Protein AF-A0A7C5YAL6-F1 (afdb_monomer)

pLDDT: mean 74.04, std 15.98, range [24.23, 96.44]

Nearest PDB structures (foldseek):
  4av2-assembly1_A  TM=3.042E-01  e=3.851E-07  Neisseria meningitidis MC58
  3ezj-assembly4_G  TM=4.293E-01  e=1.978E-04  Escherichia coli ETEC H10407
  3ezj-assembly2_A  TM=4.273E-01  e=3.752E-04  Escherichia coli ETEC H10407
  5tcr-assembly1_A  TM=2.934E-01  e=7.506E-04  Salmonella enterica subsp. enterica serovar Typhimurium
  8co1-assembly1_O1  TM=2.064E-01  e=2.201E-04  Deinococcus radiodurans R1 = ATCC 13939 = DSM 20539

Foldseek 3Di:
DDDVVVVVVVVVVVPPPFKAWDDWDWDDDPWKIKIKTFIPWFKDFPDWDAALLQQKIKTKIQHDDDDKDKAADLFQFWGIKIWFDDDNIIIIMTGGPARWDWDWDIDTRMIIIMTTSAPDPDFDWDWFFFDWQVVVVVVLCVVGVAAEDEDPQRTRFGAGDGGDRHGSSRVVVRCCVRRQKFWKAASVNHIYIHHPQVLLQVVCVLLVVVVSDQALQVLLVSCDPVVSDDDDPCVNSQRRIDHDVNVVRSVSNVRPDDPFDWDKDAADDALVLLVVLVVVLCVVVVNDPPQWDRDHPRRIITGTPPDDVVSVVVSVVSSVLVVVQDWDKDAADDDQVVLVVLVVVVVVPFQWPDWDQPRVRRIITTGGPDPVCVVVSNVSRVVVVVVVVVVVVVVVVVVVVVPPDDDDDDDDDDDDDDDDDDDDDDDDDDDDDDDDDDDDDPPQDKDKAAAQQQVLLQVVCCVVPVPQPWDADPNIIITGPPCRVVSVVQLVACQGNNWDKDKAQQDDPVQLVVLCVVLVNDPVQKDWDQDPNIIIITGRDDPVSVVSSVVSRVVVQKDKDKDQEFPVLVVVFPWDFPDADLQRITIIMDGPVRVVVSVVVCVPFKDKDKDAADPQADDVSVLCQQVSFRWDDDPRMIITIYTPVCNVVSVVSRVVRSVCPPQQKDKDFPPADPQLQVVLCQQQVWDWDDDPRMIITGGRCSVVSVVSRVCVNDPQQKDKDKDFADDPVLQVVLCVPLVWHWDGDPGIIITIHHPVSVVVSRVVVVVVVDDWDQDPDADDVVNQVVCCVPVVWHWDADRVSSTIDTGD

Solvent-accessible surface area (backbone atoms only — not comparable to full-atom values): 46173 Å² total; per-residue (Å²): 140,70,71,60,63,58,52,50,55,54,59,66,67,68,61,74,87,68,40,36,75,74,47,76,52,74,49,79,54,94,64,31,31,31,42,37,39,34,36,76,37,66,72,44,76,76,43,76,53,56,25,59,26,27,32,43,37,40,34,36,28,68,26,39,57,94,63,65,52,77,45,84,59,72,44,50,33,37,40,30,38,39,38,36,48,51,96,70,21,32,41,38,38,40,36,31,82,48,66,62,68,77,49,74,49,72,56,71,34,28,43,39,38,38,31,50,20,45,100,56,93,64,60,40,71,46,77,46,69,73,40,36,39,50,60,51,52,51,54,48,20,66,74,72,72,50,52,69,46,73,42,78,76,36,42,78,44,60,36,73,51,73,46,72,72,28,42,65,51,57,51,49,51,52,49,32,64,68,59,63,40,35,50,27,40,31,61,87,53,35,37,36,32,17,29,58,66,56,44,44,35,53,34,12,59,76,70,68,42,87,83,41,77,79,46,31,67,61,48,30,62,74,58,41,89,65,73,80,64,81,94,59,83,67,63,35,66,78,53,31,57,38,36,75,68,53,51,50,34,49,53,54,24,70,35,70,76,79,72,85,46,69,47,77,46,79,60,86,73,55,68,66,59,49,52,49,53,50,59,50,49,32,65,76,68,68,50,61,84,84,45,51,47,79,41,74,97,72,44,31,39,36,34,35,64,87,60,56,70,70,55,54,51,51,52,52,50,53,53,51,60,56,65,69,64,56,74,44,76,44,77,61,87,68,56,70,71,57,50,52,62,46,47,68,52,46,52,78,78,46,63,47,77,47,72,48,79,40,72,97,74,40,32,37,38,36,34,51,81,46,83,77,54,53,62,56,55,54,48,50,56,54,49,53,46,52,56,50,52,54,53,51,50,50,51,49,61,53,52,70,71,68,74,83,70,80,86,86,79,85,90,80,90,81,89,82,88,84,86,90,79,92,80,90,88,84,88,85,85,85,90,86,90,80,82,83,83,81,74,81,79,78,82,80,55,69,43,78,49,92,43,93,35,22,67,46,32,34,52,51,44,40,69,79,37,70,84,48,69,52,43,72,56,98,68,33,24,31,31,39,68,92,41,61,72,57,53,53,52,41,30,64,32,29,63,46,25,41,52,48,76,47,79,43,78,57,58,54,73,64,58,52,51,51,52,34,53,75,72,68,48,53,78,91,38,45,50,78,45,80,55,94,86,26,36,40,36,39,35,38,39,54,75,66,57,50,52,49,50,52,57,52,50,57,58,68,23,41,44,74,48,81,44,71,51,30,69,76,66,50,71,77,50,83,57,47,77,79,44,79,47,93,67,34,35,32,38,31,36,28,43,40,64,54,51,53,51,47,55,52,48,46,76,72,43,48,42,74,51,76,46,77,62,54,99,80,52,77,63,63,64,56,54,23,64,74,71,49,30,19,48,45,79,59,97,62,30,37,39,34,30,41,46,65,90,47,48,73,60,50,53,53,52,52,54,50,49,54,75,28,49,84,56,26,35,38,77,48,73,62,73,71,54,72,68,54,49,54,48,42,28,66,74,49,69,24,51,75,45,82,52,94,69,24,31,39,29,38,28,97,38,12,61,60,42,49,59,54,54,52,44,52,68,40,98,67,50,33,44,72,46,85,44,71,65,63,53,75,66,57,39,52,50,40,30,71,74,47,63,31,49,68,49,79,60,85,85,30,18,40,40,39,27,35,52,70,36,44,51,52,44,52,53,52,58,68,59,59,77,54,84,86,57,88,49,98,59,82,79,49,71,70,53,51,54,49,51,27,70,73,69,67,25,55,72,55,72,41,74,98,73,43,38,54,49,78,46,116

Sequence (808 aa):
MTKKLIVALFLIFVVSVFSELSDVNFVTSTDQVTVVLSFTKAPKVLYYGKNENRTVHYFLIDDVIKNSAYLPVSSGTVEGVQIVPIDNQVNLFVYTLMPVNATYEVKSTKLYIRFPYSISSKRLTANFVNIKTDVFFKDLAEFFGLKIVLYDSAKNKNINFKANNSSLEEILRMTLSVSGLSYAYSTNQTMYIGSPEEVQKNFATYWQIYDGQVNADKLRQILGTGTYAGVSKDKSKLFVFGGLNEYKMLTEALTPPAKESWRYMSYDISDEEMKNIMSQISKVYNLPQDSYQVIEGQRKLALKNIVPKEVENTINQMIANAKQKQWVYLNYEISDTEVEQLMEKLKKIYSIRDYVVISATRRLAVLLDNPADLKQIEQALKTAKTIKAEEEAKKQALATQEEQKQTTGAQAAGGGGEGATTTAGAGGAAGGAVSPIQMPEPEIKYTFVDVLYAQRVANAMQILYPKSNPKVLNGRLYVASGYENFAENLAKDPMIGNPWKIIIEDVSEETVKSAAEYLGIEKENYDVKIINEKLIVTLFSSQEMYKKLLSFLDVLGNTSYVVKVDEEYLKKFNVTVLQRFSDGTKLITGRTKEIEKLKKAISEDITTYVVSQLPTDPAPEVFAKLTGCPVEINGGLMFFTVSKSRVEFLKAQIEEIRSSYSSNIIIVDDKFKPEEKDAVEKIYKVKIYNLDDKIIIYGALANEAAKVLENFAKDNNQVVELVQPVNENLSKMLKELFKVNVYNLGNVSYIVGNQKNVEEAKKYISSFVSVEVSSNAELSQVHIDYITKVYNVQIDYFANLKKARVQG

Structure (mmCIF, N/CA/C/O backbone):
data_AF-A0A7C5YAL6-F1
#
_entry.id   AF-A0A7C5YAL6-F1
#
loop_
_atom_site.group_PDB
_atom_site.id
_atom_site.type_symbol
_atom_site.label_atom_id
_atom_site.label_alt_id
_atom_site.label_comp_id
_atom_site.label_asym_id
_atom_site.label_entity_id
_atom_site.label_seq_id
_atom_site.pdbx_PDB_ins_code
_atom_site.Cartn_x
_atom_site.Cartn_y
_atom_site.Cartn_z
_atom_site.occupancy
_atom_site.B_iso_or_equiv
_atom_site.auth_seq_id
_atom_site.auth_comp_id
_atom_site.auth_asym_id
_atom_site.auth_atom_id
_atom_site.pdbx_PDB_model_num
ATOM 1 N N . MET A 1 1 ? 24.756 -24.021 -59.878 1.00 47.62 1 MET A N 1
ATOM 2 C CA . MET A 1 1 ? 23.683 -23.847 -58.871 1.00 47.62 1 MET A CA 1
ATOM 3 C C . MET A 1 1 ? 24.273 -23.075 -57.707 1.00 47.62 1 MET A C 1
ATOM 5 O O . MET A 1 1 ? 25.381 -23.388 -57.295 1.00 47.62 1 MET A O 1
ATOM 9 N N . THR A 1 2 ? 23.649 -21.961 -57.320 1.00 43.91 2 THR A N 1
ATOM 10 C CA . THR A 1 2 ? 24.460 -20.762 -57.044 1.00 43.91 2 THR A CA 1
ATOM 11 C C . THR A 1 2 ? 23.787 -19.835 -56.036 1.00 43.91 2 THR A C 1
ATOM 13 O O . THR A 1 2 ? 22.671 -19.408 -56.308 1.00 43.91 2 THR A O 1
ATOM 16 N N . LYS A 1 3 ? 24.482 -19.506 -54.931 1.00 43.34 3 LYS A N 1
ATOM 17 C CA . LYS A 1 3 ? 24.235 -18.481 -53.876 1.00 43.34 3 LYS A CA 1
ATOM 18 C C . LYS A 1 3 ? 22.789 -18.237 -53.387 1.00 43.34 3 LYS A C 1
ATOM 20 O O . LYS A 1 3 ? 22.557 -18.337 -52.188 1.00 43.34 3 LYS A O 1
ATOM 25 N N . LYS A 1 4 ? 21.817 -17.985 -54.271 1.00 46.94 4 LYS A N 1
ATOM 26 C CA . LYS A 1 4 ? 20.375 -17.868 -53.981 1.00 46.94 4 LYS A CA 1
ATOM 27 C C . LYS A 1 4 ? 19.829 -19.021 -53.125 1.00 46.94 4 LYS A C 1
ATOM 29 O O . LYS A 1 4 ? 19.010 -18.761 -52.259 1.00 46.94 4 LYS A O 1
ATOM 34 N N . LEU A 1 5 ? 20.303 -20.260 -53.312 1.00 48.06 5 LEU A N 1
ATOM 35 C CA . LEU A 1 5 ? 19.870 -21.404 -52.490 1.00 48.06 5 LEU A CA 1
ATOM 36 C C . LEU A 1 5 ? 20.322 -21.279 -51.022 1.00 48.06 5 LEU A C 1
ATOM 38 O O . LEU A 1 5 ? 19.550 -21.566 -50.116 1.00 48.06 5 LEU A O 1
ATOM 42 N N . ILE A 1 6 ? 21.547 -20.799 -50.785 1.00 54.06 6 ILE A N 1
ATOM 43 C CA . ILE A 1 6 ? 22.081 -20.574 -49.432 1.00 54.06 6 ILE A CA 1
ATOM 44 C C . ILE A 1 6 ? 21.361 -19.388 -48.780 1.00 54.06 6 ILE A C 1
ATOM 46 O O . ILE A 1 6 ? 20.961 -19.479 -47.627 1.00 54.06 6 ILE A O 1
ATOM 50 N N . VAL A 1 7 ? 21.116 -18.312 -49.537 1.00 52.84 7 VAL A N 1
ATOM 51 C CA . VAL A 1 7 ? 20.321 -17.160 -49.074 1.00 52.84 7 VAL A CA 1
ATOM 52 C C . VAL A 1 7 ? 18.879 -17.569 -48.741 1.00 52.84 7 VAL A C 1
ATOM 54 O O . VAL A 1 7 ? 18.342 -17.105 -47.742 1.00 52.84 7 VAL A O 1
ATOM 57 N N . ALA A 1 8 ? 18.271 -18.478 -49.511 1.00 49.75 8 ALA A N 1
ATOM 58 C CA . ALA A 1 8 ? 16.949 -19.027 -49.213 1.00 49.75 8 ALA A CA 1
ATOM 59 C C . ALA A 1 8 ? 16.943 -19.877 -47.929 1.00 49.75 8 ALA A C 1
ATOM 61 O O . ALA A 1 8 ? 16.070 -19.674 -47.090 1.00 49.75 8 ALA A O 1
ATOM 62 N N . LEU A 1 9 ? 17.931 -20.761 -47.722 1.00 46.03 9 LEU A N 1
ATOM 63 C CA . LEU A 1 9 ? 18.065 -21.491 -46.450 1.00 46.03 9 LEU A CA 1
ATOM 64 C C . LEU A 1 9 ? 18.278 -20.545 -45.257 1.00 46.03 9 LEU A C 1
ATOM 66 O O . LEU A 1 9 ? 17.712 -20.779 -44.193 1.00 46.03 9 LEU A O 1
ATOM 70 N N . PHE A 1 10 ? 19.055 -19.472 -45.428 1.00 44.16 10 PHE A N 1
ATOM 71 C CA . PHE A 1 10 ? 19.305 -18.502 -44.358 1.00 44.16 10 PHE A CA 1
ATOM 72 C C . PHE A 1 10 ? 18.056 -17.670 -44.024 1.00 44.16 10 PHE A C 1
ATOM 74 O O . PHE A 1 10 ? 17.778 -17.435 -42.854 1.00 44.16 10 PHE A O 1
ATOM 81 N N . LEU A 1 11 ? 17.255 -17.290 -45.029 1.00 40.81 11 LEU A N 1
ATOM 82 C CA . LEU A 1 11 ? 15.959 -16.622 -44.834 1.00 40.81 11 LEU A CA 1
ATOM 83 C C . LEU A 1 11 ? 14.920 -17.524 -44.152 1.00 40.81 11 LEU A C 1
ATOM 85 O O . LEU A 1 11 ? 14.148 -17.041 -43.329 1.00 40.81 11 LEU A O 1
ATOM 89 N N . ILE A 1 12 ? 14.929 -18.831 -44.431 1.00 41.03 12 ILE A N 1
ATOM 90 C CA . ILE A 1 12 ? 14.068 -19.813 -43.748 1.00 41.03 12 ILE A CA 1
ATOM 91 C C . ILE A 1 12 ? 14.474 -19.998 -42.271 1.00 41.03 12 ILE A C 1
ATOM 93 O O . ILE A 1 12 ? 13.642 -20.379 -41.452 1.00 41.03 12 ILE A O 1
ATOM 97 N N . PHE A 1 13 ? 15.712 -19.662 -41.892 1.00 37.62 13 PHE A N 1
ATOM 98 C CA . PHE A 1 13 ? 16.169 -19.706 -40.498 1.00 37.62 13 PHE A CA 1
ATOM 99 C C . PHE A 1 13 ? 15.795 -18.471 -39.655 1.00 37.62 13 PHE A C 1
ATOM 101 O O . PHE A 1 13 ? 16.050 -18.466 -38.452 1.00 37.62 13 PHE A O 1
ATOM 108 N N . VAL A 1 14 ? 15.141 -17.456 -40.237 1.00 39.38 14 VAL A N 1
ATOM 109 C CA . VAL A 1 14 ? 14.603 -16.284 -39.509 1.00 39.38 14 VAL A CA 1
ATOM 110 C C . VAL A 1 14 ? 13.100 -16.445 -39.216 1.00 39.38 14 VAL A C 1
ATOM 112 O O . VAL A 1 14 ? 12.329 -15.489 -39.231 1.00 39.38 14 VAL A O 1
ATOM 115 N N . VAL A 1 15 ? 12.659 -17.672 -38.921 1.00 37.69 15 VAL A N 1
ATOM 116 C CA . VAL A 1 15 ? 11.363 -17.901 -38.263 1.00 37.69 15 VAL A CA 1
ATOM 117 C C . VAL A 1 15 ? 11.538 -17.579 -36.780 1.00 37.69 15 VAL A C 1
ATOM 119 O O . VAL A 1 15 ? 12.337 -18.228 -36.105 1.00 37.69 15 VAL A O 1
ATOM 122 N N . SER A 1 16 ? 10.812 -16.565 -36.293 1.00 40.81 16 SER A N 1
ATOM 123 C CA . SER A 1 16 ? 10.915 -15.974 -34.949 1.00 40.81 16 SER A CA 1
ATOM 124 C C . SER A 1 16 ? 11.315 -16.977 -33.867 1.00 40.81 16 SER A C 1
ATOM 126 O O . SER A 1 16 ? 10.586 -17.932 -33.608 1.00 40.81 16 SER A O 1
ATOM 128 N N . VAL A 1 17 ? 12.467 -16.762 -33.220 1.00 46.25 17 VAL A N 1
ATOM 129 C CA . VAL A 1 17 ? 13.035 -17.703 -32.232 1.00 46.25 17 VAL A CA 1
ATOM 130 C C . VAL A 1 17 ? 12.185 -17.770 -30.959 1.00 46.25 17 VAL A C 1
ATOM 132 O O . VAL A 1 17 ? 12.049 -18.844 -30.374 1.00 46.25 17 VAL A O 1
ATOM 135 N N . PHE A 1 18 ? 11.532 -16.664 -30.607 1.00 49.59 18 PHE A N 1
ATOM 136 C CA . PHE A 1 18 ? 10.608 -16.536 -29.481 1.00 49.59 18 PHE A CA 1
ATOM 137 C C . PHE A 1 18 ? 9.467 -17.561 -29.524 1.00 49.59 18 PHE A C 1
ATOM 139 O O . PHE A 1 18 ? 9.021 -17.986 -30.595 1.00 49.59 18 PHE A O 1
ATOM 146 N N . SER A 1 19 ? 9.010 -17.963 -28.342 1.00 53.91 19 SER A N 1
ATOM 147 C CA . SER A 1 19 ? 7.652 -18.469 -28.161 1.00 53.91 19 SER A CA 1
ATOM 148 C C . SER A 1 19 ? 6.681 -17.273 -28.125 1.00 53.91 19 SER A C 1
ATOM 150 O O . SER A 1 19 ? 7.102 -16.127 -27.953 1.00 53.91 19 SER A O 1
ATOM 152 N N . GLU A 1 20 ? 5.399 -17.546 -28.340 1.00 73.00 20 GLU A N 1
ATOM 153 C CA . GLU A 1 20 ? 4.305 -16.597 -28.126 1.00 73.00 20 GLU A CA 1
ATOM 154 C C . GLU A 1 20 ? 3.086 -17.386 -27.625 1.00 73.00 20 GLU A C 1
ATOM 156 O O . GLU A 1 20 ? 2.714 -18.406 -28.225 1.00 73.00 20 GLU A O 1
ATOM 161 N N . LEU A 1 21 ? 2.491 -16.947 -26.514 1.00 79.12 21 LEU A N 1
ATOM 162 C CA . LEU A 1 21 ? 1.225 -17.458 -25.986 1.00 79.12 21 LEU A CA 1
ATOM 163 C C . LEU A 1 21 ? 0.085 -17.188 -26.981 1.00 79.12 21 LEU A C 1
ATOM 165 O O . LEU A 1 21 ? -0.130 -16.049 -27.393 1.00 79.12 21 LEU A O 1
ATOM 169 N N . SER A 1 22 ? -0.662 -18.229 -27.349 1.00 79.75 22 SER A N 1
ATOM 170 C CA . SER A 1 22 ? -1.712 -18.163 -28.375 1.00 79.75 22 SER A CA 1
ATOM 171 C C . SER A 1 22 ? -3.137 -18.308 -27.836 1.00 79.75 22 SER A C 1
ATOM 173 O O . SER A 1 22 ? -4.063 -17.795 -28.458 1.00 79.75 22 SER A O 1
ATOM 175 N N . ASP A 1 23 ? -3.330 -18.983 -26.700 1.00 81.81 23 ASP A N 1
ATOM 176 C CA . ASP A 1 23 ? -4.644 -19.199 -26.077 1.00 81.81 23 ASP A CA 1
ATOM 177 C C . ASP A 1 23 ? -4.500 -19.494 -24.572 1.00 81.81 23 ASP A C 1
ATOM 179 O O . ASP A 1 23 ? -3.529 -20.124 -24.146 1.00 81.81 23 ASP A O 1
ATOM 183 N N . VAL A 1 24 ? -5.475 -19.054 -23.770 1.00 83.69 24 VAL A N 1
ATOM 184 C CA . VAL A 1 24 ? -5.607 -19.406 -22.349 1.00 83.69 24 VAL A CA 1
ATOM 185 C C . VAL A 1 24 ? -7.055 -19.745 -22.053 1.00 83.69 24 VAL A C 1
ATOM 187 O O . VAL A 1 24 ? -7.960 -18.943 -22.272 1.00 83.69 24 VAL A O 1
ATOM 190 N N . ASN A 1 25 ? -7.251 -20.944 -21.520 1.00 85.44 25 ASN A N 1
ATOM 191 C CA . ASN A 1 25 ? -8.551 -21.567 -21.338 1.00 85.44 25 ASN A CA 1
ATOM 192 C C . ASN A 1 25 ? -8.578 -22.342 -20.008 1.00 85.44 25 ASN A C 1
ATOM 194 O O . ASN A 1 25 ? -7.547 -22.494 -19.345 1.00 85.44 25 ASN A O 1
ATOM 198 N N . PHE A 1 26 ? -9.733 -22.870 -19.606 1.00 91.38 26 PHE A N 1
ATOM 199 C CA . PHE A 1 26 ? -9.829 -23.769 -18.458 1.00 91.38 26 PHE A CA 1
ATOM 200 C C . PHE A 1 26 ? -10.771 -24.945 -18.721 1.00 91.38 26 PHE A C 1
ATOM 202 O O . PHE A 1 26 ? -11.728 -24.854 -19.483 1.00 91.38 26 PHE A O 1
ATOM 209 N N . VAL A 1 27 ? -10.488 -26.070 -18.068 1.00 90.50 27 VAL A N 1
ATOM 210 C CA . VAL A 1 27 ? -11.301 -27.286 -18.116 1.00 90.50 27 VAL A CA 1
ATOM 211 C C . VAL A 1 27 ? -11.642 -27.697 -16.692 1.00 90.50 27 VAL A C 1
ATOM 213 O O . VAL A 1 27 ? -10.756 -28.011 -15.893 1.00 90.50 27 VAL A O 1
ATOM 216 N N . THR A 1 28 ? -12.934 -27.711 -16.383 1.00 90.69 28 THR A N 1
ATOM 217 C CA . THR A 1 28 ? -13.464 -28.153 -15.092 1.00 90.69 28 THR A CA 1
ATOM 218 C C . THR A 1 28 ? -13.905 -29.614 -15.170 1.00 90.69 28 THR A C 1
ATOM 220 O O . THR A 1 28 ? -14.531 -30.041 -16.137 1.00 90.69 28 THR A O 1
ATOM 223 N N . SER A 1 29 ? -13.583 -30.379 -14.130 1.00 89.06 29 SER A N 1
ATOM 224 C CA . SER A 1 29 ? -14.010 -31.765 -13.907 1.00 89.06 29 SER A CA 1
ATOM 225 C C . SER A 1 29 ? -14.567 -31.913 -12.485 1.00 89.06 29 SER A C 1
ATOM 227 O O . SER A 1 29 ? -14.560 -30.946 -11.728 1.00 89.06 29 SER A O 1
ATOM 229 N N . THR A 1 30 ? -15.033 -33.103 -12.099 1.00 83.19 30 THR A N 1
ATOM 230 C CA . THR A 1 30 ? -15.552 -33.371 -10.740 1.00 83.19 30 THR A CA 1
ATOM 231 C C . THR A 1 30 ? -14.523 -33.121 -9.634 1.00 83.19 30 THR A C 1
ATOM 233 O O . THR A 1 30 ? -14.887 -32.689 -8.540 1.00 83.19 30 THR A O 1
ATOM 236 N N . ASP A 1 31 ? -13.246 -33.372 -9.938 1.00 88.00 31 ASP A N 1
ATOM 237 C CA . ASP A 1 31 ? -12.180 -33.504 -8.938 1.00 88.00 31 ASP A CA 1
ATOM 238 C C . ASP A 1 31 ? -11.164 -32.356 -9.019 1.00 88.00 31 ASP A C 1
ATOM 240 O O . ASP A 1 31 ? -10.509 -32.026 -8.029 1.00 88.00 31 ASP A O 1
ATOM 244 N N . GLN A 1 32 ? -11.032 -31.727 -10.193 1.00 93.94 32 GLN A N 1
ATOM 245 C CA . GLN A 1 32 ? -10.050 -30.675 -10.463 1.00 93.94 32 GLN A CA 1
ATOM 246 C C . GLN A 1 32 ? -10.526 -29.630 -11.482 1.00 93.94 32 GLN A C 1
ATOM 248 O O . GLN A 1 32 ? -11.293 -29.924 -12.404 1.00 93.94 32 GLN A O 1
ATOM 253 N N . VAL A 1 33 ? -9.976 -28.424 -11.356 1.00 94.88 33 VAL A N 1
ATOM 254 C CA . VAL A 1 33 ? -10.026 -27.348 -12.351 1.00 94.88 33 VAL A CA 1
ATOM 255 C C . VAL A 1 33 ? -8.632 -27.207 -12.950 1.00 94.88 33 VAL A C 1
ATOM 257 O O . VAL A 1 33 ? -7.648 -27.054 -12.227 1.00 94.88 33 VAL A O 1
ATOM 260 N N . THR A 1 34 ? -8.535 -27.299 -14.275 1.00 94.75 34 THR A N 1
ATOM 261 C CA . THR A 1 34 ? -7.265 -27.236 -15.007 1.00 94.75 34 THR A CA 1
ATOM 262 C C . THR A 1 34 ? -7.224 -25.984 -15.868 1.00 94.75 34 THR A C 1
ATOM 264 O O . THR A 1 34 ? -7.937 -25.909 -16.863 1.00 94.75 34 THR A O 1
ATOM 267 N N . VAL A 1 35 ? -6.368 -25.023 -15.527 1.00 92.44 35 VAL A N 1
ATOM 268 C CA . VAL A 1 35 ? -6.010 -23.922 -16.431 1.00 92.44 35 VAL A CA 1
ATOM 269 C C . VAL A 1 35 ? -5.070 -24.480 -17.500 1.00 92.44 35 VAL A C 1
ATOM 271 O O . VAL A 1 35 ? -4.134 -25.221 -17.186 1.00 92.44 35 VAL A O 1
ATOM 274 N N . VAL A 1 36 ? -5.328 -24.153 -18.763 1.00 92.00 36 VAL A N 1
ATOM 275 C CA . VAL A 1 36 ? -4.561 -24.618 -19.922 1.00 92.00 36 VAL A CA 1
ATOM 276 C C . VAL A 1 36 ? -4.083 -23.406 -20.704 1.00 92.00 36 VAL A C 1
ATOM 278 O O . VAL A 1 36 ? -4.892 -22.635 -21.212 1.00 92.00 36 VAL A O 1
ATOM 281 N N . LEU A 1 37 ? -2.767 -23.261 -20.820 1.00 89.69 37 LEU A N 1
ATOM 282 C CA . LEU A 1 37 ? -2.131 -22.251 -21.656 1.00 89.69 37 LEU A CA 1
ATOM 283 C C . LEU A 1 37 ? -1.549 -22.933 -22.891 1.00 89.69 37 LEU A C 1
ATOM 285 O O . LEU A 1 37 ? -0.788 -23.897 -22.770 1.00 89.69 37 LEU A O 1
ATOM 289 N N . SER A 1 38 ? -1.920 -22.437 -24.066 1.00 88.94 38 SER A N 1
ATOM 290 C CA . SER A 1 38 ? -1.461 -22.907 -25.370 1.00 88.94 38 SER A CA 1
ATOM 291 C C . SER A 1 38 ? -0.464 -21.903 -25.952 1.00 88.94 38 SER A C 1
ATOM 293 O O . SER A 1 38 ? -0.729 -20.705 -25.970 1.00 88.94 38 SER A O 1
ATOM 295 N N . PHE A 1 39 ? 0.667 -22.391 -26.451 1.00 87.31 39 PHE A N 1
ATOM 296 C CA . PHE A 1 39 ? 1.765 -21.585 -26.988 1.00 87.31 39 PHE A CA 1
ATOM 297 C C . PHE A 1 39 ? 2.106 -22.022 -28.420 1.00 87.31 39 PHE A C 1
ATOM 299 O O . PHE A 1 39 ? 1.690 -23.089 -28.884 1.00 87.31 39 PHE A O 1
ATOM 306 N N . THR A 1 40 ? 2.903 -21.223 -29.129 1.00 84.06 40 THR A N 1
ATOM 307 C CA . THR A 1 40 ? 3.461 -21.600 -30.444 1.00 84.06 40 THR A CA 1
ATOM 308 C C . THR A 1 40 ? 4.590 -22.637 -30.356 1.00 84.06 40 THR A C 1
ATOM 310 O O . THR A 1 40 ? 4.842 -23.350 -31.328 1.00 84.06 40 THR A O 1
ATOM 313 N N . LYS A 1 41 ? 5.263 -22.752 -29.203 1.00 82.94 41 LYS A N 1
ATOM 314 C CA . LYS A 1 41 ? 6.356 -23.704 -28.914 1.00 82.94 41 LYS A CA 1
ATOM 315 C C . LYS A 1 41 ? 6.193 -24.298 -27.512 1.00 82.94 41 LYS A C 1
ATOM 317 O O . LYS A 1 41 ? 5.236 -23.981 -26.819 1.00 82.94 41 LYS A O 1
ATOM 322 N N . ALA A 1 42 ? 7.086 -25.195 -27.091 1.00 84.00 42 ALA A N 1
ATOM 323 C CA . ALA A 1 42 ? 7.062 -25.727 -25.728 1.00 84.00 42 ALA A CA 1
ATOM 324 C C . ALA A 1 42 ? 7.442 -24.626 -24.711 1.00 84.00 42 ALA A C 1
ATOM 326 O O . ALA A 1 42 ? 8.570 -24.132 -24.779 1.00 84.00 42 ALA A O 1
ATOM 327 N N . PRO A 1 43 ? 6.544 -24.228 -23.787 1.00 85.88 43 PRO A N 1
ATOM 328 C CA . PRO A 1 43 ? 6.832 -23.184 -22.808 1.00 85.88 43 PRO A CA 1
ATOM 329 C C . PRO A 1 43 ? 7.798 -23.687 -21.732 1.00 85.88 43 PRO A C 1
ATOM 331 O O . PRO A 1 43 ? 7.722 -24.836 -21.291 1.00 85.88 43 PRO A O 1
ATOM 334 N N . LYS A 1 44 ? 8.666 -22.803 -21.242 1.00 84.50 44 LYS A N 1
ATOM 335 C CA . LYS A 1 44 ? 9.573 -23.084 -20.124 1.00 84.50 44 LYS A CA 1
ATOM 336 C C . LYS A 1 44 ? 9.163 -22.251 -18.915 1.00 84.50 44 LYS A C 1
ATOM 338 O O . LYS A 1 44 ? 9.317 -21.034 -18.910 1.00 84.50 44 LYS A O 1
ATOM 343 N N . VAL A 1 45 ? 8.643 -22.914 -17.884 1.00 84.38 45 VAL A N 1
ATOM 344 C CA . VAL A 1 45 ? 8.374 -22.286 -16.583 1.00 84.38 45 VAL A CA 1
ATOM 345 C C . VAL A 1 45 ? 9.718 -22.035 -15.895 1.00 84.38 45 VAL A C 1
ATOM 347 O O . VAL A 1 45 ? 10.435 -22.975 -15.563 1.00 84.38 45 VAL A O 1
ATOM 350 N N . LEU A 1 46 ? 10.071 -20.763 -15.722 1.00 79.75 46 LEU A N 1
ATOM 351 C CA . LEU A 1 46 ? 11.289 -20.306 -15.046 1.00 79.75 46 LEU A CA 1
ATOM 352 C C . LEU A 1 46 ? 11.135 -20.329 -13.524 1.00 79.75 46 LEU A C 1
ATOM 354 O O . LEU A 1 46 ? 12.093 -20.598 -12.803 1.00 79.75 46 LEU A O 1
ATOM 358 N N . TYR A 1 47 ? 9.928 -20.039 -13.039 1.00 80.06 47 TYR A N 1
ATOM 359 C CA . TYR A 1 47 ? 9.608 -19.998 -11.618 1.00 80.06 47 TYR A CA 1
ATOM 360 C C . TYR A 1 47 ? 8.130 -20.333 -11.391 1.00 80.06 47 TYR A C 1
ATOM 362 O O . TYR A 1 47 ? 7.275 -19.931 -12.176 1.00 80.06 47 TYR A O 1
ATOM 370 N N . TYR A 1 48 ? 7.831 -21.016 -10.286 1.00 83.38 48 TYR A N 1
ATOM 371 C CA . TYR A 1 48 ? 6.484 -21.162 -9.733 1.00 83.38 48 TYR A CA 1
ATOM 372 C C . TYR A 1 48 ? 6.530 -20.853 -8.236 1.00 83.38 48 TYR A C 1
ATOM 374 O O . TYR A 1 48 ? 7.367 -21.397 -7.512 1.00 83.38 48 TYR A O 1
ATOM 382 N N . GLY A 1 49 ? 5.605 -20.018 -7.774 1.00 78.88 49 GLY A N 1
ATOM 383 C CA . GLY A 1 49 ? 5.400 -19.722 -6.365 1.00 78.88 49 GLY A CA 1
ATOM 384 C C . GLY A 1 49 ? 3.937 -19.466 -6.030 1.00 78.88 49 GLY A C 1
ATOM 385 O O . GLY A 1 49 ? 3.036 -19.554 -6.865 1.00 78.88 49 GLY A O 1
ATOM 386 N N . LYS A 1 50 ? 3.708 -19.166 -4.756 1.00 80.88 50 LYS A N 1
ATOM 387 C CA . LYS A 1 50 ? 2.413 -18.768 -4.206 1.00 80.88 50 LYS A CA 1
ATOM 388 C C . LYS A 1 50 ? 2.624 -17.839 -3.017 1.00 80.88 50 LYS A C 1
ATOM 390 O O . LYS A 1 50 ? 3.711 -17.826 -2.436 1.00 80.88 50 LYS A O 1
ATOM 395 N N . ASN A 1 51 ? 1.604 -17.076 -2.666 1.00 73.31 51 ASN A N 1
ATOM 396 C CA . ASN A 1 51 ? 1.599 -16.248 -1.464 1.00 73.31 51 ASN A CA 1
ATOM 397 C C . ASN A 1 51 ? 1.442 -17.075 -0.171 1.00 73.31 51 ASN A C 1
ATOM 399 O O . ASN A 1 51 ? 1.138 -18.269 -0.203 1.00 73.31 51 ASN A O 1
ATOM 403 N N . GLU A 1 52 ? 1.659 -16.446 0.989 1.00 73.69 52 GLU A N 1
ATOM 404 C CA . GLU A 1 52 ? 1.667 -17.134 2.295 1.00 73.69 52 GLU A CA 1
ATOM 405 C C . GLU A 1 52 ? 0.325 -17.799 2.637 1.00 73.69 52 GLU A C 1
ATOM 407 O O . GLU A 1 52 ? 0.284 -18.942 3.105 1.00 73.69 52 GLU A O 1
ATOM 412 N N . ASN A 1 53 ? -0.777 -17.109 2.332 1.00 77.19 53 ASN A N 1
ATOM 413 C CA . ASN A 1 53 ? -2.136 -17.612 2.526 1.00 77.19 53 ASN A CA 1
ATOM 414 C C . ASN A 1 53 ? -2.580 -18.616 1.430 1.00 77.19 53 ASN A C 1
ATOM 416 O O . ASN A 1 53 ? -3.589 -19.287 1.608 1.00 77.19 53 ASN A O 1
ATOM 420 N N . ARG A 1 54 ? -1.802 -18.779 0.347 1.00 84.56 54 ARG A N 1
ATOM 421 C CA . ARG A 1 54 ? -2.019 -19.719 -0.771 1.00 84.56 54 ARG A CA 1
ATOM 422 C C . ARG A 1 54 ? -3.289 -19.494 -1.611 1.00 84.56 54 ARG A C 1
ATOM 424 O O . ARG A 1 54 ? -3.841 -20.462 -2.131 1.00 84.56 54 ARG A O 1
ATOM 431 N N . THR A 1 55 ? -3.742 -18.249 -1.746 1.00 83.81 55 THR A N 1
ATOM 432 C CA . THR A 1 55 ? -4.840 -17.843 -2.651 1.00 83.81 55 THR A CA 1
ATOM 433 C C . THR A 1 55 ? -4.370 -17.258 -3.987 1.00 83.81 55 THR A C 1
ATOM 435 O O . THR A 1 55 ? -5.169 -17.084 -4.905 1.00 83.81 55 THR A O 1
ATOM 438 N N . VAL A 1 56 ? -3.080 -16.935 -4.117 1.00 83.69 56 VAL A N 1
ATOM 439 C CA . VAL A 1 56 ? -2.477 -16.390 -5.340 1.00 83.69 56 VAL A CA 1
ATOM 440 C C . VAL A 1 56 ? -1.287 -17.255 -5.724 1.00 83.69 56 VAL A C 1
ATOM 442 O O . VAL A 1 56 ? -0.279 -17.299 -5.016 1.00 83.69 56 VAL A O 1
ATOM 445 N N . HIS A 1 57 ? -1.398 -17.931 -6.863 1.00 85.94 57 HIS A N 1
ATOM 446 C CA . HIS A 1 57 ? -0.331 -18.716 -7.478 1.00 85.94 57 HIS A CA 1
ATOM 447 C C . HIS A 1 57 ? 0.267 -17.923 -8.635 1.00 85.94 57 HIS A C 1
ATOM 449 O O . HIS A 1 57 ? -0.482 -17.379 -9.442 1.00 85.94 57 HIS A O 1
ATOM 455 N N . TYR A 1 58 ? 1.594 -17.861 -8.733 1.00 83.00 58 TYR A N 1
ATOM 456 C CA . TYR A 1 58 ? 2.277 -17.090 -9.770 1.00 83.00 58 TYR A CA 1
ATOM 457 C C . TYR A 1 58 ? 3.372 -17.900 -10.465 1.00 83.00 58 TYR A C 1
ATOM 459 O O . TYR A 1 58 ? 4.131 -18.634 -9.826 1.00 83.00 58 TYR A O 1
ATOM 467 N N . PHE A 1 59 ? 3.432 -17.772 -11.789 1.00 84.62 59 PHE A N 1
ATOM 468 C CA . PHE A 1 59 ? 4.331 -18.503 -12.674 1.00 84.62 59 PHE A CA 1
ATOM 469 C C . PHE A 1 59 ? 5.040 -17.514 -13.598 1.00 84.62 59 PHE A C 1
ATOM 471 O O . PHE A 1 59 ? 4.382 -16.729 -14.277 1.00 84.62 59 PHE A O 1
ATOM 478 N N . LEU A 1 60 ? 6.367 -17.588 -13.652 1.00 81.81 60 LEU A N 1
ATOM 479 C CA . LEU A 1 60 ? 7.182 -16.855 -14.619 1.00 81.81 60 LEU A CA 1
ATOM 480 C C . LEU A 1 60 ? 7.534 -17.803 -15.766 1.00 81.81 60 LEU A C 1
ATOM 482 O O . LEU A 1 60 ? 8.023 -18.907 -15.516 1.00 81.81 60 LEU A O 1
ATOM 486 N N . ILE A 1 61 ? 7.286 -17.392 -17.006 1.00 83.81 61 ILE A N 1
ATOM 487 C CA . ILE A 1 61 ? 7.433 -18.224 -18.205 1.00 83.81 61 ILE A CA 1
ATOM 488 C C . ILE A 1 61 ? 8.346 -17.510 -19.215 1.00 83.81 61 ILE A C 1
ATOM 490 O O . ILE A 1 61 ? 8.218 -16.307 -19.439 1.00 83.81 61 ILE A O 1
ATOM 494 N N . ASP A 1 62 ? 9.270 -18.270 -19.805 1.00 80.44 62 ASP A N 1
ATOM 495 C CA . ASP A 1 62 ? 10.263 -17.858 -20.813 1.00 80.44 62 ASP A CA 1
ATOM 496 C C . ASP A 1 62 ? 9.577 -17.647 -22.188 1.00 80.44 62 ASP A C 1
ATOM 498 O O . ASP A 1 62 ? 9.701 -18.465 -23.103 1.00 80.44 62 ASP A O 1
ATOM 502 N N . ASP A 1 63 ? 8.729 -16.619 -22.288 1.00 74.19 63 ASP A N 1
ATOM 503 C CA . ASP A 1 63 ? 7.762 -16.415 -23.377 1.00 74.19 63 ASP A CA 1
ATOM 504 C C . ASP A 1 63 ? 7.433 -14.925 -23.596 1.00 74.19 63 ASP A C 1
ATOM 506 O O . ASP A 1 63 ? 7.571 -14.117 -22.680 1.00 74.19 63 ASP A O 1
ATOM 510 N N . VAL A 1 64 ? 6.967 -14.545 -24.793 1.00 65.06 64 VAL A N 1
ATOM 511 C CA . VAL A 1 64 ? 6.674 -13.141 -25.135 1.00 65.06 64 VAL A CA 1
ATOM 512 C C . VAL A 1 64 ? 5.184 -12.933 -25.411 1.00 65.06 64 VAL A C 1
ATOM 514 O O . VAL A 1 64 ? 4.622 -13.555 -26.308 1.00 65.06 64 VAL A O 1
ATOM 517 N N . ILE A 1 65 ? 4.569 -11.970 -24.714 1.00 65.38 65 ILE A N 1
ATOM 518 C CA . ILE A 1 65 ? 3.245 -11.418 -25.052 1.00 65.38 65 ILE A CA 1
ATOM 519 C C . ILE A 1 65 ? 3.300 -9.895 -25.147 1.00 65.38 65 ILE A C 1
ATOM 521 O O . ILE A 1 65 ? 4.159 -9.248 -24.551 1.00 65.38 65 ILE A O 1
ATOM 525 N N . LYS A 1 66 ? 2.365 -9.316 -25.906 1.00 57.84 66 LYS A N 1
ATOM 526 C CA . LYS A 1 66 ? 2.316 -7.869 -26.184 1.00 57.84 66 LYS A CA 1
ATOM 527 C C . LYS A 1 66 ? 1.391 -7.097 -25.235 1.00 57.84 66 LYS A C 1
ATOM 529 O O . LYS A 1 66 ? 1.647 -5.932 -24.957 1.00 57.84 66 LYS A O 1
ATOM 534 N N . ASN A 1 67 ? 0.346 -7.756 -24.731 1.00 59.22 67 ASN A N 1
ATOM 535 C CA . ASN A 1 67 ? -0.709 -7.172 -23.901 1.00 59.22 67 ASN A CA 1
ATOM 536 C C . ASN A 1 67 ? -0.897 -8.004 -22.624 1.00 59.22 67 ASN A C 1
ATOM 538 O O . ASN A 1 67 ? -0.639 -9.208 -22.630 1.00 59.22 67 ASN A O 1
ATOM 542 N N . SER A 1 68 ? -1.410 -7.387 -21.560 1.00 68.00 68 SER A N 1
ATOM 543 C CA . SER A 1 68 ? -1.985 -8.114 -20.424 1.00 68.00 68 SER A CA 1
ATOM 544 C C . SER A 1 68 ? -3.380 -8.663 -20.759 1.00 68.00 68 SER A C 1
ATOM 546 O O . SER A 1 68 ? -4.041 -8.198 -21.690 1.00 68.00 68 SER A O 1
ATOM 548 N N . ALA A 1 69 ? -3.834 -9.662 -20.001 1.00 70.19 69 ALA A N 1
ATOM 549 C CA . ALA A 1 69 ? -5.161 -10.261 -20.148 1.00 70.19 69 ALA A CA 1
ATOM 550 C C . ALA A 1 69 ? -5.720 -10.729 -18.795 1.00 70.19 69 ALA A C 1
ATOM 552 O O . ALA A 1 69 ? -4.959 -11.004 -17.866 1.00 70.19 69 ALA A O 1
ATOM 553 N N . TYR A 1 70 ? -7.045 -10.848 -18.694 1.00 74.69 70 TYR A N 1
ATOM 554 C CA . TYR A 1 70 ? -7.738 -11.410 -17.533 1.00 74.69 70 TYR A CA 1
ATOM 555 C C . TYR A 1 70 ? -8.877 -12.327 -17.993 1.00 74.69 70 TYR A C 1
ATOM 557 O O . TYR A 1 70 ? -9.706 -11.924 -18.808 1.00 74.69 70 TYR A O 1
ATOM 565 N N . LEU A 1 71 ? -8.923 -13.540 -17.447 1.00 78.00 71 LEU A N 1
ATOM 566 C CA . LEU A 1 71 ? -9.937 -14.559 -17.695 1.00 78.00 71 LEU A CA 1
ATOM 567 C C . LEU A 1 71 ? -10.657 -14.873 -16.369 1.00 78.00 71 LEU A C 1
ATOM 569 O O . LEU A 1 71 ? -10.036 -15.465 -15.481 1.00 78.00 71 LEU A O 1
ATOM 573 N N . PRO A 1 72 ? -11.940 -14.501 -16.197 1.00 76.69 72 PRO A N 1
ATOM 574 C CA . PRO A 1 72 ? -12.739 -14.990 -15.077 1.00 76.69 72 PRO A CA 1
ATOM 575 C C . PRO A 1 72 ? -12.987 -16.497 -15.227 1.00 76.69 72 PRO A C 1
ATOM 577 O O . PRO A 1 72 ? -13.226 -16.985 -16.331 1.00 76.69 72 PRO A O 1
ATOM 580 N N . VAL A 1 73 ? -12.937 -17.226 -14.111 1.00 83.75 73 VAL A N 1
ATOM 581 C CA . VAL A 1 73 ? -13.117 -18.688 -14.063 1.00 83.75 73 VAL A CA 1
ATOM 582 C C . VAL A 1 73 ? -14.244 -19.069 -13.103 1.00 83.75 73 VAL A C 1
ATOM 584 O O . VAL A 1 73 ? -15.119 -19.841 -13.485 1.00 83.75 73 VAL A O 1
ATOM 587 N N . SER A 1 74 ? -14.229 -18.525 -11.878 1.00 85.50 74 SER A N 1
ATOM 588 C CA . SER A 1 74 ? -15.223 -18.719 -10.804 1.00 85.50 74 SER A CA 1
ATOM 589 C C . SER A 1 74 ? -15.766 -20.157 -10.686 1.00 85.50 74 SER A C 1
ATOM 591 O O . SER A 1 74 ? -16.965 -20.383 -10.522 1.00 85.50 74 SER A O 1
ATOM 593 N N . SER A 1 75 ? -14.873 -21.147 -10.784 1.00 88.06 75 SER A N 1
ATOM 594 C CA . SER A 1 75 ? -15.189 -22.574 -10.907 1.00 88.06 75 SER A CA 1
ATOM 595 C C . SER A 1 75 ? -14.298 -23.393 -9.977 1.00 88.06 75 SER A C 1
ATOM 597 O O . SER A 1 75 ? -13.094 -23.145 -9.890 1.00 88.06 75 SER A O 1
ATOM 599 N N . GLY A 1 76 ? -14.875 -24.364 -9.258 1.00 90.75 76 GLY A N 1
ATOM 600 C CA . GLY A 1 76 ? -14.164 -25.124 -8.223 1.00 90.75 76 GLY A CA 1
ATOM 601 C C . GLY A 1 76 ? -13.461 -24.189 -7.234 1.00 90.75 76 GLY A C 1
ATOM 602 O O . GLY A 1 76 ? -14.085 -23.258 -6.725 1.00 90.75 76 GLY A O 1
ATOM 603 N N . THR A 1 77 ? -12.153 -24.353 -7.025 1.00 92.31 77 THR A N 1
ATOM 604 C CA . THR A 1 77 ? -11.345 -23.438 -6.196 1.00 92.31 77 THR A CA 1
ATOM 605 C C . THR A 1 77 ? -10.826 -22.192 -6.923 1.00 92.31 77 THR A C 1
ATOM 607 O O . THR A 1 77 ? -10.368 -21.277 -6.245 1.00 92.31 77 THR A O 1
ATOM 610 N N . VAL A 1 78 ? -10.910 -22.098 -8.256 1.00 91.94 78 VAL A N 1
ATOM 611 C CA . VAL A 1 78 ? -10.281 -21.028 -9.058 1.00 91.94 78 VAL A CA 1
ATOM 612 C C . VAL A 1 78 ? -11.257 -19.878 -9.331 1.00 91.94 78 VAL A C 1
ATOM 614 O O . VAL A 1 78 ? -12.341 -20.090 -9.868 1.00 91.94 78 VAL A O 1
ATOM 617 N N . GLU A 1 79 ? -10.855 -18.648 -9.011 1.00 85.56 79 GLU A N 1
ATOM 618 C CA . GLU A 1 79 ? -11.617 -17.425 -9.305 1.00 85.56 79 GLU A CA 1
ATOM 619 C C . GLU A 1 79 ? -11.302 -16.847 -10.683 1.00 85.56 79 GLU A C 1
ATOM 621 O O . GLU A 1 79 ? -12.209 -16.490 -11.434 1.00 85.56 79 GLU A O 1
ATOM 626 N N . GLY A 1 80 ? -10.023 -16.768 -11.044 1.00 83.38 80 GLY A N 1
ATOM 627 C CA . GLY A 1 80 ? -9.609 -16.126 -12.284 1.00 83.38 80 GLY A CA 1
ATOM 628 C C . GLY A 1 80 ? -8.127 -16.288 -12.577 1.00 83.38 80 GLY A C 1
ATOM 629 O O . GLY A 1 80 ? -7.344 -16.713 -11.727 1.00 83.38 80 GLY A O 1
ATOM 630 N N . VAL A 1 81 ? -7.754 -15.941 -13.803 1.00 84.19 81 VAL A N 1
ATOM 631 C CA . VAL A 1 81 ? -6.393 -16.034 -14.334 1.00 84.19 81 VAL A CA 1
ATOM 632 C C . VAL A 1 81 ? -6.015 -14.683 -14.933 1.00 84.19 81 VAL A C 1
ATOM 634 O O . VAL A 1 81 ? -6.756 -14.149 -15.754 1.00 84.19 81 VAL A O 1
ATOM 637 N N . GLN A 1 82 ? -4.869 -14.125 -14.546 1.00 79.88 82 GLN A N 1
ATOM 638 C CA . GLN A 1 82 ? -4.351 -12.860 -15.073 1.00 79.88 82 GLN A CA 1
ATOM 639 C C . GLN A 1 82 ? -2.968 -13.057 -15.684 1.00 79.88 82 GLN A C 1
ATOM 641 O O . GLN A 1 82 ? -2.156 -13.826 -15.178 1.00 79.88 82 GLN A O 1
ATOM 646 N N . ILE A 1 83 ? -2.699 -12.348 -16.774 1.00 79.38 83 ILE A N 1
ATOM 647 C CA . ILE A 1 83 ? -1.479 -12.481 -17.565 1.00 79.38 83 ILE A CA 1
ATOM 648 C C . ILE A 1 83 ? -0.855 -11.097 -17.730 1.00 79.38 83 ILE A C 1
ATOM 650 O O . ILE A 1 83 ? -1.558 -10.144 -18.072 1.00 79.38 83 ILE A O 1
ATOM 654 N N . VAL A 1 84 ? 0.448 -10.986 -17.477 1.00 74.06 84 VAL A N 1
ATOM 655 C CA . VAL A 1 84 ? 1.201 -9.726 -17.454 1.00 74.06 84 VAL A CA 1
ATOM 656 C C . VAL A 1 84 ? 2.519 -9.888 -18.227 1.00 74.06 84 VAL A C 1
ATOM 658 O O . VAL A 1 84 ? 3.316 -10.757 -17.865 1.00 74.06 84 VAL A O 1
ATOM 661 N N . PRO A 1 85 ? 2.797 -9.068 -19.258 1.00 69.81 85 PRO A N 1
ATOM 662 C CA . PRO A 1 85 ? 4.117 -9.012 -19.882 1.00 69.81 85 PRO A CA 1
ATOM 663 C C . PRO A 1 85 ? 5.133 -8.303 -18.978 1.00 69.81 85 PRO A C 1
ATOM 665 O O . PRO A 1 85 ? 4.863 -7.210 -18.478 1.00 69.81 85 PRO A O 1
ATOM 668 N N . ILE A 1 86 ? 6.326 -8.881 -18.822 1.00 66.88 86 ILE A N 1
ATOM 669 C CA . ILE A 1 86 ? 7.486 -8.231 -18.191 1.00 66.88 86 ILE A CA 1
ATOM 670 C C . ILE A 1 86 ? 8.734 -8.577 -19.010 1.00 66.88 86 ILE A C 1
ATOM 672 O O . ILE A 1 86 ? 9.144 -9.727 -19.015 1.00 66.88 86 ILE A O 1
ATOM 676 N N . ASP A 1 87 ? 9.317 -7.596 -19.710 1.00 61.06 87 ASP A N 1
ATOM 677 C CA . ASP A 1 87 ? 10.612 -7.667 -20.420 1.00 61.06 87 ASP A CA 1
ATOM 678 C C . ASP A 1 87 ? 10.982 -9.049 -21.015 1.00 61.06 87 ASP A C 1
ATOM 680 O O . ASP A 1 87 ? 11.914 -9.722 -20.579 1.00 61.06 87 ASP A O 1
ATOM 684 N N . ASN A 1 88 ? 10.246 -9.442 -22.063 1.00 65.56 88 ASN A N 1
ATOM 685 C CA . ASN A 1 88 ? 10.362 -10.717 -22.795 1.00 65.56 88 ASN A CA 1
ATOM 686 C C . ASN A 1 88 ? 10.048 -11.990 -21.980 1.00 65.56 88 ASN A C 1
ATOM 688 O O . ASN A 1 88 ? 10.465 -13.080 -22.371 1.00 65.56 88 ASN A O 1
ATOM 692 N N . GLN A 1 89 ? 9.308 -11.858 -20.878 1.00 75.25 89 GLN A N 1
ATOM 693 C CA . GLN A 1 89 ? 8.771 -12.957 -20.075 1.00 75.25 89 GLN A CA 1
ATOM 694 C C . GLN A 1 89 ? 7.269 -12.759 -19.812 1.00 75.25 89 GLN A C 1
ATOM 696 O O . GLN A 1 89 ? 6.753 -11.633 -19.791 1.00 75.25 89 GLN A O 1
ATOM 701 N N . VAL A 1 90 ? 6.561 -13.864 -19.570 1.00 76.75 90 VAL A N 1
ATOM 702 C CA . VAL A 1 90 ? 5.150 -13.870 -19.161 1.00 76.75 90 VAL A CA 1
ATOM 703 C C . VAL A 1 90 ? 5.053 -14.152 -17.671 1.00 76.75 90 VAL A C 1
ATOM 705 O O . VAL A 1 90 ? 5.468 -15.213 -17.205 1.00 76.75 90 VAL A O 1
ATOM 708 N N . ASN A 1 91 ? 4.443 -13.228 -16.933 1.00 78.06 91 ASN A N 1
ATOM 709 C CA . ASN A 1 91 ? 3.996 -13.452 -15.566 1.00 78.06 91 ASN A CA 1
ATOM 710 C C . ASN A 1 91 ? 2.515 -13.859 -15.592 1.00 78.06 91 ASN A C 1
ATOM 712 O O . ASN A 1 91 ? 1.649 -13.088 -16.008 1.00 78.06 91 ASN A O 1
ATOM 716 N N . LEU A 1 92 ? 2.227 -15.077 -15.150 1.00 83.94 92 LEU A N 1
ATOM 717 C CA . LEU A 1 92 ? 0.885 -15.636 -15.038 1.00 83.94 92 LEU A CA 1
ATOM 718 C C . LEU A 1 92 ? 0.489 -15.717 -13.564 1.00 83.94 92 LEU A C 1
ATOM 720 O O . LEU A 1 92 ? 1.187 -16.349 -12.775 1.00 83.94 92 LEU A O 1
ATOM 724 N N . PHE A 1 93 ? -0.666 -15.162 -13.219 1.00 84.06 93 PHE A N 1
ATOM 725 C CA . PHE A 1 93 ? -1.281 -15.254 -11.900 1.00 84.06 93 PHE A CA 1
ATOM 726 C C . PHE A 1 93 ? -2.564 -16.082 -11.987 1.00 84.06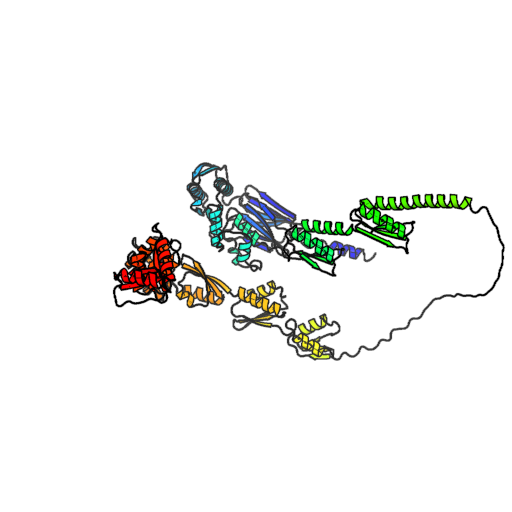 93 PHE A C 1
ATOM 728 O O . PHE A 1 93 ? -3.360 -15.906 -12.909 1.00 84.06 93 PHE A O 1
ATOM 735 N N . VAL A 1 94 ? -2.784 -16.967 -11.019 1.00 87.69 94 VAL A N 1
ATOM 736 C CA . VAL A 1 94 ? -4.044 -17.695 -10.839 1.00 87.69 94 VAL A CA 1
ATOM 737 C C . VAL A 1 94 ? -4.549 -17.444 -9.424 1.00 87.69 94 VAL A C 1
ATOM 739 O O . VAL A 1 94 ? -3.849 -17.723 -8.448 1.00 87.69 94 VAL A O 1
ATOM 742 N N . TYR A 1 95 ? -5.761 -16.907 -9.334 1.00 86.50 95 TYR A N 1
ATOM 743 C CA . TYR A 1 95 ? -6.432 -16.552 -8.090 1.00 86.50 95 TYR A CA 1
ATOM 744 C C . TYR A 1 95 ? -7.382 -17.670 -7.671 1.00 86.50 95 TYR A C 1
ATOM 746 O O . TYR A 1 95 ? -8.119 -18.205 -8.504 1.00 86.50 95 TYR A O 1
ATOM 754 N N . THR A 1 96 ? -7.403 -18.007 -6.384 1.00 89.69 96 THR A N 1
ATOM 755 C CA . THR A 1 96 ? -8.264 -19.053 -5.825 1.00 89.69 96 THR A CA 1
ATOM 756 C C . THR A 1 96 ? -9.068 -18.538 -4.633 1.00 89.69 96 THR A C 1
ATOM 758 O O . THR A 1 96 ? -8.595 -17.731 -3.833 1.00 89.69 96 THR A O 1
ATOM 761 N N . LEU A 1 97 ? -10.312 -19.007 -4.514 1.00 87.94 97 LEU A N 1
ATOM 762 C CA . LEU A 1 97 ? -11.241 -18.625 -3.444 1.00 87.94 97 LEU A CA 1
ATOM 763 C C . LEU A 1 97 ? -10.791 -19.151 -2.072 1.00 87.94 97 LEU A C 1
ATOM 765 O O . LEU A 1 97 ? -11.016 -18.509 -1.046 1.00 87.94 97 LEU A O 1
ATOM 769 N N . MET A 1 98 ? -10.138 -20.315 -2.071 1.00 88.69 98 MET A N 1
ATOM 770 C CA . MET A 1 98 ? -9.615 -20.986 -0.883 1.00 88.69 98 MET A CA 1
ATOM 771 C C . MET A 1 98 ? -8.091 -21.182 -0.984 1.00 88.69 98 MET A C 1
ATOM 773 O O . MET A 1 98 ? -7.573 -21.326 -2.097 1.00 88.69 98 MET A O 1
ATOM 777 N N . PRO A 1 99 ? -7.378 -21.261 0.157 1.00 89.12 99 PRO A N 1
ATOM 778 C CA . PRO A 1 99 ? -5.983 -21.695 0.242 1.00 89.12 99 PRO A CA 1
ATOM 779 C C . PRO A 1 99 ? -5.744 -23.088 -0.366 1.00 89.12 99 PRO A C 1
ATOM 781 O O . PRO A 1 99 ? -6.226 -24.088 0.167 1.00 89.12 99 PRO A O 1
ATOM 784 N N . VAL A 1 100 ? -4.968 -23.187 -1.451 1.00 90.75 100 VAL A N 1
ATOM 785 C CA . VAL A 1 100 ? -4.736 -24.462 -2.166 1.00 90.75 100 VAL A CA 1
ATOM 786 C C . VAL A 1 100 ? -3.276 -24.686 -2.581 1.00 90.75 100 VAL A C 1
ATOM 788 O O . VAL A 1 100 ? -2.359 -23.934 -2.255 1.00 90.75 100 VAL A O 1
ATOM 791 N N . ASN A 1 101 ? -3.025 -25.806 -3.260 1.00 89.94 101 ASN A N 1
ATOM 792 C CA . ASN A 1 101 ? -1.767 -26.093 -3.934 1.00 89.94 101 ASN A CA 1
ATOM 793 C C . ASN A 1 101 ? -2.063 -26.387 -5.407 1.00 89.94 101 ASN A C 1
ATOM 795 O O . ASN A 1 101 ? -2.767 -27.352 -5.699 1.00 89.94 101 ASN A O 1
ATOM 799 N N . ALA A 1 102 ? -1.488 -25.605 -6.320 1.00 93.25 102 ALA A N 1
ATOM 800 C CA . ALA A 1 102 ? -1.434 -25.984 -7.725 1.00 93.25 102 ALA A CA 1
ATOM 801 C C . ALA A 1 102 ? -0.371 -27.070 -7.940 1.00 93.25 102 ALA A C 1
ATOM 803 O O . ALA A 1 102 ? 0.716 -27.004 -7.351 1.00 93.25 102 ALA A O 1
ATOM 804 N N . THR A 1 103 ? -0.655 -28.005 -8.844 1.00 94.31 103 THR A N 1
ATOM 805 C CA . THR A 1 103 ? 0.370 -28.786 -9.559 1.00 94.31 103 THR A CA 1
ATOM 806 C C . THR A 1 103 ? 0.427 -28.305 -11.008 1.00 94.31 103 THR A C 1
ATOM 808 O O . THR A 1 103 ? -0.561 -27.769 -11.509 1.00 94.31 103 THR A O 1
ATOM 811 N N . TYR A 1 104 ? 1.560 -28.458 -11.696 1.00 94.06 104 TYR A N 1
ATOM 812 C CA . TYR A 1 104 ? 1.662 -28.070 -13.104 1.00 94.06 104 TYR A CA 1
ATOM 813 C C . TYR A 1 104 ? 2.490 -29.059 -13.927 1.00 94.06 104 TYR A C 1
ATOM 815 O O . TYR A 1 104 ? 3.292 -29.819 -13.388 1.00 94.06 104 TYR A O 1
ATOM 823 N N . GLU A 1 105 ? 2.261 -29.063 -15.238 1.00 94.50 105 GLU A N 1
ATOM 824 C CA . GLU A 1 105 ? 2.887 -29.978 -16.192 1.00 94.50 105 GLU A CA 1
ATOM 825 C C . GLU A 1 105 ? 2.948 -29.330 -17.583 1.00 94.50 105 GLU A C 1
ATOM 827 O O . GLU A 1 105 ? 1.950 -28.787 -18.058 1.00 94.50 105 GLU A O 1
ATOM 832 N N . VAL A 1 106 ? 4.092 -29.418 -18.266 1.00 91.00 106 VAL A N 1
ATOM 833 C CA . VAL A 1 106 ? 4.220 -29.022 -19.678 1.00 91.00 106 VAL A CA 1
ATOM 834 C C . VAL A 1 106 ? 4.145 -30.272 -20.557 1.00 91.00 106 VAL A C 1
ATOM 836 O O . VAL A 1 106 ? 4.922 -31.206 -20.366 1.00 91.00 106 VAL A O 1
ATOM 839 N N . LYS A 1 107 ? 3.237 -30.292 -21.542 1.00 91.12 107 LYS A N 1
ATOM 840 C CA . LYS A 1 107 ? 3.196 -31.312 -22.606 1.00 91.12 107 LYS A CA 1
ATOM 841 C C . LYS A 1 107 ? 3.177 -30.640 -23.968 1.00 91.12 107 LYS A C 1
ATOM 843 O O . LYS A 1 107 ? 2.211 -29.952 -24.298 1.00 91.12 107 LYS A O 1
ATOM 848 N N . SER A 1 108 ? 4.197 -30.906 -24.786 1.00 89.62 108 SER A N 1
ATOM 849 C CA . SER A 1 108 ? 4.361 -30.252 -26.091 1.00 89.62 108 SER A CA 1
ATOM 850 C C . SER A 1 108 ? 4.233 -28.725 -25.931 1.00 89.62 108 SER A C 1
ATOM 852 O O . SER A 1 108 ? 4.853 -28.162 -25.033 1.00 89.62 108 SER A O 1
ATOM 854 N N . THR A 1 109 ? 3.406 -28.055 -26.732 1.00 89.50 109 THR A N 1
ATOM 855 C CA . THR A 1 109 ? 3.183 -26.602 -26.683 1.00 89.50 109 THR A CA 1
ATOM 856 C C . THR A 1 109 ? 2.145 -26.135 -25.650 1.00 89.50 109 THR A C 1
ATOM 858 O O . THR A 1 109 ? 1.602 -25.038 -25.781 1.00 89.50 109 THR A O 1
ATOM 861 N N . LYS A 1 110 ? 1.825 -26.946 -24.628 1.00 90.62 110 LYS A N 1
ATOM 862 C CA . LYS A 1 110 ? 0.819 -26.600 -23.608 1.00 90.62 110 LYS A CA 1
ATOM 863 C C . LYS A 1 110 ? 1.324 -26.741 -22.175 1.00 90.62 110 LYS A C 1
ATOM 865 O O . LYS A 1 110 ? 1.904 -27.766 -21.814 1.00 90.62 110 LYS A O 1
ATOM 870 N N . LEU A 1 111 ? 1.024 -25.738 -21.350 1.00 91.81 111 LEU A N 1
ATOM 871 C CA . LEU A 1 111 ? 1.172 -25.766 -19.893 1.00 91.81 111 LEU A CA 1
ATOM 872 C C . LEU A 1 111 ? -0.201 -26.030 -19.261 1.00 91.81 111 LEU A C 1
ATOM 874 O O . LEU A 1 111 ? -1.157 -25.297 -19.507 1.00 91.81 111 LEU A O 1
ATOM 878 N N . TYR A 1 112 ? -0.281 -27.070 -18.437 1.00 93.75 112 TYR A N 1
ATOM 879 C CA . TYR A 1 112 ? -1.458 -27.438 -17.655 1.00 93.75 112 TYR A CA 1
ATOM 880 C C . TYR A 1 112 ? -1.191 -27.112 -16.189 1.00 93.75 112 TYR A C 1
ATOM 882 O O . TYR A 1 112 ? -0.183 -27.560 -15.644 1.00 93.75 112 TYR A O 1
ATOM 890 N N . ILE A 1 113 ? -2.091 -26.376 -15.541 1.00 95.75 113 ILE A N 1
ATOM 891 C CA . ILE A 1 113 ? -2.005 -26.023 -14.118 1.00 95.75 113 ILE A CA 1
ATOM 892 C C . ILE A 1 113 ? -3.290 -26.500 -13.444 1.00 95.75 113 ILE A C 1
ATOM 894 O O . ILE A 1 113 ? -4.382 -26.076 -13.813 1.00 95.75 113 ILE A O 1
ATOM 898 N N . ARG A 1 114 ? -3.165 -27.418 -12.486 1.00 96.12 114 ARG A N 1
ATOM 899 C CA . ARG A 1 114 ? -4.274 -28.175 -11.892 1.00 96.12 114 ARG A CA 1
ATOM 900 C C . ARG A 1 114 ? -4.474 -27.794 -10.435 1.00 96.12 114 ARG A C 1
ATOM 902 O O . ARG A 1 114 ? -3.532 -27.852 -9.641 1.00 96.12 114 ARG A O 1
ATOM 909 N N . PHE A 1 115 ? -5.719 -27.483 -10.102 1.00 96.44 115 PHE A N 1
ATOM 910 C CA . PHE A 1 115 ? -6.211 -27.168 -8.766 1.00 96.44 115 PHE A CA 1
ATOM 911 C C . PHE A 1 115 ? -7.310 -28.165 -8.381 1.00 96.44 115 PHE A C 1
ATOM 913 O O . PHE A 1 115 ? -8.067 -28.572 -9.263 1.00 96.44 115 PHE A O 1
ATOM 920 N N . PRO A 1 116 ? -7.453 -28.556 -7.103 1.00 95.19 116 PRO A N 1
ATOM 921 C CA . PRO A 1 116 ? -8.573 -29.394 -6.678 1.00 95.19 116 PRO A CA 1
ATOM 922 C C . PRO A 1 116 ? -9.905 -28.652 -6.874 1.00 95.19 116 PRO A C 1
ATOM 924 O O . PRO A 1 116 ? -9.965 -27.430 -6.729 1.00 95.19 116 PRO A O 1
ATOM 927 N N . TYR A 1 117 ? -10.989 -29.368 -7.184 1.00 92.38 117 TYR A N 1
ATOM 928 C CA . TYR A 1 117 ? -12.311 -28.747 -7.338 1.00 92.38 117 TYR A CA 1
ATOM 929 C C . TYR A 1 117 ? -12.800 -28.133 -6.021 1.00 92.38 117 TYR A C 1
ATOM 931 O O . TYR A 1 117 ? -13.400 -27.063 -6.026 1.00 92.38 117 TYR A O 1
ATOM 939 N N . SER A 1 118 ? -12.505 -28.791 -4.898 1.00 93.75 118 SER A N 1
ATOM 940 C CA . SER A 1 118 ? -12.802 -28.304 -3.553 1.00 93.75 118 SER A CA 1
ATOM 941 C C . SER A 1 118 ? -11.673 -28.642 -2.589 1.00 93.75 118 SER A C 1
ATOM 943 O O . SER A 1 118 ? -10.990 -29.651 -2.769 1.00 93.75 118 SER A O 1
ATOM 945 N N . ILE A 1 119 ? -11.501 -27.841 -1.535 1.00 90.75 119 ILE A N 1
ATOM 946 C CA . ILE A 1 119 ? -10.606 -28.189 -0.420 1.00 90.75 119 ILE A CA 1
ATOM 947 C C . ILE A 1 119 ? -11.186 -29.276 0.497 1.00 90.75 119 ILE A C 1
ATOM 949 O O . ILE A 1 119 ? -10.477 -29.788 1.362 1.00 90.75 119 ILE A O 1
ATOM 953 N N . SER A 1 120 ? -12.466 -29.629 0.331 1.00 90.44 120 SER A N 1
ATOM 954 C CA . SER A 1 120 ? -13.147 -30.646 1.129 1.00 90.44 120 SER A CA 1
ATOM 955 C C . SER A 1 120 ? -13.876 -31.658 0.249 1.00 90.44 120 SER A C 1
ATOM 957 O O . SER A 1 120 ? -14.503 -31.308 -0.746 1.00 90.44 120 SER A O 1
ATOM 959 N N . SER A 1 121 ? -13.861 -32.927 0.655 1.00 88.69 121 SER A N 1
ATOM 960 C CA . SER A 1 121 ? -14.731 -33.958 0.078 1.00 88.69 121 SER A CA 1
ATOM 961 C C . SER A 1 121 ? -16.182 -33.855 0.568 1.00 88.69 121 SER A C 1
ATOM 963 O O . SER A 1 121 ? -17.067 -34.484 -0.012 1.00 88.69 121 SER A O 1
ATOM 965 N N . LYS A 1 122 ? -16.448 -33.066 1.620 1.00 89.75 122 LYS A N 1
ATOM 966 C CA . LYS A 1 122 ? -17.801 -32.818 2.131 1.00 89.75 122 LYS A CA 1
ATOM 967 C C . LYS A 1 122 ? -18.626 -32.041 1.099 1.00 89.75 122 LYS A C 1
ATOM 969 O O . LYS A 1 122 ? -18.160 -31.050 0.540 1.00 89.75 122 LYS A O 1
ATOM 974 N N . ARG A 1 123 ? -19.876 -32.460 0.901 1.00 87.56 123 ARG A N 1
ATOM 975 C CA . ARG A 1 123 ? -20.882 -31.772 0.077 1.00 87.56 123 ARG A CA 1
ATOM 976 C C . ARG A 1 123 ? -22.096 -31.416 0.929 1.00 87.56 123 ARG A C 1
ATOM 978 O O . ARG A 1 123 ? -22.394 -32.129 1.887 1.00 87.56 123 ARG A O 1
ATOM 985 N N . LEU A 1 124 ? -22.790 -30.331 0.588 1.00 84.94 124 LEU A N 1
ATOM 986 C CA . LEU A 1 124 ? -23.951 -29.846 1.339 1.00 84.94 124 LEU A CA 1
ATOM 987 C C . LEU A 1 124 ? -25.222 -29.817 0.483 1.00 84.94 124 LEU A C 1
ATOM 989 O O . LEU A 1 124 ? -25.243 -29.255 -0.611 1.00 84.94 124 LEU A O 1
ATOM 993 N N . THR A 1 125 ? -26.307 -30.352 1.038 1.00 84.94 125 THR A N 1
ATOM 994 C CA . THR A 1 125 ? -27.672 -30.166 0.534 1.00 84.94 125 THR A CA 1
ATOM 995 C C . THR A 1 125 ? -28.488 -29.538 1.653 1.00 84.94 125 THR A C 1
ATOM 997 O O . THR A 1 125 ? -28.738 -30.180 2.669 1.00 84.94 125 THR A O 1
ATOM 1000 N N . ALA A 1 126 ? -28.856 -28.268 1.494 1.00 82.06 126 ALA A N 1
ATOM 1001 C CA . ALA A 1 126 ? -29.503 -27.469 2.531 1.00 82.06 126 ALA A CA 1
ATOM 1002 C C . ALA A 1 126 ? -30.337 -26.346 1.903 1.00 82.06 126 ALA A C 1
ATOM 1004 O O . ALA A 1 126 ? -30.003 -25.839 0.832 1.00 82.06 126 ALA A O 1
ATOM 1005 N N . ASN A 1 127 ? -31.412 -25.938 2.575 1.00 84.12 127 ASN A N 1
ATOM 1006 C CA . ASN A 1 127 ? -32.237 -24.807 2.163 1.00 84.12 127 ASN A CA 1
ATOM 1007 C C . ASN A 1 127 ? -32.156 -23.714 3.231 1.00 84.12 127 ASN A C 1
ATOM 1009 O O . ASN A 1 127 ? -32.762 -23.841 4.293 1.00 84.12 127 ASN A O 1
ATOM 1013 N N . PHE A 1 128 ? -31.390 -22.662 2.956 1.00 83.62 128 PHE A N 1
ATOM 1014 C CA . PHE A 1 128 ? -31.209 -21.536 3.860 1.00 83.62 128 PHE A CA 1
ATOM 1015 C C . PHE A 1 128 ? -32.294 -20.499 3.593 1.00 83.62 128 PHE A C 1
ATOM 1017 O O . PHE A 1 128 ? -32.384 -19.959 2.491 1.00 83.62 128 PHE A O 1
ATOM 1024 N N . VAL A 1 129 ? -33.124 -20.236 4.604 1.00 83.94 129 VAL A N 1
ATOM 1025 C CA . VAL A 1 129 ? -34.225 -19.269 4.548 1.00 83.94 129 VAL A CA 1
ATOM 1026 C C . VAL A 1 129 ? -34.099 -18.337 5.743 1.00 83.94 129 VAL A C 1
ATOM 1028 O O . VAL A 1 129 ? -34.172 -18.780 6.885 1.00 83.94 129 VAL A O 1
ATOM 1031 N N . ASN A 1 130 ? -33.896 -17.050 5.467 1.00 85.44 130 ASN A N 1
ATOM 1032 C CA . ASN A 1 130 ? -33.778 -15.966 6.441 1.00 85.44 130 ASN A CA 1
ATOM 1033 C C . ASN A 1 130 ? -32.754 -16.206 7.577 1.00 85.44 130 ASN A C 1
ATOM 1035 O O . ASN A 1 130 ? -32.875 -15.623 8.654 1.00 85.44 130 ASN A O 1
ATOM 1039 N N . ILE A 1 131 ? -31.744 -17.054 7.348 1.00 88.50 131 ILE A N 1
ATOM 1040 C CA . ILE A 1 131 ? -30.669 -17.295 8.318 1.00 88.50 131 ILE A CA 1
ATOM 1041 C C . ILE A 1 131 ? -29.753 -16.067 8.386 1.00 88.50 131 ILE A C 1
ATOM 1043 O O . ILE A 1 131 ? -29.526 -15.389 7.378 1.00 88.50 131 ILE A O 1
ATOM 1047 N N . LYS A 1 132 ? -29.233 -15.775 9.582 1.00 89.56 132 LYS A N 1
ATOM 1048 C CA . LYS A 1 132 ? -28.243 -14.716 9.791 1.00 89.56 132 LYS A CA 1
ATOM 1049 C C . LYS A 1 132 ? -26.865 -15.154 9.307 1.00 89.56 132 LYS A C 1
ATOM 1051 O O . LYS A 1 132 ? -26.466 -16.293 9.536 1.00 89.56 132 LYS A O 1
ATOM 1056 N N . THR A 1 133 ? -26.129 -14.247 8.672 1.00 90.38 133 THR A N 1
ATOM 1057 C CA . THR A 1 133 ? -24.755 -14.484 8.200 1.00 90.38 133 THR A CA 1
ATOM 1058 C C . THR A 1 133 ? -23.799 -14.908 9.311 1.00 90.38 133 THR A C 1
ATOM 1060 O O . THR A 1 133 ? -22.964 -15.773 9.075 1.00 90.38 133 THR A O 1
ATOM 1063 N N . ASP A 1 134 ? -23.926 -14.355 10.517 1.00 89.38 134 ASP A N 1
ATOM 1064 C CA . ASP A 1 134 ? -23.110 -14.725 11.680 1.00 89.38 134 ASP A CA 1
ATOM 1065 C C . ASP A 1 134 ? -23.331 -16.172 12.143 1.00 89.38 134 ASP A C 1
ATOM 1067 O O . ASP A 1 134 ? -22.356 -16.909 12.300 1.00 89.38 134 ASP A O 1
ATOM 1071 N N . VAL A 1 135 ? -24.587 -16.613 12.262 1.00 87.44 135 VAL A N 1
ATOM 1072 C CA . VAL A 1 135 ? -24.932 -18.026 12.495 1.00 87.44 135 VAL A CA 1
ATOM 1073 C C . VAL A 1 135 ? -24.425 -18.898 11.343 1.00 87.44 135 VAL A C 1
ATOM 1075 O O . VAL A 1 135 ? -23.680 -19.848 11.565 1.00 87.44 135 VAL A O 1
ATOM 1078 N N . PHE A 1 136 ? -24.749 -18.535 10.099 1.00 92.38 136 PHE A N 1
ATOM 1079 C CA . PHE A 1 136 ? -24.383 -19.316 8.918 1.00 92.38 136 PHE A CA 1
ATOM 1080 C C . PHE A 1 136 ? -22.871 -19.532 8.784 1.00 92.38 136 PHE A C 1
ATOM 1082 O O . PHE A 1 136 ? -22.433 -20.657 8.563 1.00 92.38 136 PHE A O 1
ATOM 1089 N N . PHE A 1 137 ? -22.057 -18.478 8.898 1.00 91.88 137 PHE A N 1
ATOM 1090 C CA . PHE A 1 137 ? -20.609 -18.603 8.733 1.00 91.88 137 PHE A CA 1
ATOM 1091 C C . PHE A 1 137 ? -19.951 -19.326 9.909 1.00 91.88 137 PHE A C 1
ATOM 1093 O O . PHE A 1 137 ? -18.950 -20.008 9.693 1.00 91.88 137 PHE A O 1
ATOM 1100 N N . LYS A 1 138 ? -20.515 -19.240 11.122 1.00 88.12 138 LYS A N 1
ATOM 1101 C CA . LYS A 1 138 ? -20.092 -20.070 12.256 1.00 88.12 138 LYS A CA 1
ATOM 1102 C C . LYS A 1 138 ? -20.353 -21.552 11.962 1.00 88.12 138 LYS A C 1
ATOM 1104 O O . LYS A 1 138 ? -19.424 -22.352 12.033 1.00 88.12 138 LYS A O 1
ATOM 1109 N N . ASP A 1 139 ? -21.577 -21.903 11.574 1.00 87.06 139 ASP A N 1
ATOM 1110 C CA . ASP A 1 139 ? -21.969 -23.287 11.288 1.00 87.06 139 ASP A CA 1
ATOM 1111 C C . ASP A 1 139 ? -21.191 -23.854 10.082 1.00 87.06 139 ASP A C 1
ATOM 1113 O O . ASP A 1 139 ? -20.764 -25.010 10.089 1.00 87.06 139 ASP A O 1
ATOM 1117 N N . LEU A 1 140 ? -20.925 -23.025 9.063 1.00 89.81 140 LEU A N 1
ATOM 1118 C CA . LEU A 1 140 ? -20.076 -23.363 7.917 1.00 89.81 140 LEU A CA 1
ATOM 1119 C C . LEU A 1 140 ? -18.618 -23.606 8.339 1.00 89.81 140 LEU A C 1
ATOM 1121 O O . LEU A 1 140 ? -17.996 -24.564 7.873 1.00 89.81 140 LEU A O 1
ATOM 1125 N N . ALA A 1 141 ? -18.073 -22.760 9.219 1.00 89.50 141 ALA A N 1
ATOM 1126 C CA . ALA A 1 141 ? -16.721 -22.907 9.743 1.00 89.50 141 ALA A CA 1
ATOM 1127 C C . ALA A 1 141 ? -16.570 -24.186 10.576 1.00 89.50 141 ALA A C 1
ATOM 1129 O O . ALA A 1 141 ? -15.603 -24.921 10.384 1.00 89.50 141 ALA A O 1
ATOM 1130 N N . GLU A 1 142 ? -17.548 -24.499 11.428 1.00 88.19 142 GLU A N 1
ATOM 1131 C CA . GLU A 1 142 ? -17.580 -25.730 12.221 1.00 88.19 142 GLU A CA 1
ATOM 1132 C C . GLU A 1 142 ? -17.718 -26.974 11.322 1.00 88.19 142 GLU A C 1
ATOM 1134 O O . GLU A 1 142 ? -16.934 -27.919 11.433 1.00 88.19 142 GLU A O 1
ATOM 1139 N N . PHE A 1 143 ? -18.641 -26.957 10.352 1.00 83.69 143 PHE A N 1
ATOM 1140 C CA . PHE A 1 143 ? -18.873 -28.094 9.458 1.00 83.69 143 PHE A CA 1
ATOM 1141 C C . PHE A 1 143 ? -17.694 -28.377 8.515 1.00 83.69 143 PHE A C 1
ATOM 1143 O O . PHE A 1 143 ? -17.361 -29.545 8.295 1.00 83.69 143 PHE A O 1
ATOM 1150 N N . PHE A 1 144 ? -17.043 -27.353 7.953 1.00 85.38 144 PHE A N 1
ATOM 1151 C CA . PHE A 1 144 ? -15.921 -27.529 7.018 1.00 85.38 144 PHE A CA 1
ATOM 1152 C C . PHE A 1 144 ? -14.526 -27.455 7.669 1.00 85.38 144 PHE A C 1
ATOM 1154 O O . PHE A 1 144 ? -13.548 -27.802 7.009 1.00 85.38 144 PHE A O 1
ATOM 1161 N N . GLY A 1 145 ? -14.414 -27.086 8.951 1.00 87.56 145 GLY A N 1
ATOM 1162 C CA . GLY A 1 145 ? -13.136 -26.972 9.670 1.00 87.56 145 GLY A CA 1
ATOM 1163 C C . GLY A 1 145 ? -12.341 -25.708 9.319 1.00 87.56 145 GLY A C 1
ATOM 1164 O O . GLY A 1 145 ? -11.115 -25.751 9.218 1.00 87.56 145 GLY A O 1
ATOM 1165 N N . LEU A 1 146 ? -13.036 -24.595 9.078 1.00 88.62 146 LEU A N 1
ATOM 1166 C CA . LEU A 1 146 ? -12.457 -23.345 8.581 1.00 88.62 146 LEU A CA 1
ATOM 1167 C C . LEU A 1 146 ? -12.157 -22.370 9.720 1.00 88.62 146 LEU A C 1
ATOM 1169 O O . LEU A 1 146 ? -12.861 -22.316 10.724 1.00 88.62 146 LEU A O 1
ATOM 1173 N N . LYS A 1 147 ? -11.148 -21.522 9.520 1.00 89.88 147 LYS A N 1
ATOM 1174 C CA . LYS A 1 147 ? -10.921 -20.343 10.358 1.00 89.88 147 LYS A CA 1
ATOM 1175 C C . LYS A 1 147 ? -11.619 -19.154 9.705 1.00 89.88 147 LYS A C 1
ATOM 1177 O O . LYS A 1 147 ? -11.114 -18.642 8.709 1.00 89.88 147 LYS A O 1
ATOM 1182 N N . ILE A 1 148 ? -12.758 -18.730 10.246 1.00 89.56 148 ILE A N 1
ATOM 1183 C CA . ILE A 1 148 ? -13.495 -17.549 9.773 1.00 89.56 148 ILE A CA 1
ATOM 1184 C C . ILE A 1 148 ? -13.561 -16.507 10.894 1.00 89.56 148 ILE A C 1
ATOM 1186 O O . ILE A 1 148 ? -13.835 -16.843 12.044 1.00 89.56 148 ILE A O 1
ATOM 1190 N N . VAL A 1 149 ? -13.326 -15.243 10.547 1.00 87.38 149 VAL A N 1
ATOM 1191 C CA . VAL A 1 149 ? -13.555 -14.067 11.392 1.00 87.38 149 VAL A CA 1
ATOM 1192 C C . VAL A 1 149 ? -14.534 -13.146 10.670 1.00 87.38 149 VAL A C 1
ATOM 1194 O O . VAL A 1 149 ? -14.365 -12.847 9.490 1.00 87.38 149 VAL A O 1
ATOM 1197 N N . LEU A 1 150 ? -15.565 -12.693 11.381 1.00 87.81 150 LEU A N 1
ATOM 1198 C CA . LEU A 1 150 ? -16.580 -11.789 10.844 1.00 87.81 150 LEU A CA 1
ATOM 1199 C C . LEU A 1 150 ? -16.402 -10.398 11.443 1.00 87.81 150 LEU A C 1
ATOM 1201 O O . LEU A 1 150 ? -16.521 -10.231 12.661 1.00 87.81 150 LEU A O 1
ATOM 1205 N N . TYR A 1 151 ? -16.170 -9.409 10.585 1.00 86.56 151 TYR A N 1
ATOM 1206 C CA . TYR A 1 151 ? -16.289 -8.008 10.971 1.00 86.56 151 TYR A CA 1
ATOM 1207 C C . TYR A 1 151 ? -17.756 -7.648 11.254 1.00 86.56 151 TYR A C 1
ATOM 1209 O O . TYR A 1 151 ? -18.674 -8.380 10.870 1.00 86.56 151 TYR A O 1
ATOM 1217 N N . ASP A 1 152 ? -18.011 -6.528 11.930 1.00 87.06 152 ASP A N 1
ATOM 1218 C CA . ASP A 1 152 ? -19.376 -6.161 12.330 1.00 87.06 152 ASP A CA 1
ATOM 1219 C C . ASP A 1 152 ? -20.303 -5.892 11.133 1.00 87.06 152 ASP A C 1
ATOM 1221 O O . ASP A 1 152 ? -21.475 -6.267 11.180 1.00 87.06 152 ASP A O 1
ATOM 1225 N N . SER A 1 153 ? -19.776 -5.383 10.012 1.00 89.81 153 SER A N 1
ATOM 1226 C CA . SER A 1 153 ? -20.541 -5.205 8.764 1.00 89.81 153 SER A CA 1
ATOM 1227 C C . SER A 1 153 ? -21.001 -6.517 8.100 1.00 89.81 153 SER A C 1
ATOM 1229 O O . SER A 1 153 ? -21.896 -6.503 7.247 1.00 89.81 153 SER A O 1
ATOM 1231 N N . ALA A 1 154 ? -20.416 -7.660 8.483 1.00 87.75 154 ALA A N 1
ATOM 1232 C CA . ALA A 1 154 ? -20.816 -8.986 8.014 1.00 87.75 154 ALA A CA 1
ATOM 1233 C C . ALA A 1 154 ? -21.899 -9.649 8.874 1.00 87.75 154 ALA A C 1
ATOM 1235 O O . ALA A 1 154 ? -22.438 -10.674 8.458 1.00 87.75 154 ALA A O 1
ATOM 1236 N N . LYS A 1 155 ? -22.232 -9.105 10.048 1.00 91.00 155 LYS A N 1
ATOM 1237 C CA . LYS A 1 155 ? -23.204 -9.696 10.985 1.00 91.00 155 LYS A CA 1
ATOM 1238 C C . LYS A 1 155 ? -24.635 -9.280 10.632 1.00 91.00 155 LYS A C 1
ATOM 1240 O O . LYS A 1 155 ? -24.865 -8.300 9.930 1.00 91.00 155 LYS A O 1
ATOM 1245 N N . ASN A 1 156 ? -25.618 -10.023 11.131 1.00 88.81 156 ASN A N 1
ATOM 1246 C CA . ASN A 1 156 ? -27.056 -9.754 11.044 1.00 88.81 156 ASN A CA 1
ATOM 1247 C C . ASN A 1 156 ? -27.684 -9.641 9.638 1.00 88.81 156 ASN A C 1
ATOM 1249 O O . ASN A 1 156 ? -28.905 -9.453 9.556 1.00 88.81 156 ASN A O 1
ATOM 1253 N N . LYS A 1 157 ? -26.938 -9.805 8.539 1.00 89.88 157 LYS A N 1
ATOM 1254 C CA . LYS A 1 157 ? -27.508 -9.873 7.183 1.00 89.88 157 LYS A CA 1
ATOM 1255 C C . LYS A 1 157 ? -28.313 -11.168 7.018 1.00 89.88 157 LYS A C 1
ATOM 1257 O O . LYS A 1 157 ? -27.908 -12.220 7.507 1.00 89.88 157 LYS A O 1
ATOM 1262 N N . ASN A 1 158 ? -29.450 -11.096 6.326 1.00 86.19 158 ASN A N 1
ATOM 1263 C CA . ASN A 1 158 ? -30.271 -12.270 6.007 1.00 86.19 158 ASN A CA 1
ATOM 1264 C C . ASN A 1 158 ? -29.806 -12.871 4.675 1.00 86.19 158 ASN A C 1
ATOM 1266 O O . ASN A 1 158 ? -29.686 -12.136 3.696 1.00 86.19 158 ASN A O 1
ATOM 1270 N N . ILE A 1 159 ? -29.622 -14.190 4.603 1.00 86.69 159 ILE A N 1
ATOM 1271 C CA . ILE A 1 159 ? -29.342 -14.896 3.342 1.00 86.69 159 ILE A CA 1
ATOM 1272 C C . ILE A 1 159 ? -30.421 -15.936 3.031 1.00 86.69 159 ILE A C 1
ATOM 1274 O O . ILE A 1 159 ? -30.994 -16.561 3.926 1.00 86.69 159 ILE A O 1
ATOM 1278 N N . ASN A 1 160 ? -30.708 -16.092 1.737 1.00 84.25 160 ASN A N 1
ATOM 1279 C CA . ASN A 1 160 ? -31.734 -16.989 1.213 1.00 84.25 160 ASN A CA 1
ATOM 1280 C C . ASN A 1 160 ? -31.194 -17.698 -0.036 1.00 84.25 160 ASN A C 1
ATOM 1282 O O . ASN A 1 160 ? -31.067 -17.064 -1.081 1.00 84.25 160 ASN A O 1
ATOM 1286 N N . PHE A 1 161 ? -30.858 -18.986 0.062 1.00 86.81 161 PHE A N 1
ATOM 1287 C CA . PHE A 1 161 ? -30.442 -19.807 -1.083 1.00 86.81 161 PHE A CA 1
ATOM 1288 C C . PHE A 1 161 ? -30.560 -21.308 -0.783 1.00 86.81 161 PHE A C 1
ATOM 1290 O O . PHE A 1 161 ? -30.628 -21.731 0.372 1.00 86.81 161 PHE A O 1
ATOM 1297 N N . LYS A 1 162 ? -30.544 -22.131 -1.836 1.00 85.75 162 LYS A N 1
ATOM 1298 C CA . LYS A 1 162 ? -30.603 -23.594 -1.742 1.00 85.75 162 LYS A CA 1
ATOM 1299 C C . LYS A 1 162 ? -29.315 -24.220 -2.276 1.00 85.75 162 LYS A C 1
ATOM 1301 O O . LYS A 1 162 ? -29.049 -24.144 -3.470 1.00 85.75 162 LYS A O 1
ATOM 1306 N N . ALA A 1 163 ? -28.558 -24.877 -1.402 1.00 85.56 163 ALA A N 1
ATOM 1307 C CA . ALA A 1 163 ? -27.445 -25.748 -1.770 1.00 85.56 163 ALA A CA 1
ATOM 1308 C C . ALA A 1 163 ? -27.962 -27.153 -2.128 1.00 85.56 163 ALA A C 1
ATOM 1310 O O . ALA A 1 163 ? -28.895 -27.657 -1.494 1.00 85.56 163 ALA A O 1
ATOM 1311 N N . ASN A 1 164 ? -27.354 -27.804 -3.121 1.00 89.88 164 ASN A N 1
ATOM 1312 C CA . ASN A 1 164 ? -27.738 -29.146 -3.560 1.00 89.88 164 ASN A CA 1
ATOM 1313 C C . ASN A 1 164 ? -26.505 -29.929 -4.025 1.00 89.88 164 ASN A C 1
ATOM 1315 O O . ASN A 1 164 ? -26.011 -29.703 -5.127 1.00 89.88 164 ASN A O 1
ATOM 1319 N N . ASN A 1 165 ? -26.018 -30.841 -3.180 1.00 89.88 165 ASN A N 1
ATOM 1320 C CA . ASN A 1 165 ? -24.743 -31.549 -3.338 1.00 89.88 165 ASN A CA 1
ATOM 1321 C C . ASN A 1 165 ? -23.532 -30.608 -3.554 1.00 89.88 165 ASN A C 1
ATOM 1323 O O . ASN A 1 165 ? -22.552 -30.957 -4.218 1.00 89.88 165 ASN A O 1
ATOM 1327 N N . SER A 1 166 ? -23.606 -29.397 -2.999 1.00 90.81 166 SER A N 1
ATOM 1328 C CA . SER A 1 166 ? -22.698 -28.302 -3.335 1.00 90.81 166 SER A CA 1
ATOM 1329 C C . SER A 1 166 ? -21.348 -28.400 -2.626 1.00 90.81 166 SER A C 1
ATOM 1331 O O . SER A 1 166 ? -21.277 -28.889 -1.495 1.00 90.81 166 SER A O 1
ATOM 1333 N N . SER A 1 167 ? -20.274 -27.936 -3.275 1.00 92.88 167 SER A N 1
ATOM 1334 C CA . SER A 1 167 ? -18.955 -27.773 -2.637 1.00 92.88 167 SER A CA 1
ATOM 1335 C C . SER A 1 167 ? -18.914 -26.554 -1.709 1.00 92.88 167 SER A C 1
ATOM 1337 O O . SER A 1 167 ? -19.741 -25.648 -1.820 1.00 92.88 167 SER A O 1
ATOM 1339 N N . LEU A 1 168 ? -17.915 -26.493 -0.822 1.00 93.06 168 LEU A N 1
ATOM 1340 C CA . LEU A 1 168 ? -17.662 -25.316 0.016 1.00 93.06 168 LEU A CA 1
ATOM 1341 C C . LEU A 1 168 ? -17.539 -24.023 -0.810 1.00 93.06 168 LEU A C 1
ATOM 1343 O O . LEU A 1 168 ? -18.082 -22.990 -0.442 1.00 93.06 168 LEU A O 1
ATOM 1347 N N . GLU A 1 169 ? -16.832 -24.081 -1.930 1.00 92.75 169 GLU A N 1
ATOM 1348 C CA . GLU A 1 169 ? -16.536 -22.948 -2.804 1.00 92.75 169 GLU A CA 1
ATOM 1349 C C . GLU A 1 169 ? -17.788 -22.453 -3.535 1.00 92.75 169 GLU A C 1
ATOM 1351 O O . GLU A 1 169 ? -17.991 -21.250 -3.673 1.00 92.75 169 GLU A O 1
ATOM 1356 N N . GLU A 1 170 ? -18.665 -23.365 -3.960 1.00 91.19 170 GLU A N 1
ATOM 1357 C CA . GLU A 1 170 ? -19.993 -23.020 -4.482 1.00 91.19 170 GLU A CA 1
ATOM 1358 C C . GLU A 1 170 ? -20.843 -22.323 -3.403 1.00 91.19 170 GLU A C 1
ATOM 1360 O O . GLU A 1 170 ? -21.445 -21.280 -3.658 1.00 91.19 170 GLU A O 1
ATOM 1365 N N . ILE A 1 171 ? -20.851 -22.868 -2.181 1.00 92.31 171 ILE A N 1
ATOM 1366 C CA . ILE A 1 171 ? -21.593 -22.333 -1.029 1.00 92.31 171 ILE A CA 1
ATOM 1367 C C . ILE A 1 171 ? -21.082 -20.939 -0.646 1.00 92.31 171 ILE A C 1
ATOM 1369 O O . ILE A 1 171 ? -21.883 -20.026 -0.452 1.00 92.31 171 ILE A O 1
ATOM 1373 N N . LEU A 1 172 ? -19.762 -20.743 -0.593 1.00 91.88 172 LEU A N 1
ATOM 1374 C CA . LEU A 1 172 ? -19.146 -19.446 -0.318 1.00 91.88 172 LEU A CA 1
ATOM 1375 C C . LEU A 1 172 ? -19.484 -18.421 -1.403 1.00 91.88 172 LEU A C 1
ATOM 1377 O O . LEU A 1 172 ? -19.902 -17.319 -1.054 1.00 91.88 172 LEU A O 1
ATOM 1381 N N . ARG A 1 173 ? -19.389 -18.765 -2.698 1.00 89.25 173 ARG A N 1
ATOM 1382 C CA . ARG A 1 173 ? -19.790 -17.849 -3.786 1.00 89.25 173 ARG A CA 1
ATOM 1383 C C . ARG A 1 173 ? -21.261 -17.452 -3.684 1.00 89.25 173 ARG A C 1
ATOM 1385 O O . ARG A 1 173 ? -21.562 -16.264 -3.783 1.00 89.25 173 ARG A O 1
ATOM 1392 N N . MET A 1 174 ? -22.160 -18.410 -3.437 1.00 88.81 174 MET A N 1
ATOM 1393 C CA . MET A 1 174 ? -23.586 -18.124 -3.233 1.00 88.81 174 MET A CA 1
ATOM 1394 C C . MET A 1 174 ? -23.807 -17.176 -2.048 1.00 88.81 174 MET A C 1
ATOM 1396 O O . MET A 1 174 ? -24.486 -16.162 -2.205 1.00 88.81 174 MET A O 1
ATOM 1400 N N . THR A 1 175 ? -23.197 -17.440 -0.889 1.00 90.25 175 THR A N 1
ATOM 1401 C CA . THR A 1 175 ? -23.358 -16.583 0.295 1.00 90.25 175 THR A CA 1
ATOM 1402 C C . THR A 1 175 ? -22.773 -15.189 0.090 1.00 90.25 175 THR A C 1
ATOM 1404 O O . THR A 1 175 ? -23.453 -14.208 0.389 1.00 90.25 175 THR A O 1
ATOM 1407 N N . LEU A 1 176 ? -21.545 -15.065 -0.424 1.00 88.75 176 LEU A N 1
ATOM 1408 C CA . LEU A 1 176 ? -20.888 -13.772 -0.663 1.00 88.75 176 LEU A CA 1
ATOM 1409 C C . LEU A 1 176 ? -21.691 -12.921 -1.663 1.00 88.75 176 LEU A C 1
ATOM 1411 O O . LEU A 1 176 ? -21.940 -11.743 -1.407 1.00 88.75 176 LEU A O 1
ATOM 1415 N N . SER A 1 177 ? -22.185 -13.543 -2.741 1.00 86.50 177 SER A N 1
ATOM 1416 C CA . SER A 1 177 ? -23.036 -12.896 -3.747 1.00 86.50 177 SER A CA 1
ATOM 1417 C C . SER A 1 177 ? -24.382 -12.432 -3.174 1.00 86.50 177 SER A C 1
ATOM 1419 O O . SER A 1 177 ? -24.743 -11.270 -3.343 1.00 86.50 177 SER A O 1
ATOM 1421 N N . VAL A 1 178 ? -25.103 -13.296 -2.448 1.00 87.44 178 VAL A N 1
ATOM 1422 C CA . VAL A 1 178 ? -26.436 -12.986 -1.885 1.00 87.44 178 VAL A CA 1
ATOM 1423 C C . VAL A 1 178 ? -26.363 -11.965 -0.743 1.00 87.44 178 VAL A C 1
ATOM 1425 O O . VAL A 1 178 ? -27.297 -11.191 -0.549 1.00 87.44 178 VAL A O 1
ATOM 1428 N N . SER A 1 179 ? -25.268 -11.942 0.021 1.00 87.69 179 SER A N 1
ATOM 1429 C CA . SER A 1 179 ? -25.089 -11.022 1.157 1.00 87.69 179 SER A CA 1
ATOM 1430 C C . SER A 1 179 ? -24.417 -9.691 0.798 1.00 87.69 179 SER A C 1
ATOM 1432 O O . SER A 1 179 ? -24.409 -8.780 1.632 1.00 87.69 179 SER A O 1
ATOM 1434 N N . GLY A 1 180 ? -23.835 -9.558 -0.400 1.00 87.38 180 GLY A N 1
ATOM 1435 C CA . GLY A 1 180 ? -22.998 -8.409 -0.752 1.00 87.38 180 GLY A CA 1
ATOM 1436 C C . GLY A 1 180 ? -21.841 -8.247 0.238 1.00 87.38 180 GLY A C 1
ATOM 1437 O O . GLY A 1 180 ? -21.719 -7.207 0.890 1.00 87.38 180 GLY A O 1
ATOM 1438 N N . LEU A 1 181 ? -21.072 -9.319 0.443 1.00 88.94 181 LEU A N 1
ATOM 1439 C CA . LEU A 1 181 ? -19.904 -9.343 1.325 1.00 88.94 181 LEU A CA 1
ATOM 1440 C C . LEU A 1 181 ? -18.640 -9.680 0.533 1.00 88.94 181 LEU A C 1
ATOM 1442 O O . LEU A 1 181 ? -18.653 -10.539 -0.348 1.00 88.94 181 LEU A O 1
ATOM 1446 N N . SER A 1 182 ? -17.549 -9.019 0.903 1.00 86.38 182 SER A N 1
ATOM 1447 C CA . SER A 1 182 ? -16.195 -9.327 0.450 1.00 86.38 182 SER A CA 1
ATOM 1448 C C . SER A 1 182 ? -15.471 -10.175 1.490 1.00 86.38 182 SER A C 1
ATOM 1450 O O . SER A 1 182 ? -15.869 -10.255 2.656 1.00 86.38 182 SER A O 1
ATOM 1452 N N . TYR A 1 183 ? -14.367 -10.784 1.070 1.00 86.31 183 TYR A N 1
ATOM 1453 C CA . TYR A 1 183 ? -13.482 -11.540 1.943 1.00 86.31 183 TYR A CA 1
ATOM 1454 C C . TYR A 1 183 ? -12.020 -11.154 1.716 1.00 86.31 183 TYR A C 1
ATOM 1456 O O . TYR A 1 183 ? -11.635 -10.722 0.631 1.00 86.31 183 TYR A O 1
ATOM 1464 N N . ALA A 1 184 ? -11.206 -11.370 2.741 1.00 80.62 184 ALA A N 1
ATOM 1465 C CA . ALA A 1 184 ? -9.754 -11.364 2.668 1.00 80.62 184 ALA A CA 1
ATOM 1466 C C . ALA A 1 184 ? -9.191 -12.559 3.439 1.00 80.62 184 ALA A C 1
ATOM 1468 O O . ALA A 1 184 ? -9.867 -13.135 4.289 1.00 80.62 184 ALA A O 1
ATOM 1469 N N . TYR A 1 185 ? -7.939 -12.918 3.176 1.00 80.75 185 TYR A N 1
ATOM 1470 C CA . TYR A 1 185 ? -7.201 -13.880 3.998 1.00 80.75 185 TYR A CA 1
ATOM 1471 C C . TYR A 1 185 ? -6.090 -13.204 4.801 1.00 80.75 185 TYR A C 1
ATOM 1473 O O . TYR A 1 185 ? -5.733 -12.062 4.537 1.00 80.75 185 TYR A O 1
ATOM 1481 N N . SER A 1 186 ? -5.526 -13.918 5.772 1.00 74.31 186 SER A N 1
ATOM 1482 C CA . SER A 1 186 ? -4.268 -13.563 6.439 1.00 74.31 186 SER A CA 1
ATOM 1483 C C . SER A 1 186 ? -3.221 -14.674 6.290 1.00 74.31 186 SER A C 1
ATOM 1485 O O . SER A 1 186 ? -3.533 -15.784 5.848 1.00 74.31 186 SER A O 1
ATOM 1487 N N . THR A 1 187 ? -1.975 -14.406 6.701 1.00 72.25 187 THR A N 1
ATOM 1488 C CA . THR A 1 187 ? -0.838 -15.354 6.643 1.00 72.25 187 THR A CA 1
ATOM 1489 C C . THR A 1 187 ? -1.167 -16.744 7.202 1.00 72.25 187 THR A C 1
ATOM 1491 O O . THR A 1 187 ? -0.737 -17.758 6.656 1.00 72.25 187 THR A O 1
ATOM 1494 N N . ASN A 1 188 ? -1.973 -16.809 8.269 1.00 76.62 188 ASN A N 1
ATOM 1495 C CA . ASN A 1 188 ? -2.325 -18.041 8.981 1.00 76.62 188 ASN A CA 1
ATOM 1496 C C . ASN A 1 188 ? -3.556 -18.782 8.405 1.00 76.62 188 ASN A C 1
ATOM 1498 O O . ASN A 1 188 ? -4.070 -19.709 9.051 1.00 76.62 188 ASN A O 1
ATOM 1502 N N . GLN A 1 189 ? -3.992 -18.378 7.202 1.00 82.88 189 GLN A N 1
ATOM 1503 C CA . GLN A 1 189 ? -5.117 -18.921 6.427 1.00 82.88 189 GLN A CA 1
ATOM 1504 C C . GLN A 1 189 ? -6.493 -18.724 7.088 1.00 82.88 189 GLN A C 1
ATOM 1506 O O . GLN A 1 189 ? -7.430 -19.472 6.820 1.00 82.88 189 GLN A O 1
ATOM 1511 N N . THR A 1 190 ? -6.632 -17.694 7.929 1.00 85.31 190 THR A N 1
ATOM 1512 C CA . THR A 1 190 ? -7.940 -17.232 8.419 1.00 85.31 190 THR A CA 1
ATOM 1513 C C . THR A 1 190 ? -8.622 -16.368 7.364 1.00 85.31 190 THR A C 1
ATOM 1515 O O . THR A 1 190 ? -7.999 -15.451 6.829 1.00 85.31 190 THR A O 1
ATOM 1518 N N . MET A 1 191 ? -9.890 -16.664 7.081 1.00 87.56 191 MET A N 1
ATOM 1519 C CA . MET A 1 191 ? -10.766 -15.902 6.194 1.00 87.56 191 MET A CA 1
ATOM 1520 C C . MET A 1 191 ? -11.481 -14.815 7.002 1.00 87.56 191 MET A C 1
ATOM 1522 O O . MET A 1 191 ? -12.218 -15.112 7.938 1.00 87.56 191 MET A O 1
ATOM 1526 N N . TYR A 1 192 ? -11.273 -13.557 6.641 1.00 86.50 192 TYR A N 1
ATOM 1527 C CA . TYR A 1 192 ? -11.966 -12.400 7.197 1.00 86.50 192 TYR A CA 1
ATOM 1528 C C . TYR A 1 192 ? -13.087 -12.001 6.241 1.00 86.50 192 TYR A C 1
ATOM 1530 O O . TYR A 1 192 ? -12.849 -11.926 5.037 1.00 86.50 192 TYR A O 1
ATOM 1538 N N . ILE A 1 193 ? -14.293 -11.752 6.752 1.00 87.88 193 ILE A N 1
ATOM 1539 C CA . ILE A 1 193 ? -15.473 -11.423 5.938 1.00 87.88 193 ILE A CA 1
ATOM 1540 C C . ILE A 1 193 ? -16.099 -10.123 6.451 1.00 87.88 193 ILE A C 1
ATOM 1542 O O . ILE A 1 193 ? -16.291 -9.957 7.658 1.00 87.88 193 ILE A O 1
ATOM 1546 N N . GLY A 1 194 ? -16.407 -9.206 5.531 1.00 89.12 194 GLY A N 1
ATOM 1547 C CA . GLY A 1 194 ? -16.912 -7.854 5.797 1.00 89.12 194 GLY A CA 1
ATOM 1548 C C . GLY A 1 194 ? -17.585 -7.248 4.567 1.00 89.12 194 GLY A C 1
ATOM 1549 O O . GLY A 1 194 ? -17.710 -7.899 3.527 1.00 89.12 194 GLY A O 1
ATOM 1550 N N . SER A 1 195 ? -18.019 -5.994 4.655 1.00 88.31 195 SER A N 1
ATOM 1551 C CA . SER A 1 195 ? -18.404 -5.227 3.469 1.00 88.31 195 SER A CA 1
ATOM 1552 C C . SER A 1 195 ? -17.184 -4.982 2.562 1.00 88.31 195 SER A C 1
ATOM 1554 O O . SER A 1 195 ? -16.042 -5.058 3.036 1.00 88.31 195 SER A O 1
ATOM 1556 N N . PRO A 1 196 ? -17.382 -4.686 1.263 1.00 83.56 196 PRO A N 1
ATOM 1557 C CA . PRO A 1 196 ? -16.282 -4.341 0.364 1.00 83.56 196 PRO A CA 1
ATOM 1558 C C . PRO A 1 196 ? -15.411 -3.201 0.899 1.00 83.56 196 PRO A C 1
ATOM 1560 O O . PRO A 1 196 ? -14.190 -3.286 0.839 1.00 83.56 196 PRO A O 1
ATOM 1563 N N . GLU A 1 197 ? -16.029 -2.182 1.494 1.00 83.75 197 GLU A N 1
ATOM 1564 C CA . GLU A 1 197 ? -15.364 -0.987 2.016 1.00 83.75 197 GLU A CA 1
ATOM 1565 C C . GLU A 1 197 ? -14.530 -1.304 3.265 1.00 83.75 197 GLU A C 1
ATOM 1567 O O . GLU A 1 197 ? -13.419 -0.800 3.410 1.00 83.75 197 GLU A O 1
ATOM 1572 N N . GLU A 1 198 ? -15.023 -2.165 4.162 1.00 81.75 198 GLU A N 1
ATOM 1573 C CA . GLU A 1 198 ? -14.279 -2.576 5.357 1.00 81.75 198 GLU A CA 1
ATOM 1574 C C . GLU A 1 198 ? -13.109 -3.507 5.006 1.00 81.75 198 GLU A C 1
ATOM 1576 O O . GLU A 1 198 ? -12.007 -3.350 5.535 1.00 81.75 198 GLU A O 1
ATOM 1581 N N . VAL A 1 199 ? -13.303 -4.434 4.063 1.00 79.62 199 VAL A N 1
ATOM 1582 C CA . VAL A 1 199 ? -12.220 -5.290 3.551 1.00 79.62 199 VAL A CA 1
ATOM 1583 C C . VAL A 1 199 ? -11.164 -4.453 2.817 1.00 79.62 199 VAL A C 1
ATOM 1585 O O . VAL A 1 199 ? -9.972 -4.618 3.085 1.00 79.62 199 VAL A O 1
ATOM 1588 N N . GLN A 1 200 ? -11.577 -3.503 1.970 1.00 77.56 200 GLN A N 1
ATOM 1589 C CA . GLN A 1 200 ? -10.671 -2.590 1.268 1.00 77.56 200 GLN A CA 1
ATOM 1590 C C . GLN A 1 200 ? -9.938 -1.650 2.237 1.00 77.56 200 GLN A C 1
ATOM 1592 O O . GLN A 1 200 ? -8.739 -1.439 2.075 1.00 77.56 200 GLN A O 1
ATOM 1597 N N . LYS A 1 201 ? -10.603 -1.136 3.282 1.00 78.75 201 LYS A N 1
ATOM 1598 C CA . LYS A 1 201 ? -9.968 -0.326 4.335 1.00 78.75 201 LYS A CA 1
ATOM 1599 C C . LYS A 1 201 ? -8.913 -1.127 5.097 1.00 78.75 201 LYS A C 1
ATOM 1601 O O . LYS A 1 201 ? -7.799 -0.645 5.269 1.00 78.75 201 LYS A O 1
ATOM 1606 N N . ASN A 1 202 ? -9.225 -2.354 5.511 1.00 74.12 202 ASN A N 1
ATOM 1607 C CA . ASN A 1 202 ? -8.267 -3.214 6.212 1.00 74.12 202 ASN A CA 1
ATOM 1608 C C . ASN A 1 202 ? -7.088 -3.619 5.306 1.00 74.12 202 ASN A C 1
ATOM 1610 O O . ASN A 1 202 ? -5.949 -3.682 5.769 1.00 74.12 202 ASN A O 1
ATOM 1614 N N . PHE A 1 203 ? -7.324 -3.793 4.001 1.00 72.75 203 PHE A N 1
ATOM 1615 C CA . PHE A 1 203 ? -6.258 -3.935 3.009 1.00 72.75 203 PHE A CA 1
ATOM 1616 C C . PHE A 1 203 ? -5.410 -2.660 2.899 1.00 72.75 203 PHE A C 1
ATOM 1618 O O . PHE A 1 203 ? -4.186 -2.741 2.951 1.00 72.75 203 PHE A O 1
ATOM 1625 N N . ALA A 1 204 ? -6.033 -1.482 2.813 1.00 68.50 204 ALA A N 1
ATOM 1626 C CA . ALA A 1 204 ? -5.335 -0.200 2.787 1.00 68.50 204 ALA A CA 1
ATOM 1627 C C . ALA A 1 204 ? -4.453 -0.015 4.033 1.00 68.50 204 ALA A C 1
ATOM 1629 O O . ALA A 1 204 ? -3.295 0.367 3.906 1.00 68.50 204 ALA A O 1
ATOM 1630 N N . THR A 1 205 ? -4.947 -0.376 5.223 1.00 66.88 205 THR A N 1
ATOM 1631 C CA . THR A 1 205 ? -4.161 -0.380 6.466 1.00 66.88 205 THR A CA 1
ATOM 1632 C C . THR A 1 205 ? -2.990 -1.365 6.411 1.00 66.88 205 THR A C 1
ATOM 1634 O O . THR A 1 205 ? -1.877 -0.979 6.761 1.00 66.88 205 THR A O 1
ATOM 1637 N N . TYR A 1 206 ? -3.193 -2.597 5.922 1.00 65.94 206 TYR A N 1
ATOM 1638 C CA . TYR A 1 206 ? -2.107 -3.574 5.746 1.00 65.94 206 TYR A CA 1
ATOM 1639 C C . TYR A 1 206 ? -0.998 -3.047 4.816 1.00 65.94 206 TYR A C 1
ATOM 1641 O O . TYR A 1 206 ? 0.187 -3.224 5.091 1.00 65.94 206 TYR A O 1
ATOM 1649 N N . TRP A 1 207 ? -1.390 -2.352 3.745 1.00 59.59 207 TRP A N 1
ATOM 1650 C CA . TRP A 1 207 ? -0.497 -1.773 2.738 1.00 59.59 207 TRP A CA 1
ATOM 1651 C C . TRP A 1 207 ? -0.034 -0.342 3.022 1.00 59.59 207 TRP A C 1
ATOM 1653 O O . TRP A 1 207 ? 0.649 0.239 2.184 1.00 59.59 207 TRP A O 1
ATOM 1663 N N . GLN A 1 208 ? -0.373 0.228 4.182 1.00 63.72 208 GLN A N 1
ATOM 1664 C CA . GLN A 1 208 ? 0.022 1.588 4.574 1.00 63.72 208 GLN A CA 1
ATOM 1665 C C . GLN A 1 208 ? -0.486 2.685 3.600 1.00 63.72 208 GLN A C 1
ATOM 1667 O O . GLN A 1 208 ? 0.129 3.732 3.423 1.00 63.72 208 GLN A O 1
ATOM 1672 N N . ILE A 1 209 ? -1.656 2.466 2.986 1.00 58.50 209 ILE A N 1
ATOM 1673 C CA . ILE A 1 209 ? -2.375 3.429 2.135 1.00 58.50 209 ILE A CA 1
ATOM 1674 C C . ILE A 1 209 ? -3.267 4.304 3.030 1.00 58.50 209 ILE A C 1
ATOM 1676 O O . ILE A 1 209 ? -4.403 3.951 3.353 1.00 58.50 209 ILE A O 1
ATOM 1680 N N . TYR A 1 210 ? -2.738 5.449 3.461 1.00 49.78 210 TYR A N 1
ATOM 1681 C CA . TYR A 1 210 ? -3.325 6.246 4.549 1.00 49.78 210 TYR A CA 1
ATOM 1682 C C . TYR A 1 210 ? -4.643 6.970 4.235 1.00 49.78 210 TYR A C 1
ATOM 1684 O O . TYR A 1 210 ? -5.362 7.312 5.169 1.00 49.78 210 TYR A O 1
ATOM 1692 N N . ASP A 1 211 ? -5.000 7.175 2.963 1.00 61.12 211 ASP A N 1
ATOM 1693 C CA . ASP A 1 211 ? -6.297 7.757 2.576 1.00 61.12 211 ASP A CA 1
ATOM 1694 C C . ASP A 1 211 ? -7.395 6.704 2.319 1.00 61.12 211 ASP A C 1
ATOM 1696 O O . ASP A 1 211 ? -8.492 7.037 1.873 1.00 61.12 211 ASP A O 1
ATOM 1700 N N . GLY A 1 212 ? -7.107 5.422 2.579 1.00 57.53 212 GLY A N 1
ATOM 1701 C CA . GLY A 1 212 ? -8.037 4.300 2.418 1.00 57.53 212 GLY A CA 1
ATOM 1702 C C . GLY A 1 212 ? -8.363 3.917 0.967 1.00 57.53 212 GLY A C 1
ATOM 1703 O O . GLY A 1 212 ? -8.855 2.815 0.726 1.00 57.53 212 GLY A O 1
ATOM 1704 N N . GLN A 1 213 ? -8.072 4.775 -0.014 1.00 68.19 213 GLN A N 1
ATOM 1705 C CA . GLN A 1 213 ? -8.419 4.547 -1.415 1.00 68.19 213 GLN A CA 1
ATOM 1706 C C . GLN A 1 213 ? -7.325 3.762 -2.140 1.00 68.19 213 GLN A C 1
ATOM 1708 O O . GLN A 1 213 ? -6.413 4.334 -2.743 1.00 68.19 213 GLN A O 1
ATOM 1713 N N . VAL A 1 214 ? -7.448 2.438 -2.111 1.00 64.81 214 VAL A N 1
ATOM 1714 C CA . VAL A 1 214 ? -6.574 1.505 -2.834 1.00 64.81 214 VAL A CA 1
ATOM 1715 C C . VAL A 1 214 ? -6.736 1.677 -4.348 1.00 64.81 214 VAL A C 1
ATOM 1717 O O . VAL A 1 214 ? -7.843 1.562 -4.871 1.00 64.81 214 VAL A O 1
ATOM 1720 N N . ASN A 1 215 ? -5.631 1.907 -5.060 1.00 73.19 215 ASN A N 1
ATOM 1721 C CA . ASN A 1 215 ? -5.569 1.822 -6.520 1.00 73.19 215 ASN A CA 1
ATOM 1722 C C . ASN A 1 215 ? -4.174 1.363 -6.989 1.00 73.19 215 ASN A C 1
ATOM 1724 O O . ASN A 1 215 ? -3.220 1.336 -6.204 1.00 73.19 215 ASN A O 1
ATOM 1728 N N . ALA A 1 216 ? -4.063 0.993 -8.268 1.00 67.19 216 ALA A N 1
ATOM 1729 C CA . ALA A 1 216 ? -2.837 0.435 -8.836 1.00 67.19 216 ALA A CA 1
ATOM 1730 C C . ALA A 1 216 ? -1.636 1.401 -8.776 1.00 67.19 216 ALA A C 1
ATOM 1732 O O . ALA A 1 216 ? -0.515 0.962 -8.537 1.00 67.19 216 ALA A O 1
ATOM 1733 N N . ASP A 1 217 ? -1.843 2.711 -8.939 1.00 66.12 217 ASP A N 1
ATOM 1734 C CA . ASP A 1 217 ? -0.744 3.685 -8.961 1.00 66.12 217 ASP A CA 1
ATOM 1735 C C . ASP A 1 217 ? -0.178 3.988 -7.570 1.00 66.12 217 ASP A C 1
ATOM 1737 O O . ASP A 1 217 ? 1.040 4.068 -7.414 1.00 66.12 217 ASP A O 1
ATOM 1741 N N . LYS A 1 218 ? -1.021 4.062 -6.534 1.00 68.44 218 LYS A N 1
ATOM 1742 C CA . LYS A 1 218 ? -0.566 4.156 -5.135 1.00 68.44 218 LYS A CA 1
ATOM 1743 C C . LYS A 1 218 ? 0.173 2.898 -4.702 1.00 68.44 218 LYS A C 1
ATOM 1745 O O . LYS A 1 218 ? 1.243 2.987 -4.107 1.00 68.44 218 LYS A O 1
ATOM 1750 N N . LEU A 1 219 ? -0.359 1.724 -5.049 1.00 67.31 219 LEU A N 1
ATOM 1751 C CA . LEU A 1 219 ? 0.338 0.459 -4.822 1.00 67.31 219 LEU A CA 1
ATOM 1752 C C . LEU A 1 219 ? 1.692 0.452 -5.548 1.00 67.31 219 LEU A C 1
ATOM 1754 O O . LEU A 1 219 ? 2.696 0.102 -4.943 1.00 67.31 219 LEU A O 1
ATOM 1758 N N . ARG A 1 220 ? 1.766 0.930 -6.796 1.00 67.44 220 ARG A N 1
ATOM 1759 C CA . ARG A 1 220 ? 3.022 1.048 -7.558 1.00 67.44 220 ARG A CA 1
ATOM 1760 C C . ARG A 1 220 ? 4.021 2.020 -6.911 1.00 67.44 220 ARG A C 1
ATOM 1762 O O . ARG A 1 220 ? 5.217 1.743 -6.941 1.00 67.44 220 ARG A O 1
ATOM 1769 N N . GLN A 1 221 ? 3.556 3.113 -6.300 1.00 64.88 221 GLN A N 1
ATOM 1770 C CA . GLN A 1 221 ? 4.398 4.032 -5.517 1.00 64.88 221 GLN A CA 1
ATOM 1771 C C . GLN A 1 221 ? 4.963 3.363 -4.251 1.00 64.88 221 GLN A C 1
ATOM 1773 O O . GLN A 1 221 ? 6.152 3.500 -3.981 1.00 64.88 221 GLN A O 1
ATOM 1778 N N . ILE A 1 222 ? 4.137 2.612 -3.515 1.00 64.62 222 ILE A N 1
ATOM 1779 C CA . ILE A 1 222 ? 4.517 1.908 -2.273 1.00 64.62 222 ILE A CA 1
ATOM 1780 C C . ILE A 1 222 ? 5.461 0.727 -2.544 1.00 64.62 222 ILE A C 1
ATOM 1782 O O . ILE A 1 222 ? 6.404 0.494 -1.793 1.00 64.62 222 ILE A O 1
ATOM 1786 N N . LEU A 1 223 ? 5.222 -0.011 -3.630 1.00 60.62 223 LEU A N 1
ATOM 1787 C CA . LEU A 1 223 ? 6.044 -1.142 -4.070 1.00 60.62 223 LEU A CA 1
ATOM 1788 C C . LEU A 1 223 ? 7.391 -0.678 -4.663 1.00 60.62 223 LEU A C 1
ATOM 1790 O O . LEU A 1 223 ? 8.422 -1.327 -4.482 1.00 60.62 223 LEU A O 1
ATOM 1794 N N . GLY A 1 224 ? 7.394 0.473 -5.342 1.00 49.44 224 GLY A N 1
ATOM 1795 C CA . GLY A 1 224 ? 8.575 1.076 -5.957 1.00 49.44 224 GLY A CA 1
ATOM 1796 C C . GLY A 1 224 ? 9.082 0.334 -7.202 1.00 49.44 224 GLY A C 1
ATOM 1797 O O . GLY A 1 224 ? 8.653 -0.771 -7.547 1.00 49.44 224 GLY A O 1
ATOM 1798 N N . THR A 1 225 ? 10.059 0.925 -7.898 1.00 42.62 225 THR A N 1
ATOM 1799 C CA . THR A 1 225 ? 10.675 0.303 -9.088 1.00 42.62 225 THR A CA 1
ATOM 1800 C C . THR A 1 225 ? 11.614 -0.867 -8.755 1.00 42.62 225 THR A C 1
ATOM 1802 O O . THR A 1 225 ? 12.078 -1.553 -9.662 1.00 42.62 225 THR A O 1
ATOM 1805 N N . GLY A 1 226 ? 11.851 -1.151 -7.468 1.00 40.78 226 GLY A N 1
ATOM 1806 C CA . GLY A 1 226 ? 12.677 -2.270 -7.000 1.00 40.78 226 GLY A CA 1
ATOM 1807 C C . GLY A 1 226 ? 11.985 -3.641 -7.014 1.00 40.78 226 GLY A C 1
ATOM 1808 O O . GLY A 1 226 ? 12.658 -4.651 -7.207 1.00 40.78 226 GLY A O 1
ATOM 1809 N N . THR A 1 227 ? 10.650 -3.714 -6.888 1.00 46.56 227 THR A N 1
ATOM 1810 C CA . THR A 1 227 ? 9.897 -4.996 -6.825 1.00 46.56 227 THR A CA 1
ATOM 1811 C C . THR A 1 227 ? 10.083 -5.910 -8.042 1.00 46.56 227 THR A C 1
ATOM 1813 O O . THR A 1 227 ? 9.852 -7.121 -7.976 1.00 46.56 227 THR A O 1
ATOM 1816 N N . TYR A 1 228 ? 10.481 -5.311 -9.162 1.00 47.50 228 TYR A N 1
ATOM 1817 C CA . TYR A 1 228 ? 10.622 -5.938 -10.470 1.00 47.50 228 TYR A CA 1
ATOM 1818 C C . TYR A 1 228 ? 11.886 -6.809 -10.579 1.00 47.50 228 TYR A C 1
ATOM 1820 O O . TYR A 1 228 ? 11.937 -7.702 -11.422 1.00 47.50 228 TYR A O 1
ATOM 1828 N N . ALA A 1 229 ? 12.888 -6.605 -9.715 1.00 37.53 229 ALA A N 1
ATOM 1829 C CA . ALA A 1 229 ? 14.178 -7.285 -9.805 1.00 37.53 229 ALA A CA 1
ATOM 1830 C C . ALA A 1 229 ? 14.248 -8.579 -8.964 1.00 37.53 229 ALA A C 1
ATOM 1832 O O . ALA A 1 229 ? 14.143 -8.566 -7.739 1.00 37.53 229 ALA A O 1
ATOM 1833 N N . GLY A 1 230 ? 14.512 -9.706 -9.632 1.00 37.03 230 GLY A N 1
ATOM 1834 C CA . GLY A 1 230 ? 15.135 -10.886 -9.018 1.00 37.03 230 GLY A CA 1
ATOM 1835 C C . GLY A 1 230 ? 14.270 -11.802 -8.136 1.00 37.03 230 GLY A C 1
ATOM 1836 O O . GLY A 1 230 ? 13.055 -11.641 -7.962 1.00 37.03 230 GLY A O 1
ATOM 1837 N N . VAL A 1 231 ? 14.934 -12.831 -7.601 1.00 41.78 231 VAL A N 1
ATOM 1838 C CA . VAL A 1 231 ? 14.359 -13.877 -6.741 1.00 41.78 231 VAL A CA 1
ATOM 1839 C C . VAL A 1 231 ? 14.631 -13.523 -5.278 1.00 41.78 231 VAL A C 1
ATOM 1841 O O . VAL A 1 231 ? 15.637 -13.927 -4.707 1.00 41.78 231 VAL A O 1
ATOM 1844 N N . SER A 1 232 ? 13.718 -12.769 -4.663 1.00 34.50 232 SER A N 1
ATOM 1845 C CA . SER A 1 232 ? 13.772 -12.432 -3.235 1.00 34.50 232 SER A CA 1
ATOM 1846 C C . SER A 1 232 ? 12.717 -13.198 -2.438 1.00 34.50 232 SER A C 1
ATOM 1848 O O . SER A 1 232 ? 11.577 -13.359 -2.883 1.00 34.50 232 SER A O 1
ATOM 1850 N N . LYS A 1 233 ? 13.087 -13.623 -1.222 1.00 34.19 233 LYS A N 1
ATOM 1851 C CA . LYS A 1 233 ? 12.184 -14.275 -0.257 1.00 34.19 233 LYS A CA 1
ATOM 1852 C C . LYS A 1 233 ? 11.017 -13.373 0.169 1.00 34.19 233 LYS A C 1
ATOM 1854 O O . LYS A 1 233 ? 9.988 -13.895 0.579 1.00 34.19 233 LYS A O 1
ATOM 1859 N N . ASP A 1 234 ? 11.138 -12.053 0.011 1.00 39.56 234 ASP A N 1
ATOM 1860 C CA . ASP A 1 234 ? 10.117 -11.087 0.442 1.00 39.56 234 ASP A CA 1
ATOM 1861 C C . ASP A 1 234 ? 8.868 -11.028 -0.456 1.00 39.56 234 ASP A C 1
ATOM 1863 O O . ASP A 1 234 ? 7.865 -10.418 -0.085 1.00 39.56 234 ASP A O 1
ATOM 1867 N N . LYS A 1 235 ? 8.859 -11.746 -1.592 1.00 43.62 235 LYS A N 1
ATOM 1868 C CA . LYS A 1 235 ? 7.658 -11.914 -2.434 1.00 43.62 235 LYS A CA 1
ATOM 1869 C C . LYS A 1 235 ? 6.522 -12.688 -1.738 1.00 43.62 235 LYS A C 1
ATOM 1871 O O . LYS A 1 235 ? 5.418 -12.750 -2.271 1.00 43.62 235 LYS A O 1
ATOM 1876 N N . SER A 1 236 ? 6.759 -13.240 -0.544 1.00 39.78 236 SER A N 1
ATOM 1877 C CA . SER A 1 236 ? 5.734 -13.860 0.303 1.00 39.78 236 SER A CA 1
ATOM 1878 C C . SER A 1 236 ? 4.797 -12.823 0.952 1.00 39.78 236 SER A C 1
ATOM 1880 O O . SER A 1 236 ? 3.577 -13.014 0.940 1.00 39.78 236 SER A O 1
ATOM 1882 N N . LYS A 1 237 ? 5.346 -11.681 1.401 1.00 39.94 237 LYS A N 1
ATOM 1883 C CA . LYS A 1 237 ? 4.605 -10.552 1.999 1.00 39.94 237 LYS A CA 1
ATOM 1884 C C . LYS A 1 237 ? 3.656 -9.868 1.009 1.00 39.94 237 LYS A C 1
ATOM 1886 O O . LYS A 1 237 ? 2.624 -9.339 1.411 1.00 39.94 237 LYS A O 1
ATOM 1891 N N . LEU A 1 238 ? 3.989 -9.901 -0.286 1.00 47.59 238 LEU A N 1
ATOM 1892 C CA . LEU A 1 238 ? 3.347 -9.105 -1.345 1.00 47.59 238 LEU A CA 1
ATOM 1893 C C . LEU A 1 238 ? 1.854 -9.384 -1.602 1.00 47.59 238 LEU A C 1
ATOM 1895 O O . LEU A 1 238 ? 1.256 -8.692 -2.418 1.00 47.59 238 LEU A O 1
ATOM 1899 N N . PHE A 1 239 ? 1.247 -10.393 -0.972 1.00 54.94 239 PHE A N 1
ATOM 1900 C CA . PHE A 1 239 ? -0.152 -10.776 -1.224 1.00 54.94 239 PHE A CA 1
ATOM 1901 C C . PHE A 1 239 ? -0.816 -11.409 0.014 1.00 54.94 239 PHE A C 1
ATOM 1903 O O . PHE A 1 239 ? -1.614 -12.341 -0.104 1.00 54.94 239 PHE A O 1
ATOM 1910 N N . VAL A 1 240 ? -0.433 -10.973 1.217 1.00 53.75 240 VAL A N 1
ATOM 1911 C CA . VAL A 1 240 ? -0.895 -11.568 2.487 1.00 53.75 240 VAL A CA 1
ATOM 1912 C C . VAL A 1 240 ? -2.384 -11.339 2.757 1.00 53.75 240 VAL A C 1
ATOM 1914 O O . VAL A 1 240 ? -3.027 -12.225 3.321 1.00 53.75 240 VAL A O 1
ATOM 1917 N N . PHE A 1 241 ? -2.914 -10.184 2.347 1.00 58.75 241 PHE A N 1
ATOM 1918 C CA . PHE A 1 241 ? -4.276 -9.719 2.622 1.00 58.75 241 PHE A CA 1
ATOM 1919 C C . PHE A 1 241 ? -5.001 -9.302 1.331 1.00 58.75 241 PHE A C 1
ATOM 1921 O O . PHE A 1 241 ? -4.348 -9.049 0.321 1.00 58.75 241 PHE A O 1
ATOM 1928 N N . GLY A 1 242 ? -6.336 -9.218 1.369 1.00 61.31 242 GLY A N 1
ATOM 1929 C CA . GLY A 1 242 ? -7.204 -8.854 0.234 1.00 61.31 242 GLY A CA 1
ATOM 1930 C C . GLY A 1 242 ? -7.961 -10.034 -0.382 1.00 61.31 242 GLY A C 1
ATOM 1931 O O . GLY A 1 242 ? -7.708 -11.185 -0.017 1.00 61.31 242 GLY A O 1
ATOM 1932 N N . GLY A 1 243 ? -8.889 -9.730 -1.293 1.00 64.12 243 GLY A N 1
ATOM 1933 C CA . GLY A 1 243 ? -9.620 -10.676 -2.133 1.00 64.12 243 GLY A CA 1
ATOM 1934 C C . GLY A 1 243 ? -9.328 -10.457 -3.625 1.00 64.12 243 GLY A C 1
ATOM 1935 O O . GLY A 1 243 ? -8.313 -9.869 -3.999 1.00 64.12 243 GLY A O 1
ATOM 1936 N N . LEU A 1 244 ? -10.214 -10.943 -4.502 1.00 64.62 244 LEU A N 1
ATOM 1937 C CA . LEU A 1 244 ? -9.994 -10.957 -5.959 1.00 64.62 244 LEU A CA 1
ATOM 1938 C C . LEU A 1 244 ? -9.740 -9.561 -6.564 1.00 64.62 244 LEU A C 1
ATOM 1940 O O . LEU A 1 244 ? -8.882 -9.416 -7.435 1.00 64.62 244 LEU A O 1
ATOM 1944 N N . ASN A 1 245 ? -10.458 -8.538 -6.092 1.00 67.88 245 ASN A N 1
ATOM 1945 C CA . ASN A 1 245 ? -10.314 -7.164 -6.580 1.00 67.88 245 ASN A CA 1
ATOM 1946 C C . ASN A 1 245 ? -8.963 -6.569 -6.172 1.00 67.88 245 ASN A C 1
ATOM 1948 O O . ASN A 1 245 ? -8.268 -5.973 -6.993 1.00 67.88 245 ASN A O 1
ATOM 1952 N N . GLU A 1 246 ? -8.563 -6.773 -4.920 1.00 70.50 246 GLU A N 1
ATOM 1953 C CA . GLU A 1 246 ? -7.317 -6.250 -4.370 1.00 70.50 246 GLU A CA 1
ATOM 1954 C C . GLU A 1 246 ? -6.103 -6.971 -4.977 1.00 70.50 246 GLU A C 1
ATOM 1956 O O . GLU A 1 246 ? -5.099 -6.332 -5.294 1.00 70.50 246 GLU A O 1
ATOM 1961 N N . TYR A 1 247 ? -6.206 -8.280 -5.236 1.00 67.69 247 TYR A N 1
ATOM 1962 C CA . TYR A 1 247 ? -5.189 -9.029 -5.982 1.00 67.69 247 TYR A CA 1
ATOM 1963 C C . TYR A 1 247 ? -5.068 -8.548 -7.434 1.00 67.69 247 TYR A C 1
ATOM 1965 O O . TYR A 1 247 ? -3.952 -8.402 -7.930 1.00 67.69 247 TYR A O 1
ATOM 1973 N N . LYS A 1 248 ? -6.182 -8.221 -8.105 1.00 68.00 248 LYS A N 1
ATOM 1974 C CA . LYS A 1 248 ? -6.152 -7.597 -9.437 1.00 68.00 248 LYS A CA 1
ATOM 1975 C C . LYS A 1 248 ? -5.474 -6.222 -9.402 1.00 68.00 248 LYS A C 1
ATOM 1977 O O . LYS A 1 248 ? -4.610 -5.973 -10.239 1.00 68.00 248 LYS A O 1
ATOM 1982 N N . MET A 1 249 ? -5.787 -5.374 -8.416 1.00 69.69 249 MET A N 1
ATOM 1983 C CA . MET A 1 249 ? -5.134 -4.066 -8.226 1.00 69.69 249 MET A CA 1
ATOM 1984 C C . MET A 1 249 ? -3.627 -4.191 -7.945 1.00 69.69 249 MET A C 1
ATOM 1986 O O . MET A 1 249 ? -2.843 -3.419 -8.494 1.00 69.69 249 MET A O 1
ATOM 1990 N N . LEU A 1 250 ? -3.202 -5.174 -7.141 1.00 64.94 250 LEU A N 1
ATOM 1991 C CA . LEU A 1 250 ? -1.782 -5.484 -6.922 1.00 64.94 250 LEU A CA 1
ATOM 1992 C C . LEU A 1 250 ? -1.091 -5.919 -8.213 1.00 64.94 250 LEU A C 1
ATOM 1994 O O . LEU A 1 250 ? -0.003 -5.441 -8.520 1.00 64.94 250 LEU A O 1
ATOM 1998 N N . THR A 1 251 ? -1.719 -6.790 -8.997 1.00 61.56 251 THR A N 1
ATOM 1999 C CA . THR A 1 251 ? -1.150 -7.267 -10.263 1.00 61.56 251 THR A CA 1
ATOM 2000 C C . THR A 1 251 ? -1.127 -6.169 -11.335 1.00 61.56 251 THR A C 1
ATOM 2002 O O . THR A 1 251 ? -0.195 -6.109 -12.137 1.00 61.56 251 THR A O 1
ATOM 2005 N N . GLU A 1 252 ? -2.083 -5.238 -11.324 1.00 65.38 252 GLU A N 1
ATOM 2006 C CA . GLU A 1 252 ? -2.047 -4.015 -12.138 1.00 65.38 252 GLU A CA 1
ATOM 2007 C C . GLU A 1 252 ? -0.938 -3.053 -11.684 1.00 65.38 252 GLU A C 1
ATOM 2009 O O . GLU A 1 252 ? -0.248 -2.489 -12.530 1.00 65.38 252 GLU A O 1
ATOM 2014 N N . ALA A 1 253 ? -0.691 -2.915 -10.377 1.00 64.56 253 ALA A N 1
ATOM 2015 C CA . ALA A 1 253 ? 0.412 -2.119 -9.829 1.00 64.56 253 ALA A CA 1
ATOM 2016 C C . ALA A 1 253 ? 1.796 -2.689 -10.185 1.00 64.56 253 ALA A C 1
ATOM 2018 O O . ALA A 1 253 ? 2.698 -1.943 -10.572 1.00 64.56 253 ALA A O 1
ATOM 2019 N N . LEU A 1 254 ? 1.932 -4.017 -10.077 1.00 57.25 254 LEU A N 1
ATOM 2020 C CA . LEU A 1 254 ? 3.114 -4.818 -10.422 1.00 57.25 254 LEU A CA 1
ATOM 2021 C C . LEU A 1 254 ? 3.302 -5.012 -11.934 1.00 57.25 254 LEU A C 1
ATOM 2023 O O . LEU A 1 254 ? 4.346 -5.501 -12.364 1.00 57.25 254 LEU A O 1
ATOM 2027 N N . THR A 1 255 ? 2.316 -4.641 -12.753 1.00 58.09 255 THR A N 1
ATOM 2028 C CA . THR A 1 255 ? 2.517 -4.497 -14.196 1.00 58.09 255 THR A CA 1
ATOM 2029 C C . THR A 1 255 ? 3.393 -3.261 -14.416 1.00 58.09 255 THR A C 1
ATOM 2031 O O . THR A 1 255 ? 3.002 -2.177 -13.963 1.00 58.09 255 THR A O 1
ATOM 2034 N N . PRO A 1 256 ? 4.552 -3.368 -15.097 1.00 52.19 256 PRO A N 1
ATOM 2035 C CA . PRO A 1 256 ? 5.362 -2.197 -15.402 1.00 52.19 256 PRO A CA 1
ATOM 2036 C C . PRO A 1 256 ? 4.520 -1.186 -16.194 1.00 52.19 256 PRO A C 1
ATOM 2038 O O . PRO A 1 256 ? 3.835 -1.599 -17.135 1.00 52.19 256 PRO A O 1
ATOM 2041 N N . PRO A 1 257 ? 4.554 0.123 -15.876 1.00 48.62 257 PRO A N 1
ATOM 2042 C CA . PRO A 1 257 ? 3.975 1.112 -16.774 1.00 48.62 257 PRO A CA 1
ATOM 2043 C C . PRO A 1 257 ? 4.659 0.959 -18.136 1.00 48.62 257 PRO A C 1
ATOM 2045 O O . PRO A 1 257 ? 5.887 0.846 -18.206 1.00 48.62 257 PRO A O 1
ATOM 2048 N N . ALA A 1 258 ? 3.868 0.884 -19.210 1.00 47.88 258 ALA A N 1
ATOM 2049 C CA . ALA A 1 258 ? 4.393 0.622 -20.546 1.00 47.88 258 ALA A CA 1
ATOM 2050 C C . ALA A 1 258 ? 5.478 1.656 -20.875 1.00 47.88 258 ALA A C 1
ATOM 2052 O O . ALA A 1 258 ? 5.183 2.851 -20.913 1.00 47.88 258 ALA A O 1
ATOM 2053 N N . LYS A 1 259 ? 6.725 1.190 -21.063 1.00 45.84 259 LYS A N 1
ATOM 2054 C CA . LYS A 1 259 ? 7.911 2.049 -21.223 1.00 45.84 259 LYS A CA 1
ATOM 2055 C C . LYS A 1 259 ? 7.593 3.187 -22.195 1.00 45.84 259 LYS A C 1
ATOM 2057 O O . LYS A 1 259 ? 7.095 2.930 -23.295 1.00 45.84 259 LYS A O 1
ATOM 2062 N N . GLU A 1 260 ? 7.872 4.428 -21.787 1.00 46.66 260 GLU A N 1
ATOM 2063 C CA . GLU A 1 260 ? 7.656 5.629 -22.605 1.00 46.66 260 GLU A CA 1
ATOM 2064 C C . GLU A 1 260 ? 8.638 5.666 -23.788 1.00 46.66 260 GLU A C 1
ATOM 2066 O O . GLU A 1 260 ? 9.579 6.454 -23.835 1.00 46.66 260 GLU A O 1
ATOM 2071 N N . SER A 1 261 ? 8.433 4.781 -24.763 1.00 50.59 261 SER A N 1
ATOM 2072 C CA . SER A 1 261 ? 9.142 4.828 -26.031 1.00 50.59 261 SER A CA 1
ATOM 2073 C C . SER A 1 261 ? 8.479 5.844 -26.947 1.00 50.59 261 SER A C 1
ATOM 2075 O O . SER A 1 261 ? 7.256 5.850 -27.118 1.00 50.59 261 SER A O 1
ATOM 2077 N N . TRP A 1 262 ? 9.306 6.646 -27.601 1.00 70.69 262 TRP A N 1
ATOM 2078 C CA . TRP A 1 262 ? 8.893 7.468 -28.723 1.00 70.69 262 TRP A CA 1
ATOM 2079 C C . TRP A 1 262 ? 8.674 6.585 -29.957 1.00 70.69 262 TRP A C 1
ATOM 2081 O O . TRP A 1 262 ? 9.588 5.898 -30.413 1.00 70.69 262 TRP A O 1
ATOM 2091 N N . ARG A 1 263 ? 7.461 6.610 -30.512 1.00 78.19 263 ARG A N 1
ATOM 2092 C CA . ARG A 1 263 ? 7.193 6.187 -31.892 1.00 78.19 263 ARG A CA 1
ATOM 2093 C C . ARG A 1 263 ? 7.560 7.338 -32.821 1.00 78.19 263 ARG A C 1
ATOM 2095 O O . ARG A 1 263 ? 7.267 8.488 -32.508 1.00 78.19 263 ARG A O 1
ATOM 2102 N N . TYR A 1 264 ? 8.159 7.030 -33.967 1.00 80.25 264 TYR A N 1
ATOM 2103 C CA . TYR A 1 264 ? 8.552 8.030 -34.959 1.00 80.25 264 TYR A CA 1
ATOM 2104 C C . TYR A 1 264 ? 7.766 7.831 -36.255 1.00 80.25 264 TYR A C 1
ATOM 2106 O O . TYR A 1 264 ? 7.889 6.795 -36.905 1.00 80.25 264 TYR A O 1
ATOM 2114 N N . MET A 1 265 ? 6.988 8.841 -36.635 1.00 80.69 265 MET A N 1
ATOM 2115 C CA . MET A 1 265 ? 6.301 8.941 -37.920 1.00 80.69 265 MET A CA 1
ATOM 2116 C C . MET A 1 265 ? 7.110 9.860 -38.840 1.00 80.69 265 MET A C 1
ATOM 2118 O O . MET A 1 265 ? 7.419 10.987 -38.460 1.00 80.69 265 MET A O 1
ATOM 2122 N N . SER A 1 266 ? 7.437 9.414 -40.052 1.00 81.69 266 SER A N 1
ATOM 2123 C CA . SER A 1 266 ? 7.980 10.303 -41.089 1.00 81.69 266 SER A CA 1
ATOM 2124 C C . SER A 1 266 ? 6.847 11.038 -41.804 1.00 81.69 266 SER A C 1
ATOM 2126 O O . SER A 1 266 ? 5.827 10.425 -42.117 1.00 81.69 266 SER A O 1
ATOM 2128 N N . TYR A 1 267 ? 7.048 12.315 -42.122 1.00 82.69 267 TYR A N 1
ATOM 2129 C CA . TYR A 1 267 ? 6.136 13.115 -42.943 1.00 82.69 267 TYR A CA 1
ATOM 2130 C C . TYR A 1 267 ? 6.880 13.773 -44.116 1.00 82.69 267 TYR A C 1
ATOM 2132 O O . TYR A 1 267 ? 8.107 13.800 -44.178 1.00 82.69 267 TYR A O 1
ATOM 2140 N N . ASP A 1 268 ? 6.131 14.274 -45.092 1.00 77.62 268 ASP A N 1
ATOM 2141 C CA . ASP A 1 268 ? 6.647 14.790 -46.368 1.00 77.62 268 ASP A CA 1
ATOM 2142 C C . ASP A 1 268 ? 6.114 16.187 -46.746 1.00 77.62 268 ASP A C 1
ATOM 2144 O O . ASP A 1 268 ? 6.587 16.776 -47.720 1.00 77.62 268 ASP A O 1
ATOM 2148 N N . ILE A 1 269 ? 5.221 16.746 -45.923 1.00 78.06 269 ILE A N 1
ATOM 2149 C CA . ILE A 1 269 ? 4.860 18.177 -45.883 1.00 78.06 269 ILE A CA 1
ATOM 2150 C C . ILE A 1 269 ? 5.974 19.021 -45.229 1.00 78.06 269 ILE A C 1
ATOM 2152 O O . ILE A 1 269 ? 7.011 18.481 -44.829 1.00 78.06 269 ILE A O 1
ATOM 2156 N N . SER A 1 270 ? 5.795 20.343 -45.122 1.00 80.81 270 SER A N 1
ATOM 2157 C CA . SER A 1 270 ? 6.758 21.202 -44.416 1.00 80.81 270 SER A CA 1
ATOM 2158 C C . SER A 1 270 ? 6.702 21.034 -42.888 1.00 80.81 270 SER A C 1
ATOM 2160 O O . SER A 1 270 ? 5.662 20.703 -42.314 1.00 80.81 270 SER A O 1
ATOM 2162 N N . ASP A 1 271 ? 7.821 21.313 -42.210 1.00 78.62 271 ASP A N 1
ATOM 2163 C CA . ASP A 1 271 ? 7.907 21.276 -40.741 1.00 78.62 271 ASP A CA 1
ATOM 2164 C C . ASP A 1 271 ? 6.948 22.293 -40.080 1.00 78.62 271 ASP A C 1
ATOM 2166 O O . ASP A 1 271 ? 6.440 22.055 -38.984 1.00 78.62 271 ASP A O 1
ATOM 2170 N N . GLU A 1 272 ? 6.650 23.407 -40.754 1.00 78.69 272 GLU A N 1
ATOM 2171 C CA . GLU A 1 272 ? 5.737 24.454 -40.279 1.00 78.69 272 GLU A CA 1
ATOM 2172 C C . GLU A 1 272 ? 4.256 24.050 -40.408 1.00 78.69 272 GLU A C 1
ATOM 2174 O O . GLU A 1 272 ? 3.484 24.202 -39.457 1.00 78.69 272 GLU A O 1
ATOM 2179 N N . GLU A 1 273 ? 3.860 23.433 -41.527 1.00 77.31 273 GLU A N 1
ATOM 2180 C CA . GLU A 1 273 ? 2.534 22.813 -41.659 1.00 77.31 273 GLU A CA 1
ATOM 2181 C C . GLU A 1 273 ? 2.347 21.672 -40.652 1.00 77.31 273 GLU A C 1
ATOM 2183 O O . GLU A 1 273 ? 1.283 21.559 -40.041 1.00 77.31 273 GLU A O 1
ATOM 2188 N N . MET A 1 274 ? 3.388 20.865 -40.418 1.00 86.00 274 MET A N 1
ATOM 2189 C CA . MET A 1 274 ? 3.356 19.790 -39.428 1.00 86.00 274 MET A CA 1
ATOM 2190 C C . MET A 1 274 ? 3.170 20.330 -38.000 1.00 86.00 274 MET A C 1
ATOM 2192 O O . MET A 1 274 ? 2.342 19.810 -37.248 1.00 86.00 274 MET A O 1
ATOM 2196 N N . LYS A 1 275 ? 3.872 21.412 -37.629 1.00 85.12 275 LYS A N 1
ATOM 2197 C CA . LYS A 1 275 ? 3.654 22.131 -36.358 1.00 85.12 275 LYS A CA 1
ATOM 2198 C C . LYS A 1 275 ? 2.214 22.637 -36.230 1.00 85.12 275 LYS A C 1
ATOM 2200 O O . LYS A 1 275 ? 1.623 22.514 -35.158 1.00 85.12 275 LYS A O 1
ATOM 2205 N N . ASN A 1 276 ? 1.634 23.173 -37.306 1.00 77.75 276 ASN A N 1
ATOM 2206 C CA . ASN A 1 276 ? 0.251 23.655 -37.321 1.00 77.75 276 ASN A CA 1
ATOM 2207 C C . ASN A 1 276 ? -0.757 22.503 -37.125 1.00 77.75 276 ASN A C 1
ATOM 2209 O O . ASN A 1 276 ? -1.608 22.583 -36.240 1.00 77.75 276 ASN A O 1
ATOM 2213 N N . ILE A 1 277 ? -0.598 21.393 -37.856 1.00 80.06 277 ILE A N 1
ATOM 2214 C CA . ILE A 1 277 ? -1.403 20.168 -37.689 1.00 80.06 277 ILE A CA 1
ATOM 2215 C C . ILE A 1 277 ? -1.334 19.665 -36.241 1.00 80.06 277 ILE A C 1
ATOM 2217 O O . ILE A 1 277 ? -2.372 19.452 -35.613 1.00 80.06 277 ILE A O 1
ATOM 2221 N N . MET A 1 278 ? -0.136 19.556 -35.658 1.00 84.56 278 MET A N 1
ATOM 2222 C CA . MET A 1 278 ? 0.001 19.111 -34.266 1.00 84.56 278 MET A CA 1
ATOM 2223 C C . MET A 1 278 ? -0.570 20.107 -33.248 1.00 84.56 278 MET A C 1
ATOM 2225 O O . MET A 1 278 ? -1.110 19.675 -32.236 1.00 84.56 278 MET A O 1
ATOM 2229 N N . SER A 1 279 ? -0.521 21.417 -33.516 1.00 78.38 279 SER A N 1
ATOM 2230 C CA . SER A 1 279 ? -1.145 22.464 -32.684 1.00 78.38 279 SER A CA 1
ATOM 2231 C C . SER A 1 279 ? -2.680 22.430 -32.724 1.00 78.38 279 SER A C 1
ATOM 2233 O O . SER A 1 279 ? -3.338 22.831 -31.764 1.00 78.38 279 SER A O 1
ATOM 2235 N N . GLN A 1 280 ? -3.271 21.940 -33.817 1.00 70.19 280 GLN A N 1
ATOM 2236 C CA . GLN A 1 280 ? -4.712 21.686 -33.906 1.00 70.19 280 GLN A CA 1
ATOM 2237 C C . GLN A 1 280 ? -5.076 20.387 -33.175 1.00 70.19 280 GLN A C 1
ATOM 2239 O O . GLN A 1 280 ? -5.981 20.376 -32.342 1.00 70.19 280 GLN A O 1
ATOM 2244 N N . ILE A 1 281 ? -4.326 19.310 -33.419 1.00 72.69 281 ILE A N 1
ATOM 2245 C CA . ILE A 1 281 ? -4.563 17.991 -32.819 1.00 72.69 281 ILE A CA 1
ATOM 2246 C C . ILE A 1 281 ? -4.371 18.011 -31.296 1.00 72.69 281 ILE A C 1
ATOM 2248 O O . ILE A 1 281 ? -5.200 17.450 -30.581 1.00 72.69 281 ILE A O 1
ATOM 2252 N N . SER A 1 282 ? -3.358 18.704 -30.766 1.00 72.06 282 SER A N 1
ATOM 2253 C CA . SER A 1 282 ? -3.155 18.798 -29.313 1.00 72.06 282 SER A CA 1
ATOM 2254 C C . SER A 1 282 ? -4.278 19.546 -28.595 1.00 72.06 282 SER A C 1
ATOM 2256 O O . SER A 1 282 ? -4.628 19.168 -27.482 1.00 72.06 282 SER A O 1
ATOM 2258 N N . LYS A 1 283 ? -4.918 20.526 -29.249 1.00 66.69 283 LYS A N 1
ATOM 2259 C CA . LYS A 1 283 ? -6.115 21.211 -28.729 1.00 66.69 283 LYS A CA 1
ATOM 2260 C C . LYS A 1 283 ? -7.370 20.340 -28.801 1.00 66.69 283 LYS A C 1
ATOM 2262 O O . LYS A 1 283 ? -8.149 20.339 -27.857 1.00 66.69 283 LYS A O 1
ATOM 2267 N N . VAL A 1 284 ? -7.564 19.599 -29.895 1.00 59.56 284 VAL A N 1
ATOM 2268 C CA . VAL A 1 284 ? -8.749 18.739 -30.095 1.00 59.56 284 VAL A CA 1
ATOM 2269 C C . VAL A 1 284 ? -8.737 17.518 -29.171 1.00 59.56 284 VAL A C 1
ATOM 2271 O O . VAL A 1 284 ? -9.776 17.157 -28.628 1.00 59.56 284 VAL A O 1
ATOM 2274 N N . TYR A 1 285 ? -7.571 16.903 -28.960 1.00 57.00 285 TYR A N 1
ATOM 2275 C CA . TYR A 1 285 ? -7.409 15.705 -28.123 1.00 57.00 285 TYR A CA 1
ATOM 2276 C C . TYR A 1 285 ? -6.834 16.003 -26.724 1.00 57.00 285 TYR A C 1
ATOM 2278 O O . TYR A 1 285 ? -6.495 15.073 -25.997 1.00 57.00 285 TYR A O 1
ATOM 2286 N N . ASN A 1 286 ? -6.718 17.285 -26.349 1.00 61.44 286 ASN A N 1
ATOM 2287 C CA . ASN A 1 286 ? -6.169 17.772 -25.074 1.00 61.44 286 ASN A CA 1
ATOM 2288 C C . ASN A 1 286 ? -4.832 17.101 -24.677 1.00 61.44 286 ASN A C 1
ATOM 2290 O O . ASN A 1 286 ? -4.655 16.631 -23.551 1.00 61.44 286 ASN A O 1
ATOM 2294 N N . LEU A 1 287 ? -3.904 17.008 -25.634 1.00 68.31 287 LEU A N 1
ATOM 2295 C CA . LEU A 1 287 ? -2.642 16.282 -25.469 1.00 68.31 287 LEU A CA 1
ATOM 2296 C C . LEU A 1 287 ? -1.634 17.086 -24.619 1.00 68.31 287 LEU A C 1
ATOM 2298 O O . LEU A 1 287 ? -1.435 18.273 -24.895 1.00 68.31 287 LEU A O 1
ATOM 2302 N N . PRO A 1 288 ? -0.931 16.459 -23.651 1.00 68.75 288 PRO A N 1
ATOM 2303 C CA . PRO A 1 288 ? 0.158 17.098 -22.907 1.00 68.75 288 PRO A CA 1
ATOM 2304 C C . PRO A 1 288 ? 1.258 17.651 -23.823 1.00 68.75 288 PRO A C 1
ATOM 2306 O O . PRO A 1 288 ? 1.579 17.043 -24.848 1.00 68.75 288 PRO A O 1
ATOM 2309 N N . GLN A 1 289 ? 1.876 18.778 -23.453 1.00 60.56 289 GLN A N 1
ATOM 2310 C CA . GLN A 1 289 ? 2.895 19.441 -24.287 1.00 60.56 289 GLN A CA 1
ATOM 2311 C C . GLN A 1 289 ? 4.163 18.599 -24.511 1.00 60.56 289 GLN A C 1
ATOM 2313 O O . GLN A 1 289 ? 4.860 18.805 -25.498 1.00 60.56 289 GLN A O 1
ATOM 2318 N N . ASP A 1 290 ? 4.449 17.639 -23.632 1.00 74.38 290 ASP A N 1
ATOM 2319 C CA . ASP A 1 290 ? 5.568 16.697 -23.731 1.00 74.38 290 ASP A CA 1
ATOM 2320 C C . ASP A 1 290 ? 5.215 15.399 -24.485 1.00 74.38 290 ASP A C 1
ATOM 2322 O O . ASP A 1 290 ? 6.073 14.538 -24.667 1.00 74.38 290 ASP A O 1
ATOM 2326 N N . SER A 1 291 ? 3.961 15.219 -24.918 1.00 73.88 291 SER A N 1
ATOM 2327 C CA . SER A 1 291 ? 3.499 13.970 -25.550 1.00 73.88 291 SER A CA 1
ATOM 2328 C C . SER A 1 291 ? 3.922 13.802 -27.016 1.00 73.88 291 SER A C 1
ATOM 2330 O O . SER A 1 291 ? 3.859 12.688 -27.547 1.00 73.88 291 SER A O 1
ATOM 2332 N N . TYR A 1 292 ? 4.375 14.879 -27.667 1.00 83.19 292 TYR A N 1
ATOM 2333 C CA . TYR A 1 292 ? 4.851 14.881 -29.049 1.00 83.19 292 TYR A CA 1
ATOM 2334 C C . TYR A 1 292 ? 6.017 15.857 -29.259 1.00 83.19 292 TYR A C 1
ATOM 2336 O O . TYR A 1 292 ? 6.140 16.856 -28.557 1.00 83.19 292 TYR A O 1
ATOM 2344 N N . GLN A 1 293 ? 6.848 15.602 -30.272 1.00 85.75 293 GLN A N 1
ATOM 2345 C CA . GLN A 1 293 ? 7.901 16.521 -30.713 1.00 85.75 293 GLN A CA 1
ATOM 2346 C C . GLN A 1 293 ? 8.054 16.474 -32.238 1.00 85.75 293 GLN A C 1
ATOM 2348 O O . GLN A 1 293 ? 8.179 15.400 -32.823 1.00 85.75 293 GLN A O 1
ATOM 2353 N N . VAL A 1 294 ? 8.077 17.637 -32.892 1.00 86.00 294 VAL A N 1
ATOM 2354 C CA . VAL A 1 294 ? 8.433 17.750 -34.317 1.00 86.00 294 VAL A CA 1
ATOM 2355 C C . VAL A 1 294 ? 9.957 17.861 -34.421 1.00 86.00 294 VAL A C 1
ATOM 2357 O O . VAL A 1 294 ? 10.550 18.763 -33.834 1.00 86.00 294 VAL A O 1
ATOM 2360 N N . ILE A 1 295 ? 10.597 16.933 -35.134 1.00 84.25 295 ILE A N 1
ATOM 2361 C CA . ILE A 1 295 ? 12.049 16.888 -35.342 1.00 84.25 295 ILE A CA 1
ATOM 2362 C C . ILE A 1 295 ? 12.361 17.543 -36.688 1.00 84.25 295 ILE A C 1
ATOM 2364 O O . ILE A 1 295 ? 12.406 16.898 -37.742 1.00 84.25 295 ILE A O 1
ATOM 2368 N N . GLU A 1 296 ? 12.550 18.856 -36.611 1.00 76.75 296 GLU A N 1
ATOM 2369 C CA . GLU A 1 296 ? 12.808 19.750 -37.739 1.00 76.75 296 GLU A CA 1
ATOM 2370 C C . GLU A 1 296 ? 14.057 19.333 -38.528 1.00 76.75 296 GLU A C 1
ATOM 2372 O O . GLU A 1 296 ? 15.016 18.782 -37.981 1.00 76.75 296 GLU A O 1
ATOM 2377 N N . GLY A 1 297 ? 14.024 19.525 -39.847 1.00 65.31 297 GLY A N 1
ATOM 2378 C CA . GLY A 1 297 ? 15.077 19.095 -40.773 1.00 65.31 297 GLY A CA 1
ATOM 2379 C C . GLY A 1 297 ? 15.172 17.577 -40.998 1.00 65.31 297 GLY A C 1
ATOM 2380 O O . GLY A 1 297 ? 15.595 17.156 -42.072 1.00 65.31 297 GLY A O 1
ATOM 2381 N N . GLN A 1 298 ? 14.731 16.737 -40.050 1.00 75.75 298 GLN A N 1
ATOM 2382 C CA . GLN A 1 298 ? 14.631 15.279 -40.237 1.00 75.75 298 GLN A CA 1
ATOM 2383 C C . GLN A 1 298 ? 13.277 14.819 -40.795 1.00 75.75 298 GLN A C 1
ATOM 2385 O O . GLN A 1 298 ? 13.147 13.647 -41.155 1.00 75.75 298 GLN A O 1
ATOM 2390 N N . ARG A 1 299 ? 12.278 15.713 -40.841 1.00 81.00 299 ARG A N 1
ATOM 2391 C CA . ARG A 1 299 ? 10.883 15.432 -41.221 1.00 81.00 299 ARG A CA 1
ATOM 2392 C C . ARG A 1 299 ? 10.257 14.252 -40.462 1.00 81.00 299 ARG A C 1
ATOM 2394 O O . ARG A 1 299 ? 9.635 13.361 -41.048 1.00 81.00 299 ARG A O 1
ATOM 2401 N N . LYS A 1 300 ? 10.461 14.222 -39.142 1.00 84.62 300 LYS A N 1
ATOM 2402 C CA . LYS A 1 300 ? 9.932 13.177 -38.251 1.00 84.62 300 LYS A CA 1
ATOM 2403 C C . LYS A 1 300 ? 9.133 13.773 -37.107 1.00 84.62 300 LYS A C 1
ATOM 2405 O O . LYS A 1 300 ? 9.600 14.670 -36.418 1.00 84.62 300 LYS A O 1
ATOM 2410 N N . LEU A 1 301 ? 7.953 13.224 -36.869 1.00 86.06 301 LEU A N 1
ATOM 2411 C CA . LEU A 1 301 ? 7.162 13.453 -35.672 1.00 86.06 301 LEU A CA 1
ATOM 2412 C C . LEU A 1 301 ? 7.460 12.330 -34.676 1.00 86.06 301 LEU A C 1
ATOM 2414 O O . LEU A 1 301 ? 7.246 11.158 -34.982 1.00 86.06 301 LEU A O 1
ATOM 2418 N N . ALA A 1 302 ? 7.928 12.683 -33.485 1.00 83.38 302 ALA A N 1
ATOM 2419 C CA . ALA A 1 302 ? 7.989 11.781 -32.347 1.00 83.38 302 ALA A CA 1
ATOM 2420 C C . ALA A 1 302 ? 6.670 11.862 -31.557 1.00 83.38 302 ALA A C 1
ATOM 2422 O O . ALA A 1 302 ? 6.191 12.958 -31.265 1.00 83.38 302 ALA A O 1
ATOM 2423 N N . LEU A 1 303 ? 6.096 10.713 -31.198 1.00 80.62 303 LEU A N 1
ATOM 2424 C CA . LEU A 1 303 ? 4.892 10.568 -30.372 1.00 80.62 303 LEU A CA 1
ATOM 2425 C C . LEU A 1 303 ? 5.177 9.613 -29.210 1.00 80.62 303 LEU A C 1
ATOM 2427 O O . LEU A 1 303 ? 5.673 8.507 -29.435 1.00 80.62 303 LEU A O 1
ATOM 2431 N N . LYS A 1 304 ? 4.816 9.977 -27.977 1.00 74.50 304 LYS A N 1
ATOM 2432 C CA . LYS A 1 304 ? 4.850 9.035 -26.847 1.00 74.50 304 LYS A CA 1
ATOM 2433 C C . LYS A 1 304 ? 3.841 7.892 -27.048 1.00 74.50 304 LYS A C 1
ATOM 2435 O O . LYS A 1 304 ? 2.812 8.045 -27.712 1.00 74.50 304 LYS A O 1
ATOM 2440 N N . ASN A 1 305 ? 4.083 6.735 -26.430 1.00 62.97 305 ASN A N 1
ATOM 2441 C CA . ASN A 1 305 ? 3.141 5.601 -26.448 1.00 62.97 305 ASN A CA 1
ATOM 2442 C C . ASN A 1 305 ? 1.748 5.920 -25.874 1.00 62.97 305 ASN A C 1
ATOM 2444 O O . ASN A 1 305 ? 0.786 5.270 -26.263 1.00 62.97 305 ASN A O 1
ATOM 2448 N N . ILE A 1 306 ? 1.630 6.937 -25.013 1.00 61.25 306 ILE A N 1
ATOM 2449 C CA . ILE A 1 306 ? 0.352 7.393 -24.442 1.00 61.25 306 ILE A CA 1
ATOM 2450 C C . ILE A 1 306 ? -0.603 8.020 -25.480 1.00 61.25 306 ILE A C 1
ATOM 2452 O O . ILE A 1 306 ? -1.802 8.095 -25.235 1.00 61.25 306 ILE A O 1
ATOM 2456 N N . VAL A 1 307 ? -0.102 8.450 -26.648 1.00 63.94 307 VAL A N 1
ATOM 2457 C CA . VAL A 1 307 ? -0.931 9.014 -27.729 1.00 63.94 307 VAL A CA 1
ATOM 2458 C C . VAL A 1 307 ? -1.679 7.879 -28.457 1.00 63.94 307 VAL A C 1
ATOM 2460 O O . VAL A 1 307 ? -1.014 7.021 -29.047 1.00 63.94 307 VAL A O 1
ATOM 2463 N N . PRO A 1 308 ? -3.026 7.837 -28.473 1.00 69.31 308 PRO A N 1
ATOM 2464 C CA . PRO A 1 308 ? -3.771 6.727 -29.080 1.00 69.31 308 PRO A CA 1
ATOM 2465 C C . PRO A 1 308 ? -3.509 6.565 -30.590 1.00 69.31 308 PRO A C 1
ATOM 2467 O O . PRO A 1 308 ? -3.224 7.537 -31.294 1.00 69.31 308 PRO A O 1
ATOM 2470 N N . LYS A 1 309 ? -3.625 5.339 -31.122 1.00 68.56 309 LYS A N 1
ATOM 2471 C CA . LYS A 1 309 ? -3.411 5.059 -32.563 1.00 68.56 309 LYS A CA 1
ATOM 2472 C C . LYS A 1 309 ? -4.488 5.683 -33.452 1.00 68.56 309 LYS A C 1
ATOM 2474 O O . LYS A 1 309 ? -4.266 5.945 -34.629 1.00 68.56 309 LYS A O 1
ATOM 2479 N N . GLU A 1 310 ? -5.641 5.968 -32.876 1.00 68.12 310 GLU A N 1
ATOM 2480 C CA . GLU A 1 310 ? -6.750 6.686 -33.483 1.00 68.12 310 GLU A CA 1
ATOM 2481 C C . GLU A 1 310 ? -6.312 8.110 -33.862 1.00 68.12 310 GLU A C 1
ATOM 2483 O O . GLU A 1 310 ? -6.598 8.566 -34.966 1.00 68.12 310 GLU A O 1
ATOM 2488 N N . VAL A 1 311 ? -5.514 8.763 -33.005 1.00 72.94 311 VAL A N 1
ATOM 2489 C CA . VAL A 1 311 ? -4.898 10.070 -33.290 1.00 72.94 311 VAL A CA 1
ATOM 2490 C C . VAL A 1 311 ? -3.840 9.945 -34.390 1.00 72.94 311 VAL A C 1
ATOM 2492 O O . VAL A 1 311 ? -3.744 10.816 -35.249 1.00 72.94 311 VAL A O 1
ATOM 2495 N N . GLU A 1 312 ? -3.086 8.841 -34.426 1.00 73.38 312 GLU A N 1
ATOM 2496 C CA . GLU A 1 312 ? -2.119 8.538 -35.495 1.00 73.38 312 GLU A CA 1
ATOM 2497 C C . GLU A 1 312 ? -2.804 8.476 -36.878 1.00 73.38 312 GLU A C 1
ATOM 2499 O O . GLU A 1 312 ? -2.278 9.003 -37.861 1.00 73.38 312 GLU A O 1
ATOM 2504 N N . ASN A 1 313 ? -4.024 7.930 -36.955 1.00 71.38 313 ASN A N 1
ATOM 2505 C CA . ASN A 1 313 ? -4.840 7.954 -38.174 1.00 71.38 313 ASN A CA 1
ATOM 2506 C C . ASN A 1 313 ? -5.298 9.377 -38.541 1.00 71.38 313 ASN A C 1
ATOM 2508 O O . ASN A 1 313 ? -5.215 9.758 -39.710 1.00 71.38 313 ASN A O 1
ATOM 2512 N N . THR A 1 314 ? -5.725 10.188 -37.567 1.00 71.31 314 THR A N 1
ATOM 2513 C CA . THR A 1 314 ? -6.110 11.596 -37.790 1.00 71.31 314 THR A CA 1
ATOM 2514 C C . THR A 1 314 ? -4.934 12.447 -38.277 1.00 71.31 314 THR A C 1
ATOM 2516 O O . THR A 1 314 ? -5.100 13.239 -39.205 1.00 71.31 314 THR A O 1
ATOM 2519 N N . ILE A 1 315 ? -3.731 12.245 -37.723 1.00 78.69 315 ILE A N 1
ATOM 2520 C CA . ILE A 1 315 ? -2.493 12.887 -38.190 1.00 78.69 315 ILE A CA 1
ATOM 2521 C C . ILE A 1 315 ? -2.248 12.537 -39.666 1.00 78.69 315 ILE A C 1
ATOM 2523 O O . ILE A 1 315 ? -2.083 13.434 -40.492 1.00 78.69 315 ILE A O 1
ATOM 2527 N N . ASN A 1 316 ? -2.295 11.249 -40.021 1.00 79.38 316 ASN A N 1
ATOM 2528 C CA . ASN A 1 316 ? -2.101 10.795 -41.401 1.00 79.38 316 ASN A CA 1
ATOM 2529 C C . ASN A 1 316 ? -3.158 11.361 -42.371 1.00 79.38 316 ASN A C 1
ATOM 2531 O O . ASN A 1 316 ? -2.817 11.739 -43.492 1.00 79.38 316 ASN A O 1
ATOM 2535 N N . GLN A 1 317 ? -4.422 11.481 -41.949 1.00 71.25 317 GLN A N 1
ATOM 2536 C CA . GLN A 1 317 ? -5.480 12.121 -42.742 1.00 71.25 317 GLN A CA 1
ATOM 2537 C C . GLN A 1 317 ? -5.236 13.626 -42.935 1.00 71.25 317 GLN A C 1
ATOM 2539 O O . GLN A 1 317 ? -5.377 14.125 -44.049 1.00 71.25 317 GLN A O 1
ATOM 2544 N N . MET A 1 318 ? -4.817 14.355 -41.895 1.00 71.31 318 MET A N 1
ATOM 2545 C CA . MET A 1 318 ? -4.476 15.778 -42.022 1.00 71.31 318 MET A CA 1
ATOM 2546 C C . MET A 1 318 ? -3.253 16.003 -42.923 1.00 71.31 318 MET A C 1
ATOM 2548 O O . MET A 1 318 ? -3.276 16.907 -43.757 1.00 71.31 318 MET A O 1
ATOM 2552 N N . ILE A 1 319 ? -2.233 15.142 -42.835 1.00 76.69 319 ILE A N 1
ATOM 2553 C CA . ILE A 1 319 ? -1.081 15.145 -43.749 1.00 76.69 319 ILE A CA 1
ATOM 2554 C C . ILE A 1 319 ? -1.536 14.871 -45.195 1.00 76.69 319 ILE A C 1
ATOM 2556 O O . ILE A 1 319 ? -1.119 15.577 -46.111 1.00 76.69 319 ILE A O 1
ATOM 2560 N N . ALA A 1 320 ? -2.422 13.897 -45.429 1.00 67.62 320 ALA A N 1
ATOM 2561 C CA . ALA A 1 320 ? -2.961 13.614 -46.764 1.00 67.62 320 ALA A CA 1
ATOM 2562 C C . ALA A 1 320 ? -3.782 14.789 -47.336 1.00 67.62 320 ALA A C 1
ATOM 2564 O O . ALA A 1 320 ? -3.619 15.139 -48.506 1.00 67.62 320 ALA A O 1
ATOM 2565 N N . ASN A 1 321 ? -4.598 15.445 -46.508 1.00 61.03 321 ASN A N 1
ATOM 2566 C CA . ASN A 1 321 ? -5.382 16.620 -46.899 1.00 61.03 321 ASN A CA 1
ATOM 2567 C C . ASN A 1 321 ? -4.495 17.847 -47.179 1.00 61.03 321 ASN A C 1
ATOM 2569 O O . ASN A 1 321 ? -4.814 18.644 -48.060 1.00 61.03 321 ASN A O 1
ATOM 2573 N N . ALA A 1 322 ? -3.360 17.990 -46.485 1.00 62.19 322 ALA A N 1
ATOM 2574 C CA . ALA A 1 322 ? -2.354 18.999 -46.813 1.00 62.19 322 ALA A CA 1
ATOM 2575 C C . ALA A 1 322 ? -1.710 18.727 -48.188 1.00 62.19 322 ALA A C 1
ATOM 2577 O O . ALA A 1 322 ? -1.644 19.632 -49.018 1.00 62.19 322 ALA A O 1
ATOM 2578 N N . LYS A 1 323 ? -1.346 17.469 -48.495 1.00 60.09 323 LYS A N 1
ATOM 2579 C CA . LYS A 1 323 ? -0.779 17.087 -49.808 1.00 60.09 323 LYS A CA 1
ATOM 2580 C C . LYS A 1 323 ? -1.698 17.350 -51.000 1.00 60.09 323 LYS A C 1
ATOM 2582 O O . LYS A 1 323 ? -1.189 17.531 -52.102 1.00 60.09 323 LYS A O 1
ATOM 2587 N N . GLN A 1 324 ? -3.021 17.357 -50.823 1.00 52.59 324 GLN A N 1
ATOM 2588 C CA . GLN A 1 324 ? -3.956 17.626 -51.926 1.00 52.59 324 GLN A CA 1
ATOM 2589 C C . GLN A 1 324 ? -3.899 19.078 -52.438 1.00 52.59 324 GLN A C 1
ATOM 2591 O O . GLN A 1 324 ? -4.414 19.359 -53.519 1.00 52.59 324 GLN A O 1
ATOM 2596 N N . LYS A 1 325 ? -3.221 19.991 -51.728 1.00 55.91 325 LYS A N 1
ATOM 2597 C CA . LYS A 1 325 ? -3.017 21.392 -52.133 1.00 55.91 325 LYS A CA 1
ATOM 2598 C C . LYS A 1 325 ? -1.836 21.552 -53.098 1.00 55.91 325 LYS A C 1
ATOM 2600 O O . LYS A 1 325 ? -0.878 22.267 -52.815 1.00 55.91 325 LYS A O 1
ATOM 2605 N N . GLN A 1 326 ? -1.892 20.874 -54.243 1.00 55.50 326 GLN A N 1
ATOM 2606 C CA . GLN A 1 326 ? -0.899 21.047 -55.308 1.00 55.50 326 GLN A CA 1
ATOM 2607 C C . GLN A 1 326 ? -1.279 22.183 -56.264 1.00 55.50 326 GLN A C 1
ATOM 2609 O O . GLN A 1 326 ? -2.445 22.357 -56.617 1.00 55.50 326 GLN A O 1
ATOM 2614 N N . TRP A 1 327 ? -0.270 22.925 -56.724 1.00 62.12 327 TRP A N 1
ATOM 2615 C CA . TRP A 1 327 ? -0.404 23.863 -57.838 1.00 62.12 327 TRP A CA 1
ATOM 2616 C C . TRP A 1 327 ? -0.756 23.106 -59.122 1.00 62.12 327 TRP A C 1
ATOM 2618 O O . TRP A 1 327 ? -0.028 22.197 -59.529 1.00 62.12 327 TRP A O 1
ATOM 2628 N N . VAL A 1 328 ? -1.848 23.494 -59.781 1.00 67.50 328 VAL A N 1
ATOM 2629 C CA . VAL A 1 328 ? -2.284 22.879 -61.041 1.00 67.50 328 VAL A CA 1
ATOM 2630 C C . VAL A 1 328 ? -1.849 23.748 -62.218 1.00 67.50 328 VAL A C 1
ATOM 2632 O O . VAL A 1 328 ? -2.106 24.949 -62.233 1.00 67.50 328 VAL A O 1
ATOM 2635 N N . TYR A 1 329 ? -1.191 23.143 -63.209 1.00 73.94 329 TYR A N 1
ATOM 2636 C CA . TYR A 1 329 ? -0.580 23.848 -64.341 1.00 73.94 329 TYR A CA 1
ATOM 2637 C C . TYR A 1 329 ? -1.391 23.674 -65.629 1.00 73.94 329 TYR A C 1
ATOM 2639 O O . TYR A 1 329 ? -1.198 22.705 -66.372 1.00 73.94 329 TYR A O 1
ATOM 2647 N N . LEU A 1 330 ? -2.262 24.641 -65.908 1.00 75.50 330 LEU A N 1
ATOM 2648 C CA . LEU A 1 330 ? -3.048 24.720 -67.137 1.00 75.50 330 LEU A CA 1
ATOM 2649 C C . LEU A 1 330 ? -2.229 25.362 -68.265 1.00 75.50 330 LEU A C 1
ATOM 2651 O O . LEU A 1 330 ? -1.419 26.252 -68.021 1.00 75.50 330 LEU A O 1
ATOM 2655 N N . ASN A 1 331 ? -2.452 24.943 -69.509 1.00 78.12 331 ASN A N 1
ATOM 2656 C CA . ASN A 1 331 ? -1.893 25.620 -70.683 1.00 78.12 331 ASN A CA 1
ATOM 2657 C C . ASN A 1 331 ? -2.921 26.634 -71.211 1.00 78.12 331 ASN A C 1
ATOM 2659 O O . ASN A 1 331 ? -4.121 26.359 -71.162 1.00 78.12 331 ASN A O 1
ATOM 2663 N N . TYR A 1 332 ? -2.470 27.776 -71.731 1.00 75.00 332 TYR A N 1
ATOM 2664 C CA . TYR A 1 332 ? -3.343 28.793 -72.328 1.00 75.00 332 TYR A CA 1
ATOM 2665 C C . TYR A 1 332 ? -2.796 29.294 -73.670 1.00 75.00 332 TYR A C 1
ATOM 2667 O O . TYR A 1 332 ? -1.608 29.179 -73.954 1.00 75.00 332 TYR A O 1
ATOM 2675 N N . GLU A 1 333 ? -3.676 29.859 -74.500 1.00 73.81 333 GLU A N 1
ATOM 2676 C CA . GLU A 1 333 ? -3.340 30.323 -75.860 1.00 73.81 333 GLU A CA 1
ATOM 2677 C C . GLU A 1 333 ? -3.735 31.790 -76.130 1.00 73.81 333 GLU A C 1
ATOM 2679 O O . GLU A 1 333 ? -3.442 32.321 -77.197 1.00 73.81 333 GLU A O 1
ATOM 2684 N N . ILE A 1 334 ? -4.372 32.464 -75.165 1.00 76.62 334 ILE A N 1
ATOM 2685 C CA . ILE A 1 334 ? -4.646 33.914 -75.205 1.00 76.62 334 ILE A CA 1
ATOM 2686 C C . ILE A 1 334 ? -3.396 34.720 -74.789 1.00 76.62 334 ILE A C 1
ATOM 2688 O O . ILE A 1 334 ? -2.357 34.136 -74.464 1.00 76.62 334 ILE A O 1
ATOM 2692 N N . SER A 1 335 ? -3.432 36.056 -74.830 1.00 79.12 335 SER A N 1
ATOM 2693 C CA . SER A 1 335 ? -2.304 36.856 -74.321 1.00 79.12 335 SER A CA 1
ATOM 2694 C C . SER A 1 335 ? -2.262 36.850 -72.791 1.00 79.12 335 SER A C 1
ATOM 2696 O O . SER A 1 335 ? -3.288 36.699 -72.131 1.00 79.12 335 SER A O 1
ATOM 2698 N N . ASP A 1 336 ? -1.073 37.012 -72.219 1.00 76.25 336 ASP A N 1
ATOM 2699 C CA . ASP A 1 336 ? -0.838 36.869 -70.777 1.00 76.25 336 ASP A CA 1
ATOM 2700 C C . ASP A 1 336 ? -1.710 37.839 -69.959 1.00 76.25 336 ASP A C 1
ATOM 2702 O O . ASP A 1 336 ? -2.385 37.427 -69.018 1.00 76.25 336 ASP A O 1
ATOM 2706 N N . THR A 1 337 ? -1.821 39.091 -70.410 1.00 78.00 337 THR A N 1
ATOM 2707 C CA . THR A 1 337 ? -2.694 40.122 -69.824 1.00 78.00 337 THR A CA 1
ATOM 2708 C C . THR A 1 337 ? -4.186 39.762 -69.883 1.00 78.00 337 THR A C 1
ATOM 2710 O O . THR A 1 337 ? -4.959 40.158 -69.012 1.00 78.00 337 THR A O 1
ATOM 2713 N N . GLU A 1 338 ? -4.622 38.983 -70.878 1.00 75.25 338 GLU A N 1
ATOM 2714 C CA . GLU A 1 338 ? -5.997 38.466 -70.942 1.00 75.25 338 GLU A CA 1
ATOM 2715 C C . GLU A 1 338 ? -6.209 37.299 -69.966 1.00 75.25 338 GLU A C 1
ATOM 2717 O O . GLU A 1 338 ? -7.305 37.166 -69.419 1.00 75.25 338 GLU A O 1
ATOM 2722 N N . VAL A 1 339 ? -5.173 36.494 -69.685 1.00 79.12 339 VAL A N 1
ATOM 2723 C CA . VAL A 1 339 ? -5.211 35.485 -68.609 1.00 79.12 339 VAL A CA 1
ATOM 2724 C C . VAL A 1 339 ? -5.342 36.169 -67.252 1.00 79.12 339 VAL A C 1
ATOM 2726 O O . VAL A 1 339 ? -6.220 35.799 -66.480 1.00 79.12 339 VAL A O 1
ATOM 2729 N N . GLU A 1 340 ? -4.531 37.190 -66.971 1.00 80.12 340 GLU A N 1
ATOM 2730 C CA . GLU A 1 340 ? -4.587 37.967 -65.723 1.00 80.12 340 GLU A CA 1
ATOM 2731 C C . GLU A 1 340 ? -5.980 38.588 -65.520 1.00 80.12 340 GLU A C 1
ATOM 2733 O O . GLU A 1 340 ? -6.634 38.358 -64.502 1.00 80.12 340 GLU A O 1
ATOM 2738 N N . GLN A 1 341 ? -6.512 39.286 -66.532 1.00 77.94 341 GLN A N 1
ATOM 2739 C CA . GLN A 1 341 ? -7.853 39.881 -66.470 1.00 77.94 341 GLN A CA 1
ATOM 2740 C C . GLN A 1 341 ? -8.993 38.855 -66.362 1.00 77.94 341 GLN A C 1
ATOM 2742 O O . GLN A 1 341 ? -10.063 39.187 -65.839 1.00 77.94 341 GLN A O 1
ATOM 2747 N N . LEU A 1 342 ? -8.812 37.633 -66.870 1.00 78.62 342 LEU A N 1
ATOM 2748 C CA . LEU A 1 342 ? -9.766 36.538 -66.691 1.00 78.62 342 LEU A CA 1
ATOM 2749 C C . LEU A 1 342 ? -9.674 35.958 -65.273 1.00 78.62 342 LEU A C 1
ATOM 2751 O O . LEU A 1 342 ? -10.702 35.757 -64.626 1.00 78.62 342 LEU A O 1
ATOM 2755 N N . MET A 1 343 ? -8.464 35.747 -64.757 1.00 79.56 343 MET A N 1
ATOM 2756 C CA . MET A 1 343 ? -8.239 35.203 -63.419 1.00 79.56 343 MET A CA 1
ATOM 2757 C C . MET A 1 343 ? -8.691 36.169 -62.317 1.00 79.56 343 MET A C 1
ATOM 2759 O O . MET A 1 343 ? -9.344 35.723 -61.379 1.00 79.56 343 MET A O 1
ATOM 2763 N N . GLU A 1 344 ? -8.519 37.486 -62.474 1.00 79.06 344 GLU A N 1
ATOM 2764 C CA . GLU A 1 344 ? -9.095 38.499 -61.566 1.00 79.06 344 GLU A CA 1
ATOM 2765 C C . GLU A 1 344 ? -10.635 38.548 -61.556 1.00 79.06 344 GLU A C 1
ATOM 2767 O O . GLU A 1 344 ? -11.244 39.099 -60.631 1.00 79.06 344 GLU A O 1
ATOM 2772 N N . LYS A 1 345 ? -11.294 37.982 -62.576 1.00 73.44 345 LYS A N 1
ATOM 2773 C CA . LYS A 1 345 ? -12.752 37.781 -62.589 1.00 73.44 345 LYS A CA 1
ATOM 2774 C C . LYS A 1 345 ? -13.113 36.448 -61.932 1.00 73.44 345 LYS A C 1
ATOM 2776 O O . LYS A 1 345 ? -13.984 36.418 -61.067 1.00 73.44 345 LYS A O 1
ATOM 2781 N N . LEU A 1 346 ? -12.411 35.366 -62.275 1.00 72.81 346 LEU A N 1
ATOM 2782 C CA . LEU A 1 346 ? -12.645 34.029 -61.714 1.00 72.81 346 LEU A CA 1
ATOM 2783 C C . LEU A 1 346 ? -12.355 33.962 -60.202 1.00 72.81 346 LEU A C 1
ATOM 2785 O O . LEU A 1 346 ? -13.104 33.313 -59.475 1.00 72.81 346 LEU A O 1
ATOM 2789 N N . LYS A 1 347 ? -11.348 34.694 -59.702 1.00 75.19 347 LYS A N 1
ATOM 2790 C CA . LYS A 1 347 ? -10.971 34.788 -58.273 1.00 75.19 347 LYS A CA 1
ATOM 2791 C C . LYS A 1 347 ? -12.052 35.433 -57.388 1.00 75.19 347 LYS A C 1
ATOM 2793 O O . LYS A 1 347 ? -11.977 35.354 -56.168 1.00 75.19 347 LYS A O 1
ATOM 2798 N N . LYS A 1 348 ? -13.080 36.041 -57.994 1.00 71.50 348 LYS A N 1
ATOM 2799 C CA . LYS A 1 348 ? -14.260 36.617 -57.316 1.00 71.50 348 LYS A CA 1
ATOM 2800 C C . LYS A 1 348 ? -15.481 35.686 -57.331 1.00 71.50 348 LYS A C 1
ATOM 2802 O O . LYS A 1 348 ? -16.517 36.050 -56.785 1.00 71.50 348 LYS A O 1
ATOM 2807 N N . ILE A 1 349 ? -15.372 34.523 -57.980 1.00 63.81 349 ILE A N 1
ATOM 2808 C CA . ILE A 1 349 ? -16.471 33.571 -58.225 1.00 63.81 349 ILE A CA 1
ATOM 2809 C C . ILE A 1 349 ? -16.134 32.179 -57.662 1.00 63.81 349 ILE A C 1
ATOM 2811 O O . ILE A 1 349 ? -17.010 31.512 -57.117 1.00 63.81 349 ILE A O 1
ATOM 2815 N N . TYR A 1 350 ? -14.872 31.756 -57.764 1.00 69.75 350 TYR A N 1
ATOM 2816 C CA . TYR A 1 350 ? -14.373 30.436 -57.361 1.00 69.75 350 TYR A CA 1
ATOM 2817 C C . TYR A 1 350 ? -13.333 30.543 -56.240 1.00 69.75 350 TYR A C 1
ATOM 2819 O O . TYR A 1 350 ? -12.724 31.598 -56.053 1.00 69.75 350 TYR A O 1
ATOM 2827 N N . SER A 1 351 ? -13.079 29.449 -55.513 1.00 68.44 351 S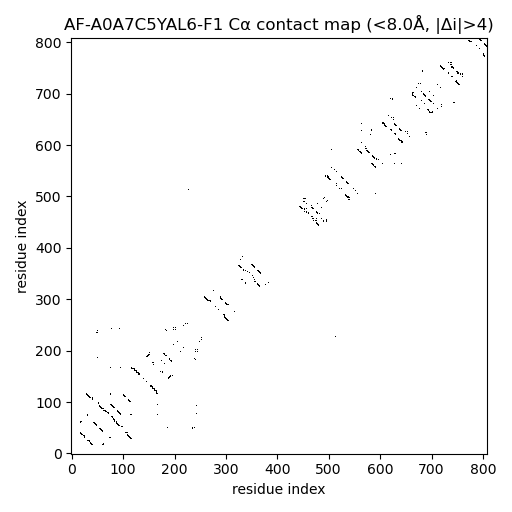ER A N 1
ATOM 2828 C CA . SER A 1 351 ? -12.130 29.420 -54.384 1.00 68.44 351 SER A CA 1
ATOM 2829 C C . SER A 1 351 ? -10.664 29.321 -54.845 1.00 68.44 351 SER A C 1
ATOM 2831 O O . SER A 1 351 ? -9.930 28.392 -54.500 1.00 68.44 351 SER A O 1
ATOM 2833 N N . ILE A 1 352 ? -10.244 30.299 -55.652 1.00 69.38 352 ILE A N 1
ATOM 2834 C CA . ILE A 1 352 ? -8.875 30.470 -56.147 1.00 69.38 352 ILE A CA 1
ATOM 2835 C C . ILE A 1 352 ? -8.086 31.263 -55.105 1.00 69.38 352 ILE A C 1
ATOM 2837 O O . ILE A 1 352 ? -8.263 32.473 -54.959 1.00 69.38 352 ILE A O 1
ATOM 2841 N N . ARG A 1 353 ? -7.183 30.589 -54.395 1.00 66.75 353 ARG A N 1
ATOM 2842 C CA . ARG A 1 353 ? -6.297 31.228 -53.418 1.00 66.75 353 ARG A CA 1
ATOM 2843 C C . ARG A 1 353 ? -5.290 32.126 -54.125 1.00 66.75 353 ARG A C 1
ATOM 2845 O O . ARG A 1 353 ? -5.155 33.303 -53.788 1.00 66.75 353 ARG A O 1
ATOM 2852 N N . ASP A 1 354 ? -4.620 31.579 -55.137 1.00 68.69 354 ASP A N 1
ATOM 2853 C CA . ASP A 1 354 ? -3.597 32.300 -55.886 1.00 68.69 354 ASP A CA 1
ATOM 2854 C C . ASP A 1 354 ? -3.388 31.768 -57.310 1.00 68.69 354 ASP A C 1
ATOM 2856 O O . ASP A 1 354 ? -3.841 30.669 -57.639 1.00 68.69 354 ASP A O 1
ATOM 2860 N N . TYR A 1 355 ? -2.727 32.550 -58.166 1.00 78.56 355 TYR A N 1
ATOM 2861 C CA . TYR A 1 355 ? -2.360 32.130 -59.521 1.00 78.56 355 TYR A CA 1
ATOM 2862 C C . TYR A 1 355 ? -1.092 32.837 -60.024 1.00 78.56 355 TYR A C 1
ATOM 2864 O O . TYR A 1 355 ? -0.801 33.960 -59.629 1.00 78.56 355 TYR A O 1
ATOM 2872 N N . VAL A 1 356 ? -0.348 32.184 -60.922 1.00 74.44 356 VAL A N 1
ATOM 2873 C CA . VAL A 1 356 ? 0.875 32.726 -61.537 1.00 74.44 356 VAL A CA 1
ATOM 2874 C C . VAL A 1 356 ? 0.878 32.442 -63.037 1.00 74.44 356 VAL A C 1
ATOM 2876 O O . VAL A 1 356 ? 0.759 31.291 -63.466 1.00 74.44 356 VAL A O 1
ATOM 2879 N N . VAL A 1 357 ? 1.045 33.490 -63.844 1.00 78.19 357 VAL A N 1
ATOM 2880 C CA . VAL A 1 357 ? 1.164 33.401 -65.305 1.00 78.19 357 VAL A CA 1
ATOM 2881 C C . VAL A 1 357 ? 2.635 33.202 -65.688 1.00 78.19 357 VAL A C 1
ATOM 2883 O O . VAL A 1 357 ? 3.479 34.054 -65.437 1.00 78.19 357 VAL A O 1
ATOM 2886 N N . ILE A 1 358 ? 2.961 32.056 -66.291 1.00 77.62 358 ILE A N 1
ATOM 2887 C CA . ILE A 1 358 ? 4.330 31.665 -66.664 1.00 77.62 358 ILE A CA 1
ATOM 2888 C C . ILE A 1 358 ? 4.533 31.900 -68.168 1.00 77.62 358 ILE A C 1
ATOM 2890 O O . ILE A 1 358 ? 4.566 30.957 -68.969 1.00 77.62 358 ILE A O 1
ATOM 2894 N N . SER A 1 359 ? 4.668 33.176 -68.542 1.00 72.00 359 SER A N 1
ATOM 2895 C CA . SER A 1 359 ? 4.808 33.690 -69.918 1.00 72.00 359 SER A CA 1
ATOM 2896 C C . SER A 1 359 ? 5.727 32.857 -70.810 1.00 72.00 359 SER A C 1
ATOM 2898 O O . SER A 1 359 ? 5.330 32.414 -71.886 1.00 72.00 359 SER A O 1
ATOM 2900 N N . ALA A 1 360 ? 6.934 32.548 -70.322 1.00 68.69 360 ALA A N 1
ATOM 2901 C CA . ALA A 1 360 ? 7.970 31.816 -71.058 1.00 68.69 360 ALA A CA 1
ATOM 2902 C C . ALA A 1 360 ? 7.574 30.385 -71.484 1.00 68.69 360 ALA A C 1
ATOM 2904 O O . ALA A 1 360 ? 8.276 29.770 -72.281 1.00 68.69 360 ALA A O 1
ATOM 2905 N N . THR A 1 361 ? 6.468 29.845 -70.960 1.00 70.19 361 THR A N 1
ATOM 2906 C CA . THR A 1 361 ? 5.948 28.512 -71.319 1.00 70.19 361 THR A CA 1
ATOM 2907 C C . THR A 1 361 ? 4.470 28.515 -71.725 1.00 70.19 361 THR A C 1
ATOM 2909 O O . THR A 1 361 ? 3.942 27.457 -72.058 1.00 70.19 361 THR A O 1
ATOM 2912 N N . ARG A 1 362 ? 3.794 29.677 -71.689 1.00 77.75 362 ARG A N 1
ATOM 2913 C CA . ARG A 1 362 ? 2.330 29.825 -71.838 1.00 77.75 362 ARG A CA 1
ATOM 2914 C C . ARG A 1 362 ? 1.520 28.889 -70.922 1.00 77.75 362 ARG A C 1
ATOM 2916 O O . ARG A 1 362 ? 0.534 28.264 -71.323 1.00 77.75 362 ARG A O 1
ATOM 2923 N N . ARG A 1 363 ? 1.959 28.782 -69.661 1.00 78.31 363 ARG A N 1
ATOM 2924 C CA . ARG A 1 363 ? 1.296 27.984 -68.615 1.00 78.31 363 ARG A CA 1
ATOM 2925 C C . ARG A 1 363 ? 0.838 28.859 -67.459 1.00 78.31 363 ARG A C 1
ATOM 2927 O O . ARG A 1 363 ? 1.550 29.764 -67.038 1.00 78.31 363 ARG A O 1
ATOM 2934 N N . LEU A 1 364 ? -0.353 28.588 -66.952 1.00 78.06 364 LEU A N 1
ATOM 2935 C CA . LEU A 1 364 ? -0.953 29.213 -65.783 1.00 78.06 364 LEU A CA 1
ATOM 2936 C C . LEU A 1 364 ? -0.881 28.208 -64.632 1.00 78.06 364 LEU A C 1
ATOM 2938 O O . LEU A 1 364 ? -1.471 27.131 -64.719 1.00 78.06 364 LEU A O 1
ATOM 2942 N N . ALA A 1 365 ? -0.176 28.556 -63.561 1.00 76.62 365 ALA A N 1
ATOM 2943 C CA . ALA A 1 365 ? -0.242 27.822 -62.305 1.00 76.62 365 ALA A CA 1
ATOM 2944 C C . ALA A 1 365 ? -1.404 28.377 -61.469 1.00 76.62 365 ALA A C 1
ATOM 2946 O O . ALA A 1 365 ? -1.489 29.589 -61.281 1.00 76.62 365 ALA A O 1
ATOM 2947 N N . VAL A 1 366 ? -2.289 27.517 -60.964 1.00 73.69 366 VAL A N 1
ATOM 2948 C CA . VAL A 1 366 ? -3.425 27.907 -60.112 1.00 73.69 366 VAL A CA 1
ATOM 2949 C C . VAL A 1 366 ? -3.388 27.130 -58.800 1.00 73.69 366 VAL A C 1
ATOM 2951 O O . VAL A 1 366 ? -3.201 25.911 -58.803 1.00 73.69 366 VAL A O 1
ATOM 2954 N N . LEU A 1 367 ? -3.598 27.832 -57.688 1.00 74.19 367 LEU A N 1
ATOM 2955 C CA . LEU A 1 367 ? -3.735 27.266 -56.351 1.00 74.19 367 LEU A CA 1
ATOM 2956 C C . LEU A 1 367 ? -5.203 27.352 -55.912 1.00 74.19 367 LEU A C 1
ATOM 2958 O O . LEU A 1 367 ? -5.736 28.439 -55.678 1.00 74.19 367 LEU A O 1
ATOM 2962 N N . LEU A 1 368 ? -5.858 26.194 -55.822 1.00 67.38 368 LEU A N 1
ATOM 2963 C CA . LEU A 1 368 ? -7.280 26.061 -55.501 1.00 67.38 368 LEU A CA 1
ATOM 2964 C C . LEU A 1 368 ? -7.474 25.546 -54.075 1.00 67.38 368 LEU A C 1
ATOM 2966 O O . LEU A 1 368 ? -6.814 24.591 -53.670 1.00 67.38 368 LEU A O 1
ATOM 2970 N N . ASP A 1 369 ? -8.433 26.118 -53.347 1.00 60.88 369 ASP A N 1
ATOM 2971 C CA . ASP A 1 369 ? -8.934 25.526 -52.098 1.00 60.88 369 ASP A CA 1
ATOM 2972 C C . ASP A 1 369 ? -10.025 24.457 -52.355 1.00 60.88 369 ASP A C 1
ATOM 2974 O O . ASP A 1 369 ? -10.312 23.652 -51.470 1.00 60.88 369 ASP A O 1
ATOM 2978 N N . ASN A 1 370 ? -10.584 24.389 -53.574 1.00 63.69 370 ASN A N 1
ATOM 2979 C CA . ASN A 1 370 ? -11.528 23.356 -54.022 1.00 63.69 370 ASN A CA 1
ATOM 2980 C C . ASN A 1 370 ? -11.107 22.746 -55.383 1.00 63.69 370 ASN A C 1
ATOM 2982 O O . ASN A 1 370 ? -11.175 23.440 -56.402 1.00 63.69 370 ASN A O 1
ATOM 2986 N N . PRO A 1 371 ? -10.742 21.449 -55.462 1.00 65.50 371 PRO A N 1
ATOM 2987 C CA . PRO A 1 371 ? -10.360 20.803 -56.724 1.00 65.50 371 PRO A CA 1
ATOM 2988 C C . PRO A 1 371 ? -11.461 20.741 -57.797 1.00 65.50 371 PRO A C 1
ATOM 2990 O O . PRO A 1 371 ? -11.147 20.576 -58.976 1.00 65.50 371 PRO A O 1
ATOM 2993 N N . ALA A 1 372 ? -12.744 20.858 -57.429 1.00 68.12 372 ALA A N 1
ATOM 2994 C CA . ALA A 1 372 ? -13.849 20.777 -58.391 1.00 68.12 372 ALA A CA 1
ATOM 2995 C C . ALA A 1 372 ? -13.902 21.979 -59.358 1.00 68.12 372 ALA A C 1
ATOM 2997 O O . ALA A 1 372 ? -14.306 21.821 -60.514 1.00 68.12 372 ALA A O 1
ATOM 2998 N N . ASP A 1 373 ? -13.442 23.153 -58.912 1.00 69.69 373 ASP A N 1
ATOM 2999 C CA . ASP A 1 373 ? -13.505 24.414 -59.667 1.00 69.69 373 ASP A CA 1
ATOM 3000 C C . ASP A 1 373 ? -12.592 24.398 -60.911 1.00 69.69 373 ASP A C 1
ATOM 3002 O O . ASP A 1 373 ? -12.840 25.112 -61.885 1.00 69.69 373 ASP A O 1
ATOM 3006 N N . LEU A 1 374 ? -11.571 23.528 -60.927 1.00 74.50 374 LEU A N 1
ATOM 3007 C CA . LEU A 1 374 ? -10.573 23.415 -61.996 1.00 74.50 374 LEU A CA 1
ATOM 3008 C C . LEU A 1 374 ? -11.196 23.275 -63.395 1.00 74.50 374 LEU A C 1
ATOM 3010 O O . LEU A 1 374 ? -10.753 23.923 -64.344 1.00 74.50 374 LEU A O 1
ATOM 3014 N N . LYS A 1 375 ? -12.256 22.464 -63.522 1.00 75.06 375 LYS A N 1
ATOM 3015 C CA . LYS A 1 375 ? -12.942 22.235 -64.806 1.00 75.06 375 LYS A CA 1
ATOM 3016 C C . LYS A 1 375 ? -13.625 23.496 -65.340 1.00 75.06 375 LYS A C 1
ATOM 3018 O O . LYS A 1 375 ? -13.665 23.690 -66.552 1.00 75.06 375 LYS A O 1
ATOM 3023 N N . GLN A 1 376 ? -14.125 24.359 -64.454 1.00 75.81 376 GLN A N 1
ATOM 3024 C CA . GLN A 1 376 ? -14.750 25.627 -64.840 1.00 75.81 376 GLN A CA 1
ATOM 3025 C C . GLN A 1 376 ? -13.696 26.626 -65.330 1.00 75.81 376 GLN A C 1
ATOM 3027 O O . GLN A 1 376 ? -13.911 27.309 -66.328 1.00 75.81 376 GLN A O 1
ATOM 3032 N N . ILE A 1 377 ? -12.522 26.655 -64.689 1.00 74.62 377 ILE A N 1
ATOM 3033 C CA . ILE A 1 377 ? -11.391 27.512 -65.081 1.00 74.62 377 ILE A CA 1
ATOM 3034 C C . ILE A 1 377 ? -10.837 27.088 -66.451 1.00 74.62 377 ILE A C 1
ATOM 3036 O O . ILE A 1 377 ? -10.645 27.932 -67.327 1.00 74.62 377 ILE A O 1
ATOM 3040 N N . GLU A 1 378 ? -10.662 25.782 -66.690 1.00 78.00 378 GLU A N 1
ATOM 3041 C CA . GLU A 1 378 ? -10.329 25.257 -68.022 1.00 78.00 378 GLU A CA 1
ATOM 3042 C C . GLU A 1 378 ? -11.352 25.658 -69.092 1.00 78.00 378 GLU A C 1
ATOM 3044 O O . GLU A 1 378 ? -10.977 26.014 -70.212 1.00 78.00 378 GLU A O 1
ATOM 3049 N N . GLN A 1 379 ? -12.645 25.564 -68.774 1.00 76.75 379 GLN A N 1
ATOM 3050 C CA . GLN A 1 379 ? -13.710 25.869 -69.723 1.00 76.75 379 GLN A CA 1
ATOM 3051 C C . GLN A 1 379 ? -13.802 27.376 -70.003 1.00 76.75 379 GLN A C 1
ATOM 3053 O O . GLN A 1 379 ? -13.963 27.754 -71.159 1.00 76.75 379 GLN A O 1
ATOM 3058 N N . ALA A 1 380 ? -13.573 28.233 -69.003 1.00 74.06 380 ALA A N 1
ATOM 3059 C CA . ALA A 1 380 ? -13.467 29.680 -69.180 1.00 74.06 380 ALA A CA 1
ATOM 3060 C C . ALA A 1 380 ? -12.290 30.073 -70.095 1.00 74.06 380 ALA A C 1
ATOM 3062 O O . ALA A 1 380 ? -12.471 30.872 -71.015 1.00 74.06 380 ALA A O 1
ATOM 3063 N N . LEU A 1 381 ? -11.107 29.472 -69.904 1.00 74.06 381 LEU A N 1
ATOM 3064 C CA . LEU A 1 381 ? -9.936 29.684 -70.770 1.00 74.06 381 LEU A CA 1
ATOM 3065 C C . LEU A 1 381 ? -10.204 29.247 -72.221 1.00 74.06 381 LEU A C 1
ATOM 3067 O O . LEU A 1 381 ? -9.852 29.964 -73.160 1.00 74.06 381 LEU A O 1
ATOM 3071 N N . LYS A 1 382 ? -10.875 28.102 -72.414 1.00 76.19 382 LYS A N 1
ATOM 3072 C CA . LYS A 1 382 ? -11.296 27.617 -73.741 1.00 76.19 382 LYS A CA 1
ATOM 3073 C C . LYS A 1 382 ? -12.310 28.568 -74.391 1.00 76.19 382 LYS A C 1
ATOM 3075 O O . LYS A 1 382 ? -12.133 28.928 -75.549 1.00 76.19 382 LYS A O 1
ATOM 3080 N N . THR A 1 383 ? -13.320 29.039 -73.656 1.00 73.25 383 THR A N 1
ATOM 3081 C CA . THR A 1 383 ? -14.316 29.999 -74.166 1.00 73.25 383 THR A CA 1
ATOM 3082 C C . THR A 1 383 ? -13.692 31.347 -74.541 1.00 73.25 383 THR A C 1
ATOM 3084 O O . THR A 1 383 ? -14.031 31.894 -75.589 1.00 73.25 383 THR A O 1
ATOM 3087 N N . ALA A 1 384 ? -12.744 31.862 -73.748 1.00 68.12 384 ALA A N 1
ATOM 3088 C CA . ALA A 1 384 ? -12.035 33.108 -74.051 1.00 68.12 384 ALA A CA 1
ATOM 3089 C C . ALA A 1 384 ? -11.251 33.030 -75.376 1.00 68.12 384 ALA A C 1
ATOM 3091 O O . ALA A 1 384 ? -11.301 33.967 -76.174 1.00 68.12 384 ALA A O 1
ATOM 3092 N N . LYS A 1 385 ? -10.600 31.888 -75.652 1.00 71.81 385 LYS A N 1
ATOM 3093 C CA . LYS A 1 385 ? -9.949 31.614 -76.945 1.00 71.81 385 LYS A CA 1
ATOM 3094 C C . LYS A 1 385 ? -10.949 31.678 -78.109 1.00 71.81 385 LYS A C 1
ATOM 3096 O O . LYS A 1 385 ? -10.656 32.308 -79.121 1.00 71.81 385 LYS A O 1
ATOM 3101 N N . THR A 1 386 ? -12.120 31.052 -77.969 1.00 64.44 386 THR A N 1
ATOM 3102 C CA . THR A 1 386 ? -13.133 31.002 -79.039 1.00 64.44 386 THR A CA 1
ATOM 3103 C C . THR A 1 386 ? -13.712 32.381 -79.355 1.00 64.44 386 THR A C 1
ATOM 3105 O O . THR A 1 386 ? -13.764 32.756 -80.521 1.00 64.44 386 THR A O 1
ATOM 3108 N N . ILE A 1 387 ? -14.081 33.164 -78.332 1.00 65.81 387 ILE A N 1
ATOM 3109 C CA . ILE A 1 387 ? -14.624 34.523 -78.518 1.00 65.81 387 ILE A CA 1
ATOM 3110 C C . ILE A 1 387 ? -13.616 35.405 -79.264 1.00 65.81 387 ILE A C 1
ATOM 3112 O O . ILE A 1 387 ? -13.975 36.076 -80.230 1.00 65.81 387 ILE A O 1
ATOM 3116 N N . LYS A 1 388 ? -12.337 35.359 -78.870 1.00 64.56 388 LYS A N 1
ATOM 3117 C CA . LYS A 1 388 ? -11.290 36.147 -79.526 1.00 64.56 388 LYS A CA 1
ATOM 3118 C C . LYS A 1 388 ? -11.044 35.717 -80.975 1.00 64.56 388 LYS A C 1
ATOM 3120 O O . LYS A 1 388 ? -10.861 36.580 -81.827 1.00 64.56 388 LYS A O 1
ATOM 3125 N N . ALA A 1 389 ? -11.116 34.420 -81.282 1.00 60.53 389 ALA A N 1
ATOM 3126 C CA . ALA A 1 389 ? -11.035 33.937 -82.661 1.00 60.53 389 ALA A CA 1
ATOM 3127 C C . ALA A 1 389 ? -12.195 34.460 -83.535 1.00 60.53 389 ALA A C 1
ATOM 3129 O O . ALA A 1 389 ? -11.978 34.800 -84.696 1.00 60.53 389 ALA A O 1
ATOM 3130 N N . GLU A 1 390 ? -13.409 34.595 -82.987 1.00 61.09 390 GLU A N 1
ATOM 3131 C CA . GLU A 1 390 ? -14.542 35.211 -83.696 1.00 61.09 390 GLU A CA 1
ATOM 3132 C C . GLU A 1 390 ? -14.398 36.736 -83.853 1.00 61.09 390 GLU A C 1
ATOM 3134 O O . GLU A 1 390 ? -14.794 37.289 -84.882 1.00 61.09 390 GLU A O 1
ATOM 3139 N N . GLU A 1 391 ? -13.816 37.437 -82.875 1.00 61.28 391 GLU A N 1
ATOM 3140 C CA . GLU A 1 391 ? -13.511 38.872 -82.988 1.00 61.28 391 GLU A CA 1
ATOM 3141 C C . GLU A 1 391 ? -12.380 39.162 -83.983 1.00 61.28 391 GLU A C 1
ATOM 3143 O O . GLU A 1 391 ? -12.467 40.122 -84.750 1.00 61.28 391 GLU A O 1
ATOM 3148 N N . GLU A 1 392 ? -11.337 38.331 -84.018 1.00 61.75 392 GLU A N 1
ATOM 3149 C CA . GLU A 1 392 ? -10.246 38.442 -84.989 1.00 61.75 392 GLU A CA 1
ATOM 3150 C C . GLU A 1 392 ? -10.715 38.058 -86.399 1.00 61.75 392 GLU A C 1
ATOM 3152 O O . GLU A 1 392 ? -10.404 38.778 -87.347 1.00 61.75 392 GLU A O 1
ATOM 3157 N N . ALA A 1 393 ? -11.574 37.040 -86.543 1.00 59.78 393 ALA A N 1
ATOM 3158 C CA . ALA A 1 393 ? -12.242 36.736 -87.810 1.00 59.78 393 ALA A CA 1
ATOM 3159 C C . ALA A 1 393 ? -13.146 37.892 -88.285 1.00 59.78 393 ALA A C 1
ATOM 3161 O O . ALA A 1 393 ? -13.136 38.228 -89.468 1.00 59.78 393 ALA A O 1
ATOM 3162 N N . LYS A 1 394 ? -13.877 38.566 -87.381 1.00 56.97 394 LYS A N 1
ATOM 3163 C CA . LYS A 1 394 ? -14.646 39.782 -87.716 1.00 56.97 394 LYS A CA 1
ATOM 3164 C C . LYS A 1 394 ? -13.744 40.951 -88.113 1.00 56.97 394 LYS A C 1
ATOM 3166 O O . LYS A 1 394 ? -14.044 41.628 -89.092 1.00 56.97 394 LYS A O 1
ATOM 3171 N N . LYS A 1 395 ? -12.628 41.182 -87.413 1.00 58.03 395 LYS A N 1
ATOM 3172 C CA . LYS A 1 395 ? -11.649 42.221 -87.784 1.00 58.03 395 LYS A CA 1
ATOM 3173 C C . LYS A 1 395 ? -11.013 41.951 -89.147 1.00 58.03 395 LYS A C 1
ATOM 3175 O O . LYS A 1 395 ? -10.899 42.879 -89.939 1.00 58.03 395 LYS A O 1
ATOM 3180 N N . GLN A 1 396 ? -10.663 40.702 -89.452 1.00 57.91 396 GLN A N 1
ATOM 3181 C CA . GLN A 1 396 ? -10.149 40.313 -90.769 1.00 57.91 396 GLN A CA 1
ATOM 3182 C C . GLN A 1 396 ? -11.222 40.432 -91.863 1.00 57.91 396 GLN A C 1
ATOM 3184 O O . GLN A 1 396 ? -10.922 40.913 -92.954 1.00 57.91 396 GLN A O 1
ATOM 3189 N N . ALA A 1 397 ? -12.483 40.095 -91.571 1.00 53.94 397 ALA A N 1
ATOM 3190 C CA . ALA A 1 397 ? -13.602 40.314 -92.488 1.00 53.94 397 ALA A CA 1
ATOM 3191 C C . ALA A 1 397 ? -13.862 41.803 -92.797 1.00 53.94 397 ALA A C 1
ATOM 3193 O O . ALA A 1 397 ? -14.231 42.115 -93.927 1.00 53.94 397 ALA A O 1
ATOM 3194 N N . LEU A 1 398 ? -13.633 42.720 -91.844 1.00 52.28 398 LEU A N 1
ATOM 3195 C CA . LEU A 1 398 ? -13.639 44.164 -92.118 1.00 52.28 398 LEU A CA 1
ATOM 3196 C C . LEU A 1 398 ? -12.399 44.593 -92.922 1.00 52.28 398 LEU A C 1
ATOM 3198 O O . LEU A 1 398 ? -12.545 45.237 -93.956 1.00 52.28 398 LEU A O 1
ATOM 3202 N N . ALA A 1 399 ? -11.190 44.196 -92.509 1.00 52.53 399 ALA A N 1
ATOM 3203 C CA . ALA A 1 399 ? -9.944 44.595 -93.178 1.00 52.53 399 ALA A CA 1
ATOM 3204 C C . ALA A 1 399 ? -9.882 44.148 -94.656 1.00 52.53 399 ALA A C 1
ATOM 3206 O O . ALA A 1 399 ? -9.385 44.875 -95.515 1.00 52.53 399 ALA A O 1
ATOM 3207 N N . THR A 1 400 ? -10.474 42.991 -94.976 1.00 48.56 400 THR A N 1
ATOM 3208 C CA . THR A 1 400 ? -10.546 42.450 -96.349 1.00 48.56 400 THR A CA 1
ATOM 3209 C C . THR A 1 400 ? -11.482 43.264 -97.267 1.00 48.56 400 THR A C 1
ATOM 3211 O O . THR A 1 400 ? -11.513 43.022 -98.472 1.00 48.56 400 THR A O 1
ATOM 3214 N N . GLN A 1 401 ? -12.228 44.249 -96.745 1.00 48.75 401 GLN A N 1
ATOM 3215 C CA . GLN A 1 401 ? -12.993 45.203 -97.561 1.00 48.75 401 GLN A CA 1
ATOM 3216 C C . GLN A 1 401 ? -12.232 46.498 -97.898 1.00 48.75 401 GLN A C 1
ATOM 3218 O O . GLN A 1 401 ? -12.643 47.186 -98.831 1.00 48.75 401 GLN A O 1
ATOM 3223 N N . GLU A 1 402 ? -11.130 46.827 -97.210 1.00 43.06 402 GLU A N 1
ATOM 3224 C CA . GLU A 1 402 ? -10.397 48.087 -97.444 1.00 43.06 402 GLU A CA 1
ATOM 3225 C C . GLU A 1 402 ? -9.088 47.910 -98.241 1.00 43.06 402 GLU A C 1
ATOM 3227 O O . GLU A 1 402 ? -8.732 48.798 -99.016 1.00 43.06 402 GLU A O 1
ATOM 3232 N N . GLU A 1 403 ? -8.426 46.746 -98.196 1.00 42.44 403 GLU A N 1
ATOM 3233 C CA . GLU A 1 403 ? -7.203 46.476 -98.987 1.00 42.44 403 GLU A CA 1
ATOM 3234 C C . GLU A 1 403 ? -7.457 45.952 -100.423 1.00 42.44 403 GLU A C 1
ATOM 3236 O O . GLU A 1 403 ? -6.689 45.163 -100.972 1.00 42.44 403 GLU A O 1
ATOM 3241 N N . GLN A 1 404 ? -8.498 46.454 -101.104 1.00 44.12 404 GLN A N 1
ATOM 3242 C CA . GLN A 1 404 ? -8.601 46.384 -102.575 1.00 44.12 404 GLN A CA 1
ATOM 3243 C C . GLN A 1 404 ? -8.179 47.697 -103.259 1.00 44.12 404 GLN A C 1
ATOM 3245 O O . GLN A 1 404 ? -8.905 48.255 -104.087 1.00 44.12 404 GLN A O 1
ATOM 3250 N N . LYS A 1 405 ? -6.962 48.180 -102.961 1.00 36.59 405 LYS A N 1
ATOM 3251 C CA . LYS A 1 405 ? -6.241 49.152 -103.808 1.00 36.59 405 LYS A CA 1
ATOM 3252 C C . LYS A 1 405 ? -4.726 49.170 -103.546 1.00 36.59 405 LYS A C 1
ATOM 3254 O O . LYS A 1 405 ? -4.293 49.156 -102.407 1.00 36.59 405 LYS A O 1
ATOM 3259 N N . GLN A 1 406 ? -3.962 49.308 -104.637 1.00 33.06 406 GLN A N 1
ATOM 3260 C CA . GLN A 1 406 ? -2.526 49.653 -104.709 1.00 33.06 406 GLN A CA 1
ATOM 3261 C C . GLN A 1 406 ? -1.472 48.589 -104.295 1.00 33.06 406 GLN A C 1
ATOM 3263 O O . GLN A 1 406 ? -0.799 48.673 -103.277 1.00 33.06 406 GLN A O 1
ATOM 3268 N N . THR A 1 407 ? -1.231 47.668 -105.240 1.00 31.33 407 THR A N 1
ATOM 3269 C CA . THR A 1 407 ? 0.095 47.314 -105.835 1.00 31.33 407 THR A CA 1
ATOM 3270 C C . THR A 1 407 ? 1.233 48.349 -105.630 1.00 31.33 407 THR A C 1
ATOM 3272 O O . THR A 1 407 ? 0.934 49.540 -105.632 1.00 31.33 407 THR A O 1
ATOM 3275 N N . THR A 1 408 ? 2.556 48.069 -105.596 1.00 28.83 408 THR A N 1
ATOM 3276 C CA . THR A 1 408 ? 3.452 46.956 -106.071 1.00 28.83 408 THR A CA 1
ATOM 3277 C C . THR A 1 408 ? 4.849 47.108 -105.381 1.00 28.83 408 THR A C 1
ATOM 3279 O O . THR A 1 408 ? 5.004 48.058 -104.625 1.00 28.83 408 THR A O 1
ATOM 3282 N N . GLY A 1 409 ? 5.939 46.330 -105.573 1.00 27.34 409 GLY A N 1
ATOM 3283 C CA . GLY A 1 409 ? 6.300 45.189 -106.450 1.00 27.34 409 GLY A CA 1
ATOM 3284 C C . GLY A 1 409 ? 7.844 44.971 -106.537 1.00 27.34 409 GLY A C 1
ATOM 3285 O O . GLY A 1 409 ? 8.581 45.850 -106.107 1.00 27.34 409 GLY A O 1
ATOM 3286 N N . ALA A 1 410 ? 8.312 43.857 -107.147 1.00 29.16 410 ALA A N 1
ATOM 3287 C CA . ALA A 1 410 ? 9.732 43.429 -107.368 1.00 29.16 410 ALA A CA 1
ATOM 3288 C C . ALA A 1 410 ? 10.572 43.094 -106.092 1.00 29.16 410 ALA A C 1
ATOM 3290 O O . ALA A 1 410 ? 10.361 43.701 -105.053 1.00 29.16 410 ALA A O 1
ATOM 3291 N N . GLN A 1 411 ? 11.431 42.054 -105.980 1.00 26.69 411 GLN A N 1
ATOM 3292 C CA . GLN A 1 411 ? 12.482 41.410 -106.828 1.00 26.69 411 GLN A CA 1
ATOM 3293 C C . GLN A 1 411 ? 13.832 42.177 -106.887 1.00 26.69 411 GLN A C 1
ATOM 3295 O O . GLN A 1 411 ? 13.806 43.388 -107.052 1.00 26.69 411 GLN A O 1
ATOM 3300 N N . ALA A 1 412 ? 15.036 41.561 -106.825 1.00 28.77 412 ALA A N 1
ATOM 3301 C CA . ALA A 1 412 ? 15.464 40.171 -106.519 1.00 28.77 412 ALA A CA 1
ATOM 3302 C C . ALA A 1 412 ? 17.014 40.047 -106.310 1.00 28.77 412 ALA A C 1
ATOM 3304 O O . ALA A 1 412 ? 17.741 40.944 -106.718 1.00 28.77 412 ALA A O 1
ATOM 3305 N N . ALA A 1 413 ? 17.486 38.880 -105.811 1.00 28.94 413 ALA A N 1
ATOM 3306 C CA . ALA A 1 413 ? 18.869 38.314 -105.868 1.00 28.94 413 ALA A CA 1
ATOM 3307 C C . ALA A 1 413 ? 20.038 39.051 -105.138 1.00 28.94 413 ALA A C 1
ATOM 3309 O O . ALA A 1 413 ? 19.953 40.240 -104.872 1.00 28.94 413 ALA A O 1
ATOM 3310 N N . GLY A 1 414 ? 21.171 38.407 -104.779 1.00 25.31 414 GLY A N 1
ATOM 3311 C CA . GLY A 1 414 ? 21.515 36.965 -104.742 1.00 25.31 414 GLY A CA 1
ATOM 3312 C C . GLY A 1 414 ? 23.036 36.658 -104.600 1.00 25.31 414 GLY A C 1
ATOM 3313 O O . GLY A 1 414 ? 23.856 37.471 -105.005 1.00 25.31 414 GLY A O 1
ATOM 3314 N N . GLY A 1 415 ? 23.398 35.462 -104.089 1.00 25.92 415 GLY A N 1
ATOM 3315 C CA . GLY A 1 415 ? 24.777 34.895 -104.034 1.00 25.92 415 GLY A CA 1
ATOM 3316 C C . GLY A 1 415 ? 25.660 35.318 -102.832 1.00 25.92 415 GLY A C 1
ATOM 3317 O O . GLY A 1 415 ? 25.443 36.384 -102.271 1.00 25.92 415 GLY A O 1
ATOM 3318 N N . GLY A 1 416 ? 26.664 34.544 -102.373 1.00 24.86 416 GLY A N 1
ATOM 3319 C CA . GLY A 1 416 ? 27.047 33.149 -102.689 1.00 24.86 416 GLY A CA 1
ATOM 3320 C C . GLY A 1 416 ? 28.434 32.726 -102.121 1.00 24.86 416 GLY A C 1
ATOM 3321 O O . GLY A 1 416 ? 29.317 33.570 -102.020 1.00 24.86 416 GLY A O 1
ATOM 3322 N N . GLY A 1 417 ? 28.629 31.428 -101.807 1.00 25.09 417 GLY A N 1
ATOM 3323 C CA . GLY A 1 417 ? 29.924 30.791 -101.434 1.00 25.09 417 GLY A CA 1
ATOM 3324 C C . GLY A 1 417 ? 30.400 30.949 -99.966 1.00 25.09 417 GLY A C 1
ATOM 3325 O O . GLY A 1 417 ? 29.894 31.811 -99.258 1.00 25.09 417 GLY A O 1
ATOM 3326 N N . GLU A 1 418 ? 31.361 30.171 -99.428 1.00 26.05 418 GLU A N 1
ATOM 3327 C CA . GLU A 1 418 ? 31.908 28.838 -99.802 1.00 26.05 418 GLU A CA 1
ATOM 3328 C C . GLU A 1 418 ? 32.774 28.238 -98.640 1.00 26.05 418 GLU A C 1
ATOM 3330 O O . GLU A 1 418 ? 33.147 28.970 -97.726 1.00 26.05 418 GLU A O 1
ATOM 3335 N N . GLY A 1 419 ? 33.119 26.933 -98.669 1.00 24.92 419 GLY A N 1
ATOM 3336 C CA . GLY A 1 419 ? 34.021 26.228 -97.710 1.00 24.92 419 GLY A CA 1
ATOM 3337 C C . GLY A 1 419 ? 33.300 25.467 -96.564 1.00 24.92 419 GLY A C 1
ATOM 3338 O O . GLY A 1 419 ? 32.411 26.036 -95.944 1.00 24.92 419 GLY A O 1
ATOM 3339 N N . ALA A 1 420 ? 33.480 24.165 -96.247 1.00 26.66 420 ALA A N 1
ATOM 3340 C CA . ALA A 1 420 ? 34.626 23.215 -96.212 1.00 26.66 420 ALA A CA 1
ATOM 3341 C C . ALA A 1 420 ? 35.458 23.295 -94.892 1.00 26.66 420 ALA A C 1
ATOM 3343 O O . ALA A 1 420 ? 35.725 24.397 -94.432 1.00 26.66 420 ALA A O 1
ATOM 3344 N N . THR A 1 421 ? 35.897 22.218 -94.198 1.00 25.45 421 THR A N 1
ATOM 3345 C CA . THR A 1 421 ? 35.926 20.752 -94.490 1.00 25.45 421 THR A CA 1
ATOM 3346 C C . THR A 1 421 ? 36.194 19.894 -93.211 1.00 25.45 421 THR A C 1
ATOM 3348 O O . THR A 1 421 ? 36.936 20.373 -92.367 1.00 25.45 421 THR A O 1
ATOM 3351 N N . THR A 1 422 ? 35.643 18.655 -93.114 1.00 27.28 422 THR A N 1
ATOM 3352 C CA . THR A 1 422 ? 36.179 17.343 -92.557 1.00 27.28 422 THR A CA 1
ATOM 3353 C C . THR A 1 422 ? 37.092 17.260 -91.289 1.00 27.28 422 THR A C 1
ATOM 3355 O O . THR A 1 422 ? 37.798 18.204 -90.985 1.00 27.28 422 THR A O 1
ATOM 3358 N N . THR A 1 423 ? 37.254 16.174 -90.491 1.00 27.20 423 THR A N 1
ATOM 3359 C CA . THR A 1 423 ? 36.858 14.721 -90.440 1.00 27.20 423 THR A CA 1
ATOM 3360 C C . THR A 1 423 ? 37.068 14.186 -88.984 1.00 27.20 423 THR A C 1
ATOM 3362 O O . THR A 1 423 ? 37.771 14.831 -88.216 1.00 27.20 423 THR A O 1
ATOM 3365 N N . ALA A 1 424 ? 36.384 13.144 -88.461 1.00 25.94 424 ALA A N 1
ATOM 3366 C CA . ALA A 1 424 ? 36.770 11.698 -88.371 1.00 25.94 424 ALA A CA 1
ATOM 3367 C C . ALA A 1 424 ? 38.294 11.371 -88.282 1.00 25.94 424 ALA A C 1
ATOM 3369 O O . ALA A 1 424 ? 39.082 12.077 -88.892 1.00 25.94 424 ALA A O 1
ATOM 3370 N N . GLY A 1 425 ? 38.838 10.322 -87.631 1.00 25.19 425 GLY A N 1
ATOM 3371 C CA . GLY A 1 425 ? 38.384 9.118 -86.883 1.00 25.19 425 GLY A CA 1
ATOM 3372 C C . GLY A 1 425 ? 39.609 8.159 -86.704 1.00 25.19 425 GLY A C 1
ATOM 3373 O O . GLY A 1 425 ? 40.690 8.531 -87.147 1.00 25.19 425 GLY A O 1
ATOM 3374 N N . ALA A 1 426 ? 39.603 6.931 -86.150 1.00 26.00 426 ALA A N 1
ATOM 3375 C CA . ALA A 1 426 ? 38.699 6.154 -85.276 1.00 26.00 426 ALA A CA 1
ATOM 3376 C C . ALA A 1 426 ? 39.413 4.832 -84.811 1.00 26.00 426 ALA A C 1
ATOM 3378 O O . ALA A 1 426 ? 40.261 4.325 -85.540 1.00 26.00 426 ALA A O 1
ATOM 3379 N N . GLY A 1 427 ? 39.045 4.227 -83.661 1.00 24.23 427 GLY A N 1
ATOM 3380 C CA . GLY A 1 427 ? 39.633 2.961 -83.124 1.00 24.23 427 GLY A CA 1
ATOM 3381 C C . GLY A 1 427 ? 40.957 3.126 -82.332 1.00 24.23 427 GLY A C 1
ATOM 3382 O O . GLY A 1 427 ? 41.498 4.223 -82.295 1.00 24.23 427 GLY A O 1
ATOM 3383 N N . GLY A 1 428 ? 41.526 2.118 -81.641 1.00 24.34 428 GLY A N 1
ATOM 3384 C CA . GLY A 1 428 ? 41.006 0.784 -81.285 1.00 24.34 428 GLY A CA 1
ATOM 3385 C C . GLY A 1 428 ? 42.037 -0.171 -80.614 1.00 24.34 428 GLY A C 1
ATOM 3386 O O . GLY A 1 428 ? 43.108 -0.385 -81.160 1.00 24.34 428 GLY A O 1
ATOM 3387 N N . ALA A 1 429 ? 41.635 -0.815 -79.502 1.00 26.31 429 ALA A N 1
ATOM 3388 C CA . ALA A 1 429 ? 42.152 -2.071 -78.900 1.00 26.31 429 ALA A CA 1
ATOM 3389 C C . ALA A 1 429 ? 43.552 -2.190 -78.210 1.00 26.31 429 ALA A C 1
ATOM 3391 O O . ALA A 1 429 ? 44.552 -1.624 -78.622 1.00 26.31 429 ALA A O 1
ATOM 3392 N N . ALA A 1 430 ? 43.563 -3.095 -77.210 1.00 25.38 430 ALA A N 1
ATOM 3393 C CA . ALA A 1 430 ? 44.648 -3.974 -76.719 1.00 25.38 430 ALA A CA 1
ATOM 3394 C C . ALA A 1 430 ? 45.850 -3.451 -75.878 1.00 25.38 430 ALA A C 1
ATOM 3396 O O . ALA A 1 430 ? 46.823 -2.927 -76.399 1.00 25.38 430 ALA A O 1
ATOM 3397 N N . GLY A 1 431 ? 45.872 -3.879 -74.602 1.00 26.11 431 GLY A N 1
ATOM 3398 C CA . GLY A 1 431 ? 46.978 -4.694 -74.055 1.00 26.11 431 GLY A CA 1
ATOM 3399 C C . GLY A 1 431 ? 48.169 -4.000 -73.370 1.00 26.11 431 GLY A C 1
ATOM 3400 O O . GLY A 1 431 ? 49.023 -3.420 -74.025 1.00 26.11 431 GLY A O 1
ATOM 3401 N N . GLY A 1 432 ? 48.317 -4.204 -72.054 1.00 27.30 432 GLY A N 1
ATOM 3402 C CA . GLY A 1 432 ? 49.548 -3.882 -71.318 1.00 27.30 432 GLY A CA 1
ATOM 3403 C C . GLY A 1 432 ? 49.370 -3.945 -69.799 1.00 27.30 432 GLY A C 1
ATOM 3404 O O . GLY A 1 432 ? 48.686 -3.104 -69.226 1.00 27.30 432 GLY A O 1
ATOM 3405 N N . ALA A 1 433 ? 49.972 -4.938 -69.139 1.00 31.67 433 ALA A N 1
ATOM 3406 C CA . ALA A 1 433 ? 49.983 -5.039 -67.678 1.00 31.67 433 ALA A CA 1
ATOM 3407 C C . ALA A 1 433 ? 51.283 -4.451 -67.108 1.00 31.67 433 ALA A C 1
ATOM 3409 O O . ALA A 1 433 ? 52.364 -4.742 -67.616 1.00 31.67 433 ALA A O 1
ATOM 3410 N N . VAL A 1 434 ? 51.181 -3.672 -66.027 1.00 32.03 434 VAL A N 1
ATOM 3411 C CA . VAL A 1 434 ? 52.330 -3.174 -65.256 1.00 32.03 434 VAL A CA 1
ATOM 3412 C C . VAL A 1 434 ? 52.041 -3.393 -63.772 1.00 32.03 434 VAL A C 1
ATOM 3414 O O . VAL A 1 434 ? 50.980 -3.006 -63.281 1.00 32.03 434 VAL A O 1
ATOM 3417 N N . SER A 1 435 ? 52.961 -4.049 -63.068 1.00 30.52 435 SER A N 1
ATOM 3418 C CA . SER A 1 435 ? 52.810 -4.376 -61.646 1.00 30.52 435 SER A CA 1
ATOM 3419 C C . SER A 1 435 ? 52.871 -3.123 -60.761 1.00 30.52 435 SER A C 1
ATOM 3421 O O . SER A 1 435 ? 53.690 -2.240 -61.026 1.00 30.52 435 SER A O 1
ATOM 3423 N N . PRO A 1 436 ? 52.085 -3.042 -59.670 1.00 37.44 436 PRO A N 1
ATOM 3424 C CA . PRO A 1 436 ? 52.266 -1.996 -58.672 1.00 37.44 436 PRO A CA 1
ATOM 3425 C C . PRO A 1 436 ? 53.609 -2.180 -57.951 1.00 37.44 436 PRO A C 1
ATOM 3427 O O . PRO A 1 436 ? 53.956 -3.287 -57.537 1.00 37.44 436 PRO A O 1
ATOM 3430 N N . ILE A 1 437 ? 54.356 -1.089 -57.777 1.00 35.47 437 ILE A N 1
ATOM 3431 C CA . ILE A 1 437 ? 55.594 -1.090 -56.992 1.00 35.47 437 ILE A CA 1
ATOM 3432 C C . ILE A 1 437 ? 55.226 -1.242 -55.514 1.00 35.47 437 ILE A C 1
ATOM 3434 O O . ILE A 1 437 ? 54.560 -0.383 -54.936 1.00 35.47 437 ILE A O 1
ATOM 3438 N N . GLN A 1 438 ? 55.677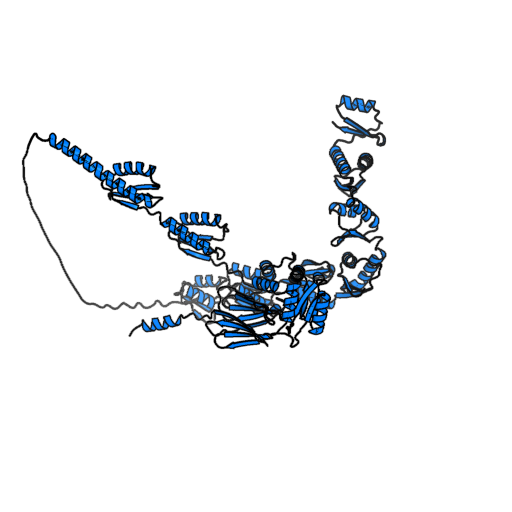 -2.332 -54.900 1.00 36.81 438 GLN A N 1
ATOM 3439 C CA . GLN A 1 438 ? 55.489 -2.587 -53.479 1.00 36.81 438 GLN A CA 1
ATOM 3440 C C . GLN A 1 438 ? 56.485 -1.742 -52.673 1.00 36.81 438 GLN A C 1
ATOM 3442 O O . GLN A 1 438 ? 57.656 -2.098 -52.546 1.00 36.81 438 GLN A O 1
ATOM 3447 N N . MET A 1 439 ? 56.028 -0.606 -52.140 1.00 35.53 439 MET A N 1
ATOM 3448 C CA . MET A 1 439 ? 56.789 0.127 -51.123 1.00 35.53 439 MET A CA 1
ATOM 3449 C C . MET A 1 439 ? 56.912 -0.739 -49.856 1.00 35.53 439 MET A C 1
ATOM 3451 O O . MET A 1 439 ? 55.930 -1.391 -49.488 1.00 35.53 439 MET A O 1
ATOM 3455 N N . PRO A 1 440 ? 58.071 -0.755 -49.173 1.00 41.62 440 PRO A N 1
ATOM 3456 C CA . PRO A 1 440 ? 58.175 -1.381 -47.861 1.00 41.62 440 PRO A CA 1
ATOM 3457 C C . PRO A 1 440 ? 57.293 -0.629 -46.857 1.00 41.62 440 PRO A C 1
ATOM 3459 O O . PRO A 1 440 ? 57.223 0.603 -46.883 1.00 41.62 440 PRO A O 1
ATOM 3462 N N . GLU A 1 441 ? 56.627 -1.359 -45.962 1.00 44.31 441 GLU A N 1
ATOM 3463 C CA . GLU A 1 441 ? 55.912 -0.734 -44.847 1.00 44.31 441 GLU A CA 1
ATOM 3464 C C . GLU A 1 441 ? 56.915 0.007 -43.942 1.00 44.31 441 GLU A C 1
ATOM 3466 O O . GLU A 1 441 ? 57.989 -0.533 -43.658 1.00 44.31 441 GLU A O 1
ATOM 3471 N N . PRO A 1 442 ? 56.606 1.230 -43.473 1.00 46.66 442 PRO A N 1
ATOM 3472 C CA . PRO A 1 442 ? 57.462 1.915 -42.516 1.00 46.66 442 PRO A CA 1
ATOM 3473 C C . PRO A 1 442 ? 57.482 1.129 -41.202 1.00 46.66 442 PRO A C 1
ATOM 3475 O O . PRO A 1 442 ? 56.430 0.779 -40.664 1.00 46.66 442 PRO A O 1
ATOM 3478 N N . GLU A 1 443 ? 58.677 0.869 -40.673 1.00 50.44 443 GLU A N 1
ATOM 3479 C CA . GLU A 1 443 ? 58.865 0.112 -39.435 1.00 50.44 443 GLU A CA 1
ATOM 3480 C C . GLU A 1 443 ? 58.213 0.858 -38.256 1.00 50.44 443 GLU A C 1
ATOM 3482 O O . GLU A 1 443 ? 58.734 1.855 -37.750 1.00 50.44 443 GLU A O 1
ATOM 3487 N N . ILE A 1 444 ? 57.016 0.412 -37.852 1.00 60.66 444 ILE A N 1
ATOM 3488 C CA . ILE A 1 444 ? 56.207 1.102 -36.841 1.00 60.66 444 ILE A CA 1
ATOM 3489 C C . ILE A 1 444 ? 56.916 1.004 -35.490 1.00 60.66 444 ILE A C 1
ATOM 3491 O O . ILE A 1 444 ? 56.859 -0.022 -34.812 1.00 60.66 444 ILE A O 1
ATOM 3495 N N . LYS A 1 445 ? 57.564 2.096 -35.083 1.00 73.06 445 LYS A N 1
ATOM 3496 C CA . LYS A 1 445 ? 58.202 2.223 -33.774 1.00 73.06 445 LYS A CA 1
ATOM 3497 C C . LYS A 1 445 ? 57.138 2.340 -32.679 1.00 73.06 445 LYS A C 1
ATOM 3499 O O . LYS A 1 445 ? 56.288 3.230 -32.730 1.00 73.06 445 LYS A O 1
ATOM 3504 N N . TYR A 1 446 ? 57.211 1.455 -31.685 1.00 78.38 446 TYR A N 1
ATOM 3505 C CA . TYR A 1 446 ? 56.314 1.453 -30.527 1.00 78.38 446 TYR A CA 1
ATOM 3506 C C . TYR A 1 446 ? 56.964 2.140 -29.322 1.00 78.38 446 TYR A C 1
ATOM 3508 O O . TYR A 1 446 ? 58.122 1.871 -28.997 1.00 78.38 446 TYR A O 1
ATOM 3516 N N . THR A 1 447 ? 56.183 2.961 -28.627 1.00 80.81 447 THR A N 1
ATOM 3517 C CA . THR A 1 447 ? 56.513 3.577 -27.334 1.00 80.81 447 THR A CA 1
ATOM 3518 C C . THR A 1 447 ? 55.653 2.926 -26.249 1.00 80.81 447 THR A C 1
ATOM 3520 O O . THR A 1 447 ? 54.513 2.544 -26.520 1.00 80.81 447 THR A O 1
ATOM 3523 N N . PHE A 1 448 ? 56.169 2.777 -25.024 1.00 83.50 448 PHE A N 1
ATOM 3524 C CA . PHE A 1 448 ? 55.352 2.321 -23.892 1.00 83.50 448 PHE A CA 1
ATOM 3525 C C . PHE A 1 448 ? 54.701 3.510 -23.173 1.00 83.50 448 PHE A C 1
ATOM 3527 O O . PHE A 1 448 ? 55.300 4.578 -23.073 1.00 83.50 448 PHE A O 1
ATOM 3534 N N . VAL A 1 449 ? 53.495 3.307 -22.646 1.00 80.94 449 VAL A N 1
ATOM 3535 C CA . VAL A 1 449 ? 52.756 4.271 -21.820 1.00 80.94 449 VAL A CA 1
ATOM 3536 C C . VAL A 1 449 ? 52.300 3.539 -20.558 1.00 80.94 449 VAL A C 1
ATOM 3538 O O . VAL A 1 449 ? 51.730 2.447 -20.644 1.00 80.94 449 VAL A O 1
ATOM 3541 N N . ASP A 1 450 ? 52.585 4.098 -19.382 1.00 82.31 450 ASP A N 1
ATOM 3542 C CA . ASP A 1 450 ? 52.262 3.457 -18.103 1.00 82.31 450 ASP A CA 1
ATOM 3543 C C . ASP A 1 450 ? 50.861 3.876 -17.635 1.00 82.31 450 ASP A C 1
ATOM 3545 O O . ASP A 1 450 ? 50.593 5.057 -17.416 1.00 82.31 450 ASP A O 1
ATOM 3549 N N . VAL A 1 451 ? 49.935 2.915 -17.562 1.00 82.69 451 VAL A N 1
ATOM 3550 C CA . VAL A 1 451 ? 48.498 3.164 -17.358 1.00 82.69 451 VAL A CA 1
ATOM 3551 C C . VAL A 1 451 ? 47.862 2.041 -16.535 1.00 82.69 451 VAL A C 1
ATOM 3553 O O . VAL A 1 451 ? 48.105 0.861 -16.780 1.00 82.69 451 VAL A O 1
ATOM 3556 N N . LEU A 1 452 ? 46.996 2.393 -15.577 1.00 79.56 452 LEU A N 1
ATOM 3557 C CA . LEU A 1 452 ? 46.446 1.444 -14.593 1.00 79.56 452 LEU A CA 1
ATOM 3558 C C . LEU A 1 452 ? 45.589 0.316 -15.201 1.00 79.56 452 LEU A C 1
ATOM 3560 O O . LEU A 1 452 ? 45.518 -0.771 -14.633 1.00 79.56 452 LEU A O 1
ATOM 3564 N N . TYR A 1 453 ? 44.943 0.564 -16.344 1.00 84.25 453 TYR A N 1
ATOM 3565 C CA . TYR A 1 453 ? 44.040 -0.385 -17.007 1.00 84.25 453 TYR A CA 1
ATOM 3566 C C . TYR A 1 453 ? 44.375 -0.524 -18.500 1.00 84.25 453 TYR A C 1
ATOM 3568 O O . TYR A 1 453 ? 43.522 -0.325 -19.367 1.00 84.25 453 TYR A O 1
ATOM 3576 N N . ALA A 1 454 ? 45.632 -0.873 -18.805 1.00 82.00 454 ALA A N 1
ATOM 3577 C CA . ALA A 1 454 ? 46.180 -0.955 -20.165 1.00 82.00 454 ALA A CA 1
ATOM 3578 C C . ALA A 1 454 ? 45.280 -1.666 -21.190 1.00 82.00 454 ALA A C 1
ATOM 3580 O O . ALA A 1 454 ? 45.151 -1.181 -22.310 1.00 82.00 454 ALA A O 1
ATOM 3581 N N . GLN A 1 455 ? 44.605 -2.759 -20.816 1.00 84.88 455 GLN A N 1
ATOM 3582 C CA . GLN A 1 455 ? 43.709 -3.473 -21.734 1.00 84.88 455 GLN A CA 1
ATOM 3583 C C . GLN A 1 455 ? 42.438 -2.685 -22.086 1.00 84.88 455 GLN A C 1
ATOM 3585 O O . GLN A 1 455 ? 42.014 -2.713 -23.238 1.00 84.88 455 GLN A O 1
ATOM 3590 N N . ARG A 1 456 ? 41.849 -1.936 -21.143 1.00 82.31 456 ARG A N 1
ATOM 3591 C CA . ARG A 1 456 ? 40.686 -1.075 -21.431 1.00 82.31 456 ARG A CA 1
ATOM 3592 C C . ARG A 1 456 ? 41.077 0.095 -22.330 1.00 82.31 456 ARG A C 1
ATOM 3594 O O . ARG A 1 456 ? 40.376 0.377 -23.299 1.00 82.31 456 ARG A O 1
ATOM 3601 N N . VAL A 1 457 ? 42.231 0.712 -22.064 1.00 77.62 457 VAL A N 1
ATOM 3602 C CA . VAL A 1 457 ? 42.780 1.791 -22.901 1.00 77.62 457 VAL A CA 1
ATOM 3603 C C . VAL A 1 457 ? 43.108 1.278 -24.310 1.00 77.62 457 VAL A C 1
ATOM 3605 O O . VAL A 1 457 ? 42.701 1.906 -25.283 1.00 77.62 457 VAL A O 1
ATOM 3608 N N . ALA A 1 458 ? 43.743 0.106 -24.446 1.00 79.88 458 ALA A N 1
ATOM 3609 C CA . ALA A 1 458 ? 44.004 -0.527 -25.743 1.00 79.88 458 ALA A CA 1
ATOM 3610 C C . ALA A 1 458 ? 42.714 -0.816 -26.529 1.00 79.88 458 ALA A C 1
ATOM 3612 O O . ALA A 1 458 ? 42.627 -0.481 -27.710 1.00 79.88 458 ALA A O 1
ATOM 3613 N N . ASN A 1 459 ? 41.695 -1.386 -25.878 1.00 78.56 459 ASN A N 1
ATOM 3614 C CA . ASN A 1 459 ? 40.412 -1.676 -26.518 1.00 78.56 459 ASN A CA 1
ATOM 3615 C C . ASN A 1 459 ? 39.732 -0.382 -27.010 1.00 78.56 459 ASN A C 1
ATOM 3617 O O . ASN A 1 459 ? 39.298 -0.316 -28.159 1.00 78.56 459 ASN A O 1
ATOM 3621 N N . ALA A 1 460 ? 39.703 0.672 -26.185 1.00 71.75 460 ALA A N 1
ATOM 3622 C CA . ALA A 1 460 ? 39.152 1.972 -26.571 1.00 71.75 460 ALA A CA 1
ATOM 3623 C C . ALA A 1 460 ? 39.936 2.628 -27.723 1.00 71.75 460 ALA A C 1
ATOM 3625 O O . ALA A 1 460 ? 39.332 3.127 -28.672 1.00 71.75 460 ALA A O 1
ATOM 3626 N N . MET A 1 461 ? 41.273 2.572 -27.693 1.00 76.50 461 MET A N 1
ATOM 3627 C CA . MET A 1 461 ? 42.125 3.039 -28.793 1.00 76.50 461 MET A CA 1
ATOM 3628 C C . MET A 1 461 ? 41.840 2.296 -30.103 1.00 76.50 461 MET A C 1
ATOM 3630 O O . MET A 1 461 ? 41.743 2.933 -31.148 1.00 76.50 461 MET A O 1
ATOM 3634 N N . GLN A 1 462 ? 41.661 0.974 -30.056 1.00 76.56 462 GLN A N 1
ATOM 3635 C CA . GLN A 1 462 ? 41.387 0.160 -31.242 1.00 76.56 462 GLN A CA 1
ATOM 3636 C C . GLN A 1 462 ? 39.974 0.388 -31.814 1.00 76.56 462 GLN A C 1
ATOM 3638 O O . GLN A 1 462 ? 39.776 0.219 -33.016 1.00 76.56 462 GLN A O 1
ATOM 3643 N N . ILE A 1 463 ? 39.007 0.808 -30.991 1.00 67.06 463 ILE A N 1
ATOM 3644 C CA . ILE A 1 463 ? 37.663 1.215 -31.438 1.00 67.06 463 ILE A CA 1
ATOM 3645 C C . ILE A 1 463 ? 37.695 2.616 -32.066 1.00 67.06 463 ILE A C 1
ATOM 3647 O O . ILE A 1 463 ? 37.192 2.806 -33.172 1.00 67.06 463 ILE A O 1
ATOM 3651 N N . LEU A 1 464 ? 38.296 3.595 -31.381 1.00 62.56 464 LEU A N 1
ATOM 3652 C CA . LEU A 1 464 ? 38.310 5.000 -31.812 1.00 62.56 464 LEU A CA 1
ATOM 3653 C C . LEU A 1 464 ? 39.264 5.248 -32.992 1.00 62.56 464 LEU A C 1
ATOM 3655 O O . LEU A 1 464 ? 38.963 6.042 -33.880 1.00 62.56 464 LEU A O 1
ATOM 3659 N N . TYR A 1 465 ? 40.401 4.549 -33.023 1.00 70.81 465 TYR A N 1
ATOM 3660 C CA . TYR A 1 465 ? 41.415 4.626 -34.074 1.00 70.81 465 TYR A CA 1
ATOM 3661 C C . TYR A 1 465 ? 41.887 3.214 -34.464 1.00 70.81 465 TYR A C 1
ATOM 3663 O O . TYR A 1 465 ? 42.961 2.785 -34.032 1.00 70.81 465 TYR A O 1
ATOM 3671 N N . PRO A 1 466 ? 41.160 2.493 -35.344 1.00 70.19 466 PRO A N 1
ATOM 3672 C CA . PRO A 1 466 ? 41.475 1.104 -35.710 1.00 70.19 466 PRO A CA 1
ATOM 3673 C C . PRO A 1 466 ? 42.853 0.856 -36.348 1.00 70.19 466 PRO A C 1
ATOM 3675 O O . PRO A 1 466 ? 43.260 -0.294 -36.499 1.00 70.19 466 PRO A O 1
ATOM 3678 N N . LYS A 1 467 ? 43.576 1.919 -36.730 1.00 71.38 467 LYS A N 1
ATOM 3679 C CA . LYS A 1 467 ? 44.956 1.870 -37.246 1.00 71.38 467 LYS A CA 1
ATOM 3680 C C . LYS A 1 467 ? 46.037 2.088 -36.172 1.00 71.38 467 LYS A C 1
ATOM 3682 O O . LYS A 1 467 ? 47.214 2.025 -36.504 1.00 71.38 467 LYS A O 1
ATOM 3687 N N . SER A 1 468 ? 45.666 2.357 -34.917 1.00 72.00 468 SER A N 1
ATOM 3688 C CA . SER A 1 468 ? 46.621 2.628 -33.827 1.00 72.00 468 SER A CA 1
ATOM 3689 C C . SER A 1 468 ? 47.357 1.375 -33.324 1.00 72.00 468 SER A C 1
ATOM 3691 O O . SER A 1 468 ? 48.451 1.502 -32.775 1.00 72.00 468 SER A O 1
ATOM 3693 N N . ASN A 1 469 ? 46.791 0.181 -33.562 1.00 80.94 469 ASN A N 1
ATOM 3694 C CA . ASN A 1 469 ? 47.382 -1.139 -33.290 1.00 80.94 469 ASN A CA 1
ATOM 3695 C C . ASN A 1 469 ? 48.033 -1.272 -31.888 1.00 80.94 469 ASN A C 1
ATOM 3697 O O . ASN A 1 469 ? 49.200 -1.670 -31.787 1.00 80.94 469 ASN A O 1
ATOM 3701 N N . PRO A 1 470 ? 47.329 -0.901 -30.799 1.00 84.25 470 PRO A N 1
ATOM 3702 C CA . PRO A 1 470 ? 47.882 -0.925 -29.453 1.00 84.25 470 PRO A CA 1
ATOM 3703 C C . PRO A 1 470 ? 48.117 -2.367 -28.989 1.00 84.25 470 PRO A C 1
ATOM 3705 O O . PRO A 1 470 ? 47.307 -3.263 -29.227 1.00 84.25 470 PRO A O 1
ATOM 3708 N N . LYS A 1 471 ? 49.224 -2.588 -28.282 1.00 85.69 471 LYS A N 1
ATOM 3709 C CA . LYS A 1 471 ? 49.632 -3.896 -27.755 1.00 85.69 471 LYS A CA 1
ATOM 3710 C C . LYS A 1 471 ? 49.752 -3.815 -26.241 1.00 85.69 471 LYS A C 1
ATOM 3712 O O . LYS A 1 471 ? 50.304 -2.852 -25.720 1.00 85.69 471 LYS A O 1
ATOM 3717 N N . VAL A 1 472 ? 49.276 -4.833 -25.531 1.00 86.00 472 VAL A N 1
ATOM 3718 C CA . VAL A 1 472 ? 49.449 -4.940 -24.076 1.00 86.00 472 VAL A CA 1
ATOM 3719 C C . VAL A 1 472 ? 50.397 -6.092 -23.786 1.00 86.00 472 VAL A C 1
ATOM 3721 O O . VAL A 1 472 ? 50.139 -7.225 -24.184 1.00 86.00 472 VAL A O 1
ATOM 3724 N N . LEU A 1 473 ? 51.510 -5.799 -23.114 1.00 83.56 473 LEU A N 1
ATOM 3725 C CA . LEU A 1 473 ? 52.543 -6.775 -22.766 1.00 83.56 473 LEU A CA 1
ATOM 3726 C C . LEU A 1 473 ? 52.915 -6.582 -21.295 1.00 83.56 473 LEU A C 1
ATOM 3728 O O . LEU A 1 473 ? 53.246 -5.475 -20.876 1.00 83.56 473 LEU A O 1
ATOM 3732 N N . ASN A 1 474 ? 52.839 -7.655 -20.503 1.00 78.56 474 ASN A N 1
ATOM 3733 C CA . ASN A 1 474 ? 53.129 -7.651 -19.061 1.00 78.56 474 ASN A CA 1
ATOM 3734 C C . ASN A 1 474 ? 52.410 -6.522 -18.287 1.00 78.56 474 ASN A C 1
ATOM 3736 O O . ASN A 1 474 ? 52.992 -5.881 -17.415 1.00 78.56 474 ASN A O 1
ATOM 3740 N N . GLY A 1 475 ? 51.150 -6.249 -18.645 1.00 73.06 475 GLY A N 1
ATOM 3741 C CA . GLY A 1 475 ? 50.318 -5.204 -18.037 1.00 73.06 475 GLY A CA 1
ATOM 3742 C C . GLY A 1 475 ? 50.586 -3.773 -18.520 1.00 73.06 475 GLY A C 1
ATOM 3743 O O . GLY A 1 475 ? 49.800 -2.890 -18.197 1.00 73.06 475 GLY A O 1
ATOM 3744 N N . ARG A 1 476 ? 51.635 -3.531 -19.319 1.00 83.44 476 ARG A N 1
ATOM 3745 C CA . ARG A 1 476 ? 51.956 -2.211 -19.887 1.00 83.44 476 ARG A CA 1
ATOM 3746 C C . ARG A 1 476 ? 51.358 -2.036 -21.276 1.00 83.44 476 ARG A C 1
ATOM 3748 O O . ARG A 1 476 ? 51.297 -2.989 -22.055 1.00 83.44 476 ARG A O 1
ATOM 3755 N N . LEU A 1 477 ? 50.955 -0.808 -21.588 1.00 86.56 477 LEU A N 1
ATOM 3756 C CA . LEU A 1 477 ? 50.447 -0.424 -22.900 1.00 86.56 477 LEU A CA 1
ATOM 3757 C C . LEU A 1 477 ? 51.609 -0.006 -23.812 1.00 86.56 477 LEU A C 1
ATOM 3759 O O . LEU A 1 477 ? 52.469 0.773 -23.413 1.00 86.56 477 LEU A O 1
ATOM 3763 N N . TYR A 1 478 ? 51.611 -0.502 -25.044 1.00 85.38 478 TYR A N 1
ATOM 3764 C CA . TYR A 1 478 ? 52.540 -0.135 -26.108 1.00 85.38 478 TYR A CA 1
ATOM 3765 C C . TYR A 1 478 ? 51.742 0.390 -27.300 1.00 85.38 478 TYR A C 1
ATOM 3767 O O . TYR A 1 478 ? 50.833 -0.283 -27.789 1.00 85.38 478 TYR A O 1
ATOM 3775 N N . VAL A 1 479 ? 52.085 1.581 -27.782 1.00 85.44 479 VAL A N 1
ATOM 3776 C CA . VAL A 1 479 ? 51.373 2.282 -28.862 1.00 85.44 479 VAL A CA 1
ATOM 3777 C C . VAL A 1 479 ? 52.345 2.674 -29.964 1.00 85.44 479 VAL A C 1
ATOM 3779 O O . VAL A 1 479 ? 53.529 2.872 -29.696 1.00 85.44 479 VAL A O 1
ATOM 3782 N N . ALA A 1 480 ? 51.867 2.798 -31.202 1.00 83.62 480 ALA A N 1
ATOM 3783 C CA . ALA A 1 480 ? 52.661 3.413 -32.263 1.00 83.62 480 ALA A CA 1
ATOM 3784 C C . ALA A 1 480 ? 53.017 4.863 -31.883 1.00 83.62 480 ALA A C 1
ATOM 3786 O O . ALA A 1 480 ? 52.179 5.581 -31.331 1.00 83.62 480 ALA A O 1
ATOM 3787 N N . SER A 1 481 ? 54.247 5.298 -32.164 1.00 75.31 481 SER A N 1
ATOM 3788 C CA . SER A 1 481 ? 54.674 6.646 -31.775 1.00 75.31 481 SER A CA 1
ATOM 3789 C C . SER A 1 481 ? 53.872 7.734 -32.505 1.00 75.31 481 SER A C 1
ATOM 3791 O O . SER A 1 481 ? 53.569 7.611 -33.693 1.00 75.31 481 SER A O 1
ATOM 3793 N N . GLY A 1 482 ? 53.476 8.769 -31.764 1.00 75.06 482 GLY A N 1
ATOM 3794 C CA . GLY A 1 482 ? 52.454 9.755 -32.123 1.00 75.06 482 GLY A CA 1
ATOM 3795 C C . GLY A 1 482 ? 51.121 9.574 -31.377 1.00 75.06 482 GLY A C 1
ATOM 3796 O O . GLY A 1 482 ? 50.331 10.516 -31.328 1.00 75.06 482 GLY A O 1
ATOM 3797 N N . TYR A 1 483 ? 50.861 8.408 -30.768 1.00 79.75 483 TYR A N 1
ATOM 3798 C CA . TYR A 1 483 ? 49.626 8.122 -30.016 1.00 79.75 483 TYR A CA 1
ATOM 3799 C C . TYR A 1 483 ? 49.777 8.201 -28.483 1.00 79.75 483 TYR A C 1
ATOM 3801 O O . TYR A 1 483 ? 48.795 7.984 -27.772 1.00 79.75 483 TYR A O 1
ATOM 3809 N N . GLU A 1 484 ? 50.957 8.533 -27.951 1.00 83.88 484 GLU A N 1
ATOM 3810 C CA . GLU A 1 484 ? 51.254 8.549 -26.509 1.00 83.88 484 GLU A CA 1
ATOM 3811 C C . GLU A 1 484 ? 50.287 9.467 -25.731 1.00 83.88 484 GLU A C 1
ATOM 3813 O O . GLU A 1 484 ? 49.578 9.009 -24.834 1.00 83.88 484 GLU A O 1
ATOM 3818 N N . ASN A 1 485 ? 50.151 10.732 -26.152 1.00 76.38 485 ASN A N 1
ATOM 3819 C CA . ASN A 1 485 ? 49.223 11.700 -25.545 1.00 76.38 485 ASN A CA 1
ATOM 3820 C C . ASN A 1 485 ? 47.747 11.260 -25.625 1.00 76.38 485 ASN A C 1
ATOM 3822 O O . ASN A 1 485 ? 46.940 11.606 -24.763 1.00 76.38 485 ASN A O 1
ATOM 3826 N N . PHE A 1 486 ? 47.370 10.511 -26.667 1.00 75.62 486 PHE A N 1
ATOM 3827 C CA . PHE A 1 486 ? 46.004 10.014 -26.831 1.00 75.62 486 PHE A CA 1
ATOM 3828 C C . PHE A 1 486 ? 45.720 8.854 -25.869 1.00 75.62 486 PHE A C 1
ATOM 3830 O O . PHE A 1 486 ? 44.693 8.858 -25.190 1.00 75.62 486 PHE A O 1
ATOM 3837 N N . ALA A 1 487 ? 46.665 7.919 -25.737 1.00 75.38 487 ALA A N 1
ATOM 3838 C CA . ALA A 1 487 ? 46.613 6.845 -24.751 1.00 75.38 487 ALA A CA 1
ATOM 3839 C C . ALA A 1 487 ? 46.539 7.390 -23.316 1.00 75.38 487 ALA A C 1
ATOM 3841 O O . ALA A 1 487 ? 45.707 6.944 -22.529 1.00 75.38 487 ALA A O 1
ATOM 3842 N N . GLU A 1 488 ? 47.347 8.403 -22.992 1.00 82.12 488 GLU A N 1
ATOM 3843 C CA . GLU A 1 488 ? 47.298 9.092 -21.702 1.00 82.12 488 GLU A CA 1
ATOM 3844 C C . GLU A 1 488 ? 45.951 9.770 -21.418 1.00 82.12 488 GLU A C 1
ATOM 3846 O O . GLU A 1 488 ? 45.477 9.744 -20.283 1.00 82.12 488 GLU A O 1
ATOM 3851 N N . ASN A 1 489 ? 45.333 10.403 -22.417 1.00 75.06 489 ASN A N 1
ATOM 3852 C CA . ASN A 1 489 ? 44.052 11.083 -22.230 1.00 75.06 489 ASN A CA 1
ATOM 3853 C C . ASN A 1 489 ? 42.906 10.083 -22.029 1.00 75.06 489 ASN A C 1
ATOM 3855 O O . ASN A 1 489 ? 42.102 10.265 -21.118 1.00 75.06 489 ASN A O 1
ATOM 3859 N N . LEU A 1 490 ? 42.886 8.976 -22.780 1.00 73.69 490 LEU A N 1
ATOM 3860 C CA . LEU A 1 490 ? 41.960 7.865 -22.527 1.00 73.69 490 LEU A CA 1
ATOM 3861 C C . LEU A 1 490 ? 42.221 7.188 -21.169 1.00 73.69 490 LEU A C 1
ATOM 3863 O O . LEU A 1 490 ? 41.285 6.748 -20.508 1.00 73.69 490 LEU A O 1
ATOM 3867 N N . ALA A 1 491 ? 43.474 7.137 -20.709 1.00 78.12 491 ALA A N 1
ATOM 3868 C CA . ALA A 1 491 ? 43.809 6.616 -19.385 1.00 78.12 491 ALA A CA 1
ATOM 3869 C C . ALA A 1 491 ? 43.306 7.505 -18.231 1.00 78.12 491 ALA A C 1
ATOM 3871 O O . ALA A 1 491 ? 43.094 7.001 -17.131 1.00 78.12 491 ALA A O 1
ATOM 3872 N N . LYS A 1 492 ? 43.084 8.803 -18.477 1.00 79.62 492 LYS A N 1
ATOM 3873 C CA . LYS A 1 492 ? 42.524 9.765 -17.509 1.00 79.62 492 LYS A CA 1
ATOM 3874 C C . LYS A 1 492 ? 40.984 9.757 -17.488 1.00 79.62 492 LYS A C 1
ATOM 3876 O O . LYS A 1 492 ? 40.399 10.283 -16.540 1.00 79.62 492 LYS A O 1
ATOM 3881 N N . ASP A 1 493 ? 40.334 9.149 -18.485 1.00 72.81 493 ASP A N 1
ATOM 3882 C CA . ASP A 1 493 ? 38.874 9.099 -18.627 1.00 72.81 493 ASP A CA 1
ATOM 3883 C C . ASP A 1 493 ? 38.215 8.100 -17.639 1.00 72.81 493 ASP A C 1
ATOM 3885 O O . ASP A 1 493 ? 38.617 6.926 -17.597 1.00 72.81 493 ASP A O 1
ATOM 3889 N N . PRO A 1 494 ? 37.189 8.507 -16.858 1.00 74.69 494 PRO A N 1
ATOM 3890 C CA . PRO A 1 494 ? 36.524 7.629 -15.892 1.00 74.69 494 PRO A CA 1
ATOM 3891 C C . PRO A 1 494 ? 35.729 6.449 -16.464 1.00 74.69 494 PRO A C 1
ATOM 3893 O O . PRO A 1 494 ? 35.430 5.519 -15.720 1.00 74.69 494 PRO A O 1
ATOM 3896 N N . MET A 1 495 ? 35.390 6.441 -17.754 1.00 78.38 495 MET A N 1
ATOM 3897 C CA . MET A 1 495 ? 34.754 5.301 -18.431 1.00 78.38 495 MET A CA 1
ATOM 3898 C C . MET A 1 495 ? 35.774 4.274 -18.944 1.00 78.38 495 MET A C 1
ATOM 3900 O O . MET A 1 495 ? 35.398 3.149 -19.273 1.00 78.38 495 MET A O 1
ATOM 3904 N N . ILE A 1 496 ? 37.062 4.632 -19.008 1.00 72.44 496 ILE A N 1
ATOM 3905 C CA . ILE A 1 496 ? 38.080 3.852 -19.728 1.00 72.44 496 ILE A CA 1
ATOM 3906 C C . ILE A 1 496 ? 39.246 3.452 -18.818 1.00 72.44 496 ILE A C 1
ATOM 3908 O O . ILE A 1 496 ? 39.519 2.258 -18.690 1.00 72.44 496 ILE A O 1
ATOM 3912 N N . GLY A 1 497 ? 39.924 4.416 -18.187 1.00 74.56 497 GLY A N 1
ATOM 3913 C CA . GLY A 1 497 ? 41.195 4.188 -17.486 1.00 74.56 497 GLY A CA 1
ATOM 3914 C C . GLY A 1 497 ? 41.293 4.711 -16.051 1.00 74.56 497 GLY A C 1
ATOM 3915 O O . GLY A 1 497 ? 42.203 4.295 -15.336 1.00 74.56 497 GLY A O 1
ATOM 3916 N N . ASN A 1 498 ? 40.364 5.557 -15.598 1.00 81.94 498 ASN A N 1
ATOM 3917 C CA . ASN A 1 498 ? 40.416 6.180 -14.269 1.00 81.94 498 ASN A CA 1
ATOM 3918 C C . ASN A 1 498 ? 39.094 6.010 -13.485 1.00 81.94 498 ASN A C 1
ATOM 3920 O O . ASN A 1 498 ? 38.401 6.994 -13.221 1.00 81.94 498 ASN A O 1
ATOM 3924 N N . PRO A 1 499 ? 38.693 4.766 -13.161 1.00 87.62 499 PRO A N 1
ATOM 3925 C CA . PRO A 1 499 ? 37.374 4.470 -12.612 1.00 87.62 499 PRO A CA 1
ATOM 3926 C C . PRO A 1 499 ? 37.143 5.114 -11.244 1.00 87.62 499 PRO A C 1
ATOM 3928 O O . PRO A 1 499 ? 38.044 5.192 -10.402 1.00 87.62 499 PRO A O 1
ATOM 3931 N N . TRP A 1 500 ? 35.890 5.479 -10.986 1.00 87.06 500 TRP A N 1
ATOM 3932 C CA . TRP A 1 500 ? 35.441 5.929 -9.674 1.00 87.06 500 TRP A CA 1
ATOM 3933 C C . TRP A 1 500 ? 35.645 4.823 -8.636 1.00 87.06 500 TRP A C 1
ATOM 3935 O O . TRP A 1 500 ? 35.361 3.654 -8.901 1.00 87.06 500 TRP A O 1
ATOM 3945 N N . LYS A 1 501 ? 36.099 5.196 -7.437 1.00 88.25 501 LYS A N 1
ATOM 3946 C CA . LYS A 1 501 ? 36.220 4.289 -6.290 1.00 88.25 501 LYS A CA 1
ATOM 3947 C C . LYS A 1 501 ? 35.295 4.758 -5.177 1.00 88.25 501 LYS A C 1
ATOM 3949 O O . LYS A 1 501 ? 35.481 5.849 -4.645 1.00 88.25 501 LYS A O 1
ATOM 3954 N N . ILE A 1 502 ? 34.306 3.936 -4.845 1.00 87.56 502 ILE A N 1
ATOM 3955 C CA . ILE A 1 502 ? 33.325 4.193 -3.786 1.00 87.56 502 ILE A CA 1
ATOM 3956 C C . ILE A 1 502 ? 33.641 3.254 -2.623 1.00 87.56 502 ILE A C 1
ATOM 3958 O O . ILE A 1 502 ? 33.869 2.065 -2.844 1.00 87.56 502 ILE A O 1
ATOM 3962 N N . ILE A 1 503 ? 33.635 3.776 -1.398 1.00 84.44 503 ILE A N 1
ATOM 3963 C CA . ILE A 1 503 ? 33.667 2.975 -0.170 1.00 84.44 503 ILE A CA 1
ATOM 3964 C C . ILE A 1 503 ? 32.279 3.071 0.462 1.00 84.44 503 ILE A C 1
ATOM 3966 O O . ILE A 1 503 ? 31.770 4.175 0.642 1.00 84.44 503 ILE A O 1
ATOM 3970 N N . ILE A 1 504 ? 31.663 1.927 0.756 1.00 78.94 504 ILE A N 1
ATOM 3971 C CA . ILE A 1 504 ? 30.304 1.824 1.298 1.00 78.94 504 ILE A CA 1
ATOM 3972 C C . ILE A 1 504 ? 30.344 0.924 2.534 1.00 78.94 504 ILE A C 1
ATOM 3974 O O . ILE A 1 504 ? 31.018 -0.106 2.535 1.00 78.94 504 ILE A O 1
ATOM 3978 N N . GLU A 1 505 ? 29.643 1.309 3.599 1.00 71.44 505 GLU A N 1
ATOM 3979 C CA . GLU A 1 505 ? 29.743 0.643 4.910 1.00 71.44 505 GLU A CA 1
ATOM 3980 C C . GLU A 1 505 ? 28.398 0.102 5.417 1.00 71.44 505 GLU A C 1
ATOM 3982 O O . GLU A 1 505 ? 28.357 -0.627 6.406 1.00 71.44 505 GLU A O 1
ATOM 3987 N N . ASP A 1 506 ? 27.300 0.443 4.747 1.00 67.88 506 ASP A N 1
ATOM 3988 C CA . ASP A 1 506 ? 25.909 0.287 5.184 1.00 67.88 506 ASP A CA 1
ATOM 3989 C C . ASP A 1 506 ? 25.0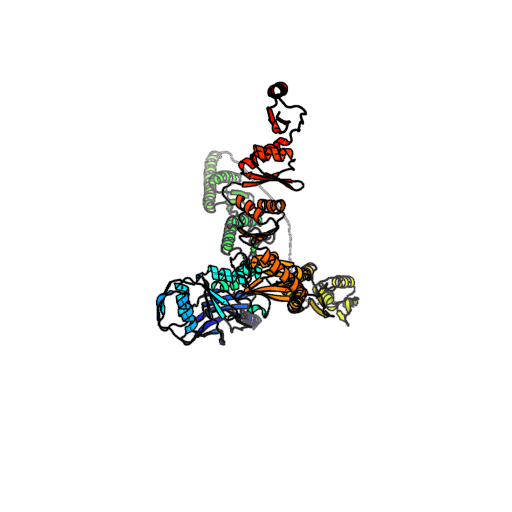12 -0.473 4.185 1.00 67.88 506 ASP A C 1
ATOM 3991 O O . ASP A 1 506 ? 23.881 -0.814 4.530 1.00 67.88 506 ASP A O 1
ATOM 3995 N N . VAL A 1 507 ? 25.525 -0.785 2.989 1.00 69.50 507 VAL A N 1
ATOM 3996 C CA . VAL A 1 507 ? 24.804 -1.433 1.876 1.00 69.50 507 VAL A CA 1
ATOM 3997 C C . VAL A 1 507 ? 25.451 -2.779 1.517 1.00 69.50 507 VAL A C 1
ATOM 3999 O O . VAL A 1 507 ? 26.670 -2.927 1.599 1.00 69.50 507 VAL A O 1
ATOM 4002 N N . SER A 1 508 ? 24.648 -3.773 1.117 1.00 75.19 508 SER A N 1
ATOM 4003 C CA . SER A 1 508 ? 25.148 -5.117 0.782 1.00 75.19 508 SER A CA 1
ATOM 4004 C C . SER A 1 508 ? 25.771 -5.213 -0.620 1.00 75.19 508 SER A C 1
ATOM 4006 O O . SER A 1 508 ? 25.451 -4.434 -1.521 1.00 75.19 508 SER A O 1
ATOM 4008 N N . GLU A 1 509 ? 26.618 -6.227 -0.828 1.00 79.19 509 GLU A N 1
ATOM 4009 C CA . GLU A 1 509 ? 27.221 -6.536 -2.133 1.00 79.19 509 GLU A CA 1
ATOM 4010 C C . GLU A 1 509 ? 26.170 -6.821 -3.218 1.00 79.19 509 GLU A C 1
ATOM 4012 O O . GLU A 1 509 ? 26.301 -6.372 -4.358 1.00 79.19 509 GLU A O 1
ATOM 4017 N N . GLU A 1 510 ? 25.105 -7.532 -2.844 1.00 74.31 510 GLU A N 1
ATOM 4018 C CA . GLU A 1 510 ? 23.983 -7.866 -3.718 1.00 74.31 510 GLU A CA 1
ATOM 4019 C C . GLU A 1 510 ? 23.199 -6.605 -4.099 1.00 74.31 510 GLU A C 1
ATOM 4021 O O . GLU A 1 510 ? 22.965 -6.364 -5.280 1.00 74.31 510 GLU A O 1
ATOM 4026 N N . THR A 1 511 ? 22.915 -5.725 -3.132 1.00 68.94 511 THR A N 1
ATOM 4027 C CA . THR A 1 511 ? 22.246 -4.435 -3.369 1.00 68.94 511 THR A CA 1
ATOM 4028 C C . THR A 1 511 ? 23.037 -3.547 -4.336 1.00 68.94 511 THR A C 1
ATOM 4030 O O . THR A 1 511 ? 22.444 -2.938 -5.224 1.00 68.94 511 THR A O 1
ATOM 4033 N N . VAL A 1 512 ? 24.371 -3.501 -4.222 1.00 75.12 512 VAL A N 1
ATOM 4034 C CA . VAL A 1 512 ? 25.225 -2.755 -5.165 1.00 75.12 512 VAL A CA 1
ATOM 4035 C C . VAL A 1 512 ? 25.217 -3.378 -6.559 1.00 75.12 512 VAL A C 1
ATOM 4037 O O . VAL A 1 512 ? 25.135 -2.652 -7.550 1.00 75.12 512 VAL A O 1
ATOM 4040 N N . LYS A 1 513 ? 25.254 -4.711 -6.658 1.00 79.19 513 LYS A N 1
ATOM 4041 C CA . LYS A 1 513 ? 25.157 -5.416 -7.944 1.00 79.19 513 LYS A CA 1
ATOM 4042 C C . LYS A 1 513 ? 23.805 -5.168 -8.619 1.00 79.19 513 LYS A C 1
ATOM 4044 O O . LYS A 1 513 ? 23.794 -4.813 -9.793 1.00 79.19 513 LYS A O 1
ATOM 4049 N N . SER A 1 514 ? 22.696 -5.244 -7.882 1.00 68.81 514 SER A N 1
ATOM 4050 C CA . SER A 1 514 ? 21.358 -4.923 -8.398 1.00 68.81 514 SER A CA 1
ATOM 4051 C C . SER A 1 514 ? 21.210 -3.451 -8.796 1.00 68.81 514 SER A C 1
ATOM 4053 O O . SER A 1 514 ? 20.573 -3.157 -9.802 1.00 68.81 514 SER A O 1
ATOM 4055 N N . ALA A 1 515 ? 21.820 -2.521 -8.053 1.00 68.94 515 ALA A N 1
ATOM 4056 C CA . ALA A 1 515 ? 21.836 -1.100 -8.400 1.00 68.94 515 ALA A CA 1
ATOM 4057 C C . ALA A 1 515 ? 22.589 -0.823 -9.714 1.00 68.94 515 ALA A C 1
ATOM 4059 O O . ALA A 1 515 ? 22.126 -0.028 -10.532 1.00 68.94 515 ALA A O 1
ATOM 4060 N N . ALA A 1 516 ? 23.720 -1.500 -9.939 1.00 70.75 516 ALA A N 1
ATOM 4061 C CA . ALA A 1 516 ? 24.472 -1.405 -11.187 1.00 70.75 516 ALA A CA 1
ATOM 4062 C C . ALA A 1 516 ? 23.697 -2.005 -12.376 1.00 70.75 516 ALA A C 1
ATOM 4064 O O . ALA A 1 516 ? 23.550 -1.343 -13.403 1.00 70.75 516 ALA A O 1
ATOM 4065 N N . GLU A 1 517 ? 23.126 -3.206 -12.215 1.00 73.31 517 GLU A N 1
ATOM 4066 C CA . GLU A 1 517 ? 22.299 -3.855 -13.245 1.00 73.31 517 GLU A CA 1
ATOM 4067 C C . GLU A 1 517 ? 21.057 -3.016 -13.607 1.00 73.31 517 GLU A C 1
ATOM 4069 O O . GLU A 1 517 ? 20.779 -2.818 -14.789 1.00 73.31 517 GLU A O 1
ATOM 4074 N N . TYR A 1 518 ? 20.349 -2.455 -12.617 1.00 57.91 518 TYR A N 1
ATOM 4075 C CA . TYR A 1 518 ? 19.176 -1.591 -12.829 1.00 57.91 518 TYR A CA 1
ATOM 4076 C C . TYR A 1 518 ? 19.509 -0.307 -13.608 1.00 57.91 518 TYR A C 1
ATOM 4078 O O . TYR A 1 518 ? 18.711 0.152 -14.424 1.00 57.91 518 TYR A O 1
ATOM 4086 N N . LEU A 1 519 ? 20.697 0.265 -13.388 1.00 58.38 519 LEU A N 1
ATOM 4087 C CA . LEU A 1 519 ? 21.180 1.446 -14.110 1.00 58.38 519 LEU A CA 1
ATOM 4088 C C . LEU A 1 519 ? 21.785 1.124 -15.491 1.00 58.38 519 LEU A C 1
ATOM 4090 O O . LEU A 1 519 ? 22.284 2.029 -16.161 1.00 58.38 519 LEU A O 1
ATOM 4094 N N . GLY A 1 520 ? 21.737 -0.138 -15.934 1.00 69.12 520 GLY A N 1
ATOM 4095 C CA . GLY A 1 520 ? 22.279 -0.572 -17.225 1.00 69.12 520 GLY A CA 1
ATOM 4096 C C . GLY A 1 520 ? 23.810 -0.611 -17.273 1.00 69.12 520 GLY A C 1
ATOM 4097 O O . GLY A 1 520 ? 24.391 -0.527 -18.352 1.00 69.12 520 GLY A O 1
ATOM 4098 N N . ILE A 1 521 ? 24.475 -0.708 -16.119 1.00 73.75 521 ILE A N 1
ATOM 4099 C CA . ILE A 1 521 ? 25.936 -0.754 -16.021 1.00 73.75 521 ILE A CA 1
ATOM 4100 C C . ILE A 1 521 ? 26.385 -2.208 -16.219 1.00 73.75 521 ILE A C 1
ATOM 4102 O O . ILE A 1 521 ? 26.157 -3.072 -15.373 1.00 73.75 521 ILE A O 1
ATOM 4106 N N . GLU A 1 522 ? 27.014 -2.487 -17.360 1.00 78.06 522 GLU A N 1
ATOM 4107 C CA . GLU A 1 522 ? 27.464 -3.834 -17.735 1.00 78.06 522 GLU A CA 1
ATOM 4108 C C . GLU A 1 522 ? 28.517 -4.384 -16.757 1.00 78.06 522 GLU A C 1
ATOM 4110 O O . GLU A 1 522 ? 29.320 -3.637 -16.197 1.00 78.06 522 GLU A O 1
ATOM 4115 N N . LYS A 1 523 ? 28.574 -5.711 -16.589 1.00 81.00 523 LYS A N 1
ATOM 4116 C CA . LYS A 1 523 ? 29.410 -6.378 -15.566 1.00 81.00 523 LYS A CA 1
ATOM 4117 C C . LYS A 1 523 ? 30.918 -6.230 -15.760 1.00 81.00 523 LYS A C 1
ATOM 4119 O O . LYS A 1 523 ? 31.673 -6.461 -14.827 1.00 81.00 523 LYS A O 1
ATOM 4124 N N . GLU A 1 524 ? 31.362 -5.830 -16.945 1.00 79.56 524 GLU A N 1
ATOM 4125 C CA . GLU A 1 524 ? 32.760 -5.481 -17.217 1.00 79.56 524 GLU A CA 1
ATOM 4126 C C . GLU A 1 524 ? 33.094 -4.008 -16.921 1.00 79.56 524 GLU A C 1
ATOM 4128 O O . GLU A 1 524 ? 34.271 -3.637 -16.898 1.00 79.56 524 GLU A O 1
ATOM 4133 N N . ASN A 1 525 ? 32.083 -3.169 -16.658 1.00 81.12 525 ASN A N 1
ATOM 4134 C CA . ASN A 1 525 ? 32.206 -1.760 -16.273 1.00 81.12 525 ASN A CA 1
ATOM 4135 C C . ASN A 1 525 ? 32.159 -1.528 -14.749 1.00 81.12 525 ASN A C 1
ATOM 4137 O O . ASN A 1 525 ? 32.333 -0.389 -14.317 1.00 81.12 525 ASN A O 1
ATOM 4141 N N . TYR A 1 526 ? 31.989 -2.557 -13.911 1.00 88.06 526 TYR A N 1
ATOM 4142 C CA . TYR A 1 526 ? 32.122 -2.415 -12.455 1.00 88.06 526 TYR A CA 1
ATOM 4143 C C . TYR A 1 526 ? 32.689 -3.667 -11.765 1.00 88.06 526 TYR A C 1
ATOM 4145 O O . TYR A 1 526 ? 32.566 -4.781 -12.259 1.00 88.06 526 TYR A O 1
ATOM 4153 N N . ASP A 1 527 ? 33.314 -3.470 -10.606 1.00 87.19 527 ASP A N 1
ATOM 4154 C CA . ASP A 1 527 ? 33.878 -4.511 -9.735 1.00 87.19 527 ASP A CA 1
ATOM 4155 C C . ASP A 1 527 ? 33.554 -4.160 -8.272 1.00 87.19 527 ASP A C 1
ATOM 4157 O O . ASP A 1 527 ? 33.492 -2.981 -7.913 1.00 87.19 527 ASP A O 1
ATOM 4161 N N . VAL A 1 528 ? 33.318 -5.163 -7.425 1.00 87.62 528 VAL A N 1
ATOM 4162 C CA . VAL A 1 528 ? 32.885 -4.993 -6.028 1.00 87.62 528 VAL A CA 1
ATOM 4163 C C . VAL A 1 528 ? 33.660 -5.961 -5.141 1.00 87.62 528 VAL A C 1
ATOM 4165 O O . VAL A 1 528 ? 33.589 -7.171 -5.345 1.00 87.62 528 VAL A O 1
ATOM 4168 N N . LYS A 1 529 ? 34.382 -5.439 -4.142 1.00 87.25 529 LYS A N 1
ATOM 4169 C CA . LYS A 1 529 ? 35.186 -6.244 -3.205 1.00 87.25 529 LYS A CA 1
ATOM 4170 C C . LYS A 1 529 ? 34.885 -5.872 -1.768 1.00 87.25 529 LYS A C 1
ATOM 4172 O O . LYS A 1 529 ? 34.806 -4.691 -1.445 1.00 87.25 529 LYS A O 1
ATOM 4177 N N . ILE A 1 530 ? 34.791 -6.871 -0.899 1.00 82.50 530 ILE A N 1
ATOM 4178 C CA . ILE A 1 530 ? 34.708 -6.665 0.547 1.00 82.50 530 ILE A CA 1
ATOM 4179 C C . ILE A 1 530 ? 36.130 -6.664 1.113 1.00 82.50 530 ILE A C 1
ATOM 4181 O O . ILE A 1 530 ? 36.859 -7.643 0.961 1.00 82.50 530 ILE A O 1
ATOM 4185 N N . ILE A 1 531 ? 36.528 -5.570 1.764 1.00 82.00 531 ILE A N 1
ATOM 4186 C CA . ILE A 1 531 ? 37.808 -5.441 2.472 1.00 82.00 531 ILE A CA 1
ATOM 4187 C C . ILE A 1 531 ? 37.527 -4.809 3.838 1.00 82.00 531 ILE A C 1
ATOM 4189 O O . ILE A 1 531 ? 36.985 -3.710 3.915 1.00 82.00 531 ILE A O 1
ATOM 4193 N N . ASN A 1 532 ? 37.900 -5.501 4.919 1.00 75.38 532 ASN A N 1
ATOM 4194 C CA . ASN A 1 532 ? 37.710 -5.060 6.310 1.00 75.38 532 ASN A CA 1
ATOM 4195 C C . ASN A 1 532 ? 36.261 -4.616 6.616 1.00 75.38 532 ASN A C 1
ATOM 4197 O O . ASN A 1 532 ? 36.037 -3.519 7.118 1.00 75.38 532 ASN A O 1
ATOM 4201 N N . GLU A 1 533 ? 35.282 -5.454 6.249 1.00 72.50 533 GLU A N 1
ATOM 4202 C CA . GLU A 1 533 ? 33.826 -5.198 6.334 1.00 72.50 533 GLU A CA 1
ATOM 4203 C C . GLU A 1 533 ? 33.291 -4.005 5.515 1.00 72.50 533 GLU A C 1
ATOM 4205 O O . GLU A 1 533 ? 32.089 -3.732 5.544 1.00 72.50 533 GLU A O 1
ATOM 4210 N N . LYS A 1 534 ? 34.144 -3.321 4.742 1.00 77.31 534 LYS A N 1
ATOM 4211 C CA . LYS A 1 534 ? 33.750 -2.235 3.839 1.00 77.31 534 LYS A CA 1
ATOM 4212 C C . LYS A 1 534 ? 33.636 -2.749 2.412 1.00 77.31 534 LYS A C 1
ATOM 4214 O O . LYS A 1 534 ? 34.490 -3.498 1.934 1.00 77.31 534 LYS A O 1
ATOM 4219 N N . LEU A 1 535 ? 32.587 -2.320 1.723 1.00 82.94 535 LEU A N 1
ATOM 4220 C CA . LEU A 1 535 ? 32.413 -2.549 0.299 1.00 82.94 535 LEU A CA 1
ATOM 4221 C C . LEU A 1 535 ? 33.251 -1.527 -0.471 1.00 82.94 535 LEU A C 1
ATOM 4223 O O . LEU A 1 535 ? 33.087 -0.325 -0.275 1.00 82.94 535 LEU A O 1
ATOM 4227 N N . ILE A 1 536 ? 34.120 -1.987 -1.365 1.00 86.88 536 ILE A N 1
ATOM 4228 C CA . ILE A 1 536 ? 34.867 -1.137 -2.292 1.00 86.88 536 ILE A CA 1
ATOM 4229 C C . ILE A 1 536 ? 34.361 -1.419 -3.702 1.00 86.88 536 ILE A C 1
ATOM 4231 O O . ILE A 1 536 ? 34.573 -2.504 -4.245 1.00 86.88 536 ILE A O 1
ATOM 4235 N N . VAL A 1 537 ? 33.693 -0.427 -4.288 1.00 88.19 537 VAL A N 1
ATOM 4236 C CA . VAL A 1 537 ? 33.179 -0.467 -5.661 1.00 88.19 537 VAL A CA 1
ATOM 4237 C C . VAL A 1 537 ? 34.153 0.272 -6.565 1.00 88.19 537 VAL A C 1
ATOM 4239 O O . VAL A 1 537 ? 34.481 1.428 -6.307 1.00 88.19 537 VAL A O 1
ATOM 4242 N N . THR A 1 538 ? 34.599 -0.381 -7.634 1.00 88.62 538 THR A N 1
ATOM 4243 C CA . THR A 1 538 ? 35.309 0.258 -8.748 1.00 88.62 538 THR A CA 1
ATOM 4244 C C . THR A 1 538 ? 34.335 0.376 -9.914 1.00 88.62 538 THR A C 1
ATOM 4246 O O . THR A 1 538 ? 33.754 -0.630 -10.308 1.00 88.62 538 THR A O 1
ATOM 4249 N N . LEU A 1 539 ? 34.134 1.580 -10.450 1.00 89.38 539 LEU A N 1
ATOM 4250 C CA . LEU A 1 539 ? 33.108 1.865 -11.455 1.00 89.38 539 LEU A CA 1
ATOM 4251 C C . LEU A 1 539 ? 33.676 2.655 -12.639 1.00 89.38 539 LEU A C 1
ATOM 4253 O O . LEU A 1 539 ? 34.136 3.785 -12.481 1.00 89.38 539 LEU A O 1
ATOM 4257 N N . PHE A 1 540 ? 33.559 2.085 -13.835 1.00 81.06 540 PHE A N 1
ATOM 4258 C CA . PHE A 1 540 ? 33.840 2.745 -15.103 1.00 81.06 540 PHE A CA 1
ATOM 4259 C C . PHE A 1 540 ? 32.555 3.382 -15.646 1.00 81.06 540 PHE A C 1
ATOM 4261 O O . PHE A 1 540 ? 31.722 2.705 -16.246 1.00 81.06 540 PHE A O 1
ATOM 4268 N N . SER A 1 541 ? 32.350 4.680 -15.412 1.00 81.31 541 SER A N 1
ATOM 4269 C CA . SER A 1 541 ? 31.128 5.371 -15.851 1.00 81.31 541 SER A CA 1
ATOM 4270 C C . SER A 1 541 ? 31.307 6.880 -15.996 1.00 81.31 541 SER A C 1
ATOM 4272 O O . SER A 1 541 ? 32.222 7.475 -15.426 1.00 81.31 541 SER A O 1
ATOM 4274 N N . SER A 1 542 ? 30.371 7.534 -16.690 1.00 77.50 542 SER A N 1
ATOM 4275 C CA . SER A 1 542 ? 30.285 8.997 -16.691 1.00 77.50 542 SER A CA 1
ATOM 4276 C C . SER A 1 542 ? 30.022 9.536 -15.276 1.00 77.50 542 SER A C 1
ATOM 4278 O O . SER A 1 542 ? 29.474 8.834 -14.416 1.00 77.50 542 SER A O 1
ATOM 4280 N N . GLN A 1 543 ? 30.378 10.802 -15.030 1.00 76.69 543 GLN A N 1
ATOM 4281 C CA . GLN A 1 543 ? 30.134 11.462 -13.739 1.00 76.69 543 GLN A CA 1
ATOM 4282 C C . GLN A 1 543 ? 28.632 11.539 -13.396 1.00 76.69 543 GLN A C 1
ATOM 4284 O O . GLN A 1 543 ? 28.257 11.515 -12.224 1.00 76.69 543 GLN A O 1
ATOM 4289 N N . GLU A 1 544 ? 27.764 11.617 -14.408 1.00 73.25 544 GLU A N 1
ATOM 4290 C CA . GLU A 1 544 ? 26.311 11.592 -14.232 1.00 73.25 544 GLU A CA 1
ATOM 4291 C C . GLU A 1 544 ? 25.831 10.221 -13.737 1.00 73.25 544 GLU A C 1
ATOM 4293 O O . GLU A 1 544 ? 25.091 10.146 -12.757 1.00 73.25 544 GLU A O 1
ATOM 4298 N N . MET A 1 545 ? 26.298 9.134 -14.362 1.00 72.81 545 MET A N 1
ATOM 4299 C CA . MET A 1 545 ? 25.926 7.774 -13.964 1.00 72.81 545 MET A CA 1
ATOM 4300 C C . MET A 1 545 ? 26.476 7.417 -12.575 1.00 72.81 545 MET A C 1
ATOM 4302 O O . MET A 1 545 ? 25.770 6.820 -11.767 1.00 72.81 545 MET A O 1
ATOM 4306 N N . TYR A 1 546 ? 27.688 7.875 -12.251 1.00 77.19 546 TYR A N 1
ATOM 4307 C CA . TYR A 1 546 ? 28.266 7.783 -10.907 1.00 77.19 546 TYR A CA 1
ATOM 4308 C C . TYR A 1 546 ? 27.382 8.466 -9.848 1.00 77.19 546 TYR A C 1
ATOM 4310 O O . TYR A 1 546 ? 27.057 7.862 -8.825 1.00 77.19 546 TYR A O 1
ATOM 4318 N N . LYS A 1 547 ? 26.920 9.701 -10.108 1.00 76.44 547 LYS A N 1
ATOM 4319 C CA . LYS A 1 547 ? 25.995 10.418 -9.211 1.00 76.44 547 LYS A CA 1
ATOM 4320 C C . LYS A 1 547 ? 24.646 9.703 -9.081 1.00 76.44 547 LYS A C 1
ATOM 4322 O O . LYS A 1 547 ? 24.130 9.602 -7.969 1.00 76.44 547 LYS A O 1
ATOM 4327 N N . LYS A 1 548 ? 24.101 9.172 -10.184 1.00 68.62 548 LYS A N 1
ATOM 4328 C CA . LYS A 1 548 ? 22.869 8.363 -10.182 1.00 68.62 548 LYS A CA 1
ATOM 4329 C C . LYS A 1 548 ? 23.021 7.121 -9.302 1.00 68.62 548 LYS A C 1
ATOM 4331 O O . LYS A 1 548 ? 22.194 6.932 -8.412 1.00 68.62 548 LYS A O 1
ATOM 4336 N N . LEU A 1 549 ? 24.100 6.349 -9.470 1.00 75.88 549 LEU A N 1
ATOM 4337 C CA . LEU A 1 549 ? 24.386 5.179 -8.634 1.00 75.88 549 LEU A CA 1
ATOM 4338 C C . LEU A 1 549 ? 24.465 5.555 -7.151 1.00 75.88 549 LEU A C 1
ATOM 4340 O O . LEU A 1 549 ? 23.782 4.930 -6.348 1.00 75.88 549 LEU A O 1
ATOM 4344 N N . LEU A 1 550 ? 25.216 6.600 -6.785 1.00 76.44 550 LEU A N 1
ATOM 4345 C CA . LEU A 1 550 ? 25.285 7.052 -5.391 1.00 76.44 550 LEU A CA 1
ATOM 4346 C C . LEU A 1 550 ? 23.906 7.420 -4.826 1.00 76.44 550 LEU A C 1
ATOM 4348 O O . LEU A 1 550 ? 23.565 6.957 -3.744 1.00 76.44 550 LEU A O 1
ATOM 4352 N N . SER A 1 551 ? 23.088 8.181 -5.560 1.00 69.62 551 SER A N 1
ATOM 4353 C CA . SER A 1 551 ? 21.739 8.544 -5.097 1.00 69.62 551 SER A CA 1
ATOM 4354 C C . SER A 1 551 ? 20.805 7.335 -4.942 1.00 69.62 551 SER A C 1
ATOM 4356 O O . SER A 1 551 ? 19.994 7.294 -4.022 1.00 69.62 551 SER A O 1
ATOM 4358 N N . PHE A 1 552 ? 20.947 6.321 -5.800 1.00 67.50 552 PHE A N 1
ATOM 4359 C CA . PHE A 1 552 ? 20.146 5.098 -5.741 1.00 67.50 552 PHE A CA 1
ATOM 4360 C C . PHE A 1 552 ? 20.578 4.198 -4.574 1.00 67.50 552 PHE A C 1
ATOM 4362 O O . PHE A 1 552 ? 19.737 3.655 -3.861 1.00 67.50 552 PHE A O 1
ATOM 4369 N N . LEU A 1 553 ? 21.887 4.100 -4.320 1.00 68.81 553 LEU A N 1
ATOM 4370 C CA . LEU A 1 553 ? 22.442 3.403 -3.159 1.00 68.81 553 LEU A CA 1
ATOM 4371 C C . LEU A 1 553 ? 22.090 4.096 -1.838 1.00 68.81 553 LEU A C 1
ATOM 4373 O O . LEU A 1 553 ? 21.863 3.410 -0.847 1.00 68.81 553 LEU A O 1
ATOM 4377 N N . ASP A 1 554 ? 21.989 5.426 -1.823 1.00 67.19 554 ASP A N 1
ATOM 4378 C CA . ASP A 1 554 ? 21.585 6.179 -0.633 1.00 67.19 554 ASP A CA 1
ATOM 4379 C C . ASP A 1 554 ? 20.122 5.908 -0.245 1.00 67.19 554 ASP A C 1
ATOM 4381 O O . ASP A 1 554 ? 19.810 5.693 0.927 1.00 67.19 554 ASP A O 1
ATOM 4385 N N . VAL A 1 555 ? 19.231 5.812 -1.238 1.00 63.31 555 VAL A N 1
ATOM 4386 C CA . VAL A 1 555 ? 17.842 5.369 -1.034 1.00 63.31 555 VAL A CA 1
ATOM 4387 C C . VAL A 1 555 ? 17.797 3.916 -0.545 1.00 63.31 555 VAL A C 1
ATOM 4389 O O . VAL A 1 555 ? 17.110 3.633 0.433 1.00 63.31 555 VAL A O 1
ATOM 4392 N N . LEU A 1 556 ? 18.555 3.007 -1.170 1.00 62.25 556 LEU A N 1
ATOM 4393 C CA . LEU A 1 556 ? 18.558 1.574 -0.831 1.00 62.25 556 LEU A CA 1
ATOM 4394 C C . LEU A 1 556 ? 19.286 1.222 0.483 1.00 62.25 556 LEU A C 1
ATOM 4396 O O . LEU A 1 556 ? 19.062 0.142 1.025 1.00 62.25 556 LEU A O 1
ATOM 4400 N N . GLY A 1 557 ? 20.157 2.094 1.001 1.00 62.31 557 GLY A N 1
ATOM 4401 C CA . GLY A 1 557 ? 20.826 1.912 2.296 1.00 62.31 557 GLY A CA 1
ATOM 4402 C C . GLY A 1 557 ? 19.937 2.234 3.501 1.00 62.31 557 GLY A C 1
ATOM 4403 O O . GLY A 1 557 ? 20.186 1.749 4.613 1.00 62.31 557 GLY A O 1
ATOM 4404 N N . ASN A 1 558 ? 18.877 3.016 3.286 1.00 64.38 558 ASN A N 1
ATOM 4405 C CA . ASN A 1 558 ? 17.865 3.305 4.293 1.00 64.38 558 ASN A CA 1
ATOM 4406 C C . ASN A 1 558 ? 16.785 2.216 4.313 1.00 64.38 558 ASN A C 1
ATOM 4408 O O . ASN A 1 558 ? 16.352 1.714 3.280 1.00 64.38 558 ASN A O 1
ATOM 4412 N N . THR A 1 559 ? 16.312 1.870 5.507 1.00 61.81 559 THR A N 1
ATOM 4413 C CA . THR A 1 559 ? 15.199 0.942 5.702 1.00 61.81 559 THR A CA 1
ATOM 4414 C C . THR A 1 559 ? 14.217 1.512 6.718 1.00 61.81 559 THR A C 1
ATOM 4416 O O . THR A 1 559 ? 14.600 2.258 7.623 1.00 61.81 559 THR A O 1
ATOM 4419 N N . SER A 1 560 ? 12.939 1.173 6.561 1.00 68.88 560 SER A N 1
ATOM 4420 C CA . SER A 1 560 ? 11.883 1.587 7.485 1.00 68.88 560 SER A CA 1
ATOM 4421 C C . SER A 1 560 ? 11.474 0.435 8.396 1.00 68.88 560 SER A C 1
ATOM 4423 O O . SER A 1 560 ? 11.428 -0.723 7.981 1.00 68.88 560 SER A O 1
ATOM 4425 N N . TYR A 1 561 ? 11.171 0.750 9.651 1.00 69.69 561 TYR A N 1
ATOM 4426 C CA . TYR A 1 561 ? 10.788 -0.223 10.667 1.00 69.69 561 TYR A CA 1
ATOM 4427 C C . TYR A 1 561 ? 9.649 0.327 11.526 1.00 69.69 561 TYR A C 1
ATOM 4429 O O . TYR A 1 561 ? 9.620 1.514 11.851 1.00 69.69 561 TYR A O 1
ATOM 4437 N N . VAL A 1 562 ? 8.702 -0.537 11.890 1.00 69.44 562 VAL A N 1
ATOM 4438 C CA . VAL A 1 562 ? 7.636 -0.202 12.840 1.00 69.44 562 VAL A CA 1
ATOM 4439 C C . VAL A 1 562 ? 8.095 -0.633 14.226 1.00 69.44 562 VAL A C 1
ATOM 4441 O O . VAL A 1 562 ? 8.480 -1.784 14.426 1.00 69.44 562 VAL A O 1
ATOM 4444 N N . VAL A 1 563 ? 8.064 0.297 15.178 1.00 77.94 563 VAL A N 1
ATOM 4445 C CA . VAL A 1 563 ? 8.591 0.102 16.530 1.00 77.94 563 VAL A CA 1
ATOM 4446 C C . VAL A 1 563 ? 7.596 0.576 17.591 1.00 77.94 563 VAL A C 1
ATOM 4448 O O . VAL A 1 563 ? 6.986 1.637 17.455 1.00 77.94 563 VAL A O 1
ATOM 4451 N N . LYS A 1 564 ? 7.448 -0.201 18.671 1.00 76.38 564 LYS A N 1
ATOM 4452 C CA . LYS A 1 564 ? 6.584 0.107 19.822 1.00 76.38 564 LYS A CA 1
ATOM 4453 C C . LYS A 1 564 ? 7.426 0.410 21.067 1.00 76.38 564 LYS A C 1
ATOM 4455 O O . LYS A 1 564 ? 7.550 -0.413 21.962 1.00 76.38 564 LYS A O 1
ATOM 4460 N N . VAL A 1 565 ? 8.052 1.587 21.092 1.00 80.06 565 VAL A N 1
ATOM 4461 C CA . VAL A 1 565 ? 8.815 2.112 22.246 1.00 80.06 565 VAL A CA 1
ATOM 4462 C C . VAL A 1 565 ? 8.518 3.600 22.448 1.00 80.06 565 VAL A C 1
ATOM 4464 O O . VAL A 1 565 ? 7.931 4.245 21.572 1.00 80.06 565 VAL A O 1
ATOM 4467 N N . ASP A 1 566 ? 8.898 4.157 23.596 1.00 75.31 566 ASP A N 1
ATOM 4468 C CA . ASP A 1 566 ? 8.770 5.587 23.891 1.00 75.31 566 ASP A CA 1
ATOM 4469 C C . ASP A 1 566 ? 9.736 6.464 23.056 1.00 75.31 566 ASP A C 1
ATOM 4471 O O . ASP A 1 566 ? 10.697 5.986 22.449 1.00 75.31 566 ASP A O 1
ATOM 4475 N N . GLU A 1 567 ? 9.474 7.773 22.980 1.00 76.56 567 GLU A N 1
ATOM 4476 C CA . GLU A 1 567 ? 10.308 8.686 22.176 1.00 76.56 567 GLU A CA 1
ATOM 4477 C C . GLU A 1 567 ? 11.691 8.971 22.771 1.00 76.56 567 GLU A C 1
ATOM 4479 O O . GLU A 1 567 ? 12.601 9.358 22.039 1.00 76.56 567 GLU A O 1
ATOM 4484 N N . GLU A 1 568 ? 11.868 8.823 24.082 1.00 78.81 568 GLU A N 1
ATOM 4485 C CA . GLU A 1 568 ? 13.146 9.083 24.746 1.00 78.81 568 GLU A CA 1
ATOM 4486 C C . GLU A 1 568 ? 14.142 7.952 24.467 1.00 78.81 568 GLU A C 1
ATOM 4488 O O . GLU A 1 568 ? 15.323 8.201 24.222 1.00 78.81 568 GLU A O 1
ATOM 4493 N N . TYR A 1 569 ? 13.643 6.720 24.361 1.00 82.06 569 TYR A N 1
ATOM 4494 C CA . TYR A 1 569 ? 14.393 5.575 23.868 1.00 82.06 569 TYR A CA 1
ATOM 4495 C C . TYR A 1 569 ? 14.869 5.756 22.418 1.00 82.06 569 TYR A C 1
ATOM 4497 O O . TYR A 1 569 ? 16.035 5.490 22.123 1.00 82.06 569 TYR A O 1
ATOM 4505 N N . LEU A 1 570 ? 14.009 6.242 21.510 1.00 84.31 570 LEU A N 1
ATOM 4506 C CA . LEU A 1 570 ? 14.375 6.425 20.095 1.00 84.31 570 LEU A CA 1
ATOM 4507 C C . LEU A 1 570 ? 15.471 7.475 19.880 1.00 84.31 570 LEU A C 1
ATOM 4509 O O . LEU A 1 570 ? 16.301 7.295 18.994 1.00 84.31 570 LEU A O 1
ATOM 4513 N N . LYS A 1 571 ? 15.543 8.518 20.720 1.00 85.25 571 LYS A N 1
ATOM 4514 C CA . LYS A 1 571 ? 16.595 9.558 20.657 1.00 85.25 571 LYS A CA 1
ATOM 4515 C C . LYS A 1 571 ? 18.020 9.022 20.873 1.00 85.25 571 LYS A C 1
ATOM 4517 O O . LYS A 1 571 ? 18.976 9.748 20.617 1.00 85.25 571 LYS A O 1
ATOM 4522 N N . LYS A 1 572 ? 18.177 7.772 21.326 1.00 87.50 572 LYS A N 1
ATOM 4523 C CA . LYS A 1 572 ? 19.473 7.083 21.459 1.00 87.50 572 LYS A CA 1
ATOM 4524 C C . LYS A 1 572 ? 20.036 6.568 20.120 1.00 87.50 572 LYS A C 1
ATOM 4526 O O . LYS A 1 572 ? 21.184 6.134 20.092 1.00 87.50 572 LYS A O 1
ATOM 4531 N N . PHE A 1 573 ? 19.247 6.587 19.041 1.00 88.00 573 PHE A N 1
ATOM 4532 C CA . PHE A 1 573 ? 19.580 6.007 17.734 1.00 88.00 573 PHE A CA 1
ATOM 4533 C C . PHE A 1 573 ? 19.435 7.048 16.622 1.00 88.00 573 PHE A C 1
ATOM 4535 O O . PHE A 1 573 ? 18.572 7.922 16.688 1.00 88.00 573 PHE A O 1
ATOM 4542 N N . ASN A 1 574 ? 20.240 6.937 15.563 1.00 86.88 574 ASN A N 1
ATOM 4543 C CA . ASN A 1 574 ? 20.167 7.847 14.416 1.00 86.88 574 ASN A CA 1
ATOM 4544 C C . ASN A 1 574 ? 19.020 7.466 13.453 1.00 86.88 574 ASN A C 1
ATOM 4546 O O . ASN A 1 574 ? 19.250 6.974 12.345 1.00 86.88 574 ASN A O 1
ATOM 4550 N N . VAL A 1 575 ? 17.778 7.649 13.913 1.00 85.31 575 VAL A N 1
ATOM 4551 C CA . VAL A 1 575 ? 16.542 7.296 13.195 1.00 85.31 575 VAL A CA 1
ATOM 4552 C C . VAL A 1 575 ? 15.555 8.465 13.173 1.00 85.31 575 VAL A C 1
ATOM 4554 O O . VAL A 1 575 ? 15.415 9.206 14.144 1.00 85.31 575 VAL A O 1
ATOM 4557 N N . THR A 1 576 ? 14.835 8.636 12.066 1.00 81.25 576 THR A N 1
ATOM 4558 C CA . THR A 1 576 ? 13.792 9.661 11.910 1.00 81.25 576 THR A CA 1
ATOM 4559 C C . THR A 1 576 ? 12.411 9.032 12.063 1.00 81.25 576 THR A C 1
ATOM 4561 O O . THR A 1 576 ? 12.083 8.088 11.348 1.00 81.25 576 THR A O 1
ATOM 4564 N N . VAL A 1 577 ? 11.580 9.566 12.964 1.00 78.50 577 VAL A N 1
ATOM 4565 C CA . VAL A 1 577 ? 10.157 9.194 13.065 1.00 78.50 577 VAL A CA 1
ATOM 4566 C C . VAL A 1 577 ? 9.408 9.802 11.880 1.00 78.50 577 VAL A C 1
ATOM 4568 O O . VAL A 1 577 ? 9.205 11.013 11.838 1.00 78.50 577 VAL A O 1
ATOM 4571 N N . LEU A 1 578 ? 8.993 8.957 10.935 1.00 56.78 578 LEU A N 1
ATOM 4572 C CA . LEU A 1 578 ? 8.148 9.344 9.804 1.00 56.78 578 LEU A CA 1
ATOM 4573 C C . LEU A 1 578 ? 6.694 9.537 10.241 1.00 56.78 578 LEU A C 1
ATOM 4575 O O . LEU A 1 578 ? 6.038 10.479 9.809 1.00 56.78 578 LEU A O 1
ATOM 4579 N N . GLN A 1 579 ? 6.191 8.653 11.108 1.00 49.53 579 GLN A N 1
ATOM 4580 C CA . GLN A 1 579 ? 4.791 8.660 11.529 1.00 49.53 579 GLN A CA 1
ATOM 4581 C C . GLN A 1 579 ? 4.616 8.116 12.948 1.00 49.53 579 GLN A C 1
ATOM 4583 O O . GLN A 1 579 ? 5.396 7.291 13.426 1.00 49.53 579 GLN A O 1
ATOM 4588 N N . ARG A 1 580 ? 3.562 8.588 13.613 1.00 64.56 580 ARG A N 1
ATOM 4589 C CA . ARG A 1 580 ? 3.102 8.149 14.934 1.00 64.56 580 ARG A CA 1
ATOM 4590 C C . ARG A 1 580 ? 1.697 7.575 14.785 1.00 64.56 580 ARG A C 1
ATOM 4592 O O . ARG A 1 580 ? 0.902 8.141 14.037 1.00 64.56 580 ARG A O 1
ATOM 4599 N N . PHE A 1 581 ? 1.399 6.504 15.507 1.00 51.84 581 PHE A N 1
ATOM 4600 C CA . PHE A 1 581 ? 0.082 5.870 15.535 1.00 51.84 581 PHE A CA 1
ATOM 4601 C C . PHE A 1 581 ? -0.526 5.967 16.942 1.00 51.84 581 PHE A C 1
ATOM 4603 O O . PHE A 1 581 ? 0.199 6.117 17.930 1.00 51.84 581 PHE A O 1
ATOM 4610 N N . SER A 1 582 ? -1.857 5.914 17.040 1.00 49.41 582 SER A N 1
ATOM 4611 C CA . SER A 1 582 ? -2.594 6.084 18.304 1.00 49.41 582 SER A CA 1
ATOM 4612 C C . SER A 1 582 ? -2.338 4.960 19.315 1.00 49.41 582 SER A C 1
ATOM 4614 O O . SER A 1 582 ? -2.343 5.215 20.515 1.00 49.41 582 SER A O 1
ATOM 4616 N N . ASP A 1 583 ? -1.988 3.754 18.855 1.00 51.00 583 ASP A N 1
ATOM 4617 C CA . ASP A 1 583 ? -1.578 2.625 19.707 1.00 51.00 583 ASP A CA 1
ATOM 4618 C C . ASP A 1 583 ? -0.163 2.780 20.318 1.00 51.00 583 ASP A C 1
ATOM 4620 O O . ASP A 1 583 ? 0.339 1.885 21.002 1.00 51.00 583 ASP A O 1
ATOM 4624 N N . GLY A 1 584 ? 0.517 3.895 20.036 1.00 56.66 584 GLY A N 1
ATOM 4625 C CA . GLY A 1 584 ? 1.873 4.192 20.488 1.00 56.66 584 GLY A CA 1
ATOM 4626 C C . GLY A 1 584 ? 2.988 3.644 19.592 1.00 56.66 584 GLY A C 1
ATOM 4627 O O . GLY A 1 584 ? 4.154 3.991 19.831 1.00 56.66 584 GLY A O 1
ATOM 4628 N N . THR A 1 585 ? 2.688 2.850 18.554 1.00 65.06 585 THR A N 1
ATOM 4629 C CA . THR A 1 585 ? 3.692 2.480 17.543 1.00 65.06 585 THR A CA 1
ATOM 4630 C C . THR A 1 585 ? 4.140 3.692 16.729 1.00 65.06 585 THR A C 1
ATOM 4632 O O . THR A 1 585 ? 3.481 4.736 16.658 1.00 65.06 585 THR A O 1
ATOM 4635 N N . LYS A 1 586 ? 5.331 3.578 16.142 1.00 70.50 586 LYS A N 1
ATOM 4636 C CA . LYS A 1 586 ? 5.984 4.628 15.361 1.00 70.50 586 LYS A CA 1
ATOM 4637 C C . LYS A 1 586 ? 6.601 3.991 14.122 1.00 70.50 586 LYS A C 1
ATOM 4639 O O . LYS A 1 586 ? 7.286 2.975 14.236 1.00 70.50 586 LYS A O 1
ATOM 4644 N N . LEU A 1 587 ? 6.370 4.584 12.953 1.00 65.44 587 LEU A N 1
ATOM 4645 C CA . LEU A 1 587 ? 7.136 4.265 11.751 1.00 65.44 587 LEU A CA 1
ATOM 4646 C C . LEU A 1 587 ? 8.404 5.112 11.787 1.00 65.44 587 LEU A C 1
ATOM 4648 O O . LEU A 1 587 ? 8.332 6.343 11.793 1.00 65.44 587 LEU A O 1
ATOM 4652 N N . ILE A 1 588 ? 9.556 4.454 11.817 1.00 74.69 588 ILE A N 1
ATOM 4653 C CA . ILE A 1 588 ? 10.866 5.097 11.735 1.00 74.69 588 ILE A CA 1
ATOM 4654 C C . ILE A 1 588 ? 11.569 4.707 10.439 1.00 74.69 588 ILE A C 1
ATOM 4656 O O . ILE A 1 588 ? 11.366 3.608 9.927 1.00 74.69 588 ILE A O 1
ATOM 4660 N N . THR A 1 589 ? 12.441 5.584 9.952 1.00 71.88 589 THR A N 1
ATOM 4661 C CA . THR A 1 589 ? 13.418 5.280 8.902 1.00 71.88 589 THR A CA 1
ATOM 4662 C C . THR A 1 589 ? 14.829 5.592 9.385 1.00 71.88 589 THR A C 1
ATOM 4664 O O . THR A 1 589 ? 15.032 6.456 10.243 1.00 71.88 589 THR A O 1
ATOM 4667 N N . GLY A 1 590 ? 15.813 4.884 8.846 1.00 75.75 590 GLY A N 1
ATOM 4668 C CA . GLY A 1 590 ? 17.227 5.121 9.108 1.00 75.75 590 GLY A CA 1
ATOM 4669 C C . GLY A 1 590 ? 18.104 4.144 8.336 1.00 75.75 590 GLY A C 1
ATOM 4670 O O . GLY A 1 590 ? 17.611 3.252 7.645 1.00 75.75 590 GLY A O 1
ATOM 4671 N N . ARG A 1 591 ? 19.424 4.284 8.476 1.00 77.06 591 ARG A N 1
ATOM 4672 C CA . ARG A 1 591 ? 20.388 3.362 7.856 1.00 77.06 591 ARG A CA 1
ATOM 4673 C C . ARG A 1 591 ? 20.134 1.936 8.329 1.00 77.06 591 ARG A C 1
ATOM 4675 O O . ARG A 1 591 ? 19.940 1.712 9.523 1.00 77.06 591 ARG A O 1
ATOM 4682 N N . THR A 1 592 ? 20.222 0.965 7.424 1.00 70.62 592 THR A N 1
ATOM 4683 C CA . THR A 1 592 ? 19.919 -0.447 7.724 1.00 70.62 592 THR A CA 1
ATOM 4684 C C . THR A 1 592 ? 20.691 -0.968 8.942 1.00 70.62 592 THR A C 1
ATOM 4686 O O . THR A 1 592 ? 20.089 -1.526 9.858 1.00 70.62 592 THR A O 1
ATOM 4689 N N . LYS A 1 593 ? 21.999 -0.680 9.046 1.00 75.06 593 LYS A N 1
ATOM 4690 C CA . LYS A 1 593 ? 22.808 -1.036 10.230 1.00 75.06 593 LYS A CA 1
ATOM 4691 C C . LYS A 1 593 ? 22.329 -0.387 11.541 1.00 75.06 593 LYS A C 1
ATOM 4693 O O . LYS A 1 593 ? 22.497 -0.990 12.595 1.00 75.06 593 LYS A O 1
ATOM 4698 N N . GLU A 1 594 ? 21.744 0.810 11.506 1.00 82.00 594 GLU A N 1
ATOM 4699 C CA . GLU A 1 594 ? 21.222 1.496 12.700 1.00 82.00 594 GLU A CA 1
ATOM 4700 C C . GLU A 1 594 ? 19.886 0.894 13.155 1.00 82.00 594 GLU A C 1
ATOM 4702 O O . GLU A 1 594 ? 19.673 0.670 14.347 1.00 82.00 594 GLU A O 1
ATOM 4707 N N . ILE A 1 595 ? 19.022 0.540 12.200 1.00 80.25 595 ILE A N 1
ATOM 4708 C CA . ILE A 1 595 ? 17.768 -0.172 12.463 1.00 80.25 595 ILE A CA 1
ATOM 4709 C C . ILE A 1 595 ? 18.034 -1.569 13.054 1.00 80.25 595 ILE A C 1
ATOM 4711 O O . ILE A 1 595 ? 17.333 -1.972 13.982 1.00 80.25 595 ILE A O 1
ATOM 4715 N N . GLU A 1 596 ? 19.070 -2.289 12.607 1.00 80.44 596 GLU A N 1
ATOM 4716 C CA . GLU A 1 596 ? 19.460 -3.567 13.229 1.00 80.44 596 GLU A CA 1
ATOM 4717 C C . GLU A 1 596 ? 20.022 -3.403 14.655 1.00 80.44 596 GLU A C 1
ATOM 4719 O O . GLU A 1 596 ? 19.671 -4.191 15.538 1.00 80.44 596 GLU A O 1
ATOM 4724 N N . LYS A 1 597 ? 20.817 -2.353 14.939 1.00 84.00 597 LYS A N 1
ATOM 4725 C CA . LYS A 1 597 ? 21.214 -2.028 16.329 1.00 84.00 597 LYS A CA 1
ATOM 4726 C C . LYS A 1 597 ? 19.990 -1.789 17.209 1.00 84.00 597 LYS A C 1
ATOM 4728 O O . LYS A 1 597 ? 19.935 -2.303 18.323 1.00 84.00 597 LYS A O 1
ATOM 4733 N N . LEU A 1 598 ? 19.018 -1.020 16.713 1.00 84.88 598 LEU A N 1
ATOM 4734 C CA . LEU A 1 598 ? 17.790 -0.706 17.435 1.00 84.88 598 LEU A CA 1
ATOM 4735 C C . LEU A 1 598 ? 16.953 -1.966 17.697 1.00 84.88 598 LEU A C 1
ATOM 4737 O O . LEU A 1 598 ? 16.561 -2.190 18.837 1.00 84.88 598 LEU A O 1
ATOM 4741 N N . LYS A 1 599 ? 16.743 -2.834 16.696 1.00 81.81 599 LYS A N 1
ATOM 4742 C CA . LYS A 1 599 ? 16.074 -4.141 16.876 1.00 81.81 599 LYS A CA 1
ATOM 4743 C C . LYS A 1 599 ? 16.729 -4.971 17.980 1.00 81.81 599 LYS A C 1
ATOM 4745 O O . LYS A 1 599 ? 16.032 -5.481 18.857 1.00 81.81 599 LYS A O 1
ATOM 4750 N N . LYS A 1 600 ? 18.064 -5.065 17.970 1.00 85.12 600 LYS A N 1
ATOM 4751 C CA . LYS A 1 600 ? 18.815 -5.768 19.015 1.00 85.12 600 LYS A CA 1
ATOM 4752 C C . LYS A 1 600 ? 18.607 -5.117 20.388 1.00 85.12 600 LYS A C 1
ATOM 4754 O O . LYS A 1 600 ? 18.211 -5.803 21.327 1.00 85.12 600 LYS A O 1
ATOM 4759 N N . ALA A 1 601 ? 18.800 -3.805 20.496 1.00 83.88 601 ALA A N 1
ATOM 4760 C CA . ALA A 1 601 ? 18.650 -3.078 21.754 1.00 83.88 601 ALA A CA 1
ATOM 4761 C C . ALA A 1 601 ? 17.224 -3.179 22.331 1.00 83.88 601 ALA A C 1
ATOM 4763 O O . ALA A 1 601 ? 17.071 -3.332 23.541 1.00 83.88 601 ALA A O 1
ATOM 4764 N N . ILE A 1 602 ? 16.188 -3.191 21.481 1.00 82.25 602 ILE A N 1
ATOM 4765 C CA . ILE A 1 602 ? 14.801 -3.454 21.891 1.00 82.25 602 ILE A CA 1
ATOM 4766 C C . ILE A 1 602 ? 14.694 -4.826 22.561 1.00 82.25 602 ILE A C 1
ATOM 4768 O O . ILE A 1 602 ? 14.154 -4.923 23.659 1.00 82.25 602 ILE A O 1
ATOM 4772 N N . SER A 1 603 ? 15.255 -5.877 21.952 1.00 77.31 603 SER A N 1
ATOM 4773 C CA . SER A 1 603 ? 15.234 -7.226 22.539 1.00 77.31 603 SER A CA 1
ATOM 4774 C C . SER A 1 603 ? 16.020 -7.352 23.857 1.00 77.31 603 SER A C 1
ATOM 4776 O O . SER A 1 603 ? 15.771 -8.275 24.631 1.00 77.31 603 SER A O 1
ATOM 4778 N N . GLU A 1 604 ? 16.933 -6.415 24.144 1.00 82.31 604 GLU A N 1
ATOM 4779 C CA . GLU A 1 604 ? 17.825 -6.451 25.311 1.00 82.31 604 GLU A CA 1
ATOM 4780 C C . GLU A 1 604 ? 17.406 -5.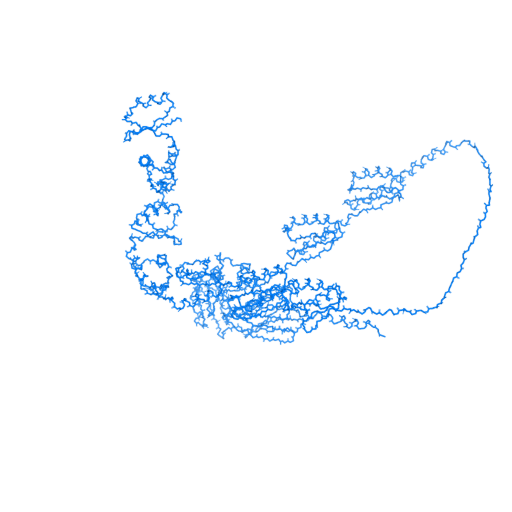502 26.459 1.00 82.31 604 GLU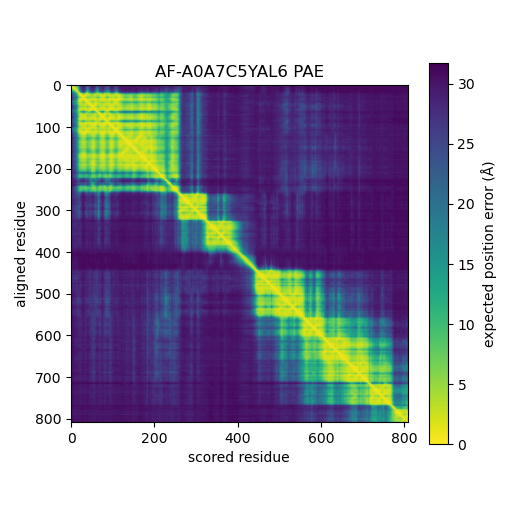 A C 1
ATOM 4782 O O . GLU A 1 604 ? 17.509 -5.903 27.619 1.00 82.31 604 GLU A O 1
ATOM 4787 N N . ASP A 1 605 ? 16.883 -4.295 26.193 1.00 82.94 605 ASP A N 1
ATOM 4788 C CA . ASP A 1 605 ? 16.568 -3.256 27.208 1.00 82.94 605 ASP A CA 1
ATOM 4789 C C . ASP A 1 605 ? 15.067 -2.906 27.333 1.00 82.94 605 ASP A C 1
ATOM 4791 O O . ASP A 1 605 ? 14.659 -2.318 28.333 1.00 82.94 605 ASP A O 1
ATOM 4795 N N . ILE A 1 606 ? 14.203 -3.284 26.383 1.00 83.75 606 ILE A N 1
ATOM 4796 C CA . ILE A 1 606 ? 12.750 -3.068 26.525 1.00 83.75 606 ILE A CA 1
ATOM 4797 C C . ILE A 1 606 ? 12.121 -4.193 27.361 1.00 83.75 606 ILE A C 1
ATOM 4799 O O . ILE A 1 606 ? 12.587 -5.334 27.387 1.00 83.75 606 ILE A O 1
ATOM 4803 N N . THR A 1 607 ? 11.060 -3.856 28.089 1.00 85.31 607 THR A N 1
ATOM 4804 C CA . THR A 1 607 ? 10.215 -4.787 28.837 1.00 85.31 607 THR A CA 1
ATOM 4805 C C . THR A 1 607 ? 8.749 -4.359 28.755 1.00 85.31 607 THR A C 1
ATOM 4807 O O . THR A 1 607 ? 8.431 -3.245 28.334 1.00 85.31 607 THR A O 1
ATOM 4810 N N . THR A 1 608 ? 7.847 -5.248 29.167 1.00 87.06 608 THR A N 1
ATOM 4811 C CA . THR A 1 608 ? 6.434 -4.914 29.375 1.00 87.06 608 THR A CA 1
ATOM 4812 C C . THR A 1 608 ? 6.162 -4.864 30.872 1.00 87.06 608 THR A C 1
ATOM 4814 O O . THR A 1 608 ? 6.336 -5.866 31.564 1.00 87.06 608 THR A O 1
ATOM 4817 N N . TYR A 1 609 ? 5.755 -3.703 31.380 1.00 88.31 609 TYR A N 1
ATOM 4818 C CA . TYR A 1 609 ? 5.223 -3.578 32.734 1.00 88.31 609 TYR A CA 1
ATOM 4819 C C . TYR A 1 609 ? 3.706 -3.787 32.694 1.00 88.31 609 TYR A C 1
ATOM 4821 O O . TYR A 1 609 ? 3.026 -3.214 31.846 1.00 88.31 609 TYR A O 1
ATOM 4829 N N . VAL A 1 610 ? 3.179 -4.633 33.580 1.00 88.88 610 VAL A N 1
ATOM 4830 C CA . VAL A 1 610 ? 1.762 -5.025 33.589 1.00 88.88 610 VAL A CA 1
ATOM 4831 C C . VAL A 1 610 ? 1.120 -4.572 34.891 1.00 88.88 610 VAL A C 1
ATOM 4833 O O . VAL A 1 610 ? 1.668 -4.807 35.969 1.00 88.88 610 VAL A O 1
ATOM 4836 N N . VAL A 1 611 ? -0.048 -3.943 34.789 1.00 91.00 611 VAL A N 1
ATOM 4837 C CA . VAL A 1 611 ? -0.835 -3.467 35.931 1.00 91.00 611 VAL A CA 1
ATOM 4838 C C . VAL A 1 611 ? -2.318 -3.751 35.690 1.00 91.00 611 VAL A C 1
ATOM 4840 O O . VAL A 1 611 ? -2.807 -3.635 34.567 1.00 91.00 611 VAL A O 1
ATOM 4843 N N . SER A 1 612 ? -3.051 -4.141 36.732 1.00 88.25 612 SER A N 1
ATOM 4844 C CA . SER A 1 612 ? -4.503 -4.329 36.641 1.00 88.25 612 SER A CA 1
ATOM 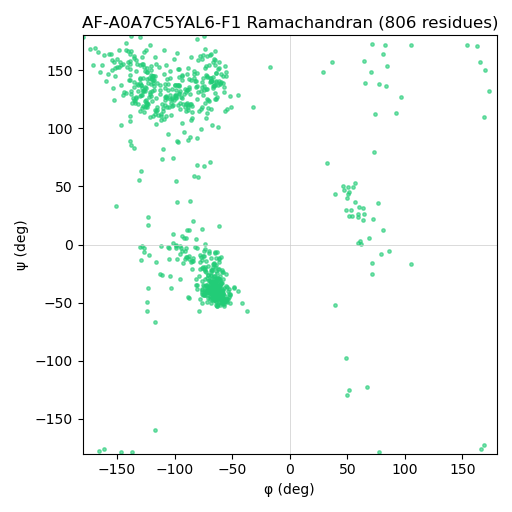4845 C C . SER A 1 612 ? -5.210 -3.000 36.389 1.00 88.25 612 SER A C 1
ATOM 4847 O O . SER A 1 612 ? -4.871 -2.002 37.030 1.00 88.25 612 SER A O 1
ATOM 4849 N N . GLN A 1 613 ? -6.199 -2.998 35.497 1.00 88.81 613 GLN A N 1
ATOM 4850 C CA . GLN A 1 613 ? -7.079 -1.857 35.265 1.00 88.81 613 GLN A CA 1
ATOM 4851 C C . GLN A 1 613 ? -8.127 -1.773 36.385 1.00 88.81 613 GLN A C 1
ATOM 4853 O O . GLN A 1 613 ? -8.757 -2.771 36.738 1.00 88.81 613 GLN A O 1
ATOM 4858 N N . LEU A 1 614 ? -8.315 -0.584 36.950 1.00 88.06 614 LEU A N 1
ATOM 4859 C CA . LEU A 1 614 ? -9.323 -0.296 37.970 1.00 88.06 614 LEU A CA 1
ATOM 4860 C C . LEU A 1 614 ? -10.577 0.317 37.321 1.00 88.06 614 LEU A C 1
ATOM 4862 O O . LEU A 1 614 ? -10.451 1.048 36.341 1.00 88.06 614 LEU A O 1
ATOM 4866 N N . PRO A 1 615 ? -11.788 0.132 37.885 1.00 84.25 615 PRO A N 1
ATOM 4867 C CA . PRO A 1 615 ? -13.001 0.801 37.391 1.00 84.25 615 PRO A CA 1
ATOM 4868 C C . PRO A 1 615 ? -12.957 2.337 37.462 1.00 84.25 615 PRO A C 1
ATOM 4870 O O . PRO A 1 615 ? -13.796 3.005 36.867 1.00 84.25 615 PRO A O 1
ATOM 4873 N N . THR A 1 616 ? -12.005 2.889 38.219 1.00 85.88 616 THR A N 1
ATOM 4874 C CA . THR A 1 616 ? -11.741 4.325 38.377 1.00 85.88 616 THR A CA 1
ATOM 4875 C C . THR A 1 616 ? -10.590 4.832 37.505 1.00 85.88 616 THR A C 1
ATOM 4877 O O . THR A 1 616 ? -10.265 6.012 37.582 1.00 85.88 616 THR A O 1
ATOM 4880 N N . ASP A 1 617 ? -9.937 3.971 36.721 1.00 88.31 617 ASP A N 1
ATOM 4881 C CA . ASP A 1 617 ? -8.845 4.387 35.839 1.00 88.31 617 ASP A CA 1
ATOM 4882 C C . ASP A 1 617 ? -9.380 5.201 34.641 1.00 88.31 617 ASP A C 1
ATOM 4884 O O . ASP A 1 617 ? -10.450 4.884 34.110 1.00 88.31 617 ASP A O 1
ATOM 4888 N N . PRO A 1 618 ? -8.646 6.223 34.158 1.00 87.69 618 PRO A N 1
ATOM 4889 C CA . PRO A 1 618 ? -8.925 6.825 32.859 1.00 87.69 618 PRO A CA 1
ATOM 4890 C C . PRO A 1 618 ? -8.696 5.823 31.715 1.00 87.69 618 PRO A C 1
ATOM 4892 O O . PRO A 1 618 ? -8.074 4.772 31.886 1.00 87.69 618 PRO A O 1
ATOM 4895 N N . ALA A 1 619 ? -9.175 6.167 30.518 1.00 86.69 619 ALA A N 1
ATOM 4896 C CA . ALA A 1 619 ? -8.969 5.343 29.329 1.00 86.69 619 ALA A CA 1
ATOM 4897 C C . ALA A 1 619 ? -7.458 5.165 29.010 1.00 86.69 619 ALA A C 1
ATOM 4899 O O . ALA A 1 619 ? -6.669 6.081 29.279 1.00 86.69 619 ALA A O 1
ATOM 4900 N N . PRO A 1 620 ? -7.012 4.016 28.462 1.00 83.62 620 PRO A N 1
ATOM 4901 C CA . PRO A 1 620 ? -5.585 3.697 28.297 1.00 83.62 620 PRO A CA 1
ATOM 4902 C C . PRO A 1 620 ? -4.810 4.712 27.459 1.00 83.62 620 PRO A C 1
ATOM 4904 O O . PRO A 1 620 ? -3.620 4.927 27.675 1.00 83.62 620 PRO A O 1
ATOM 4907 N N . GLU A 1 621 ? -5.482 5.364 26.518 1.00 84.56 621 GLU A N 1
ATOM 4908 C CA . GLU A 1 621 ? -4.903 6.358 25.625 1.00 84.56 621 GLU A CA 1
ATOM 4909 C C . GLU A 1 621 ? -4.503 7.627 26.398 1.00 84.56 621 GLU A C 1
ATOM 4911 O O . GLU A 1 621 ? -3.547 8.308 26.030 1.00 84.56 621 GLU A O 1
ATOM 4916 N N . VAL A 1 622 ? -5.163 7.903 27.531 1.00 87.44 622 VAL A N 1
ATOM 4917 C CA . VAL A 1 622 ? -4.801 8.963 28.487 1.00 87.44 622 VAL A CA 1
ATOM 4918 C C . VAL A 1 622 ? -3.501 8.607 29.206 1.00 87.44 622 VAL A C 1
ATOM 4920 O O . VAL A 1 622 ? -2.592 9.436 29.274 1.00 87.44 622 VAL A O 1
ATOM 4923 N N . PHE A 1 623 ? -3.359 7.360 29.676 1.00 89.00 623 PHE A N 1
ATOM 4924 C CA . PHE A 1 623 ? -2.089 6.870 30.221 1.00 89.00 623 PHE A CA 1
ATOM 4925 C C . PHE A 1 623 ? -0.980 6.911 29.165 1.00 89.00 623 PHE A C 1
ATOM 4927 O O . PHE A 1 623 ? 0.118 7.383 29.460 1.00 89.00 623 PHE A O 1
ATOM 4934 N N . ALA A 1 624 ? -1.256 6.487 27.929 1.00 85.81 624 ALA A N 1
ATOM 4935 C CA . ALA A 1 624 ? -0.291 6.536 26.834 1.00 85.81 624 ALA A CA 1
ATOM 4936 C C . ALA A 1 624 ? 0.148 7.977 26.518 1.00 85.81 624 ALA A C 1
ATOM 4938 O O . ALA A 1 624 ? 1.338 8.240 26.329 1.00 85.81 624 ALA A O 1
ATOM 4939 N N . LYS A 1 625 ? -0.788 8.938 26.533 1.00 86.06 625 LYS A N 1
ATOM 4940 C CA . LYS A 1 625 ? -0.502 10.361 26.301 1.00 86.06 625 LYS A CA 1
ATOM 4941 C C . LYS A 1 625 ? 0.335 10.989 27.418 1.00 86.06 625 LYS A C 1
ATOM 4943 O O . LYS A 1 625 ? 1.280 11.714 27.119 1.00 86.06 625 LYS A O 1
ATOM 4948 N N . LEU A 1 626 ? -0.007 10.724 28.681 1.00 86.44 626 LEU A N 1
ATOM 4949 C CA . LEU A 1 626 ? 0.626 11.361 29.844 1.00 86.44 626 LEU A CA 1
ATOM 4950 C C . LEU A 1 626 ? 1.960 10.704 30.240 1.00 86.44 626 LEU A C 1
ATOM 4952 O O . LEU A 1 626 ? 2.889 11.404 30.639 1.00 86.44 626 LEU A O 1
ATOM 4956 N N . THR A 1 627 ? 2.098 9.383 30.083 1.00 86.75 627 THR A N 1
ATOM 4957 C CA . THR A 1 627 ? 3.371 8.669 30.323 1.00 86.75 627 THR A CA 1
ATOM 4958 C C . THR A 1 627 ? 4.303 8.679 29.105 1.00 86.75 627 THR A C 1
ATOM 4960 O O . THR A 1 627 ? 5.507 8.463 29.246 1.00 86.75 627 THR A O 1
ATOM 4963 N N . GLY A 1 628 ? 3.778 8.896 27.894 1.00 82.38 628 GLY A N 1
ATOM 4964 C CA . GLY A 1 628 ? 4.529 8.770 26.638 1.00 82.38 628 GLY A CA 1
ATOM 4965 C C . GLY A 1 628 ? 4.923 7.329 26.271 1.00 82.38 628 GLY A C 1
ATOM 4966 O O . GLY A 1 628 ? 5.654 7.126 25.297 1.00 82.38 628 GLY A O 1
ATOM 4967 N N . CYS A 1 629 ? 4.466 6.336 27.039 1.00 84.00 629 CYS A N 1
ATOM 4968 C CA . CYS A 1 629 ? 4.707 4.914 26.804 1.00 84.00 629 CYS A CA 1
ATOM 4969 C C . CYS A 1 629 ? 3.548 4.309 25.987 1.00 84.00 629 CYS A C 1
ATOM 4971 O O . CYS A 1 629 ? 2.396 4.654 26.242 1.00 84.00 629 CYS A O 1
ATOM 4973 N N . PRO A 1 630 ? 3.796 3.390 25.036 1.00 80.31 630 PRO A N 1
ATOM 4974 C CA . PRO A 1 630 ? 2.728 2.600 24.427 1.00 80.31 630 PRO A CA 1
ATOM 4975 C C . PRO A 1 630 ? 1.991 1.752 25.475 1.00 80.31 630 PRO A C 1
ATOM 4977 O O . PRO A 1 630 ? 2.637 1.148 26.336 1.00 80.31 630 PRO A O 1
ATOM 4980 N N . VAL A 1 631 ? 0.659 1.692 25.378 1.00 84.94 631 VAL A N 1
ATOM 4981 C CA . VAL A 1 631 ? -0.219 0.924 26.278 1.00 84.94 631 VAL A CA 1
ATOM 4982 C C . VAL A 1 631 ? -1.157 0.044 25.453 1.00 84.94 631 VAL A C 1
ATOM 4984 O O . VAL A 1 631 ? -1.717 0.498 24.458 1.00 84.94 631 VAL A O 1
ATOM 4987 N N . GLU A 1 632 ? -1.350 -1.203 25.875 1.00 81.25 632 GLU A N 1
ATOM 4988 C CA . GLU A 1 632 ? -2.361 -2.125 25.338 1.00 81.25 632 GLU A CA 1
ATOM 4989 C C . GLU A 1 632 ? -3.271 -2.621 26.476 1.00 81.25 632 GLU A C 1
ATOM 4991 O O . GLU A 1 632 ? -2.796 -2.785 27.600 1.00 81.25 632 GLU A O 1
ATOM 4996 N N . ILE A 1 633 ? -4.556 -2.901 26.210 1.00 78.50 633 ILE A N 1
ATOM 4997 C CA . ILE A 1 633 ? -5.404 -3.675 27.138 1.00 78.50 633 ILE A CA 1
ATOM 4998 C C . ILE A 1 633 ? -5.481 -5.123 26.658 1.00 78.50 633 ILE A C 1
ATOM 5000 O O . ILE A 1 633 ? -5.759 -5.376 25.487 1.00 78.50 633 ILE A O 1
ATOM 5004 N N . ASN A 1 634 ? -5.376 -6.077 27.582 1.00 75.88 634 ASN A N 1
ATOM 5005 C CA . ASN A 1 634 ? -5.933 -7.412 27.379 1.00 75.88 634 ASN A CA 1
ATOM 5006 C C . ASN A 1 634 ? -6.515 -7.952 28.697 1.00 75.88 634 ASN A C 1
ATOM 5008 O O . ASN A 1 634 ? -5.863 -7.893 29.735 1.00 75.88 634 ASN A O 1
ATOM 5012 N N . GLY A 1 635 ? -7.755 -8.449 28.675 1.00 76.25 635 GLY A N 1
ATOM 5013 C CA . GLY A 1 635 ? -8.385 -9.112 29.828 1.00 76.25 635 GLY A CA 1
ATOM 5014 C C . GLY A 1 635 ? -8.512 -8.281 31.117 1.00 76.25 635 GLY A C 1
ATOM 5015 O O . GLY A 1 635 ? -8.524 -8.863 32.196 1.00 76.25 635 GLY A O 1
ATOM 5016 N N . GLY A 1 636 ? -8.576 -6.945 31.033 1.00 81.31 636 GLY A N 1
ATOM 5017 C CA . GLY A 1 636 ? -8.589 -6.058 32.210 1.00 81.31 636 GLY A CA 1
ATOM 5018 C C . GLY A 1 636 ? -7.205 -5.781 32.817 1.00 81.31 636 GLY A C 1
ATOM 5019 O O . GLY A 1 636 ? -7.107 -5.246 33.920 1.00 81.31 636 GLY A O 1
ATOM 5020 N N . LEU A 1 637 ? -6.129 -6.128 32.108 1.00 85.25 637 LEU A N 1
ATOM 5021 C CA . LEU A 1 637 ? -4.759 -5.727 32.418 1.00 85.25 637 LEU A CA 1
ATOM 5022 C C . LEU A 1 637 ? -4.279 -4.702 31.383 1.00 85.25 637 LEU A C 1
ATOM 5024 O O . LEU A 1 637 ? -4.519 -4.875 30.186 1.00 85.25 637 LEU A O 1
ATOM 5028 N N . MET A 1 638 ? -3.578 -3.667 31.844 1.00 87.19 638 MET A N 1
ATOM 5029 C CA . MET A 1 638 ? -2.862 -2.713 30.998 1.00 87.19 638 MET A CA 1
ATOM 5030 C C . MET A 1 638 ? -1.388 -3.115 30.883 1.00 87.19 638 MET A C 1
ATOM 5032 O O . MET A 1 638 ? -0.711 -3.346 31.888 1.00 87.19 638 MET A O 1
ATOM 5036 N N . PHE A 1 639 ? -0.897 -3.176 29.649 1.00 85.81 639 PHE A N 1
ATOM 5037 C CA . PHE A 1 639 ? 0.451 -3.594 29.277 1.00 85.81 639 PHE A CA 1
ATOM 5038 C C . PHE A 1 639 ? 1.217 -2.383 28.743 1.00 85.81 639 PHE A C 1
ATOM 5040 O O . PHE A 1 639 ? 0.954 -1.912 27.640 1.00 85.81 639 PHE A O 1
ATOM 5047 N N . PHE A 1 640 ? 2.161 -1.873 29.530 1.00 87.69 640 PHE A N 1
ATOM 5048 C CA . PHE A 1 640 ? 2.982 -0.715 29.194 1.00 87.69 640 PHE A CA 1
ATOM 5049 C C . PHE A 1 640 ? 4.329 -1.163 28.621 1.00 87.69 640 PHE A C 1
ATOM 5051 O O . PHE A 1 640 ? 5.106 -1.825 29.314 1.00 87.69 640 PHE A O 1
ATOM 5058 N N . THR A 1 641 ? 4.651 -0.774 27.387 1.00 84.56 641 THR A N 1
ATOM 5059 C CA . THR A 1 641 ? 5.970 -1.045 26.791 1.00 84.56 641 THR A CA 1
ATOM 5060 C C . THR A 1 641 ? 6.960 0.061 27.165 1.00 84.56 641 THR A C 1
ATOM 5062 O O . THR A 1 641 ? 6.724 1.231 26.872 1.00 84.56 641 THR A O 1
ATOM 5065 N N . VAL A 1 642 ? 8.065 -0.283 27.833 1.00 87.44 642 VAL A N 1
ATOM 5066 C CA . VAL A 1 642 ? 8.992 0.697 28.437 1.00 87.44 642 VAL A CA 1
ATOM 5067 C C . VAL A 1 642 ? 10.411 0.124 28.556 1.00 87.44 642 VAL A C 1
ATOM 5069 O O . VAL A 1 642 ? 10.587 -1.095 28.576 1.00 87.44 642 VAL A O 1
ATOM 5072 N N . SER A 1 643 ? 11.448 0.963 28.662 1.00 83.88 643 SER A N 1
ATOM 5073 C CA . SER A 1 643 ? 12.789 0.472 29.020 1.00 83.88 643 SER A CA 1
ATOM 5074 C C . SER A 1 643 ? 12.829 -0.066 30.454 1.00 83.88 643 SER A C 1
ATOM 5076 O O . SER A 1 643 ? 12.207 0.491 31.363 1.00 83.88 643 SER A O 1
ATOM 5078 N N . LYS A 1 644 ? 13.616 -1.122 30.691 1.00 84.88 644 LYS A N 1
ATOM 5079 C CA . LYS A 1 644 ? 13.816 -1.734 32.022 1.00 84.88 644 LYS A CA 1
ATOM 5080 C C . LYS A 1 644 ? 14.269 -0.704 33.061 1.00 84.88 644 LYS A C 1
ATOM 5082 O O . LYS A 1 644 ? 13.815 -0.723 34.199 1.00 84.88 644 LYS A O 1
ATOM 5087 N N . SER A 1 645 ? 15.097 0.240 32.625 1.00 83.75 645 SER A N 1
ATOM 5088 C CA . SER A 1 645 ? 15.593 1.389 33.390 1.00 83.75 645 SER A CA 1
ATOM 5089 C C . SER A 1 645 ? 14.518 2.391 33.850 1.00 83.75 645 SER A C 1
ATOM 5091 O O . SER A 1 645 ? 14.743 3.084 34.838 1.00 83.75 645 SER A O 1
ATOM 5093 N N . ARG A 1 646 ? 13.359 2.480 33.179 1.00 86.62 646 ARG A N 1
ATOM 5094 C CA . ARG A 1 646 ? 12.306 3.480 33.460 1.00 86.62 646 ARG A CA 1
ATOM 5095 C C . ARG A 1 646 ? 11.074 2.899 34.182 1.00 86.62 646 ARG A C 1
ATOM 5097 O O . ARG A 1 646 ? 10.180 3.652 34.560 1.00 86.62 646 ARG A O 1
ATOM 5104 N N . VAL A 1 647 ? 11.038 1.588 34.453 1.00 87.50 647 VAL A N 1
ATOM 5105 C CA . VAL A 1 647 ? 9.893 0.893 35.086 1.00 87.50 647 VAL A CA 1
ATOM 5106 C C . VAL A 1 647 ? 9.461 1.520 36.421 1.00 87.50 647 VAL A C 1
ATOM 5108 O O . VAL A 1 647 ? 8.273 1.768 36.610 1.00 87.50 647 VAL A O 1
ATOM 5111 N N . GLU A 1 648 ? 10.386 1.827 37.335 1.00 90.12 648 GLU A N 1
ATOM 5112 C CA . GLU A 1 648 ? 10.021 2.401 38.646 1.00 90.12 648 GLU A CA 1
ATOM 5113 C C . GLU A 1 648 ? 9.475 3.835 38.540 1.00 90.12 648 GLU A C 1
ATOM 5115 O O . GLU A 1 648 ? 8.550 4.204 39.262 1.00 90.12 648 GLU A O 1
ATOM 5120 N N . PHE A 1 649 ? 9.982 4.627 37.590 1.00 89.25 649 PHE A N 1
ATOM 5121 C CA . PHE A 1 649 ? 9.444 5.957 37.293 1.00 89.25 649 PHE A CA 1
ATOM 5122 C C . PHE A 1 649 ? 8.037 5.865 36.686 1.00 89.25 649 PHE A C 1
ATOM 5124 O O . PHE A 1 649 ? 7.140 6.603 37.085 1.00 89.25 649 PHE A O 1
ATOM 5131 N N . LEU A 1 650 ? 7.813 4.911 35.776 1.00 91.50 650 LEU A N 1
ATOM 5132 C CA . LEU A 1 650 ? 6.498 4.659 35.189 1.00 91.50 650 LEU A CA 1
ATOM 5133 C C . LEU A 1 650 ? 5.453 4.266 36.248 1.00 91.50 650 LEU A C 1
ATOM 5135 O O . LEU A 1 650 ? 4.334 4.769 36.192 1.00 91.50 650 LEU A O 1
ATOM 5139 N N . LYS A 1 651 ? 5.806 3.423 37.232 1.00 92.38 651 LYS A N 1
ATOM 5140 C CA . LYS A 1 651 ? 4.907 3.091 38.356 1.00 92.38 651 LYS A CA 1
ATOM 5141 C C . LYS A 1 651 ? 4.438 4.344 39.095 1.00 92.38 651 LYS A C 1
ATOM 5143 O O . LYS A 1 651 ? 3.244 4.494 39.335 1.00 92.38 651 LYS A O 1
ATOM 5148 N N . ALA A 1 652 ? 5.364 5.252 39.415 1.00 92.06 652 ALA A N 1
ATOM 5149 C CA . ALA A 1 652 ? 5.032 6.509 40.079 1.00 92.06 652 ALA A CA 1
ATOM 5150 C C . ALA A 1 652 ? 4.086 7.373 39.223 1.00 92.06 652 ALA A C 1
ATOM 5152 O O . ALA A 1 652 ? 3.085 7.860 39.742 1.00 92.06 652 ALA A O 1
ATOM 5153 N N . GLN A 1 653 ? 4.336 7.486 37.910 1.00 91.75 653 GLN A N 1
ATOM 5154 C CA . GLN A 1 653 ? 3.445 8.220 36.999 1.00 91.75 653 GLN A CA 1
ATOM 5155 C C . GLN A 1 653 ? 2.042 7.597 36.892 1.00 91.75 653 GLN A C 1
ATOM 5157 O O . GLN A 1 653 ? 1.061 8.326 36.788 1.00 91.75 653 GLN A O 1
ATOM 5162 N N . ILE A 1 654 ? 1.914 6.265 36.922 1.00 92.62 654 ILE A N 1
ATOM 5163 C CA . ILE A 1 654 ? 0.607 5.585 36.870 1.00 92.62 654 ILE A CA 1
ATOM 5164 C C . ILE A 1 654 ? -0.230 5.921 38.114 1.00 92.62 654 ILE A C 1
ATOM 5166 O O . ILE A 1 654 ? -1.402 6.270 37.980 1.00 92.62 654 ILE A O 1
ATOM 5170 N N . GLU A 1 655 ? 0.364 5.894 39.309 1.00 92.19 655 GLU A N 1
ATOM 5171 C CA . GLU A 1 655 ? -0.345 6.236 40.551 1.00 92.19 655 GLU A CA 1
ATOM 5172 C C . GLU A 1 655 ? -0.597 7.753 40.704 1.00 92.19 655 GLU A C 1
ATOM 5174 O O . GLU A 1 655 ? -1.626 8.167 41.247 1.00 92.19 655 GLU A O 1
ATOM 5179 N N . GLU A 1 656 ? 0.275 8.603 40.148 1.00 91.62 656 GLU A N 1
ATOM 5180 C CA . GLU A 1 656 ? 0.033 10.047 39.999 1.00 91.62 656 GLU A CA 1
ATOM 5181 C C . GLU A 1 656 ? -1.183 10.322 39.096 1.00 91.62 656 GLU A C 1
ATOM 5183 O O . GLU A 1 656 ? -2.057 11.110 39.463 1.00 91.62 656 GLU A O 1
ATOM 5188 N N . ILE A 1 657 ? -1.289 9.635 37.951 1.00 92.00 657 ILE A N 1
ATOM 5189 C CA . ILE A 1 657 ? -2.435 9.738 37.034 1.00 92.00 657 ILE A CA 1
ATOM 5190 C C . ILE A 1 657 ? -3.719 9.250 37.716 1.00 92.00 657 ILE A C 1
ATOM 5192 O O . ILE A 1 657 ? -4.739 9.932 37.638 1.00 92.00 657 ILE A O 1
ATOM 5196 N N . ARG A 1 658 ? -3.671 8.119 38.432 1.00 92.31 658 ARG A N 1
ATOM 5197 C CA . ARG A 1 658 ? -4.815 7.562 39.178 1.00 92.31 658 ARG A CA 1
ATOM 5198 C C . ARG A 1 658 ? -5.360 8.518 40.230 1.00 92.31 658 ARG A C 1
ATOM 5200 O O . ARG A 1 658 ? -6.557 8.786 40.253 1.00 92.31 658 ARG A O 1
ATOM 5207 N N . SER A 1 659 ? -4.484 9.054 41.076 1.00 89.44 659 SER A N 1
ATOM 5208 C CA . SER A 1 659 ? -4.860 9.999 42.137 1.00 89.44 659 SER A CA 1
ATOM 5209 C C . SER A 1 659 ? -5.274 11.378 41.598 1.00 89.44 659 SER A C 1
ATOM 5211 O O . SER A 1 659 ? -6.086 12.063 42.220 1.00 89.44 659 SER A O 1
ATOM 5213 N N . SER A 1 660 ? -4.771 11.767 40.422 1.00 88.19 660 SER A N 1
ATOM 5214 C CA . SER A 1 660 ? -5.101 13.032 39.749 1.00 88.19 660 SER A CA 1
ATOM 5215 C C . SER A 1 660 ? -6.335 12.970 38.842 1.00 88.19 660 SER A C 1
ATOM 5217 O O . SER A 1 660 ? -6.814 14.019 38.403 1.00 88.19 660 SER A O 1
ATOM 5219 N N . TYR A 1 661 ? -6.858 11.787 38.515 1.00 88.44 661 TYR A N 1
ATOM 5220 C CA . TYR A 1 661 ? -7.998 11.669 37.608 1.00 88.44 661 TYR A CA 1
ATOM 5221 C C . TYR A 1 661 ? -9.288 12.223 38.227 1.00 88.44 661 TYR A C 1
ATOM 5223 O O . TYR A 1 661 ? -9.517 12.130 39.431 1.00 88.44 661 TYR A O 1
ATOM 5231 N N . SER A 1 662 ? -10.119 12.864 37.399 1.00 81.25 662 SER A N 1
ATOM 5232 C CA . SER A 1 662 ? -11.323 13.617 37.800 1.00 81.25 662 SER A CA 1
ATOM 5233 C C . SER A 1 662 ? -11.086 14.831 38.724 1.00 81.25 662 SER A C 1
ATOM 5235 O O . SER A 1 662 ? -12.040 15.534 39.056 1.00 81.25 662 SER A O 1
ATOM 5237 N N . SER A 1 663 ? -9.838 15.134 39.103 1.00 85.19 663 SER A N 1
ATOM 5238 C CA . SER A 1 663 ? -9.468 16.304 39.916 1.00 85.19 663 SER A CA 1
ATOM 5239 C C . SER A 1 663 ? -8.544 17.263 39.153 1.00 85.19 663 SER A C 1
ATOM 5241 O O . SER A 1 663 ? -8.963 18.365 38.792 1.00 85.19 663 SER A O 1
ATOM 5243 N N . ASN A 1 664 ? -7.324 16.813 38.852 1.00 89.06 664 ASN A N 1
ATOM 5244 C CA . ASN A 1 664 ? -6.281 17.554 38.133 1.00 89.06 664 ASN A CA 1
ATOM 5245 C C . ASN A 1 664 ? -6.109 17.092 36.674 1.00 89.06 664 ASN A C 1
ATOM 5247 O O . ASN A 1 664 ? -5.429 17.764 35.904 1.00 89.06 664 ASN A O 1
ATOM 5251 N N . ILE A 1 665 ? -6.693 15.950 36.293 1.00 90.50 665 ILE A N 1
ATOM 5252 C CA . ILE A 1 665 ? -6.792 15.449 34.915 1.00 90.50 665 ILE A CA 1
ATOM 5253 C C . ILE A 1 665 ? -8.276 15.387 34.553 1.00 90.50 665 ILE A C 1
ATOM 5255 O O . ILE A 1 665 ? -9.016 14.569 35.106 1.00 90.50 665 ILE A O 1
ATOM 5259 N N . ILE A 1 666 ? -8.693 16.241 33.619 1.00 91.31 666 ILE A N 1
ATOM 5260 C CA . ILE A 1 666 ? -10.068 16.333 33.111 1.00 91.31 666 ILE A CA 1
ATOM 5261 C C . ILE A 1 666 ? -10.064 16.065 31.605 1.00 91.31 666 ILE A C 1
ATOM 5263 O O . ILE A 1 666 ? -9.135 16.463 30.905 1.00 91.31 666 ILE A O 1
ATOM 5267 N N . ILE A 1 667 ? -11.091 15.375 31.110 1.00 90.25 667 ILE A N 1
ATOM 5268 C CA . ILE A 1 667 ? -11.238 15.001 29.699 1.00 90.25 667 ILE A CA 1
ATOM 5269 C C . ILE A 1 667 ? -12.552 15.589 29.190 1.00 90.25 667 ILE A C 1
ATOM 5271 O O . ILE A 1 667 ? -13.587 15.400 29.825 1.00 90.25 667 ILE A O 1
ATOM 5275 N N . VAL A 1 668 ? -12.509 16.284 28.055 1.00 89.88 668 VAL A N 1
ATOM 5276 C CA . VAL A 1 668 ? -13.690 16.844 27.374 1.00 89.88 668 VAL A CA 1
ATOM 5277 C C . VAL A 1 668 ? -13.574 16.642 25.861 1.00 89.88 668 VAL A C 1
ATOM 5279 O O . VAL A 1 668 ? -12.467 16.506 25.339 1.00 89.88 668 VAL A O 1
ATOM 5282 N N . ASP A 1 669 ? -14.704 16.617 25.155 1.00 88.06 669 ASP A N 1
ATOM 5283 C CA . ASP A 1 669 ? -14.739 16.494 23.690 1.00 88.06 669 ASP A CA 1
ATOM 5284 C C . ASP A 1 669 ? -14.035 17.678 23.008 1.00 88.06 669 ASP A C 1
ATOM 5286 O O . ASP A 1 669 ? -14.204 18.828 23.417 1.00 88.06 669 ASP A O 1
ATOM 5290 N N . ASP A 1 670 ? -13.292 17.421 21.932 1.00 86.81 670 ASP A N 1
ATOM 5291 C CA . ASP A 1 670 ? -12.555 18.447 21.202 1.00 86.81 670 ASP A CA 1
ATOM 5292 C C . ASP A 1 670 ? -13.466 19.219 20.237 1.00 86.81 670 ASP A C 1
ATOM 5294 O O . ASP A 1 670 ? -13.688 18.834 19.088 1.00 86.81 670 ASP A O 1
ATOM 5298 N N . LYS A 1 671 ? -14.031 20.318 20.742 1.00 85.12 671 LYS A N 1
ATOM 5299 C CA . LYS A 1 671 ? -14.965 21.201 20.021 1.00 85.12 671 LYS A CA 1
ATOM 5300 C C . LYS A 1 671 ? -14.473 22.655 19.975 1.00 85.12 671 LYS A C 1
ATOM 5302 O O . LYS A 1 671 ? -15.262 23.558 19.712 1.00 85.12 671 LYS A O 1
ATOM 5307 N N . PHE A 1 672 ? -13.188 22.882 20.257 1.00 84.31 672 PHE A N 1
ATOM 5308 C CA . PHE A 1 672 ? -12.619 24.206 20.545 1.00 84.31 672 PHE A CA 1
ATOM 5309 C C . PHE A 1 672 ? -11.547 24.600 19.527 1.00 84.31 672 PHE A C 1
ATOM 5311 O O . PHE A 1 672 ? -10.757 23.765 19.078 1.00 84.31 672 PHE A O 1
ATOM 5318 N N . LYS A 1 673 ? -11.473 25.890 19.194 1.00 83.50 673 LYS A N 1
ATOM 5319 C CA . LYS A 1 673 ? -10.462 26.416 18.267 1.00 83.50 673 LYS A CA 1
ATOM 5320 C C . LYS A 1 673 ? -9.060 26.395 18.904 1.00 83.50 673 LYS A C 1
ATOM 5322 O O . LYS A 1 673 ? -8.947 26.464 20.133 1.00 83.50 673 LYS A O 1
ATOM 5327 N N . PRO A 1 674 ? -7.971 26.331 18.112 1.00 82.94 674 PRO A N 1
ATOM 5328 C CA . PRO A 1 674 ? -6.603 26.363 18.638 1.00 82.94 674 PRO A CA 1
ATOM 5329 C C . PRO A 1 674 ? -6.323 27.556 19.565 1.00 82.94 674 PRO A C 1
ATOM 5331 O O . PRO A 1 674 ? -5.661 27.394 20.587 1.00 82.94 674 PRO A O 1
ATOM 5334 N N . GLU A 1 675 ? -6.872 28.728 19.247 1.00 79.75 675 GLU A N 1
ATOM 5335 C CA . GLU A 1 675 ? -6.708 29.978 19.996 1.00 79.75 675 GLU A CA 1
ATOM 5336 C C . GLU A 1 675 ? -7.419 29.938 21.359 1.00 79.75 675 GLU A C 1
ATOM 5338 O O . GLU A 1 675 ? -6.916 30.471 22.347 1.00 79.75 675 GLU A O 1
ATOM 5343 N N . GLU A 1 676 ? -8.571 29.267 21.433 1.00 83.62 676 GLU A N 1
ATOM 5344 C CA . GLU A 1 676 ? -9.352 29.089 22.665 1.00 83.62 676 GLU A CA 1
ATOM 5345 C C . GLU A 1 676 ? -8.625 28.151 23.640 1.00 83.62 676 GLU A C 1
ATOM 5347 O O . GLU A 1 676 ? -8.545 28.434 24.838 1.00 83.62 676 GLU A O 1
ATOM 5352 N N . LYS A 1 677 ? -8.023 27.072 23.117 1.00 88.06 677 LYS A N 1
ATOM 5353 C CA . LYS A 1 677 ? -7.168 26.154 23.888 1.00 88.06 677 LYS A CA 1
ATOM 5354 C C . LYS A 1 677 ? -5.910 26.853 24.400 1.00 88.06 677 LYS A C 1
ATOM 5356 O O . LYS A 1 677 ? -5.639 26.819 25.596 1.00 88.06 677 LYS A O 1
ATOM 5361 N N . ASP A 1 678 ? -5.168 27.510 23.508 1.00 85.31 678 ASP A N 1
ATOM 5362 C CA . ASP A 1 678 ? -3.916 28.214 23.814 1.00 85.31 678 ASP A CA 1
ATOM 5363 C C . ASP A 1 678 ? -4.108 29.317 24.873 1.00 85.31 678 ASP A C 1
ATOM 5365 O O . ASP A 1 678 ? -3.304 29.446 25.802 1.00 85.31 678 ASP A O 1
ATOM 5369 N N . ALA A 1 679 ? -5.219 30.056 24.799 1.00 82.69 679 ALA A N 1
ATOM 5370 C CA . ALA A 1 679 ? -5.592 31.025 25.820 1.00 82.69 679 ALA A CA 1
ATOM 5371 C C . ALA A 1 679 ? -5.860 30.363 27.182 1.00 82.69 679 ALA A C 1
ATOM 5373 O O . ALA A 1 679 ? -5.339 30.824 28.199 1.00 82.69 679 ALA A O 1
ATOM 5374 N N . VAL A 1 680 ? -6.641 29.279 27.228 1.00 86.94 680 VAL A N 1
ATOM 5375 C CA . VAL A 1 680 ? -6.984 28.595 28.487 1.00 86.94 680 VAL A CA 1
ATOM 5376 C C . VAL A 1 680 ? -5.764 27.919 29.122 1.00 86.94 680 VAL A C 1
ATOM 5378 O O . VAL A 1 680 ? -5.566 28.069 30.329 1.00 86.94 680 VAL A O 1
ATOM 5381 N N . GLU A 1 681 ? -4.903 27.274 28.330 1.00 89.88 681 GLU A N 1
ATOM 5382 C CA . GLU A 1 681 ? -3.602 26.736 28.761 1.00 89.88 681 GLU A CA 1
ATOM 5383 C C . GLU A 1 681 ? -2.775 27.815 29.483 1.00 89.88 681 GLU A C 1
ATOM 5385 O O . GLU A 1 681 ? -2.346 27.624 30.626 1.00 89.88 681 GLU A O 1
ATOM 5390 N N . LYS A 1 682 ? -2.630 29.001 28.877 1.00 86.06 682 LYS A N 1
ATOM 5391 C CA . LYS A 1 682 ? -1.842 30.108 29.448 1.00 86.06 682 LYS A CA 1
ATOM 5392 C C . LYS A 1 682 ? -2.502 30.783 30.653 1.00 86.06 682 LYS A C 1
ATOM 5394 O O . LYS A 1 682 ? -1.799 31.130 31.603 1.00 86.06 682 LYS A O 1
ATOM 5399 N N . ILE A 1 683 ? -3.822 30.985 30.632 1.00 83.81 683 ILE A N 1
ATOM 5400 C CA . ILE A 1 683 ? -4.564 31.655 31.715 1.00 83.81 683 ILE A CA 1
ATOM 5401 C C . ILE A 1 683 ? -4.601 30.775 32.972 1.00 83.81 683 ILE A C 1
ATOM 5403 O O . ILE A 1 683 ? -4.319 31.261 34.068 1.00 83.81 683 ILE A O 1
ATOM 5407 N N . TYR A 1 684 ? -4.912 29.484 32.821 1.00 86.75 684 TYR A N 1
ATOM 5408 C CA . TYR A 1 684 ? -5.081 28.548 33.940 1.00 86.75 684 TYR A CA 1
ATOM 5409 C C . TYR A 1 684 ? -3.802 27.775 34.294 1.00 86.75 684 TYR A C 1
ATOM 5411 O O . TYR A 1 684 ? -3.774 27.081 35.309 1.00 86.75 684 TYR A O 1
ATOM 5419 N N . LYS A 1 685 ? -2.726 27.928 33.506 1.00 89.69 685 LYS A N 1
ATOM 5420 C CA . LYS A 1 685 ? -1.432 27.235 33.672 1.00 89.69 685 LYS A CA 1
ATOM 5421 C C . LYS A 1 685 ? -1.581 25.707 33.677 1.00 89.69 685 LYS A C 1
ATOM 5423 O O . LYS A 1 685 ? -0.888 25.001 34.410 1.00 89.69 685 LYS A O 1
ATOM 5428 N N . VAL A 1 686 ? -2.505 25.221 32.853 1.00 92.19 686 VAL A N 1
ATOM 5429 C CA . VAL A 1 686 ? -2.784 23.802 32.603 1.00 92.19 686 VAL A CA 1
ATOM 5430 C C . VAL A 1 686 ? -2.200 23.410 31.251 1.00 92.19 686 VAL A C 1
ATOM 5432 O O . VAL A 1 686 ? -2.158 24.239 30.350 1.00 92.19 686 VAL A O 1
ATOM 5435 N N . LYS A 1 687 ? -1.787 22.154 31.089 1.00 91.69 687 LYS A N 1
ATOM 5436 C CA . LYS A 1 687 ? -1.385 21.610 29.786 1.00 91.69 687 LYS A CA 1
ATOM 5437 C C . LYS A 1 687 ? -2.583 20.985 29.089 1.00 91.69 687 LYS A C 1
ATOM 5439 O O . LYS A 1 687 ? -3.299 20.209 29.725 1.00 91.69 687 LYS A O 1
ATOM 5444 N N . ILE A 1 688 ? -2.775 21.267 27.805 1.00 90.75 688 ILE A N 1
ATOM 5445 C CA . ILE A 1 688 ? -3.842 20.678 26.994 1.00 90.75 688 ILE A CA 1
ATOM 5446 C C . ILE A 1 688 ? -3.236 19.721 25.963 1.00 90.75 688 ILE A C 1
ATOM 5448 O O . ILE A 1 688 ? -2.480 20.103 25.073 1.00 90.75 688 ILE A O 1
ATOM 5452 N N . TYR A 1 689 ? -3.598 18.443 26.064 1.00 87.19 689 TYR A N 1
ATOM 5453 C CA . TYR A 1 689 ? -3.157 17.394 25.151 1.00 87.19 689 TYR A CA 1
ATOM 5454 C C . TYR A 1 689 ? -4.326 16.923 24.279 1.00 87.19 689 TYR A C 1
ATOM 5456 O O . TYR A 1 689 ? -5.259 16.302 24.785 1.00 87.19 689 TYR A O 1
ATOM 5464 N N . ASN A 1 690 ? -4.262 17.151 22.964 1.00 84.62 690 ASN A N 1
ATOM 5465 C CA . ASN A 1 690 ? -5.257 16.607 22.029 1.00 84.62 690 ASN A CA 1
ATOM 5466 C C . ASN A 1 690 ? -5.161 15.069 21.955 1.00 84.62 690 ASN A C 1
ATOM 5468 O O . ASN A 1 690 ? -4.057 14.517 21.861 1.00 84.62 690 ASN A O 1
ATOM 5472 N N . LEU A 1 691 ? -6.304 14.391 21.960 1.00 81.31 691 LEU A N 1
ATOM 5473 C CA . LEU A 1 691 ? -6.484 12.943 21.878 1.00 81.31 691 LEU A CA 1
ATOM 5474 C C . LEU A 1 691 ? -7.678 12.659 20.948 1.00 81.31 691 LEU A C 1
ATOM 5476 O O . LEU A 1 691 ? -8.812 12.581 21.403 1.00 81.31 691 LEU A O 1
ATOM 5480 N N . ASP A 1 692 ? -7.404 12.529 19.652 1.00 79.38 692 ASP A N 1
ATOM 5481 C CA . ASP A 1 692 ? -8.373 12.272 18.578 1.00 79.38 692 ASP A CA 1
ATOM 5482 C C . ASP A 1 692 ? -9.614 13.191 18.604 1.00 79.38 692 ASP A C 1
ATOM 5484 O O . ASP A 1 692 ? -9.529 14.314 18.110 1.00 79.38 692 ASP A O 1
ATOM 5488 N N . ASP A 1 693 ? -10.747 12.750 19.162 1.00 81.81 693 ASP A N 1
ATOM 5489 C CA . ASP A 1 693 ? -11.998 13.522 19.277 1.00 81.81 693 ASP A CA 1
ATOM 5490 C C . ASP A 1 693 ? -12.147 14.279 20.614 1.00 81.81 693 ASP A C 1
ATOM 5492 O O . ASP A 1 693 ? -13.215 14.819 20.908 1.00 81.81 693 ASP A O 1
ATOM 5496 N N . LYS A 1 694 ? -11.101 14.289 21.450 1.00 88.19 694 LYS A N 1
ATOM 5497 C CA . LYS A 1 694 ? -11.087 14.776 22.840 1.00 88.19 694 LYS A CA 1
ATOM 5498 C C . LYS A 1 694 ? -9.818 15.567 23.162 1.00 88.19 694 LYS A C 1
ATOM 5500 O O . LYS A 1 694 ? -8.799 15.474 22.480 1.00 88.19 694 LYS A O 1
ATOM 5505 N N . ILE A 1 695 ? -9.851 16.312 24.262 1.00 90.81 695 ILE A N 1
ATOM 5506 C CA . ILE A 1 695 ? -8.670 16.915 24.886 1.00 90.81 695 ILE A CA 1
ATOM 5507 C C . ILE A 1 695 ? -8.543 16.479 26.348 1.00 90.81 695 ILE A C 1
ATOM 5509 O O . ILE A 1 695 ? -9.533 16.361 27.070 1.00 90.81 695 ILE A O 1
ATOM 5513 N N . ILE A 1 696 ? -7.303 16.261 26.784 1.00 92.19 696 ILE A N 1
ATOM 5514 C CA . ILE A 1 696 ? -6.933 16.022 28.181 1.00 92.19 696 ILE A CA 1
ATOM 5515 C C . ILE A 1 696 ? -6.355 17.324 28.733 1.00 92.19 696 ILE A C 1
ATOM 5517 O O . ILE A 1 696 ? -5.345 17.816 28.231 1.00 92.19 696 ILE A O 1
ATOM 5521 N N . ILE A 1 697 ? -6.975 17.863 29.775 1.00 92.56 697 ILE A N 1
ATOM 5522 C CA . ILE A 1 697 ? -6.550 19.071 30.479 1.00 92.56 697 ILE A CA 1
ATOM 5523 C C . ILE A 1 697 ? -5.866 18.627 31.773 1.00 92.56 697 ILE A C 1
ATOM 5525 O O . ILE A 1 697 ? -6.496 17.971 32.604 1.00 92.56 697 ILE A O 1
ATOM 5529 N N . TYR A 1 698 ? -4.587 18.969 31.945 1.00 91.75 698 TYR A N 1
ATOM 5530 C CA . TYR A 1 698 ? -3.773 18.538 33.084 1.00 91.75 698 TYR A CA 1
ATOM 5531 C C . TYR A 1 698 ? -3.182 19.715 33.870 1.00 91.75 698 TYR A C 1
ATOM 5533 O O . TYR A 1 698 ? -2.415 20.520 33.339 1.00 91.75 698 TYR A O 1
ATOM 5541 N N . GLY A 1 699 ? -3.513 19.793 35.159 1.00 90.44 699 GLY A N 1
ATOM 5542 C CA . GLY A 1 699 ? -2.960 20.749 36.116 1.00 90.44 699 GLY A CA 1
ATOM 5543 C C . GLY A 1 699 ? -3.918 21.045 37.273 1.00 90.44 699 GLY A C 1
ATOM 5544 O O . GLY A 1 699 ? -5.087 20.671 37.243 1.00 90.44 699 GLY A O 1
ATOM 5545 N N . ALA A 1 700 ? -3.438 21.771 38.285 1.00 89.31 700 ALA A N 1
ATOM 5546 C CA . ALA A 1 700 ? -4.188 22.055 39.519 1.00 89.31 700 ALA A CA 1
ATOM 5547 C C . ALA A 1 700 ? -5.464 22.914 39.341 1.00 89.31 700 ALA A C 1
ATOM 5549 O O . ALA A 1 700 ? -6.210 23.097 40.296 1.00 89.31 700 ALA A O 1
ATOM 5550 N N . LEU A 1 701 ? -5.703 23.455 38.139 1.00 90.44 701 LEU A N 1
ATOM 5551 C CA . LEU A 1 701 ? -6.906 24.210 37.758 1.00 90.44 701 LEU A CA 1
ATOM 5552 C C . LEU A 1 701 ? -7.617 23.585 36.539 1.00 90.44 701 LEU A C 1
ATOM 5554 O O . LEU A 1 701 ? -8.320 24.277 35.801 1.00 90.44 701 LEU A O 1
ATOM 5558 N N . ALA A 1 702 ? -7.420 22.284 36.283 1.00 89.94 702 ALA A N 1
ATOM 5559 C CA . ALA A 1 702 ? -8.015 21.592 35.134 1.00 89.94 702 ALA A CA 1
ATOM 5560 C C . ALA A 1 702 ? -9.553 21.614 35.151 1.00 89.94 702 ALA A C 1
ATOM 5562 O O . ALA A 1 702 ? -10.178 21.746 34.100 1.00 89.94 702 ALA A O 1
ATOM 5563 N N . ASN A 1 703 ? -10.160 21.550 36.339 1.00 88.25 703 ASN A N 1
ATOM 5564 C CA . ASN A 1 703 ? -11.607 21.661 36.528 1.00 88.25 703 ASN A CA 1
ATOM 5565 C C . ASN A 1 703 ? -12.146 23.043 36.109 1.00 88.25 703 ASN A C 1
ATOM 5567 O O . ASN A 1 703 ? -13.201 23.145 35.487 1.00 88.25 703 ASN A O 1
ATOM 5571 N N . GLU A 1 704 ? -11.427 24.116 36.428 1.00 86.62 704 GLU A N 1
ATOM 5572 C CA . GLU A 1 704 ? -11.801 25.497 36.106 1.00 86.62 704 GLU A CA 1
ATOM 5573 C C . GLU A 1 704 ? -11.582 25.780 34.616 1.00 86.62 704 GLU A C 1
ATOM 5575 O O . GLU A 1 704 ? -12.457 26.346 33.960 1.00 86.62 704 GLU A O 1
ATOM 5580 N N . ALA A 1 705 ? -10.459 25.310 34.069 1.00 88.56 705 ALA A N 1
ATOM 5581 C CA . ALA A 1 705 ? -10.142 25.376 32.648 1.00 88.56 705 ALA A CA 1
ATOM 5582 C C . ALA A 1 705 ? -11.184 24.644 31.779 1.00 88.56 705 ALA A C 1
ATOM 5584 O O . ALA A 1 705 ? -11.654 25.203 30.788 1.00 88.56 705 ALA A O 1
ATOM 5585 N N . ALA A 1 706 ? -11.602 23.434 32.174 1.00 88.62 706 ALA A N 1
ATOM 5586 C CA . ALA A 1 706 ? -12.630 22.663 31.471 1.00 88.62 706 ALA A CA 1
ATOM 5587 C C . ALA A 1 706 ? -13.980 23.399 31.425 1.00 88.62 706 ALA A C 1
ATOM 5589 O O . ALA A 1 706 ? -14.572 23.538 30.355 1.00 88.62 706 ALA A O 1
ATOM 5590 N N . LYS A 1 707 ? -14.427 23.954 32.563 1.00 86.06 707 LYS A N 1
ATOM 5591 C CA . LYS A 1 707 ? -15.668 24.750 32.652 1.00 86.06 707 LYS A CA 1
ATOM 5592 C C . LYS A 1 707 ? -15.630 25.991 31.754 1.00 86.06 707 LYS A C 1
ATOM 5594 O O . LYS A 1 707 ? -16.668 26.391 31.236 1.00 86.06 707 LYS A O 1
ATOM 5599 N N . VAL A 1 708 ? -14.460 26.613 31.578 1.00 83.00 708 VAL A N 1
ATOM 5600 C CA . VAL A 1 708 ? -14.290 27.769 30.680 1.00 83.00 708 VAL A CA 1
ATOM 5601 C C . VAL A 1 708 ? -14.318 27.348 29.215 1.00 83.00 708 VAL A C 1
ATOM 5603 O O . VAL A 1 708 ? -15.026 27.984 28.441 1.00 83.00 708 VAL A O 1
ATOM 5606 N N . LEU A 1 709 ? -13.642 26.257 28.843 1.00 84.88 709 LEU A N 1
ATOM 5607 C CA . LEU A 1 709 ? -13.706 25.715 27.481 1.00 84.88 709 LEU A CA 1
ATOM 5608 C C . LEU A 1 709 ? -15.146 25.341 27.099 1.00 84.88 709 LEU A C 1
ATOM 5610 O O . LEU A 1 709 ? -15.638 25.783 26.063 1.00 84.88 709 LEU A O 1
ATOM 5614 N N . GLU A 1 710 ? -15.881 24.646 27.974 1.00 81.69 710 GLU A N 1
ATOM 5615 C CA . GLU A 1 710 ? -17.301 24.320 27.756 1.00 81.69 710 GLU A CA 1
ATOM 5616 C C . GLU A 1 710 ? -18.201 25.543 27.487 1.00 81.69 710 GLU A C 1
ATOM 5618 O O . GLU A 1 710 ? -19.236 25.395 26.832 1.00 81.69 710 GLU A O 1
ATOM 5623 N N . ASN A 1 711 ? -17.837 26.745 27.951 1.00 76.56 711 ASN A N 1
ATOM 5624 C CA . ASN A 1 711 ? -18.607 27.963 27.678 1.00 76.56 711 ASN A CA 1
ATOM 5625 C C . ASN A 1 711 ? -18.430 28.490 26.243 1.00 76.56 711 ASN A C 1
ATOM 5627 O O . ASN A 1 711 ? -19.296 29.238 25.789 1.00 76.56 711 ASN A O 1
ATOM 5631 N N . PHE A 1 712 ? -17.371 28.086 25.529 1.00 73.56 712 PHE A N 1
ATOM 5632 C CA . PHE A 1 712 ? -17.182 28.377 24.101 1.00 73.56 712 PHE A CA 1
ATOM 5633 C C . PHE A 1 712 ? -17.972 27.415 23.196 1.00 73.56 712 PHE A C 1
ATOM 5635 O O . PHE A 1 712 ? -18.403 27.809 22.117 1.00 73.56 712 PHE A O 1
ATOM 5642 N N . ALA A 1 713 ? -18.200 26.168 23.635 1.00 66.00 713 ALA A N 1
ATOM 5643 C CA . ALA A 1 713 ? -18.901 25.142 22.846 1.00 66.00 713 ALA A CA 1
ATOM 5644 C C . ALA A 1 713 ? -20.431 25.089 23.051 1.00 66.00 713 ALA A C 1
ATOM 5646 O O . ALA A 1 713 ? -21.113 24.327 22.367 1.00 66.00 713 ALA A O 1
ATOM 5647 N N . LYS A 1 714 ? -20.980 25.868 23.990 1.00 57.38 714 LYS A N 1
ATOM 5648 C CA . LYS A 1 714 ? -22.432 26.058 24.190 1.00 57.38 714 LYS A CA 1
ATOM 5649 C C . LYS A 1 714 ? -22.871 27.386 23.560 1.00 57.38 714 LYS A C 1
ATOM 5651 O O . LYS A 1 714 ? -22.049 28.284 23.410 1.00 57.38 714 LYS A O 1
ATOM 5656 N N . ASP A 1 715 ? -24.166 27.553 23.273 1.00 53.38 715 ASP A N 1
ATOM 5657 C CA . ASP A 1 715 ? -24.774 28.697 22.545 1.00 53.38 715 ASP A CA 1
ATOM 5658 C C . ASP A 1 715 ? -24.624 30.106 23.188 1.00 53.38 715 ASP A C 1
ATOM 5660 O O . ASP A 1 715 ? -25.287 31.070 22.800 1.00 53.38 715 ASP A O 1
ATOM 5664 N N . ASN A 1 716 ? -23.721 30.278 24.154 1.00 53.41 716 ASN A N 1
ATOM 5665 C CA . ASN A 1 716 ? -23.433 31.542 24.833 1.00 53.41 716 ASN A CA 1
ATOM 5666 C C . ASN A 1 716 ? -22.716 32.583 23.946 1.00 53.41 716 ASN A C 1
ATOM 5668 O O . ASN A 1 716 ? -22.509 33.713 24.391 1.00 53.41 716 ASN A O 1
ATOM 5672 N N . ASN A 1 717 ? -22.328 32.228 22.712 1.00 61.38 717 ASN A N 1
ATOM 5673 C CA . ASN A 1 717 ? -21.566 33.072 21.778 1.00 61.38 717 ASN A CA 1
ATOM 5674 C C . ASN A 1 717 ? -20.248 33.628 22.359 1.00 61.38 717 ASN A C 1
ATOM 5676 O O . ASN A 1 717 ? -19.786 34.682 21.917 1.00 61.38 717 ASN A O 1
ATOM 5680 N N . GLN A 1 718 ? -19.651 32.970 23.360 1.00 72.12 718 GLN A N 1
ATOM 5681 C CA . GLN A 1 718 ? -18.377 33.416 23.926 1.00 72.12 718 GLN A CA 1
ATOM 5682 C C . GLN A 1 718 ? -17.218 33.099 22.985 1.00 72.12 718 GLN A C 1
ATOM 5684 O O . GLN A 1 718 ? -17.133 32.006 22.434 1.00 72.12 718 GLN A O 1
ATOM 5689 N N . VAL A 1 719 ? -16.319 34.066 22.833 1.00 76.88 719 VAL A N 1
ATOM 5690 C CA . VAL A 1 719 ? -15.107 33.965 22.020 1.00 76.88 719 VAL A CA 1
ATOM 5691 C C . VAL A 1 719 ? -13.911 34.528 22.778 1.00 76.88 719 VAL A C 1
ATOM 5693 O O . VAL A 1 719 ? -14.062 35.310 23.725 1.00 76.88 719 VAL A O 1
ATOM 5696 N N . VAL A 1 720 ? -12.721 34.132 22.332 1.00 81.44 720 VAL A N 1
ATOM 5697 C CA . VAL A 1 720 ? -11.442 34.669 22.794 1.00 81.44 720 VAL A CA 1
ATOM 5698 C C . VAL A 1 720 ? -10.792 35.444 21.659 1.00 81.44 720 VAL A C 1
ATOM 5700 O O . VAL A 1 720 ? -10.709 34.950 20.539 1.00 81.44 720 VAL A O 1
ATOM 5703 N N . GLU A 1 721 ? -10.307 36.645 21.956 1.00 82.62 721 GLU A N 1
ATOM 5704 C CA . GLU A 1 721 ? -9.665 37.518 20.977 1.00 82.62 721 GLU A CA 1
ATOM 5705 C C . GLU A 1 721 ? -8.386 38.153 21.521 1.00 82.62 721 GLU A C 1
ATOM 5707 O O . GLU A 1 721 ? -8.327 38.596 22.671 1.00 82.62 721 GLU A O 1
ATOM 5712 N N . LEU A 1 722 ? -7.366 38.225 20.667 1.00 83.19 722 LEU A N 1
ATOM 5713 C CA . LEU A 1 722 ? -6.061 38.805 20.982 1.00 83.19 722 LEU A CA 1
ATOM 5714 C C . LEU A 1 722 ? -6.046 40.313 20.710 1.00 83.19 722 LEU A C 1
ATOM 5716 O O . LEU A 1 722 ? -6.490 40.779 19.657 1.00 83.19 722 LEU A O 1
ATOM 5720 N N . VAL A 1 723 ? -5.480 41.076 21.646 1.00 81.56 723 VAL A N 1
ATOM 5721 C CA . VAL A 1 723 ? -5.254 42.524 21.523 1.00 81.56 723 VAL A CA 1
ATOM 5722 C C . VAL A 1 723 ? -3.903 42.949 22.108 1.00 81.56 723 VAL A C 1
ATOM 5724 O O . VAL A 1 723 ? -3.250 42.211 22.850 1.00 81.56 723 VAL A O 1
ATOM 5727 N N . GLN A 1 724 ? -3.500 44.179 21.780 1.00 78.31 724 GLN A N 1
ATOM 5728 C CA . GLN A 1 724 ? -2.372 44.872 22.408 1.00 78.31 724 GLN A CA 1
ATOM 5729 C C . GLN A 1 724 ? -2.535 44.978 23.943 1.00 78.31 724 GLN A C 1
ATOM 5731 O O . GLN A 1 724 ? -3.674 45.007 24.415 1.00 78.31 724 GLN A O 1
ATOM 5736 N N . PRO A 1 725 ? -1.439 45.074 24.724 1.00 78.81 725 PRO A N 1
ATOM 5737 C CA . PRO A 1 725 ? -1.486 45.112 26.186 1.00 78.81 725 PRO A CA 1
ATOM 5738 C C . PRO A 1 725 ? -2.459 46.148 26.761 1.00 78.81 725 PRO A C 1
ATOM 5740 O O . PRO A 1 725 ? -2.299 47.357 26.594 1.00 78.81 725 PRO A O 1
ATOM 5743 N N . VAL A 1 726 ? -3.456 45.658 27.493 1.00 79.50 726 VAL A N 1
ATOM 5744 C CA . VAL A 1 726 ? -4.479 46.468 28.157 1.00 79.50 726 VAL A CA 1
ATOM 5745 C C . VAL A 1 726 ? -4.023 46.800 29.579 1.00 79.50 726 VAL A C 1
ATOM 5747 O O . VAL A 1 726 ? -3.847 45.904 30.404 1.00 79.50 726 VAL A O 1
ATOM 5750 N N . ASN A 1 727 ? -3.849 48.084 29.908 1.00 78.44 727 ASN A N 1
ATOM 5751 C CA . ASN A 1 727 ? -3.496 48.484 31.277 1.00 78.44 727 ASN A CA 1
ATOM 5752 C C . ASN A 1 727 ? -4.634 48.175 32.281 1.00 78.44 727 ASN A C 1
ATOM 5754 O O . ASN A 1 727 ? -5.790 48.006 31.895 1.00 78.44 727 ASN A O 1
ATOM 5758 N N . GLU A 1 728 ? -4.325 48.096 33.579 1.00 75.62 728 GLU A N 1
ATOM 5759 C CA . GLU A 1 728 ? -5.291 47.654 34.603 1.00 75.62 728 GLU A CA 1
ATOM 5760 C C . GLU A 1 728 ? -6.560 48.531 34.671 1.00 75.62 728 GLU A C 1
ATOM 5762 O O . GLU A 1 728 ? -7.656 48.025 34.913 1.00 75.62 728 GLU A O 1
ATOM 5767 N N . ASN A 1 729 ? -6.438 49.835 34.400 1.00 72.50 729 ASN A N 1
ATOM 5768 C CA . ASN A 1 729 ? -7.575 50.757 34.392 1.00 72.50 729 ASN A CA 1
ATOM 5769 C C . ASN A 1 729 ? -8.487 50.500 33.188 1.00 72.50 729 ASN A C 1
ATOM 5771 O O . ASN A 1 729 ? -9.699 50.372 33.352 1.00 72.50 729 ASN A O 1
ATOM 5775 N N . LEU A 1 730 ? -7.908 50.348 31.993 1.00 76.31 730 LEU A N 1
ATOM 5776 C CA . LEU A 1 730 ? -8.659 50.014 30.785 1.00 76.31 730 LEU A CA 1
ATOM 5777 C C . LEU A 1 730 ? -9.296 48.617 30.895 1.00 76.31 730 LEU A C 1
ATOM 5779 O O . LEU A 1 730 ? -10.436 48.440 30.484 1.00 76.31 730 LEU A O 1
ATOM 5783 N N . SER A 1 731 ? -8.629 47.650 31.535 1.00 79.62 731 SER A N 1
ATOM 5784 C CA . SER A 1 731 ? -9.194 46.322 31.833 1.00 79.62 731 SER A CA 1
ATOM 5785 C C . SER A 1 731 ? -10.465 46.418 32.693 1.00 79.62 731 SER A C 1
ATOM 5787 O O . SER A 1 731 ? -11.496 45.836 32.343 1.00 79.62 731 SER A O 1
ATOM 5789 N N . LYS A 1 732 ? -10.441 47.230 33.761 1.00 78.44 732 LYS A N 1
ATOM 5790 C CA . LYS A 1 732 ? -11.624 47.514 34.595 1.00 78.44 732 LYS A CA 1
ATOM 5791 C C . LYS A 1 732 ? -12.744 48.179 33.786 1.00 78.44 732 LYS A C 1
ATOM 5793 O O . LYS A 1 732 ? -13.874 47.698 33.824 1.00 78.44 732 LYS A O 1
ATOM 5798 N N . MET A 1 733 ? -12.427 49.205 32.991 1.00 77.50 733 MET A N 1
ATOM 5799 C CA . MET A 1 733 ? -13.402 49.884 32.122 1.00 77.50 733 MET A CA 1
ATOM 5800 C C . MET A 1 733 ? -14.061 48.923 31.125 1.00 77.50 733 MET A C 1
ATOM 5802 O O . MET A 1 733 ? -15.281 48.914 30.994 1.00 77.50 733 MET A O 1
ATOM 5806 N N . LEU A 1 734 ? -13.282 48.075 30.451 1.00 83.88 734 LEU A N 1
ATOM 5807 C CA . LEU A 1 734 ? -13.801 47.104 29.484 1.00 83.88 734 LEU A CA 1
ATOM 5808 C C . LEU A 1 734 ? -14.744 46.086 30.142 1.00 83.88 734 LEU A C 1
ATOM 5810 O O . LEU A 1 734 ? -15.782 45.743 29.571 1.00 83.88 734 LEU A O 1
ATOM 5814 N N . LYS A 1 735 ? -14.417 45.650 31.363 1.00 84.25 735 LYS A N 1
ATOM 5815 C CA . LYS A 1 735 ? -15.251 44.740 32.153 1.00 84.25 735 LYS A CA 1
ATOM 5816 C C . LYS A 1 735 ? -16.545 45.386 32.643 1.00 84.25 735 LYS A C 1
ATOM 5818 O O . LYS A 1 735 ? -17.591 44.736 32.633 1.00 84.25 735 LYS A O 1
ATOM 5823 N N . GLU A 1 736 ? -16.515 46.658 33.026 1.00 80.81 736 GLU A N 1
ATOM 5824 C CA . GLU A 1 736 ? -17.721 47.389 33.423 1.00 80.81 736 GLU A CA 1
ATOM 5825 C C . GLU A 1 736 ? -18.623 47.723 32.229 1.00 80.81 736 GLU A C 1
ATOM 5827 O O . GLU A 1 736 ? -19.834 47.512 32.318 1.00 80.81 736 GLU A O 1
ATOM 5832 N N . LEU A 1 737 ? -18.056 48.181 31.110 1.00 78.44 737 LEU A N 1
ATOM 5833 C CA . LEU A 1 737 ? -18.803 48.635 29.933 1.00 78.44 737 LEU A CA 1
ATOM 5834 C C . LEU A 1 737 ? -19.302 47.467 29.072 1.00 78.44 737 LEU A C 1
ATOM 5836 O O . LEU A 1 737 ? -20.506 47.314 28.877 1.00 78.44 737 LEU A O 1
ATOM 5840 N N . PHE A 1 738 ? -18.394 46.607 28.605 1.00 85.62 738 PHE A N 1
ATOM 5841 C CA . PHE A 1 738 ? -18.698 45.549 27.632 1.00 85.62 738 PHE A CA 1
ATOM 5842 C C . PHE A 1 738 ? -18.907 44.172 28.279 1.00 85.62 738 PHE A C 1
ATOM 5844 O O . PHE A 1 738 ? -19.205 43.204 27.588 1.00 85.62 738 PHE A O 1
ATOM 5851 N N . LYS A 1 739 ? -18.778 44.045 29.607 1.00 85.56 739 LYS A N 1
ATOM 5852 C CA . LYS A 1 739 ? -18.920 42.769 30.348 1.00 85.56 739 LYS A CA 1
ATOM 5853 C C . LYS A 1 739 ? -17.937 41.670 29.906 1.00 85.56 739 LYS A C 1
ATOM 5855 O O . LYS A 1 739 ? -18.191 40.489 30.125 1.00 85.56 739 LYS A O 1
ATOM 5860 N N . VAL A 1 740 ? -16.808 42.058 29.313 1.00 86.88 740 VAL A N 1
ATOM 5861 C CA . VAL A 1 740 ? -15.714 41.150 28.935 1.00 86.88 740 VAL A CA 1
ATOM 5862 C C . VAL A 1 740 ? -14.722 40.974 30.089 1.00 86.88 740 VAL A C 1
ATOM 5864 O O . VAL A 1 740 ? -14.543 41.870 30.910 1.00 86.88 740 VAL A O 1
ATOM 5867 N N . ASN A 1 741 ? -14.038 39.835 30.155 1.00 85.19 741 ASN A N 1
ATOM 5868 C CA . ASN A 1 741 ? -12.852 39.674 30.999 1.00 85.19 741 ASN A CA 1
ATOM 5869 C C . ASN A 1 741 ? -11.594 39.901 30.155 1.00 85.19 741 ASN A C 1
ATOM 5871 O O . ASN A 1 741 ? -11.570 39.527 28.985 1.00 85.19 741 ASN A O 1
ATOM 5875 N N . VAL A 1 742 ? -10.555 40.501 30.742 1.00 84.31 742 VAL A N 1
ATOM 5876 C CA . VAL A 1 742 ? -9.282 40.765 30.056 1.00 84.31 742 VAL A CA 1
ATOM 5877 C C . VAL A 1 742 ? -8.132 40.160 30.855 1.00 84.31 742 VAL A C 1
ATOM 5879 O O . VAL A 1 742 ? -7.965 40.472 32.034 1.00 84.31 742 VAL A O 1
ATOM 5882 N N . TYR A 1 743 ? -7.344 39.306 30.205 1.00 82.44 743 TYR A N 1
ATOM 5883 C CA . TYR A 1 743 ? -6.231 38.572 30.806 1.00 82.44 743 TYR A CA 1
ATOM 5884 C C . TYR A 1 743 ? -4.911 39.010 30.170 1.00 82.44 743 TYR A C 1
ATOM 5886 O O . TYR A 1 743 ? -4.689 38.796 28.979 1.00 82.44 743 TYR A O 1
ATOM 5894 N N . ASN A 1 744 ? -4.032 39.624 30.961 1.00 79.88 744 ASN A N 1
ATOM 5895 C CA . ASN A 1 744 ? -2.743 40.140 30.497 1.00 79.88 744 ASN A CA 1
ATOM 5896 C C . ASN A 1 744 ? -1.662 39.060 30.612 1.00 79.88 744 ASN A C 1
ATOM 5898 O O . ASN A 1 744 ? -1.408 38.554 31.705 1.00 79.88 744 ASN A O 1
ATOM 5902 N N . LEU A 1 745 ? -1.016 38.720 29.496 1.00 77.69 745 LEU A N 1
ATOM 5903 C CA . LEU A 1 745 ? -0.059 37.617 29.400 1.00 77.69 745 LEU A CA 1
ATOM 5904 C C . LEU A 1 745 ? 1.153 38.051 28.563 1.00 77.69 745 LEU A C 1
ATOM 5906 O O . LEU A 1 745 ? 1.228 37.833 27.354 1.00 77.69 745 LEU A O 1
ATOM 5910 N N . GLY A 1 746 ? 2.117 38.688 29.232 1.00 74.56 746 GLY A N 1
ATOM 5911 C CA . GLY A 1 746 ? 3.302 39.255 28.589 1.00 74.56 746 GLY A CA 1
ATOM 5912 C C . GLY A 1 746 ? 2.942 40.436 27.686 1.00 74.56 746 GLY A C 1
ATOM 5913 O O . GLY A 1 746 ? 2.346 41.407 28.144 1.00 74.56 746 GLY A O 1
ATOM 5914 N N . ASN A 1 747 ? 3.297 40.341 26.403 1.00 76.19 747 ASN A N 1
ATOM 5915 C CA . ASN A 1 747 ? 3.136 41.424 25.425 1.00 76.19 747 ASN A CA 1
ATOM 5916 C C . ASN A 1 747 ? 1.774 41.409 24.698 1.00 76.19 747 ASN A C 1
ATOM 5918 O O . ASN A 1 747 ? 1.613 42.113 23.704 1.00 76.19 747 ASN A O 1
ATOM 5922 N N . VAL A 1 748 ? 0.801 40.625 25.173 1.00 80.56 748 VAL A N 1
ATOM 5923 C CA . VAL A 1 748 ? -0.575 40.578 24.647 1.00 80.56 748 VAL A CA 1
ATOM 5924 C C . VAL A 1 748 ? -1.597 40.505 25.781 1.00 80.56 748 VAL A C 1
ATOM 5926 O O . VAL A 1 748 ? -1.292 40.050 26.889 1.00 80.56 748 VAL A O 1
ATOM 5929 N N . SER A 1 749 ? -2.831 40.902 25.479 1.00 82.50 749 SER A N 1
ATOM 5930 C CA . SER A 1 749 ? -3.995 40.651 26.328 1.00 82.50 749 SER A CA 1
ATOM 5931 C C . SER A 1 749 ? -5.031 39.820 25.570 1.00 82.50 749 SER A C 1
ATOM 5933 O O . SER A 1 749 ? -5.239 40.017 24.374 1.00 82.50 749 SER A O 1
ATOM 5935 N N . TYR A 1 750 ? -5.694 38.906 26.276 1.00 83.75 750 TYR A N 1
ATOM 5936 C CA . TYR A 1 750 ? -6.803 38.102 25.759 1.00 83.75 750 TYR A CA 1
ATOM 5937 C C . TYR A 1 750 ? -8.112 38.685 26.289 1.00 83.75 750 TYR A C 1
ATOM 5939 O O . TYR A 1 750 ? -8.271 38.825 27.504 1.00 83.75 750 TYR A O 1
ATOM 5947 N N . ILE A 1 751 ? -9.044 39.018 25.399 1.00 86.69 751 ILE A N 1
ATOM 5948 C CA . ILE A 1 751 ? -10.408 39.422 25.750 1.00 86.69 751 ILE A CA 1
ATOM 5949 C C . ILE A 1 751 ? -11.309 38.197 25.640 1.00 86.69 751 ILE A C 1
ATOM 5951 O O . ILE A 1 751 ? -11.292 37.518 24.617 1.00 86.69 751 ILE A O 1
ATOM 5955 N N . VAL A 1 752 ? -12.104 37.937 26.677 1.00 85.00 752 VAL A N 1
ATOM 5956 C CA . VAL A 1 752 ? -13.034 36.804 26.743 1.00 85.00 752 VAL A CA 1
ATOM 5957 C C . VAL A 1 752 ? -14.441 37.309 27.054 1.00 85.00 752 VAL A C 1
ATOM 5959 O O . VAL A 1 752 ? -14.660 37.973 28.071 1.00 85.00 752 VAL A O 1
ATOM 5962 N N . GLY A 1 753 ? -15.401 36.993 26.188 1.00 83.88 753 GLY A N 1
ATOM 5963 C CA . GLY A 1 753 ? -16.805 37.381 26.334 1.00 83.88 753 GLY A CA 1
ATOM 5964 C C . GLY A 1 753 ? -17.602 37.121 25.058 1.00 83.88 753 GLY A C 1
ATOM 5965 O O . GLY A 1 753 ? -17.095 36.506 24.125 1.00 83.88 753 GLY A O 1
ATOM 5966 N N . ASN A 1 754 ? -18.852 37.576 25.001 1.00 84.06 754 ASN A N 1
ATOM 5967 C CA . ASN A 1 754 ? -19.726 37.310 23.854 1.00 84.06 754 ASN A CA 1
ATOM 5968 C C . ASN A 1 754 ? -19.240 38.058 22.593 1.00 84.06 754 ASN A C 1
ATOM 5970 O O . ASN A 1 754 ? -18.871 39.225 22.706 1.00 84.06 754 ASN A O 1
ATOM 5974 N N . GLN A 1 755 ? -19.306 37.440 21.404 1.00 83.69 755 GLN A N 1
ATOM 5975 C CA . GLN A 1 755 ? -18.814 37.967 20.110 1.00 83.69 755 GLN A CA 1
ATOM 5976 C C . GLN A 1 755 ? -19.024 39.481 19.928 1.00 83.69 755 GLN A C 1
ATOM 5978 O O . GLN A 1 755 ? -18.060 40.228 19.773 1.00 83.69 755 GLN A O 1
ATOM 5983 N N . LYS A 1 756 ? -20.277 39.954 20.020 1.00 84.94 756 LYS A N 1
ATOM 5984 C CA . LYS A 1 756 ? -20.626 41.380 19.891 1.00 84.94 756 LYS A CA 1
ATOM 5985 C C . LYS A 1 756 ? -19.856 42.258 20.886 1.00 84.94 756 LYS A C 1
ATOM 5987 O O . LYS A 1 756 ? -19.282 43.275 20.507 1.00 84.94 756 LYS A O 1
ATOM 5992 N N . ASN A 1 757 ? -19.839 41.860 22.153 1.00 88.75 757 ASN A N 1
ATOM 5993 C CA . ASN A 1 757 ? -19.198 42.597 23.235 1.00 88.75 757 ASN A CA 1
ATOM 5994 C C . ASN A 1 757 ? -17.672 42.630 23.067 1.00 88.75 757 ASN A C 1
ATOM 5996 O O . ASN A 1 757 ? -17.035 43.631 23.387 1.00 88.75 757 ASN A O 1
ATOM 6000 N N . VAL A 1 758 ? -17.087 41.546 22.552 1.00 87.25 758 VAL A N 1
ATOM 6001 C CA . VAL A 1 758 ? -15.656 41.456 22.246 1.00 87.25 758 VAL A CA 1
ATOM 6002 C C . VAL A 1 758 ? -15.301 42.333 21.045 1.00 87.25 758 VAL A C 1
ATOM 6004 O O . VAL A 1 758 ? -14.308 43.051 21.100 1.00 87.25 758 VAL A O 1
ATOM 6007 N N . GLU A 1 759 ? -16.129 42.381 20.000 1.00 86.75 759 GLU A N 1
ATOM 6008 C CA . GLU A 1 759 ? -15.951 43.333 18.898 1.00 86.75 759 GLU A CA 1
ATOM 6009 C C . GLU A 1 759 ? -16.057 44.794 19.348 1.00 86.75 759 GLU A C 1
ATOM 6011 O O . GLU A 1 759 ? -15.254 45.625 18.923 1.00 86.75 759 GLU A O 1
ATOM 6016 N N . GLU A 1 760 ? -17.037 45.126 20.192 1.00 86.56 760 GLU A N 1
ATOM 6017 C CA . GLU A 1 760 ? -17.199 46.468 20.762 1.00 86.56 760 GLU A CA 1
ATOM 6018 C C . GLU A 1 760 ? -16.002 46.837 21.655 1.00 86.56 760 GLU A C 1
ATOM 6020 O O . GLU A 1 760 ? -15.447 47.927 21.510 1.00 86.56 760 GLU A O 1
ATOM 6025 N N . ALA A 1 761 ? -15.508 45.901 22.473 1.00 86.81 761 ALA A N 1
ATOM 6026 C CA . ALA A 1 761 ? -14.282 46.057 23.253 1.00 86.81 761 ALA A CA 1
ATOM 6027 C C . ALA A 1 761 ? -13.029 46.242 22.371 1.00 86.81 761 ALA A C 1
ATOM 6029 O O . ALA A 1 761 ? -12.225 47.137 22.638 1.00 86.81 761 ALA A O 1
ATOM 6030 N N . LYS A 1 762 ? -12.864 45.462 21.290 1.00 86.94 762 LYS A N 1
ATOM 6031 C CA . LYS A 1 762 ? -11.762 45.622 20.318 1.00 86.94 762 LYS A CA 1
ATOM 6032 C C . LYS A 1 762 ? -11.818 46.989 19.632 1.00 86.94 762 LYS A C 1
ATOM 6034 O O . LYS A 1 762 ? -10.796 47.671 19.566 1.00 86.94 762 LYS A O 1
ATOM 6039 N N . LYS A 1 763 ? -13.005 47.425 19.188 1.00 83.19 763 LYS A N 1
ATOM 6040 C CA . LYS A 1 763 ? -13.234 48.769 18.624 1.00 83.19 763 LYS A CA 1
ATOM 6041 C C . LYS A 1 763 ? -12.844 49.848 19.644 1.00 83.19 763 LYS A C 1
ATOM 6043 O O . LYS A 1 763 ? -12.051 50.731 19.315 1.00 83.19 763 LYS A O 1
ATOM 6048 N N . TYR A 1 764 ? -13.282 49.720 20.898 1.00 80.00 764 TYR A N 1
ATOM 6049 C CA . TYR A 1 764 ? -12.934 50.641 21.983 1.00 80.00 764 TYR A CA 1
ATOM 6050 C C . TYR A 1 764 ? -11.416 50.726 22.224 1.00 80.00 764 TYR A C 1
ATOM 6052 O O . TYR A 1 764 ? -10.870 51.828 22.233 1.00 80.00 764 TYR A O 1
ATOM 6060 N N . ILE A 1 765 ? -10.714 49.589 22.311 1.00 79.62 765 ILE A N 1
ATOM 6061 C CA . ILE A 1 765 ? -9.246 49.531 22.472 1.00 79.62 765 ILE A CA 1
ATOM 6062 C C . ILE A 1 765 ? -8.519 50.144 21.274 1.00 79.62 765 ILE A C 1
ATOM 6064 O O . ILE A 1 765 ? -7.553 50.877 21.468 1.00 79.62 765 ILE A O 1
ATOM 6068 N N . SER A 1 766 ? -8.986 49.896 20.046 1.00 73.00 766 SER A N 1
ATOM 6069 C CA . SER A 1 766 ? -8.397 50.512 18.848 1.00 73.00 766 SER A CA 1
ATOM 6070 C C . SER A 1 766 ? -8.601 52.033 18.806 1.00 73.00 766 SER A C 1
ATOM 6072 O O . SER A 1 766 ? -7.729 52.751 18.328 1.00 73.00 766 SER A O 1
ATOM 6074 N N . SER A 1 767 ? -9.694 52.546 19.390 1.00 66.38 767 SER A N 1
ATOM 6075 C CA . SER A 1 767 ? -9.886 53.990 19.593 1.00 66.38 767 SER A CA 1
ATOM 6076 C C . SER A 1 767 ? -9.032 54.565 20.731 1.00 66.38 767 SER A C 1
ATOM 6078 O O . SER A 1 767 ? -8.746 55.756 20.737 1.00 66.38 767 SER A O 1
ATOM 6080 N N . PHE A 1 768 ? -8.561 53.727 21.662 1.00 60.44 768 PHE A N 1
ATOM 6081 C CA . PHE A 1 768 ? -7.738 54.118 22.817 1.00 60.44 768 PHE A CA 1
ATOM 6082 C C . PHE A 1 768 ? -6.264 54.416 22.469 1.00 60.44 768 PHE A C 1
ATOM 6084 O O . PHE A 1 768 ? -5.421 54.535 23.354 1.00 60.44 768 PHE A O 1
ATOM 6091 N N . VAL A 1 769 ? -5.956 54.568 21.176 1.00 48.50 769 VAL A N 1
ATOM 6092 C CA . VAL A 1 769 ? -4.715 55.183 20.674 1.00 48.50 769 VAL A CA 1
ATOM 6093 C C . VAL A 1 769 ? -4.733 56.715 20.885 1.00 48.50 769 VAL A C 1
ATOM 6095 O O . VAL A 1 769 ? -3.689 57.361 20.829 1.00 48.50 769 VAL A O 1
ATOM 6098 N N . SER A 1 770 ? -5.897 57.307 21.192 1.00 47.62 770 SER A N 1
ATOM 6099 C CA . SER A 1 770 ? -6.029 58.696 21.658 1.00 47.62 770 SER A CA 1
ATOM 6100 C C . SER A 1 770 ? -5.467 58.903 23.075 1.00 47.62 770 SER A C 1
ATOM 6102 O O . SER A 1 770 ? -5.709 58.090 23.965 1.00 47.62 770 SER A O 1
ATOM 6104 N N . VAL A 1 771 ? -4.791 60.034 23.298 1.00 49.50 771 VAL A N 1
ATOM 6105 C CA . VAL A 1 771 ? -4.087 60.411 24.543 1.00 49.50 771 VAL A CA 1
ATOM 6106 C C . VAL A 1 771 ? -4.958 60.303 25.810 1.00 49.50 771 VAL A C 1
ATOM 6108 O O . VAL A 1 771 ? -6.014 60.928 25.897 1.00 49.50 771 VAL A O 1
ATOM 6111 N N . GLU A 1 772 ? -4.473 59.601 26.846 1.00 48.06 772 GLU A N 1
ATOM 6112 C CA . GLU A 1 772 ? -5.051 59.693 28.197 1.00 48.06 772 GLU A CA 1
ATOM 6113 C C . GLU A 1 772 ? -4.741 61.058 28.835 1.00 48.06 772 GLU A C 1
ATOM 6115 O O . GLU A 1 772 ? -3.576 61.408 29.027 1.00 48.06 772 GLU A O 1
ATOM 6120 N N . VAL A 1 773 ? -5.776 61.792 29.258 1.00 51.69 773 VAL 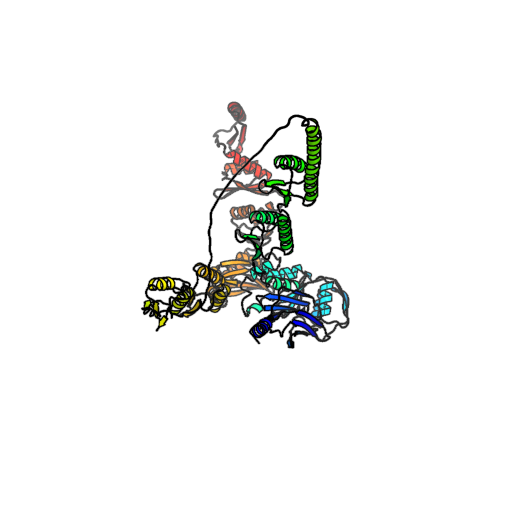A N 1
ATOM 6121 C CA . VAL A 1 773 ? -5.631 63.003 30.081 1.00 51.69 773 VAL A CA 1
ATOM 6122 C C . VAL A 1 773 ? -6.125 62.716 31.500 1.00 51.69 773 VAL A C 1
ATOM 6124 O O . VAL A 1 773 ? -7.323 62.578 31.747 1.00 51.69 773 VAL A O 1
ATOM 6127 N N . SER A 1 774 ? -5.194 62.631 32.450 1.00 47.69 774 SER A N 1
ATOM 6128 C CA . SER A 1 774 ? -5.509 62.475 33.875 1.00 47.69 774 SER A CA 1
ATOM 6129 C C . SER A 1 774 ? -5.928 63.815 34.483 1.00 47.69 774 SER A C 1
ATOM 6131 O O . SER A 1 774 ? -5.115 64.732 34.577 1.00 47.69 774 SER A O 1
ATOM 6133 N N . SER A 1 775 ? -7.183 63.923 34.927 1.00 50.59 775 SER A N 1
ATOM 6134 C CA . SER A 1 775 ? -7.672 65.089 35.671 1.00 50.59 775 SER A CA 1
ATOM 6135 C C . SER A 1 775 ? -7.516 64.878 37.177 1.00 50.59 775 SER A C 1
ATOM 6137 O O . SER A 1 775 ? -8.003 63.892 37.724 1.00 50.59 775 SER A O 1
ATOM 6139 N N . ASN A 1 776 ? -6.913 65.848 37.869 1.00 51.56 776 ASN A N 1
ATOM 6140 C CA . ASN A 1 776 ? -6.876 65.875 39.338 1.00 51.56 776 ASN A CA 1
ATOM 6141 C C . ASN A 1 776 ? -8.181 66.416 39.962 1.00 51.56 776 ASN A C 1
ATOM 6143 O O . ASN A 1 776 ? -8.307 66.451 41.185 1.00 51.56 776 ASN A O 1
ATOM 6147 N N . ALA A 1 777 ? -9.142 66.849 39.140 1.00 58.75 777 ALA A N 1
ATOM 6148 C CA . ALA A 1 777 ? -10.433 67.388 39.559 1.00 58.75 777 ALA A CA 1
ATOM 6149 C C . ALA A 1 777 ? -11.594 66.608 38.926 1.00 58.75 777 ALA A C 1
ATOM 6151 O O . ALA A 1 777 ? -11.496 66.126 37.795 1.00 58.75 777 ALA A O 1
ATOM 6152 N N . GLU A 1 778 ? -12.718 66.521 39.635 1.00 66.81 778 GLU A N 1
ATOM 6153 C CA . GLU A 1 778 ? -13.940 65.945 39.076 1.00 66.81 778 GLU A CA 1
ATOM 6154 C C . GLU A 1 778 ? -14.555 66.883 38.030 1.00 66.81 778 GLU A C 1
ATOM 6156 O O . GLU A 1 778 ? -14.678 68.095 38.236 1.00 66.81 778 GLU A O 1
ATOM 6161 N N . LEU A 1 779 ? -14.940 66.322 36.884 1.00 72.94 779 LEU A N 1
ATOM 6162 C CA . LEU A 1 779 ? -15.618 67.074 35.836 1.00 72.94 779 LEU A CA 1
ATOM 6163 C C . LEU A 1 779 ? -17.119 67.124 36.124 1.00 72.94 779 LEU A C 1
ATOM 6165 O O . LEU A 1 779 ? -17.808 66.107 36.084 1.00 72.94 779 LEU A O 1
ATOM 6169 N N . SER A 1 780 ? -17.622 68.325 36.406 1.00 76.88 780 SER A N 1
ATOM 6170 C CA . SER A 1 780 ? -19.059 68.594 36.395 1.00 76.88 780 SER A CA 1
ATOM 6171 C C . SER A 1 780 ? -19.579 68.596 34.953 1.00 76.88 780 SER A C 1
ATOM 6173 O O . SER A 1 780 ? -18.802 68.797 34.014 1.00 76.88 780 SER A O 1
ATOM 6175 N N . GLN A 1 781 ? -20.895 68.460 34.761 1.00 77.12 781 GLN A N 1
ATOM 6176 C CA . GLN A 1 781 ? -21.498 68.582 33.427 1.00 77.12 781 GLN A CA 1
ATOM 6177 C C . GLN A 1 781 ? -21.137 69.920 32.758 1.00 77.12 781 GLN A C 1
ATOM 6179 O O . GLN A 1 781 ? -20.822 69.945 31.577 1.00 77.12 781 GLN A O 1
ATOM 6184 N N . VAL A 1 782 ? -21.035 71.009 33.530 1.00 80.00 782 VAL A N 1
ATOM 6185 C CA . VAL A 1 782 ? -20.613 72.330 33.030 1.00 80.00 782 VAL A CA 1
ATOM 6186 C C . VAL A 1 782 ? -19.192 72.300 32.447 1.00 80.00 782 VAL A C 1
ATOM 6188 O O . VAL A 1 782 ? -18.921 72.974 31.455 1.00 80.00 782 VAL A O 1
ATOM 6191 N N . HIS A 1 783 ? -18.279 71.505 33.020 1.00 78.19 783 HIS A N 1
ATOM 6192 C CA . HIS A 1 783 ? -16.924 71.339 32.481 1.00 78.19 783 HIS A CA 1
ATOM 6193 C C . HIS A 1 783 ? -16.949 70.524 31.177 1.00 78.19 783 HIS A C 1
ATOM 6195 O O . HIS A 1 783 ? -16.262 70.872 30.219 1.00 78.19 783 HIS A O 1
ATOM 6201 N N . ILE A 1 784 ? -17.770 69.470 31.131 1.00 79.31 784 ILE A N 1
ATOM 6202 C CA . ILE A 1 784 ? -17.966 68.612 29.955 1.00 79.31 784 ILE A CA 1
ATOM 6203 C C . ILE A 1 784 ? -18.548 69.432 28.794 1.00 79.31 784 ILE A C 1
ATOM 6205 O O . ILE A 1 784 ? -17.964 69.452 27.710 1.00 79.31 784 ILE A O 1
ATOM 6209 N N . ASP A 1 785 ? -19.633 70.170 29.033 1.00 76.56 785 ASP A N 1
ATOM 6210 C CA . ASP A 1 785 ? -20.308 71.020 28.047 1.00 76.56 785 ASP A CA 1
ATOM 6211 C C . ASP A 1 785 ? -19.378 72.121 27.514 1.00 76.56 785 ASP A C 1
ATOM 6213 O O . ASP A 1 785 ? -19.351 72.394 26.312 1.00 76.56 785 ASP A O 1
ATOM 6217 N N . TYR A 1 786 ? -18.577 72.738 28.394 1.00 78.88 786 TYR A N 1
ATOM 6218 C CA . TYR A 1 786 ? -17.606 73.765 28.013 1.00 78.88 786 TYR A CA 1
ATOM 6219 C C . TYR A 1 786 ? -16.526 73.215 27.076 1.00 78.88 786 TYR A C 1
ATOM 6221 O O . TYR A 1 786 ? -16.322 73.768 25.995 1.00 78.88 786 TYR A O 1
ATOM 6229 N N . ILE A 1 787 ? -15.850 72.122 27.451 1.00 74.56 787 ILE A N 1
ATOM 6230 C CA . ILE A 1 787 ? -14.764 71.552 26.636 1.00 74.56 787 ILE A CA 1
ATOM 6231 C C . ILE A 1 787 ? -15.336 71.023 25.310 1.00 74.56 787 ILE A C 1
ATOM 6233 O O . ILE A 1 787 ? -14.768 71.297 24.252 1.00 74.56 787 ILE A O 1
ATOM 6237 N N . THR A 1 788 ? -16.506 70.374 25.350 1.00 79.19 788 THR A N 1
ATOM 6238 C CA . THR A 1 788 ? -17.236 69.905 24.160 1.00 79.19 788 THR A CA 1
ATOM 6239 C C . THR A 1 788 ? -17.488 71.046 23.174 1.00 79.19 788 THR A C 1
ATOM 6241 O O . THR A 1 788 ? -17.168 70.937 21.990 1.00 79.19 788 THR A O 1
ATOM 6244 N N . LYS A 1 789 ? -18.005 72.179 23.667 1.00 79.56 789 LYS A N 1
ATOM 6245 C CA . LYS A 1 789 ? -18.349 73.350 22.853 1.00 79.56 789 LYS A CA 1
ATOM 6246 C C . LYS A 1 789 ? -17.136 74.138 22.349 1.00 79.56 789 LYS A C 1
ATOM 6248 O O . LYS A 1 789 ? -17.204 74.697 21.259 1.00 79.56 789 LYS A O 1
ATOM 6253 N N . VAL A 1 790 ? -16.062 74.235 23.134 1.00 80.69 790 VAL A N 1
ATOM 6254 C CA . VAL A 1 790 ? -14.878 75.048 22.788 1.00 80.69 790 VAL A CA 1
ATOM 6255 C C . VAL A 1 790 ? -13.947 74.328 21.816 1.00 80.69 790 VAL A C 1
ATOM 6257 O O . VAL A 1 790 ? -13.403 74.971 20.923 1.00 80.69 790 VAL A O 1
ATOM 6260 N N . TYR A 1 791 ? -13.777 73.013 21.966 1.00 70.38 791 TYR A N 1
ATOM 6261 C CA . TYR A 1 791 ? -12.837 72.232 21.155 1.00 70.38 791 TYR A CA 1
ATOM 6262 C C . TYR A 1 791 ? -13.516 71.371 20.079 1.00 70.38 791 TYR A C 1
ATOM 6264 O O . TYR A 1 791 ? -12.816 70.746 19.290 1.00 70.38 791 TYR A O 1
ATOM 6272 N N . ASN A 1 792 ? -14.856 71.363 20.016 1.00 70.50 792 ASN A N 1
ATOM 6273 C CA . ASN A 1 792 ? -15.657 70.523 19.115 1.00 70.50 792 ASN A CA 1
ATOM 6274 C C . ASN A 1 792 ? -15.323 69.024 19.270 1.00 70.50 792 ASN A C 1
ATOM 6276 O O . ASN A 1 792 ? -15.059 68.320 18.298 1.00 70.50 792 ASN A O 1
ATOM 6280 N N . VAL A 1 793 ? -15.319 68.554 20.520 1.00 71.62 793 VAL A N 1
ATOM 6281 C CA . VAL A 1 793 ? -14.960 67.179 20.902 1.00 71.62 793 VAL A CA 1
ATOM 6282 C C . VAL A 1 793 ? -16.098 66.512 21.672 1.00 71.62 793 VAL A C 1
ATOM 6284 O O . VAL A 1 793 ? -16.696 67.133 22.543 1.00 71.62 793 VAL A O 1
ATOM 6287 N N . GLN A 1 794 ? -16.394 65.241 21.409 1.00 73.50 794 GLN A N 1
ATOM 6288 C CA . GLN A 1 794 ? -17.295 64.451 22.252 1.00 73.50 794 GLN A CA 1
ATOM 6289 C C . GLN A 1 794 ? -16.533 63.930 23.480 1.00 73.50 794 GLN A C 1
ATOM 6291 O O . GLN A 1 794 ? -15.414 63.431 23.353 1.00 73.50 794 GLN A O 1
ATOM 6296 N N . ILE A 1 795 ? -17.143 64.007 24.666 1.00 72.88 795 ILE A N 1
ATOM 6297 C CA . ILE A 1 795 ? -16.502 63.620 25.930 1.00 72.88 795 ILE A CA 1
ATOM 6298 C C . ILE A 1 795 ? -17.343 62.582 26.674 1.00 72.88 795 ILE A C 1
ATOM 6300 O O . ILE A 1 795 ? -18.476 62.858 27.060 1.00 72.88 795 ILE A O 1
ATOM 6304 N N . ASP A 1 796 ? -16.747 61.421 26.947 1.00 68.75 796 ASP A N 1
ATOM 6305 C CA . ASP A 1 796 ? -17.330 60.389 27.807 1.00 68.75 796 ASP A CA 1
ATOM 6306 C C . ASP A 1 796 ? -16.628 60.454 29.181 1.00 68.75 796 ASP A C 1
ATOM 6308 O O . ASP A 1 796 ? -15.431 60.166 29.284 1.00 68.75 796 ASP A O 1
ATOM 6312 N N . TYR A 1 797 ? -17.332 60.865 30.245 1.00 75.88 797 TYR A N 1
ATOM 6313 C CA . TYR A 1 797 ? -16.744 61.018 31.586 1.00 75.88 797 TYR A CA 1
ATOM 6314 C C . TYR A 1 797 ? -17.123 59.878 32.540 1.00 75.88 797 TYR A C 1
ATOM 6316 O O . TYR A 1 797 ? -18.296 59.580 32.755 1.00 75.88 797 TYR A O 1
ATOM 6324 N N . PHE A 1 798 ? -16.112 59.278 33.171 1.00 68.38 798 PHE A N 1
ATOM 6325 C CA . PHE A 1 798 ? -16.241 58.137 34.073 1.00 68.38 798 PHE A CA 1
ATOM 6326 C C . PHE A 1 798 ? -15.957 58.582 35.512 1.00 68.38 798 PHE A C 1
ATOM 6328 O O . PHE A 1 798 ? -14.845 58.421 36.020 1.00 68.38 798 PHE A O 1
ATOM 6335 N N . ALA A 1 799 ? -16.969 59.152 36.175 1.00 65.12 799 ALA A N 1
ATOM 6336 C CA . ALA A 1 799 ? -16.846 59.754 37.508 1.00 65.12 799 ALA A CA 1
ATOM 6337 C C . ALA A 1 799 ? -16.196 58.820 38.550 1.00 65.12 799 ALA A C 1
ATOM 6339 O O . ALA A 1 799 ? -15.275 59.236 39.251 1.00 65.12 799 ALA A O 1
ATOM 6340 N N . ASN A 1 800 ? -16.588 57.540 38.574 1.00 62.59 800 ASN A N 1
ATOM 6341 C CA . ASN A 1 800 ? -16.039 56.509 39.471 1.00 62.59 800 ASN A CA 1
ATOM 6342 C C . ASN A 1 800 ? -14.514 56.311 39.334 1.00 62.59 800 ASN A C 1
ATOM 6344 O O . ASN A 1 800 ? -13.870 55.828 40.261 1.00 62.59 800 ASN A O 1
ATOM 6348 N N . LEU A 1 801 ? -13.943 56.670 38.179 1.00 59.94 801 LEU A N 1
ATOM 6349 C CA . LEU A 1 801 ? -12.524 56.524 37.839 1.00 59.94 801 LEU A CA 1
ATOM 6350 C C . LEU A 1 801 ? -11.801 57.879 37.718 1.00 59.94 801 LEU A C 1
ATOM 6352 O O . LEU A 1 801 ? -10.608 57.907 37.423 1.00 59.94 801 LEU A O 1
ATOM 6356 N N . LYS A 1 802 ? -12.525 58.996 37.898 1.00 64.94 802 LYS A N 1
ATOM 6357 C CA . LYS A 1 802 ? -12.081 60.392 37.695 1.00 64.94 802 LYS A CA 1
ATOM 6358 C C . LYS A 1 802 ? -11.367 60.648 36.354 1.00 64.94 802 LYS A C 1
ATOM 6360 O O . LYS A 1 802 ? -10.528 61.540 36.244 1.00 64.94 802 LYS A O 1
ATOM 6365 N N . LYS A 1 803 ? -11.720 59.884 35.314 1.00 62.25 803 LYS A N 1
ATOM 6366 C CA . LYS A 1 803 ? -11.136 59.967 33.964 1.00 62.25 803 LYS A CA 1
ATOM 6367 C C . LYS A 1 803 ? -12.172 60.364 32.917 1.00 62.25 803 LYS A C 1
ATOM 6369 O O . LYS A 1 803 ? -13.327 59.950 32.989 1.00 62.25 803 LYS A O 1
ATOM 6374 N N . ALA A 1 804 ? -11.732 61.127 31.920 1.00 65.12 804 ALA A N 1
ATOM 6375 C CA . ALA A 1 804 ? -12.506 61.473 30.733 1.00 65.12 804 ALA A CA 1
ATOM 6376 C C . ALA A 1 804 ? -11.858 60.867 29.484 1.00 65.12 804 ALA A C 1
ATOM 6378 O O . ALA A 1 804 ? -10.638 60.923 29.330 1.00 65.12 804 ALA A O 1
ATOM 6379 N N . ARG A 1 805 ? -12.679 60.336 28.580 1.00 58.91 805 ARG A N 1
ATOM 6380 C CA . ARG A 1 805 ? -12.309 60.046 27.193 1.00 58.91 805 ARG A CA 1
ATOM 6381 C C . ARG A 1 805 ? -12.743 61.235 26.343 1.00 58.91 805 ARG A C 1
ATOM 6383 O O . ARG A 1 805 ? -13.875 61.687 26.479 1.00 58.91 805 ARG A O 1
ATOM 6390 N N . VAL A 1 806 ? -11.857 61.731 25.486 1.00 65.06 806 VAL A N 1
ATOM 6391 C CA . VAL A 1 806 ? -12.119 62.862 24.583 1.00 65.06 806 VAL A CA 1
ATOM 6392 C C . VAL A 1 806 ? -11.932 62.375 23.148 1.00 65.06 806 VAL A C 1
ATOM 6394 O O . VAL A 1 806 ? -10.907 61.777 22.834 1.00 65.06 806 VAL A O 1
ATOM 6397 N N . GLN A 1 807 ? -12.930 62.600 22.297 1.00 56.44 807 GLN A N 1
ATOM 6398 C CA . GLN A 1 807 ? -12.953 62.224 20.881 1.00 56.44 807 GLN A CA 1
ATOM 6399 C C . GLN A 1 807 ? -13.116 63.496 20.042 1.00 56.44 807 GLN A C 1
ATOM 6401 O O . GLN A 1 807 ? -14.090 64.218 20.243 1.00 56.44 807 GLN A O 1
ATOM 6406 N N . GLY A 1 808 ? -12.194 63.766 19.119 1.00 53.25 808 GLY A N 1
ATOM 6407 C CA . GLY A 1 808 ? -12.214 64.916 18.205 1.00 53.25 808 GLY A CA 1
ATOM 6408 C C . GLY A 1 808 ? -11.773 64.514 16.810 1.00 53.25 808 GLY A C 1
ATOM 6409 O O . GLY A 1 808 ? -10.939 63.584 16.738 1.00 53.25 808 GLY A O 1
#

Organism: NCBI:txid2424

Radius of gyration: 47.0 Å; Cα contacts (8 Å, |Δi|>4): 1260; chains: 1; bounding box: 93×109×150 Å

Secondary structure (DSSP, 8-state):
--SHHHHHHHHHT-S--S-BEEEEEEEE-SSEEEEEEEESS---EEEEEE-TTSSEEEEEES-B-SS-EEEEEEETTEEEEEEEEETTEEEEEEEESS----EEEEETTEEEEEEES-S-S--EEEEEEEEEHHHHHHHHHHHHT--EEE-GGGSS-EEEEEEEEE-HHHHHHHHHHHHT-EEEE-TT-PEEEE-HHHHHHHHHHHTT-TTS---HHHHHHHHTTTTTSS--GGGGGGGSS--HHHHHHHHHHSSPPP--PEEEEE--S-HHHHHHHHHHHHHHTT--TTSEEEETTTTEEEEETTS-HHHHHHHHHHHHHHHT-PPEEEE--S-HHHHHHHHHHHTTTS-EEEEEEEGGGTEEEEEES-GGGHHHHHHHHHHHHHHHHHHHHHHHHHHTTT--S-----------------------------PPP-PPPP---EEEE--TTHHHHHHHHHHH-TTS--EEETTEEEEETT-HHHHHHHHH-TTTTS-EEEEESSS-HHHHHHHHHHTT--TTSEEEEEETTEEEEEE---HHHHHHHHHHHHHHHEEEEEE-S-HHHHTTSSEEEEEE-TTS-EEEEEEHHHHHHHHHHHHHHEEEEEEEPPTTPPPHHHHHHHH-S-EEEETTEEEEEEEGGGHHHHHHHHHHHHHHBTTTEEEEE----HHHHHHHHHHHT-EEEEETTEEEEESTTHHHHHHHHHHHHSTT-EEEEEESPPPHHHHHHHHHHS--EEEEETTEEEEEEEHHH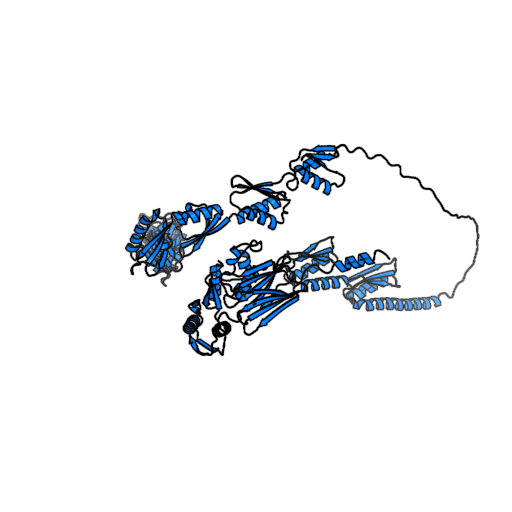HHHHHHHHHHTTSPPEE-SS---HHHHHHHHHHHT-EEEEEGGGTEEEEE-

Mean predicted aligned error: 23.71 Å